Protein AF-0000000087072210 (afdb_homodimer)

Secondary structure (DSSP, 8-state):
----------EEEPPPEEE--SS----EEEE--TTTT-GGG-SEEEEEEEEE--S---S----HHHHHHHHHHHHHHHTGGGGSEEEE-TTS-EEEEE-TT---EEE--EEE-S-GGGGGGGTT--HHHHHHHTTBB-----SSSS----EEEEEEEEETTT--HHHHHHHHHHHHHHHTT-SS-SS--B--GGGG-EEEEEEEEPHHHHHHHHHHTT--TT--HHHHHHHHHHHHHHHHTT--TTSEEEEEEEEE-TTTSSSPPPTTB-S--EEEEEEEEEHHHHHHS-HHHHHHHHHHHHHHHHHHHHTT------SSBB---PPP----SSS-EEEE----GGGG--TT-EEEE---TT-GGGTT-EEEEEEEEHHHHHHHHHHHHHHHHT---TT-/----------EEEPPPEEE--SS----EEEE--TTTT-GGG-SEEEEEEEEE--S---S----HHHHHHHHHHHHHHHTGGGGSEEEE-TTS-EEEEE-TT---EEE--EEE-S-GGGGGGGTT--HHHHHHHTTBB-----SSS-----EEEEEEEEETTT--HHHHHHHHHHHHHHHTT-SS-SS--B--GGGG-EEEEEEEEPHHHHHHHHHHTT--TT--HHHHHHHHHHHHHHHHTT--TTSEEEEEEEEE-TTTSSSPPPTTB-S--EEEEEEEEEHHHHHHS-HHHHHHHHHHHHHHHHHHHHTT------SSB----PPP----SSS-EEEE----GGG---TT-EEEE---TT-GGGTT-EEEEEEEEHHHHHHHHHHHHHHHHT---TT-

Solvent-accessible surface area (backbone atoms only — not comparable to full-atom values): 41419 Å² total; per-residue (Å²): 121,84,73,73,64,80,66,82,67,60,69,53,69,53,72,73,39,60,49,40,45,72,49,80,39,74,67,46,76,43,71,60,19,32,64,23,44,35,53,78,33,67,42,74,45,47,37,31,32,38,26,60,42,69,78,77,60,82,58,85,73,73,57,61,68,60,44,46,49,52,17,46,15,54,46,26,44,68,47,38,70,76,24,32,48,74,45,72,43,94,61,52,42,45,33,29,44,26,41,49,78,42,74,24,35,86,43,48,52,18,31,44,76,68,57,53,70,73,45,52,62,54,58,82,28,47,48,71,57,36,61,62,46,20,29,22,41,24,78,77,77,70,86,74,84,69,78,66,63,46,41,38,34,49,33,46,74,44,47,35,36,55,24,28,69,66,20,46,47,51,50,43,42,32,39,15,39,28,49,66,66,42,92,63,50,90,68,60,66,37,77,76,28,73,80,53,39,47,42,74,45,76,46,80,39,34,31,66,22,52,50,44,42,50,60,66,49,68,54,67,94,84,66,54,71,64,46,49,51,49,37,49,50,52,36,30,48,43,59,25,31,46,44,56,40,90,36,77,43,66,46,14,30,62,38,71,30,45,78,15,27,65,73,50,55,59,90,24,50,25,46,51,49,55,24,30,18,62,28,75,47,42,26,45,49,55,70,60,34,48,61,59,58,49,28,51,44,46,55,50,22,53,55,42,40,34,45,26,15,38,46,49,25,77,59,21,52,36,38,34,10,36,36,52,53,75,66,70,73,86,61,44,68,71,40,70,50,49,74,44,65,40,49,47,67,43,71,51,50,41,47,36,36,27,36,42,34,65,37,51,72,86,40,71,83,25,44,80,23,35,30,37,35,39,22,34,43,69,87,22,45,64,50,29,50,52,45,52,48,27,44,53,68,54,50,64,73,74,72,94,121,85,72,74,63,83,67,82,64,59,68,54,71,52,75,74,40,60,48,38,45,71,48,82,40,74,67,46,75,43,72,58,20,33,65,24,45,35,52,77,34,66,42,75,45,48,37,34,34,39,28,59,42,67,78,77,61,80,57,86,72,73,57,60,68,59,43,47,50,52,18,44,15,54,46,26,44,68,47,37,70,75,26,29,49,74,46,72,44,93,61,52,43,44,33,30,45,25,41,49,77,42,75,23,36,84,43,50,52,17,30,39,75,70,58,52,70,74,46,53,63,55,56,80,28,46,49,70,57,36,63,62,44,23,27,22,39,24,76,76,78,71,87,70,85,69,78,66,65,49,40,40,33,48,33,45,73,43,48,35,34,55,23,29,69,68,22,46,45,53,52,43,42,32,40,14,38,29,46,63,67,42,91,62,50,93,67,60,67,38,76,74,30,73,79,54,39,47,43,72,46,77,45,80,38,34,31,66,22,50,51,44,42,51,59,66,48,69,53,68,93,86,65,54,72,64,46,50,51,48,36,48,50,51,36,30,46,42,58,25,31,46,45,56,41,89,35,77,43,63,45,11,31,62,37,72,29,46,77,16,27,65,73,51,55,60,90,26,52,27,46,49,48,58,24,27,19,63,27,74,45,40,24,46,49,55,70,62,35,48,60,59,58,50,28,51,43,46,55,50,22,53,55,41,40,34,44,25,14,37,45,49,24,76,53,26,44,41,28,41,9,38,34,50,54,74,66,73,75,86,58,43,70,75,39,73,44,47,77,41,64,36,50,48,66,43,72,52,49,42,46,36,38,26,37,44,36,66,36,50,74,84,39,71,83,26,44,79,23,36,30,36,36,40,24,35,44,69,86,23,45,64,50,30,50,50,45,52,47,26,44,54,68,53,49,62,74,73,72,95

Nearest PDB structures (foldseek):
  8dqo-assembly1_B  TM=4.258E-01  e=4.055E-29  Arabidopsis thaliana
  8dqr-assembly1_A  TM=4.259E-01  e=3.905E-27  Arabidopsis thaliana
  8dqo-assembly1_A  TM=4.391E-01  e=2.859E-26  Arabidopsis thaliana
  8hbt-assembly1_A  TM=3.763E-01  e=8.236E-20  Astragalus membranaceus
  8h8i-assembly1_A  TM=3.762E-01  e=1.316E-19  Astragalus membranaceus

Organism: Hibiscus syriacus (NCBI:txid106335)

Foldseek 3Di:
DPCQPPLDWDKAKDDKDFQAAPAFADFDKDFAALVLLDVVLQDKDKDKDKFWQDLPPPDPPPDLLVLLSVLVNNLCNLVVLQQFDWDQDPLSTIMTGGGRVGRGDIAMEMAIDDDCVSSVVVPPPDPVVSVVQQHYQHPPPDPDDDSPRRMHMHMDIDRSSQDDPVRVVQSVQQSVCVSVPDNGRPDRDDRPNVVRHWDKDKDKAAQLLLVLVCVVLCADPPFDSVLLVQLLLQQLLCVLVVDDQQAKDKEKEKAFQQVQAVVHHDPPDDDDGIAIQIFMDGSVCSHQNRSNVSSVSSVVSNVVSSNCNNVVHDHHHDQLYQYADEDDPQPAPVHRDWDDDPPSSSVVSRQNYKYKYQDRPVDPRRPNMIMIMHIGHPSSVVSSVVSVVCSNVSVPPPSD/DPCQPPLDWDKAKDDKDFQAAPAFADFDKDFAALVLLDVVLQDKDKDKDKFFQDLPCVDPPPDLLVLLSVLVNNLCNLVVLQLFDWDQDPLSTIMTGGGSVGRGDIAMEMAIDDDCVSSVVCPPPDPVVSVVQQHYQHPPPDDDDPSPRRMHMHMDIDRSSQDDPVRVVQSVQQSVCVSVPDNGRPDRDDRPNLVRHWDKDKDKAAQLLLVLQCVVLCADPPFDSVLLVQLLLQQLLCVLVVDDQQAKDKEKEKAFQQVQAVVHHDPPDDDDGIAIQIFMDGSVCSHQNRSSVSSVSSVVSNVVSSNCNNVVHDHHHDQLYQYADEDDPQPPPVHRDWDDDPDSSSVVSRQNYKYKYQDRPVDPRRPNMIMIMHIGHPSSVVSSVVSVVCSNVSVPPPSD

pLDDT: mean 70.96, std 18.62, range [24.98, 97.31]

Sequence (800 aa):
MATHSNIMFTVDRNDVVFVKPFKPTPTQILSLSTIDNDPNLELMCHTVFVYQTNGDFDVKPKDPASVIQEALSNLLVYYYPLAGKMKRETDGKLRIACNAAADGVPFLVATAYCKLSSLNHLDGIDVQTGKEFALDFTSESDDGDEVRMWGFTVALSLSHSVCDGFGAAQFFQALTELASGKNEPSVKPVWERQLLVAKPIEEILDRSSIRNYRRLLLICRRQTYFEVLSAYIWRARFRALKLNPHGNTTLAMAVGIRRTVKPPLPEGYYGNAFTSANTVMTGQDLDQGPLSKAVKLIKESKKLASIMVRSGGRWNHSDNRLEAVGTFGRCGFGWKGSVNIPLPWNMFGYVNLVLVLPPCKLDKSMEGGARVLVSLPRAALAKFREEMDALKHGNTVAGDMATHSNIMFTVDRNDVVFVKPFKPTPTQILSLSTIDNDPNLELMCHTVFVYQTNGDFDVKPKDPASVIQEALSNLLVYYYPLAGKMKRETDGKLRIACNAAADGVPFLVATAYCKLSSLNHLDGIDVQTGKEFALDFTSESDDGDEVRMWGFTVALSLSHSVCDGFGAAQFFQALTELASGKNEPSVKPVWERQLLVAKPIEEILDRSSIRNYRRLLLICRRQTYFEVLSAYIWRARFRALKLNPHGNTTLAMAVGIRRTVKPPLPEGYYGNAFTSANTVMTGQDLDQGPLSKAVKLIKESKKLASIMVRSGGRWNHSDNRLEAVGTFGRCGFGWKGSVNIPLPWNMFGYVNLVLVLPPCKLDKSMEGGARVLVSLPRAALAKFREEMDALKHGNTVAGD

InterPro domains:
  IPR023213 Chloramphenicol acetyltransferase-like domain superfamily [G3DSA:3.30.559.10] (6-205)
  IPR023213 Chloramphenicol acetyltransferase-like domain superfamily [G3DSA:3.30.559.10] (206-388)
  IPR050898 Plant acyltransferase [PTHR31147] (8-389)

Structure (mmCIF, N/CA/C/O backbone):
data_AF-0000000087072210-model_v1
#
loop_
_entity.id
_entity.type
_entity.pdbx_description
1 polymer 'RNA-directed DNA methylation 4, putative isoform 1'
#
loop_
_atom_site.group_PDB
_atom_site.id
_atom_site.type_symbol
_atom_site.label_atom_id
_atom_site.label_alt_id
_atom_site.label_comp_id
_atom_site.label_asym_id
_atom_site.label_entity_id
_atom_site.label_seq_id
_atom_site.pdbx_PDB_ins_code
_atom_site.Cartn_x
_atom_site.Cartn_y
_atom_site.Cartn_z
_atom_site.occupancy
_atom_site.B_iso_or_equiv
_atom_site.auth_seq_id
_atom_site.auth_comp_id
_atom_site.auth_asym_id
_atom_site.auth_atom_id
_atom_site.pdbx_PDB_model_num
ATOM 1 N N . MET A 1 1 ? 21.359 17.672 0.651 1 24.98 1 MET A N 1
ATOM 2 C CA . MET A 1 1 ? 21.297 16.875 1.868 1 24.98 1 MET A CA 1
ATOM 3 C C . MET A 1 1 ? 21.062 17.75 3.09 1 24.98 1 MET A C 1
ATOM 5 O O . MET A 1 1 ? 21.891 18.594 3.426 1 24.98 1 MET A O 1
ATOM 9 N N . ALA A 1 2 ? 19.891 18.172 3.314 1 35.31 2 ALA A N 1
ATOM 10 C CA . ALA A 1 2 ? 19.875 19.062 4.469 1 35.31 2 ALA A CA 1
ATOM 11 C C . ALA A 1 2 ? 20.719 18.484 5.609 1 35.31 2 ALA A C 1
ATOM 13 O O . ALA A 1 2 ? 20.609 17.297 5.93 1 35.31 2 ALA A O 1
ATOM 14 N N . THR A 1 3 ? 21.859 18.938 5.805 1 35.25 3 THR A N 1
ATOM 15 C CA . THR A 1 3 ? 22.734 18.734 6.961 1 35.25 3 THR A CA 1
ATOM 16 C C . THR A 1 3 ? 21.922 18.734 8.25 1 35.25 3 THR A C 1
ATOM 18 O O . THR A 1 3 ? 21.359 19.766 8.633 1 35.25 3 THR A O 1
ATOM 21 N N . HIS A 1 4 ? 21.156 17.703 8.422 1 41.31 4 HIS A N 1
ATOM 22 C CA . HIS A 1 4 ? 20.578 17.641 9.766 1 41.31 4 HIS A CA 1
ATOM 23 C C . HIS A 1 4 ? 21.641 17.953 10.828 1 41.31 4 HIS A C 1
ATOM 25 O O . HIS A 1 4 ? 22.594 17.188 11.008 1 41.31 4 HIS A O 1
ATOM 31 N N . SER A 1 5 ? 22.062 19.078 10.859 1 42.62 5 SER A N 1
ATOM 32 C CA . SER A 1 5 ? 22.922 19.5 11.969 1 42.62 5 SER A CA 1
ATOM 33 C C . SER A 1 5 ? 22.516 18.797 13.266 1 42.62 5 SER A C 1
ATOM 35 O O . SER A 1 5 ? 21.328 18.547 13.5 1 42.62 5 SER A O 1
ATOM 37 N N . ASN A 1 6 ? 23.484 17.969 13.734 1 47.47 6 ASN A N 1
ATOM 38 C CA . ASN A 1 6 ? 23.469 17.344 15.055 1 47.47 6 ASN A CA 1
ATOM 39 C C . ASN A 1 6 ? 22.859 18.266 16.109 1 47.47 6 ASN A C 1
ATOM 41 O O . ASN A 1 6 ? 23.469 19.266 16.516 1 47.47 6 ASN A O 1
ATOM 45 N N . ILE A 1 7 ? 21.688 18.594 15.953 1 53.78 7 ILE A N 1
ATOM 46 C CA . ILE A 1 7 ? 21.047 19.344 17.016 1 53.78 7 ILE A CA 1
ATOM 47 C C . ILE A 1 7 ? 21.312 18.672 18.359 1 53.78 7 ILE A C 1
ATOM 49 O O . ILE A 1 7 ? 20.922 17.516 18.578 1 53.78 7 ILE A O 1
ATOM 53 N N . MET A 1 8 ? 22.438 19.094 18.984 1 55.78 8 MET A N 1
ATOM 54 C CA . MET A 1 8 ? 22.766 18.562 20.297 1 55.78 8 MET A CA 1
ATOM 55 C C . MET A 1 8 ? 21.938 19.25 21.375 1 55.78 8 MET A C 1
ATOM 57 O O . MET A 1 8 ? 21.875 20.484 21.422 1 55.78 8 MET A O 1
ATOM 61 N N . PHE A 1 9 ? 20.922 18.734 21.812 1 63.06 9 PHE A N 1
ATOM 62 C CA . PHE A 1 9 ? 20.234 19.25 22.984 1 63.06 9 PHE A CA 1
ATOM 63 C C . PHE A 1 9 ? 20.078 18.156 24.047 1 63.06 9 PHE A C 1
ATOM 65 O O . PHE A 1 9 ? 20.234 16.969 23.75 1 63.06 9 PHE A O 1
ATOM 72 N N . THR A 1 10 ? 20.266 18.703 25.266 1 64.69 10 THR A N 1
ATOM 73 C CA . THR A 1 10 ? 20.078 17.781 26.391 1 64.69 10 THR A CA 1
ATOM 74 C C . THR A 1 10 ? 18.609 17.688 26.781 1 64.69 10 THR A C 1
ATOM 76 O O . THR A 1 10 ? 17.906 18.703 26.812 1 64.69 10 THR A O 1
ATOM 79 N N . VAL A 1 11 ? 18.188 16.469 26.828 1 69 11 VAL A N 1
ATOM 80 C CA . VAL A 1 11 ? 16.812 16.234 27.25 1 69 11 VAL A CA 1
ATOM 81 C C . VAL A 1 11 ? 16.797 15.391 28.516 1 69 11 VAL A C 1
ATOM 83 O O . VAL A 1 11 ? 17.484 14.375 28.609 1 69 11 VAL A O 1
ATOM 86 N N . ASP A 1 12 ? 16.219 16.078 29.656 1 73.69 12 ASP A N 1
ATOM 87 C CA . ASP A 1 12 ? 15.953 15.305 30.859 1 73.69 12 ASP A CA 1
ATOM 88 C C . ASP A 1 12 ? 14.609 14.594 30.766 1 73.69 12 ASP A C 1
ATOM 90 O O . ASP A 1 12 ? 13.555 15.242 30.75 1 73.69 12 ASP A O 1
ATOM 94 N N . ARG A 1 13 ? 14.688 13.266 30.734 1 78.38 13 ARG A N 1
ATOM 95 C CA . ARG A 1 13 ? 13.477 12.477 30.531 1 78.38 13 ARG A CA 1
ATOM 96 C C . ARG A 1 13 ? 13.008 11.844 31.844 1 78.38 13 ARG A C 1
ATOM 98 O O . ARG A 1 13 ? 13.805 11.25 32.562 1 78.38 13 ARG A O 1
ATOM 105 N N . ASN A 1 14 ? 11.742 12.117 32.125 1 79.62 14 ASN A N 1
ATOM 106 C CA . ASN A 1 14 ? 11.125 11.375 33.219 1 79.62 14 ASN A CA 1
ATOM 107 C C . ASN A 1 14 ? 10.781 9.945 32.781 1 79.62 14 ASN A C 1
ATOM 109 O O . ASN A 1 14 ? 10.969 9.57 31.641 1 79.62 14 ASN A O 1
ATOM 113 N N . ASP A 1 15 ? 10.367 9.148 33.812 1 82.44 15 ASP A N 1
ATOM 114 C CA . ASP A 1 15 ? 9.906 7.805 33.469 1 82.44 15 ASP A CA 1
ATOM 115 C C . ASP A 1 15 ? 8.602 7.852 32.688 1 82.44 15 ASP A C 1
ATOM 117 O O . ASP A 1 15 ? 7.75 8.711 32.938 1 82.44 15 ASP A O 1
ATOM 121 N N . VAL A 1 16 ? 8.57 6.961 31.781 1 83.81 16 VAL A N 1
ATOM 122 C CA . VAL A 1 16 ? 7.336 6.828 31.016 1 83.81 16 VAL A CA 1
ATOM 123 C C . VAL A 1 16 ? 6.227 6.289 31.922 1 83.81 16 VAL A C 1
ATOM 125 O O . VAL A 1 16 ? 6.441 5.332 32.688 1 83.81 16 VAL A O 1
ATOM 128 N N . VAL A 1 17 ? 5.152 7.012 31.938 1 87.06 17 VAL A N 1
ATOM 129 C CA . VAL A 1 17 ? 3.973 6.535 32.656 1 87.06 17 VAL A CA 1
ATOM 130 C C . VAL A 1 17 ? 2.902 6.098 31.672 1 87.06 17 VAL A C 1
ATOM 132 O O . VAL A 1 17 ? 2.832 6.621 30.547 1 87.06 17 VAL A O 1
ATOM 135 N N . PHE A 1 18 ? 2.059 5.121 32.031 1 89.06 18 PHE A N 1
ATOM 136 C CA . PHE A 1 18 ? 0.967 4.668 31.188 1 89.06 18 PHE A CA 1
ATOM 137 C C . PHE A 1 18 ? -0.365 5.234 31.656 1 89.06 18 PHE A C 1
ATOM 139 O O . PHE A 1 18 ? -0.807 4.934 32.781 1 89.06 18 PHE A O 1
ATOM 146 N N . VAL A 1 19 ? -0.886 6.082 30.875 1 91.38 19 VAL A N 1
ATOM 147 C CA . VAL A 1 19 ? -2.156 6.719 31.203 1 91.38 19 VAL A CA 1
ATOM 148 C C . VAL A 1 19 ? -3.312 5.805 30.797 1 91.38 19 VAL A C 1
ATOM 150 O O . VAL A 1 19 ? -3.453 5.449 29.625 1 91.38 19 VAL A O 1
ATOM 153 N N . LYS A 1 20 ? -4.176 5.492 31.734 1 92.69 20 LYS A N 1
ATOM 154 C CA . LYS A 1 20 ? -5.34 4.641 31.5 1 92.69 20 LYS A CA 1
ATOM 155 C C . LYS A 1 20 ? -6.629 5.457 31.5 1 92.69 20 LYS A C 1
ATOM 157 O O . LYS A 1 20 ? -6.664 6.574 32 1 92.69 20 LYS A O 1
ATOM 162 N N . PRO A 1 21 ? -7.645 4.887 30.828 1 93.31 21 PRO A N 1
ATOM 163 C CA . PRO A 1 21 ? -8.938 5.566 30.953 1 93.31 21 PRO A CA 1
ATOM 164 C C . PRO A 1 21 ? -9.367 5.762 32.406 1 93.31 21 PRO A C 1
ATOM 166 O O . PRO A 1 21 ? -9.164 4.875 33.25 1 93.31 21 PRO A O 1
ATOM 169 N N . PHE A 1 22 ? -9.961 6.863 32.656 1 93.62 22 PHE A N 1
ATOM 170 C CA . PHE A 1 22 ? -10.367 7.258 34 1 93.62 22 PHE A CA 1
ATOM 171 C C . PHE A 1 22 ? -11.391 6.277 34.562 1 93.62 22 PHE A C 1
ATOM 173 O O . PHE A 1 22 ? -11.406 6.027 35.781 1 93.62 22 PHE A O 1
ATOM 180 N N . LYS A 1 23 ? -12.234 5.77 33.656 1 92.12 23 LYS A N 1
ATOM 181 C CA . LYS A 1 23 ? -13.25 4.781 34 1 92.12 23 LYS A CA 1
ATOM 182 C C . LYS A 1 23 ? -13.055 3.492 33.219 1 92.12 23 LYS A C 1
ATOM 184 O O . LYS A 1 23 ? -12.438 3.5 32.156 1 92.12 23 LYS A O 1
ATOM 189 N N . PRO A 1 24 ? -13.602 2.365 33.812 1 91.06 24 PRO A N 1
ATOM 190 C CA . PRO A 1 24 ? -13.508 1.115 33.031 1 91.06 24 PRO A CA 1
ATOM 191 C C . PRO A 1 24 ? -14.164 1.208 31.672 1 91.06 24 PRO A C 1
ATOM 193 O O . PRO A 1 24 ? -15.219 1.842 31.516 1 91.06 24 PRO A O 1
ATOM 196 N N . THR A 1 25 ? -13.492 0.645 30.766 1 92.62 25 THR A N 1
ATOM 197 C CA . THR A 1 25 ? -14 0.634 29.406 1 92.62 25 THR A CA 1
ATOM 198 C C . THR A 1 25 ? -14.352 -0.785 28.969 1 92.62 25 THR A C 1
ATOM 200 O O . THR A 1 25 ? -13.969 -1.755 29.625 1 92.62 25 THR A O 1
ATOM 203 N N . PRO A 1 26 ? -15.172 -0.984 27.969 1 91.56 26 PRO A N 1
ATOM 204 C CA . PRO A 1 26 ? -15.594 -2.311 27.5 1 91.56 26 PRO A CA 1
ATOM 205 C C . PRO A 1 26 ? -14.414 -3.232 27.203 1 91.56 26 PRO A C 1
ATOM 207 O O . PRO A 1 26 ? -13.391 -2.779 26.703 1 91.56 26 PRO A O 1
ATOM 210 N N . THR A 1 27 ? -14.57 -4.504 27.531 1 92.44 27 THR A N 1
ATOM 211 C CA . THR A 1 27 ? -13.648 -5.551 27.109 1 92.44 27 THR A CA 1
ATOM 212 C C . THR A 1 27 ? -14.141 -6.23 25.844 1 92.44 27 THR A C 1
ATOM 214 O O . THR A 1 27 ? -15.164 -6.914 25.859 1 92.44 27 THR A O 1
ATOM 217 N N . GLN A 1 28 ? -13.453 -5.992 24.797 1 93.88 28 GLN A N 1
ATOM 218 C CA . GLN A 1 28 ? -13.883 -6.547 23.516 1 93.88 28 GLN A CA 1
ATOM 219 C C . GLN A 1 28 ? -12.75 -6.516 22.5 1 93.88 28 GLN A C 1
ATOM 221 O O . GLN A 1 28 ? -11.711 -5.891 22.734 1 93.88 28 GLN A O 1
ATOM 226 N N . ILE A 1 29 ? -12.922 -7.258 21.453 1 94.62 29 ILE A N 1
ATOM 227 C CA . ILE A 1 29 ? -12.039 -7.227 20.297 1 94.62 29 ILE A CA 1
ATOM 228 C C . ILE A 1 29 ? -12.703 -6.457 19.156 1 94.62 29 ILE A C 1
ATOM 230 O O . ILE A 1 29 ? -13.812 -6.785 18.75 1 94.62 29 ILE A O 1
ATOM 234 N N . LEU A 1 30 ? -12.039 -5.434 18.75 1 96 30 LEU A N 1
ATOM 235 C CA . LEU A 1 30 ? -12.594 -4.574 17.719 1 96 30 LEU A CA 1
ATOM 236 C C . LEU A 1 30 ? -11.93 -4.855 16.375 1 96 30 LEU A C 1
ATOM 238 O O . LEU A 1 30 ? -10.703 -5.016 16.297 1 96 30 LEU A O 1
ATOM 242 N N . SER A 1 31 ? -12.781 -4.969 15.328 1 94.31 31 SER A N 1
ATOM 243 C CA . SER A 1 31 ? -12.289 -5.082 13.961 1 94.31 31 SER A CA 1
ATOM 244 C C . SER A 1 31 ? -12.133 -3.711 13.312 1 94.31 31 SER A C 1
ATOM 246 O O . SER A 1 31 ? -12.727 -2.732 13.766 1 94.31 31 SER A O 1
ATOM 248 N N . LEU A 1 32 ? -11.289 -3.654 12.383 1 93.38 32 LEU A N 1
ATOM 249 C CA . LEU A 1 32 ? -11.047 -2.426 11.633 1 93.38 32 LEU A CA 1
ATOM 250 C C . LEU A 1 32 ? -11.609 -2.531 10.219 1 93.38 32 LEU A C 1
ATOM 252 O O . LEU A 1 32 ? -12.008 -3.615 9.789 1 93.38 32 LEU A O 1
ATOM 256 N N . SER A 1 33 ? -11.719 -1.429 9.617 1 88.06 33 SER A N 1
ATOM 257 C CA . SER A 1 33 ? -12.266 -1.41 8.266 1 88.06 33 SER A CA 1
ATOM 258 C C . SER A 1 33 ? -11.266 -1.962 7.258 1 88.06 33 SER A C 1
ATOM 260 O O . SER A 1 33 ? -10.109 -2.217 7.598 1 88.06 33 SER A O 1
ATOM 262 N N . THR A 1 34 ? -11.734 -2.098 6.008 1 81 34 THR A N 1
ATOM 263 C CA . THR A 1 34 ? -10.867 -2.562 4.93 1 81 34 THR A CA 1
ATOM 264 C C . THR A 1 34 ? -9.719 -1.581 4.691 1 81 34 THR A C 1
ATOM 266 O O . THR A 1 34 ? -8.578 -1.991 4.496 1 81 34 THR A O 1
ATOM 269 N N . ILE A 1 35 ? -10.023 -0.29 4.754 1 80.62 35 ILE A N 1
ATOM 270 C CA . ILE A 1 35 ? -9 0.726 4.539 1 80.62 35 ILE A CA 1
ATOM 271 C C . ILE A 1 35 ? -8.008 0.709 5.699 1 80.62 35 ILE A C 1
ATOM 273 O O . ILE A 1 35 ? -6.793 0.821 5.492 1 80.62 35 ILE A O 1
ATOM 277 N N . ASP A 1 36 ? -8.539 0.513 6.891 1 88.25 36 ASP A N 1
ATOM 278 C CA . ASP A 1 36 ? -7.695 0.479 8.086 1 88.25 36 ASP A CA 1
ATOM 279 C C . ASP A 1 36 ? -6.676 -0.652 8 1 88.25 36 ASP A C 1
ATOM 281 O O . ASP A 1 36 ? -5.57 -0.539 8.539 1 88.25 36 ASP A O 1
ATOM 285 N N . ASN A 1 37 ? -7.039 -1.663 7.348 1 84.56 37 ASN A N 1
ATOM 286 C CA . ASN A 1 37 ? -6.234 -2.879 7.32 1 84.56 37 ASN A CA 1
ATOM 287 C C . ASN A 1 37 ? -5.098 -2.773 6.305 1 84.56 37 ASN A C 1
ATOM 289 O O . ASN A 1 37 ? -4.266 -3.676 6.199 1 84.56 37 ASN A O 1
ATOM 293 N N . ASP A 1 38 ? -5.023 -1.688 5.578 1 79 38 ASP A N 1
ATOM 294 C CA . ASP A 1 38 ? -3.943 -1.505 4.613 1 79 38 ASP A CA 1
ATOM 295 C C . ASP A 1 38 ? -2.584 -1.457 5.309 1 79 38 ASP A C 1
ATOM 297 O O . ASP A 1 38 ? -2.342 -0.586 6.148 1 79 38 ASP A O 1
ATOM 301 N N . PRO A 1 39 ? -1.635 -2.318 4.953 1 78.69 39 PRO A N 1
ATOM 302 C CA . PRO A 1 39 ? -0.323 -2.326 5.605 1 78.69 39 PRO A CA 1
ATOM 303 C C . PRO A 1 39 ? 0.43 -1.01 5.434 1 78.69 39 PRO A C 1
ATOM 305 O O . PRO A 1 39 ? 1.244 -0.643 6.285 1 78.69 39 PRO A O 1
ATOM 308 N N . ASN A 1 40 ? 0.166 -0.334 4.387 1 74.56 40 ASN A N 1
ATOM 309 C CA . ASN A 1 40 ? 0.83 0.946 4.164 1 74.56 40 ASN A CA 1
ATOM 310 C C . ASN A 1 40 ? 0.41 1.983 5.199 1 74.56 40 ASN A C 1
ATOM 312 O O . ASN A 1 40 ? 1.063 3.018 5.348 1 74.56 40 ASN A O 1
ATOM 316 N N . LEU A 1 41 ? -0.708 1.686 5.828 1 78.94 41 LEU A N 1
ATOM 317 C CA . LEU A 1 41 ? -1.191 2.615 6.84 1 78.94 41 LEU A CA 1
ATOM 318 C C . LEU A 1 41 ? -0.744 2.182 8.234 1 78.94 41 LEU A C 1
ATOM 320 O O . LEU A 1 41 ? -1.017 2.869 9.219 1 78.94 41 LEU A O 1
ATOM 324 N N . GLU A 1 42 ? -0.121 1.052 8.258 1 81.06 42 GLU A N 1
ATOM 325 C CA . GLU A 1 42 ? 0.339 0.577 9.555 1 81.06 42 GLU A CA 1
ATOM 326 C C . GLU A 1 42 ? 1.593 1.322 10.008 1 81.06 42 GLU A C 1
ATOM 328 O O . GLU A 1 42 ? 2.676 0.738 10.078 1 81.06 42 GLU A O 1
ATOM 333 N N . LEU A 1 43 ? 1.42 2.564 10.352 1 77.19 43 LEU A N 1
ATOM 334 C CA . LEU A 1 43 ? 2.494 3.445 10.797 1 77.19 43 LEU A CA 1
ATOM 335 C C . LEU A 1 43 ? 2.002 4.395 11.891 1 77.19 43 LEU A C 1
ATOM 337 O O . LEU A 1 43 ? 0.797 4.605 12.031 1 77.19 43 LEU A O 1
ATOM 341 N N . MET A 1 44 ? 2.973 4.895 12.625 1 77.5 44 MET A N 1
ATOM 342 C CA . MET A 1 44 ? 2.686 5.883 13.664 1 77.5 44 MET A CA 1
ATOM 343 C C . MET A 1 44 ? 2.883 7.301 13.133 1 77.5 44 MET A C 1
ATOM 345 O O . MET A 1 44 ? 3.932 7.613 12.57 1 77.5 44 MET A O 1
ATOM 349 N N . CYS A 1 45 ? 1.848 8.078 13.18 1 76.88 45 CYS A N 1
ATOM 350 C CA . CYS A 1 45 ? 1.938 9.484 12.805 1 76.88 45 CYS A CA 1
ATOM 351 C C . CYS A 1 45 ? 2.246 10.359 14.016 1 76.88 45 CYS A C 1
ATOM 353 O O . CYS A 1 45 ? 1.5 10.352 14.992 1 76.88 45 CYS A O 1
ATOM 355 N N . HIS A 1 46 ? 3.322 11.109 13.859 1 75.38 46 HIS A N 1
ATOM 356 C CA . HIS A 1 46 ? 3.758 11.977 14.953 1 75.38 46 HIS A CA 1
ATOM 357 C C . HIS A 1 46 ? 3.41 13.43 14.672 1 75.38 46 HIS A C 1
ATOM 359 O O . HIS A 1 46 ? 3.615 13.922 13.555 1 75.38 46 HIS A O 1
ATOM 365 N N . THR A 1 47 ? 2.775 14 15.586 1 74.06 47 THR A N 1
ATOM 366 C CA . THR A 1 47 ? 2.455 15.422 15.516 1 74.06 47 THR A CA 1
ATOM 367 C C . THR A 1 47 ? 3 16.156 16.734 1 74.06 47 THR A C 1
ATOM 369 O O . THR A 1 47 ? 2.82 15.711 17.875 1 74.06 47 THR A O 1
ATOM 372 N N . VAL A 1 48 ? 3.695 17.234 16.438 1 74.06 48 VAL A N 1
ATOM 373 C CA . VAL A 1 48 ? 4.242 18.031 17.531 1 74.06 48 VAL A CA 1
ATOM 374 C C . VAL A 1 48 ? 3.564 19.406 17.562 1 74.06 48 VAL A C 1
ATOM 376 O O . VAL A 1 48 ? 3.549 20.125 16.562 1 74.06 48 VAL A O 1
ATOM 379 N N . PHE A 1 49 ? 2.98 19.656 18.719 1 73.25 49 PHE A N 1
ATOM 380 C CA . PHE A 1 49 ? 2.436 20.969 18.984 1 73.25 49 PHE A CA 1
ATOM 381 C C . PHE A 1 49 ? 3.398 21.797 19.828 1 73.25 49 PHE A C 1
ATOM 383 O O . PHE A 1 49 ? 3.938 21.297 20.828 1 73.25 49 PHE A O 1
ATOM 390 N N . VAL A 1 50 ? 3.604 22.953 19.344 1 71.94 50 VAL A N 1
ATOM 391 C CA . VAL A 1 50 ? 4.473 23.859 20.078 1 71.94 50 VAL A CA 1
ATOM 392 C C . VAL A 1 50 ? 3.646 25 20.672 1 71.94 50 VAL A C 1
ATOM 394 O O . VAL A 1 50 ? 2.873 25.641 19.953 1 71.94 50 VAL A O 1
ATOM 397 N N . TYR A 1 51 ? 3.725 25.094 21.938 1 69 51 TYR A N 1
ATOM 398 C CA . TYR A 1 51 ? 3.012 26.156 22.625 1 69 51 TYR A CA 1
ATOM 399 C C . TYR A 1 51 ? 3.984 27.172 23.219 1 69 51 TYR A C 1
ATOM 401 O O . TYR A 1 51 ? 4.965 26.797 23.859 1 69 51 TYR A O 1
ATOM 409 N N . GLN A 1 52 ? 3.688 28.422 22.734 1 61.44 52 GLN A N 1
ATOM 410 C CA . GLN A 1 52 ? 4.492 29.5 23.297 1 61.44 52 GLN A CA 1
ATOM 411 C C . GLN A 1 52 ? 3.791 30.156 24.484 1 61.44 52 GLN A C 1
ATOM 413 O O . GLN A 1 52 ? 2.568 30.312 24.469 1 61.44 52 GLN A O 1
ATOM 418 N N . THR A 1 53 ? 4.285 29.984 25.641 1 53.5 53 THR A N 1
ATOM 419 C CA . THR A 1 53 ? 3.689 30.641 26.797 1 53.5 53 THR A CA 1
ATOM 420 C C . THR A 1 53 ? 3.795 32.156 26.672 1 53.5 53 THR A C 1
ATOM 422 O O . THR A 1 53 ? 4.855 32.688 26.328 1 53.5 53 THR A O 1
ATOM 425 N N . ASN A 1 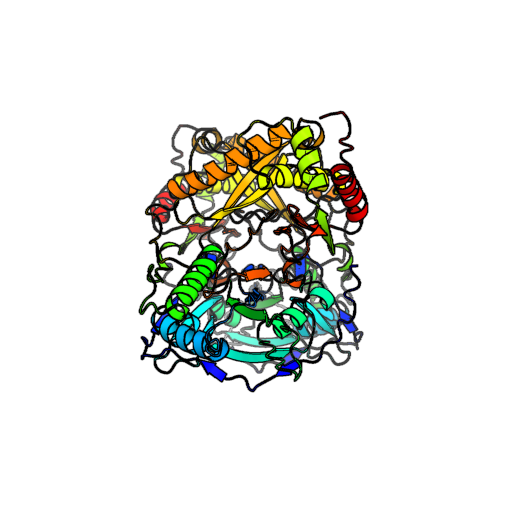54 ? 2.744 32.844 26.25 1 47.44 54 ASN A N 1
ATOM 426 C CA . ASN A 1 54 ? 2.812 34.281 26.406 1 47.44 54 ASN A CA 1
ATOM 427 C C . ASN A 1 54 ? 3.143 34.688 27.844 1 47.44 54 ASN A C 1
ATOM 429 O O . ASN A 1 54 ? 2.871 33.938 28.781 1 47.44 54 ASN A O 1
ATOM 433 N N . GLY A 1 55 ? 4.047 35.562 28.109 1 42.66 55 GLY A N 1
ATOM 434 C CA . GLY A 1 55 ? 4.465 36.219 29.344 1 42.66 55 GLY A CA 1
ATOM 435 C C . GLY A 1 55 ? 3.33 36.406 30.328 1 42.66 55 GLY A C 1
ATOM 436 O O . GLY A 1 55 ? 3.562 36.781 31.484 1 42.66 55 GLY A O 1
ATOM 437 N N . ASP A 1 56 ? 2.184 36.719 29.938 1 39.72 56 ASP A N 1
ATOM 438 C CA . ASP A 1 56 ? 1.295 37.312 30.922 1 39.72 56 ASP A CA 1
ATOM 439 C C . ASP A 1 56 ? 0.723 36.281 31.875 1 39.72 56 ASP A C 1
ATOM 441 O O . ASP A 1 56 ? -0.482 36.031 31.875 1 39.72 56 ASP A O 1
ATOM 445 N N . PHE A 1 57 ? 1.446 35.281 32.156 1 39.84 57 PHE A N 1
ATOM 446 C CA . PHE A 1 57 ? 0.745 34.406 33.062 1 39.84 57 PHE A CA 1
ATOM 447 C C . PHE A 1 57 ? 0.539 35.062 34.406 1 39.84 57 PHE A C 1
ATOM 449 O O . PHE A 1 57 ? 1.492 35.25 35.188 1 39.84 57 PHE A O 1
ATOM 456 N N . ASP A 1 58 ? -0.305 35.906 34.562 1 43.47 58 ASP A N 1
ATOM 457 C CA . ASP A 1 58 ? -0.616 36.375 35.906 1 43.47 58 ASP A CA 1
ATOM 458 C C . ASP A 1 58 ? -0.812 35.219 36.875 1 43.47 58 ASP A C 1
ATOM 460 O O . ASP A 1 58 ? -0.641 35.406 38.094 1 43.47 58 ASP A O 1
ATOM 464 N N . VAL A 1 59 ? -1.487 34.219 36.625 1 43.31 59 VAL A N 1
ATOM 465 C CA . VAL A 1 59 ? -1.776 33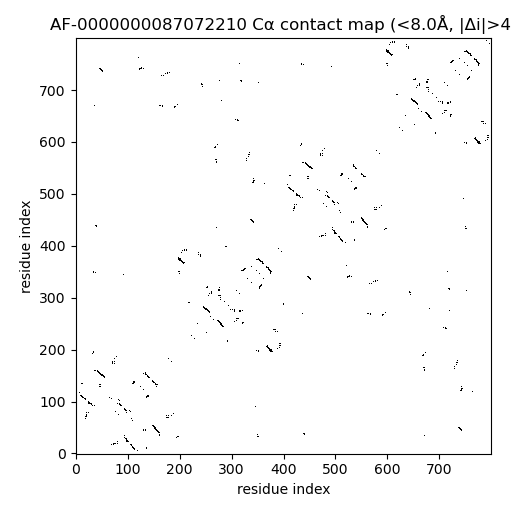.094 37.531 1 43.31 59 VAL A CA 1
ATOM 466 C C . VAL A 1 59 ? -0.855 31.938 37.219 1 43.31 59 VAL A C 1
ATOM 468 O O . VAL A 1 59 ? -0.528 31.688 36.062 1 43.31 59 VAL A O 1
ATOM 471 N N . LYS A 1 60 ? -0.037 31.5 38.219 1 49.12 60 LYS A N 1
ATOM 472 C CA . LYS A 1 60 ? 0.834 30.344 38.094 1 49.12 60 LYS A CA 1
ATOM 473 C C . LYS A 1 60 ? 0.229 29.297 37.156 1 49.12 60 LYS A C 1
ATOM 475 O O . LYS A 1 60 ? -0.83 28.734 37.469 1 49.12 60 LYS A O 1
ATOM 480 N N . PRO A 1 61 ? 0.56 29.094 35.906 1 55.09 61 PRO A N 1
ATOM 481 C CA . PRO A 1 61 ? -0.074 28.172 34.969 1 55.09 61 PRO A CA 1
ATOM 482 C C . PRO A 1 61 ? -0.016 26.719 35.438 1 55.09 61 PRO A C 1
ATOM 484 O O . PRO A 1 61 ? 0.927 26.328 36.125 1 55.09 61 PRO A O 1
ATOM 487 N N . LYS A 1 62 ? -1.297 26.109 35.812 1 64.19 62 LYS A N 1
ATOM 488 C CA . LYS A 1 62 ? -1.318 24.672 36.062 1 64.19 62 LYS A CA 1
ATOM 489 C C . LYS A 1 62 ? -0.302 23.938 35.188 1 64.19 62 LYS A C 1
ATOM 491 O O . LYS A 1 62 ? -0.028 24.359 34.062 1 64.19 62 LYS A O 1
ATOM 496 N N . ASP A 1 63 ? 0.456 23.031 35.844 1 75.19 63 ASP A N 1
ATOM 497 C CA . ASP A 1 63 ? 1.401 22.188 35.125 1 75.19 63 ASP A CA 1
ATOM 498 C C . ASP A 1 63 ? 0.75 21.562 33.875 1 75.19 63 ASP A C 1
ATOM 500 O O . ASP A 1 63 ? -0.183 20.766 34 1 75.19 63 ASP A O 1
ATOM 504 N N . PRO A 1 64 ? 1.155 22.016 32.781 1 77.62 64 PRO A N 1
ATOM 505 C CA . PRO A 1 64 ? 0.544 21.5 31.547 1 77.62 64 PRO A CA 1
ATOM 506 C C . PRO A 1 64 ? 0.582 19.969 31.484 1 77.62 64 PRO A C 1
ATOM 508 O O . PRO A 1 64 ? -0.341 19.344 30.953 1 77.62 64 PRO A O 1
ATOM 511 N N . ALA A 1 65 ? 1.634 19.375 31.953 1 81.19 65 ALA A N 1
ATOM 512 C CA . ALA A 1 65 ? 1.756 17.922 31.922 1 81.19 65 ALA A CA 1
ATOM 513 C C . ALA A 1 65 ? 0.62 17.266 32.719 1 81.19 65 ALA A C 1
ATOM 515 O O . ALA A 1 65 ? 0.017 16.297 32.219 1 81.19 65 ALA A O 1
ATOM 516 N N . SER A 1 66 ? 0.388 17.812 33.875 1 84.5 66 SER A N 1
ATOM 517 C CA . SER A 1 66 ? -0.673 17.25 34.688 1 84.5 66 SER A CA 1
ATOM 518 C C . SER A 1 66 ? -2.043 17.453 34.062 1 84.5 66 SER A C 1
ATOM 520 O O . SER A 1 66 ? -2.891 16.562 34.094 1 84.5 66 SER A O 1
ATOM 522 N N . VAL A 1 67 ? -2.238 18.641 33.531 1 85 67 VAL A N 1
ATOM 523 C CA . VAL A 1 67 ? -3.514 18.969 32.906 1 85 67 VAL A CA 1
ATOM 524 C C . VAL A 1 67 ? -3.76 18.031 31.734 1 85 67 VAL A C 1
ATOM 526 O O . VAL A 1 67 ? -4.852 17.469 31.594 1 85 67 VAL A O 1
ATOM 529 N N . ILE A 1 68 ? -2.787 17.844 30.906 1 86.5 68 ILE A N 1
ATOM 530 C CA . ILE A 1 68 ? -2.924 17.047 29.703 1 86.5 68 ILE A CA 1
ATOM 531 C C . ILE A 1 68 ? -3.082 15.57 30.078 1 86.5 68 ILE A C 1
ATOM 533 O O . ILE A 1 68 ? -3.859 14.844 29.438 1 86.5 68 ILE A O 1
ATOM 537 N N . GLN A 1 69 ? -2.361 15.188 31.031 1 89.75 69 GLN A N 1
ATOM 538 C CA . GLN A 1 69 ? -2.461 13.797 31.469 1 89.75 69 GLN A CA 1
ATOM 539 C C . GLN A 1 69 ? -3.873 13.477 31.953 1 89.75 69 GLN A C 1
ATOM 541 O O . GLN A 1 69 ? -4.422 12.422 31.609 1 89.75 69 GLN A O 1
ATOM 546 N N . GLU A 1 70 ? -4.363 14.367 32.781 1 92.31 70 GLU A N 1
ATOM 547 C CA . GLU A 1 70 ? -5.719 14.18 33.281 1 92.31 70 GLU A CA 1
ATOM 548 C C . GLU A 1 70 ? -6.738 14.203 32.156 1 92.31 70 GLU A C 1
ATOM 550 O O . GLU A 1 70 ? -7.641 13.367 32.094 1 92.31 70 GLU A O 1
ATOM 555 N N . ALA A 1 71 ? -6.625 15.18 31.312 1 92.44 71 ALA A N 1
ATOM 556 C CA . ALA A 1 71 ? -7.52 15.281 30.156 1 92.44 71 ALA A CA 1
ATOM 557 C C . ALA A 1 71 ? -7.453 14.023 29.297 1 92.44 71 ALA A C 1
ATOM 559 O O . ALA A 1 71 ? -8.477 13.539 28.812 1 92.44 71 ALA A O 1
ATOM 560 N N . LEU A 1 72 ? -6.234 13.5 29.109 1 93.31 72 LEU A N 1
ATOM 561 C CA . LEU A 1 72 ? -6.035 12.297 28.312 1 93.31 72 LEU A CA 1
ATOM 562 C C . LEU A 1 72 ? -6.73 11.102 28.953 1 93.31 72 LEU A C 1
ATOM 564 O O . LEU A 1 72 ? -7.398 10.328 28.25 1 93.31 72 LEU A O 1
ATOM 568 N N . SER A 1 73 ? -6.594 10.977 30.188 1 94.62 73 SER A N 1
ATOM 569 C CA . SER A 1 73 ? -7.23 9.875 30.906 1 94.62 73 SER A CA 1
ATOM 570 C C . SER A 1 73 ? -8.75 9.906 30.734 1 94.62 73 SER A C 1
ATOM 572 O O . SER A 1 73 ? -9.375 8.875 30.516 1 94.62 73 SER A O 1
ATOM 574 N N . ASN A 1 74 ? -9.289 11.062 30.891 1 96.12 74 ASN A N 1
ATOM 575 C CA . ASN A 1 74 ? -10.727 11.234 30.719 1 96.12 74 ASN A CA 1
ATOM 576 C C . ASN A 1 74 ? -11.148 10.969 29.266 1 96.12 74 ASN A C 1
ATOM 578 O O . ASN A 1 74 ? -12.188 10.352 29.031 1 96.12 74 ASN A O 1
ATOM 582 N N . LEU A 1 75 ? -10.352 11.438 28.359 1 95.94 75 LEU A N 1
ATOM 583 C CA . LEU A 1 75 ? -10.68 11.312 26.938 1 95.94 75 LEU A CA 1
ATOM 584 C C . LEU A 1 75 ? -10.625 9.852 26.5 1 95.94 75 LEU A C 1
ATOM 586 O O . LEU A 1 75 ? -11.406 9.43 25.656 1 95.94 75 LEU A O 1
ATOM 590 N N . LEU A 1 76 ? -9.727 9.055 27.078 1 94.81 76 LEU A N 1
ATOM 591 C CA . LEU A 1 76 ? -9.523 7.664 26.703 1 94.81 76 LEU A CA 1
ATOM 592 C C . LEU A 1 76 ? -10.742 6.82 27.062 1 94.81 76 LEU A C 1
ATOM 594 O O . LEU A 1 76 ? -10.906 5.711 26.547 1 94.81 76 LEU A O 1
ATOM 598 N N . VAL A 1 77 ? -11.586 7.336 27.891 1 94.88 77 VAL A N 1
ATOM 599 C CA . VAL A 1 77 ? -12.836 6.637 28.172 1 94.88 77 VAL A CA 1
ATOM 600 C C . VAL A 1 77 ? -13.672 6.562 26.891 1 94.88 77 VAL A C 1
ATOM 602 O O . VAL A 1 77 ? -14.273 5.527 26.594 1 94.88 77 VAL A O 1
ATOM 605 N N . TYR A 1 78 ? -13.719 7.629 26.188 1 95.69 78 TYR A N 1
ATOM 606 C CA . TYR A 1 78 ? -14.469 7.691 24.938 1 95.69 78 TYR A CA 1
ATOM 607 C C . TYR A 1 78 ? -13.68 7.051 23.797 1 95.69 78 TYR A C 1
ATOM 609 O O . TYR A 1 78 ? -14.266 6.391 22.922 1 95.69 78 TYR A O 1
ATOM 617 N N . TYR A 1 79 ? -12.367 7.254 23.766 1 95.75 79 TYR A N 1
ATOM 618 C CA . TYR A 1 79 ? -11.469 6.734 22.75 1 95.75 79 TYR A CA 1
ATOM 619 C C . TYR A 1 79 ? -10.711 5.512 23.25 1 95.75 79 TYR A C 1
ATOM 621 O O . TYR A 1 79 ? -9.516 5.359 23 1 95.75 79 TYR A O 1
ATOM 629 N N . TYR A 1 80 ? -11.391 4.625 23.938 1 93.88 80 TYR A N 1
ATOM 630 C CA . TYR A 1 80 ? -10.742 3.525 24.656 1 93.88 80 TYR A CA 1
ATOM 631 C C . TYR A 1 80 ? -10.023 2.6 23.672 1 93.88 80 TYR A C 1
ATOM 633 O O . TYR A 1 80 ? -9.031 1.962 24.047 1 93.88 80 TYR A O 1
ATOM 641 N N . PRO A 1 81 ? -10.438 2.451 22.391 1 93.81 81 PRO A N 1
ATOM 642 C CA . PRO A 1 81 ? -9.664 1.598 21.484 1 93.81 81 PRO A CA 1
ATOM 643 C C . PRO A 1 81 ? -8.211 2.061 21.328 1 93.81 81 PRO A C 1
ATOM 645 O O . PRO A 1 81 ? -7.328 1.252 21.047 1 93.81 81 PRO A O 1
ATOM 648 N N . LEU A 1 82 ? -7.934 3.352 21.547 1 93 82 LEU A N 1
ATOM 649 C CA . LEU A 1 82 ? -6.582 3.883 21.406 1 93 82 LEU A CA 1
ATOM 650 C C . LEU A 1 82 ? -5.699 3.41 22.562 1 93 82 LEU A C 1
ATOM 652 O O . LEU A 1 82 ? -4.473 3.52 22.5 1 93 82 LEU A O 1
ATOM 656 N N . ALA A 1 83 ? -6.316 2.951 23.625 1 91.38 83 ALA A N 1
ATOM 657 C CA . ALA A 1 83 ? -5.578 2.404 24.75 1 91.38 83 ALA A CA 1
ATOM 658 C C . ALA A 1 83 ? -5.484 0.883 24.656 1 91.38 83 ALA A C 1
ATOM 660 O O . ALA A 1 83 ? -4.969 0.232 25.578 1 91.38 83 ALA A O 1
ATOM 661 N N . GLY A 1 84 ? -6.02 0.341 23.625 1 90.88 84 GLY A N 1
ATOM 662 C CA . GLY A 1 84 ? -5.977 -1.101 23.453 1 90.88 84 GLY A CA 1
ATOM 663 C C . GLY A 1 84 ? -4.695 -1.581 22.797 1 90.88 84 GLY A C 1
ATOM 664 O O . GLY A 1 84 ? -3.754 -0.805 22.609 1 90.88 84 GLY A O 1
ATOM 665 N N . LYS A 1 85 ? -4.68 -2.883 22.562 1 90.56 85 LYS A N 1
ATOM 666 C CA . LYS A 1 85 ? -3.543 -3.508 21.891 1 90.56 85 LYS A CA 1
ATOM 667 C C . LYS A 1 85 ? -3.914 -3.965 20.484 1 90.56 85 LYS A C 1
ATOM 669 O O . LYS A 1 85 ? -4.836 -4.766 20.312 1 90.56 85 LYS A O 1
ATOM 674 N N . MET A 1 86 ? -3.205 -3.393 19.562 1 91 86 MET A N 1
ATOM 675 C CA . MET A 1 86 ? -3.467 -3.729 18.172 1 91 86 MET A CA 1
ATOM 676 C C . MET A 1 86 ? -2.484 -4.785 17.672 1 91 86 MET A C 1
ATOM 678 O O . MET A 1 86 ? -1.288 -4.707 17.953 1 91 86 MET A O 1
ATOM 682 N N . LYS A 1 87 ? -3.033 -5.734 16.969 1 88.25 87 LYS A N 1
ATOM 683 C CA . LYS A 1 87 ? -2.209 -6.797 16.406 1 88.25 87 LYS A CA 1
ATOM 684 C C . LYS A 1 87 ? -2.787 -7.289 15.086 1 88.25 87 LYS A C 1
ATOM 686 O O . LYS A 1 87 ? -4.008 -7.359 14.922 1 88.25 87 LYS A O 1
ATOM 691 N N . ARG A 1 88 ? -1.912 -7.484 14.172 1 85.69 88 ARG A N 1
ATOM 692 C CA . ARG A 1 88 ? -2.336 -8.156 12.945 1 85.69 88 ARG A CA 1
ATOM 693 C C . ARG A 1 88 ? -2.428 -9.664 13.156 1 85.69 88 ARG A C 1
ATOM 695 O O . ARG A 1 88 ? -1.447 -10.305 13.547 1 85.69 88 ARG A O 1
ATOM 702 N N . GLU A 1 89 ? -3.523 -10.164 12.859 1 80.81 89 GLU A N 1
ATOM 703 C CA . GLU A 1 89 ? -3.791 -11.586 13.094 1 80.81 89 GLU A CA 1
ATOM 704 C C . GLU A 1 89 ? -3.375 -12.43 11.898 1 80.81 89 GLU A C 1
ATOM 706 O O . GLU A 1 89 ? -2.93 -11.898 10.875 1 80.81 89 GLU A O 1
ATOM 711 N N . THR A 1 90 ? -3.543 -13.703 12 1 69.31 90 THR A N 1
ATOM 712 C CA . THR A 1 90 ? -3.076 -14.656 11 1 69.31 90 THR A CA 1
ATOM 713 C C . THR A 1 90 ? -3.867 -14.508 9.703 1 69.31 90 THR A C 1
ATOM 715 O O . THR A 1 90 ? -3.365 -14.82 8.625 1 69.31 90 THR A O 1
ATOM 718 N N . ASP A 1 91 ? -5.035 -13.969 9.883 1 70.31 91 ASP A N 1
ATOM 719 C CA . ASP A 1 91 ? -5.852 -13.773 8.688 1 70.31 91 ASP A CA 1
ATOM 720 C C . ASP A 1 91 ? -5.461 -12.492 7.957 1 70.31 91 ASP A C 1
ATOM 722 O O . ASP A 1 91 ? -6.082 -12.133 6.957 1 70.31 91 ASP A O 1
ATOM 726 N N . GLY A 1 92 ? -4.457 -11.836 8.57 1 74.94 92 GLY A N 1
ATOM 727 C CA . GLY A 1 92 ? -3.941 -10.641 7.926 1 74.94 92 GLY A CA 1
ATOM 728 C C . GLY A 1 92 ? -4.672 -9.375 8.344 1 74.94 92 GLY A C 1
ATOM 729 O O . GLY A 1 92 ? -4.309 -8.273 7.922 1 74.94 92 GLY A O 1
ATOM 730 N N . LYS A 1 93 ? -5.664 -9.586 9.18 1 83 93 LYS A N 1
ATOM 731 C CA . LYS A 1 93 ? -6.457 -8.43 9.594 1 83 93 LYS A CA 1
ATOM 732 C C . LYS A 1 93 ? -5.988 -7.895 10.945 1 83 93 LYS A C 1
ATOM 734 O O . LYS A 1 93 ? -5.539 -8.664 11.797 1 83 93 LYS A O 1
ATOM 739 N N . LEU A 1 94 ? -6.125 -6.609 11.047 1 89.75 94 LEU A N 1
ATOM 740 C CA . LEU A 1 94 ? -5.82 -5.961 12.32 1 89.75 94 LEU A CA 1
ATOM 741 C C . LEU A 1 94 ? -7.012 -6.043 13.266 1 89.75 94 LEU A C 1
ATOM 743 O O . LEU A 1 94 ? -8.164 -5.914 12.844 1 89.75 94 LEU A O 1
ATOM 747 N N . ARG A 1 95 ? -6.703 -6.324 14.492 1 93.62 95 ARG A N 1
ATOM 748 C CA . ARG A 1 95 ? -7.676 -6.27 15.578 1 93.62 95 ARG A CA 1
ATOM 749 C C . ARG A 1 95 ? -7.113 -5.523 16.781 1 93.62 95 ARG A C 1
ATOM 751 O O . ARG A 1 95 ? -5.898 -5.492 16.984 1 93.62 95 ARG A O 1
ATOM 758 N N . ILE A 1 96 ? -7.988 -4.883 17.438 1 94.12 96 ILE A N 1
ATOM 759 C CA . ILE A 1 96 ? -7.605 -4.203 18.672 1 94.12 96 ILE A CA 1
ATOM 760 C C . ILE A 1 96 ? -8.258 -4.898 19.859 1 94.12 96 ILE A C 1
ATOM 762 O O . ILE A 1 96 ? -9.484 -4.941 19.969 1 94.12 96 ILE A O 1
ATOM 766 N N . ALA A 1 97 ? -7.445 -5.422 20.703 1 93.38 97 ALA A N 1
ATOM 767 C CA . ALA A 1 97 ? -7.938 -5.98 21.969 1 93.38 97 ALA A CA 1
ATOM 768 C C . ALA A 1 97 ? -8.086 -4.895 23.016 1 93.38 97 ALA A C 1
ATOM 770 O O . ALA A 1 97 ? -7.098 -4.285 23.438 1 93.38 97 ALA A O 1
ATOM 771 N N . CYS A 1 98 ? -9.312 -4.656 23.328 1 92 98 CYS A N 1
ATOM 772 C CA . CYS A 1 98 ? -9.602 -3.686 24.375 1 92 98 CYS A CA 1
ATOM 773 C C . CYS A 1 98 ? -9.914 -4.383 25.688 1 92 98 CYS A C 1
ATOM 775 O O . CYS A 1 98 ? -10.609 -5.398 25.719 1 92 98 CYS A O 1
ATOM 777 N N . ASN A 1 99 ? -9.219 -4.086 26.656 1 81.75 99 ASN A N 1
ATOM 778 C CA . ASN A 1 99 ? -9.461 -4.68 27.969 1 81.75 99 ASN A CA 1
ATOM 779 C C . ASN A 1 99 ? -9.844 -3.621 29 1 81.75 99 ASN A C 1
ATOM 781 O O . ASN A 1 99 ? -9.414 -2.471 28.906 1 81.75 99 ASN A O 1
ATOM 785 N N . ALA A 1 100 ? -10.742 -4.121 29.938 1 66.81 100 ALA A N 1
ATOM 786 C CA . ALA A 1 100 ? -11.188 -3.234 31 1 66.81 100 ALA A CA 1
ATOM 787 C C . ALA A 1 100 ? -10 -2.691 31.797 1 66.81 100 ALA A C 1
ATOM 789 O O . ALA A 1 100 ? -10.047 -1.566 32.281 1 66.81 100 ALA A O 1
ATOM 790 N N . ALA A 1 101 ? -9.078 -3.562 31.844 1 65.88 101 ALA A N 1
ATOM 791 C CA . ALA A 1 101 ? -7.859 -3.088 32.5 1 65.88 101 ALA A CA 1
ATOM 792 C C . ALA A 1 101 ? -6.84 -2.607 31.469 1 65.88 101 ALA A C 1
ATOM 794 O O . ALA A 1 101 ? -5.746 -3.164 31.359 1 65.88 101 ALA A O 1
ATOM 795 N N . ALA A 1 102 ? -7.129 -1.733 30.688 1 64.56 102 ALA A N 1
ATOM 796 C CA . ALA A 1 102 ? -6.371 -1.249 29.531 1 64.56 102 ALA A CA 1
ATOM 797 C C . ALA A 1 102 ? -4.906 -1.022 29.891 1 64.56 102 ALA A C 1
ATOM 799 O O . ALA A 1 102 ? -4.59 -0.692 31.031 1 64.56 102 ALA A O 1
ATOM 800 N N . ASP A 1 103 ? -3.998 -1.328 29.031 1 75.62 103 ASP A N 1
ATOM 801 C CA . ASP A 1 103 ? -2.564 -1.139 29.219 1 75.62 103 ASP A CA 1
ATOM 802 C C . ASP A 1 103 ? -2.213 0.344 29.328 1 75.62 103 ASP A C 1
ATOM 804 O O . ASP A 1 103 ? -1.234 0.714 29.969 1 75.62 103 ASP A O 1
ATOM 808 N N . GLY A 1 104 ? -3.148 1.164 28.875 1 86.06 104 GLY A N 1
ATOM 809 C CA . GLY A 1 104 ? -2.912 2.6 28.859 1 86.06 104 GLY A CA 1
ATOM 810 C C . GLY A 1 104 ? -2.031 3.049 27.719 1 86.06 104 GLY A C 1
ATOM 811 O O . GLY A 1 104 ? -1.652 2.24 26.859 1 86.06 104 GLY A O 1
ATOM 812 N N . VAL A 1 105 ? -1.864 4.281 27.562 1 89.75 105 VAL A N 1
ATOM 813 C CA . VAL A 1 105 ? -1.032 4.887 26.531 1 89.75 105 VAL A CA 1
ATOM 814 C C . VAL A 1 105 ? 0.216 5.496 27.156 1 89.75 105 VAL A C 1
ATOM 816 O O . VAL A 1 105 ? 0.14 6.109 28.234 1 89.75 105 VAL A O 1
ATOM 819 N N . PRO A 1 106 ? 1.372 5.23 26.578 1 87.12 106 PRO A N 1
ATOM 820 C CA . PRO A 1 106 ? 2.594 5.816 27.141 1 87.12 106 PRO A CA 1
ATOM 821 C C . PRO A 1 106 ? 2.564 7.344 27.141 1 87.12 106 PRO A C 1
ATOM 823 O O . PRO A 1 106 ? 2.113 7.961 26.188 1 87.12 106 PRO A O 1
ATOM 826 N N . PHE A 1 107 ? 2.957 7.875 28.25 1 86.38 107 PHE A N 1
ATOM 827 C CA . PHE A 1 107 ? 3.018 9.312 28.5 1 86.38 107 PHE A CA 1
ATOM 828 C C . PHE A 1 107 ? 4.355 9.703 29.109 1 86.38 107 PHE A C 1
ATOM 830 O O . PHE A 1 107 ? 4.707 9.227 30.188 1 86.38 107 PHE A O 1
ATOM 837 N N . LEU A 1 108 ? 5.074 10.523 28.328 1 83.38 108 LEU A N 1
ATOM 838 C CA . LEU A 1 108 ? 6.41 10.922 28.75 1 83.38 108 LEU A CA 1
ATOM 839 C C . LEU A 1 108 ? 6.5 12.438 28.922 1 83.38 108 LEU A C 1
ATOM 841 O O . LEU A 1 108 ? 6.023 13.188 28.062 1 83.38 108 LEU A O 1
ATOM 845 N N . VAL A 1 109 ? 6.977 12.805 30.078 1 80.06 109 VAL A N 1
ATOM 846 C CA . VAL A 1 109 ? 7.289 14.211 30.312 1 80.06 109 VAL A CA 1
ATOM 847 C C . VAL A 1 109 ? 8.805 14.414 30.297 1 80.06 109 VAL A C 1
ATOM 849 O O . VAL A 1 109 ? 9.555 13.641 30.891 1 80.06 109 VAL A O 1
ATOM 852 N N . ALA A 1 110 ? 9.18 15.266 29.453 1 77 110 ALA A N 1
ATOM 853 C CA . ALA A 1 110 ? 10.602 15.578 29.344 1 77 110 ALA A CA 1
ATOM 854 C C . ALA A 1 110 ? 10.836 17.094 29.344 1 77 110 ALA A C 1
ATOM 856 O O . ALA A 1 110 ? 9.922 17.859 29.062 1 77 110 ALA A O 1
ATOM 857 N N . THR A 1 111 ? 12.047 17.453 29.844 1 71.88 111 THR A N 1
ATOM 858 C CA . THR A 1 111 ? 12.461 18.859 29.844 1 71.88 111 THR A CA 1
ATOM 859 C C . THR A 1 111 ? 13.695 19.062 28.969 1 71.88 111 THR A C 1
ATOM 861 O O . THR A 1 111 ? 14.68 18.328 29.094 1 71.88 111 THR A O 1
ATOM 864 N N . ALA A 1 112 ? 13.438 19.812 27.891 1 69.19 112 ALA A N 1
ATOM 865 C CA . ALA A 1 112 ? 14.57 20.188 27.047 1 69.19 112 ALA A CA 1
ATOM 866 C C . ALA A 1 112 ? 15.031 21.609 27.344 1 69.19 112 ALA A C 1
ATOM 868 O O . ALA A 1 112 ? 14.211 22.5 27.578 1 69.19 112 ALA A O 1
ATOM 869 N N . TYR A 1 113 ? 16.375 21.688 27.422 1 65.88 113 TYR A N 1
ATOM 870 C CA . TYR A 1 113 ? 16.969 23 27.656 1 65.88 113 TYR A CA 1
ATOM 871 C C . TYR A 1 113 ? 17.531 23.562 26.359 1 65.88 113 TYR A C 1
ATOM 873 O O . TYR A 1 113 ? 18.734 23.453 26.109 1 65.88 113 TYR A O 1
ATOM 881 N N . CYS A 1 114 ? 16.578 23.953 25.516 1 67.12 114 CYS A N 1
ATOM 882 C CA . CYS A 1 114 ? 17.031 24.531 24.25 1 67.12 114 CYS A CA 1
ATOM 883 C C . CYS A 1 114 ? 16 25.5 23.688 1 67.12 114 CYS A C 1
ATOM 885 O O . CYS A 1 114 ? 14.852 25.516 24.141 1 67.12 114 CYS A O 1
ATOM 887 N N . LYS A 1 115 ? 16.547 26.344 22.844 1 66.12 115 LYS A N 1
ATOM 888 C CA . LYS A 1 115 ? 15.641 27.188 22.062 1 66.12 115 LYS A CA 1
ATOM 889 C C . LYS A 1 115 ? 15.141 26.453 20.828 1 66.12 115 LYS A C 1
ATOM 891 O O . LYS A 1 115 ? 15.898 25.719 20.188 1 66.12 115 LYS A O 1
ATOM 896 N N . LEU A 1 116 ? 13.859 26.547 20.562 1 66.94 116 LEU A N 1
ATOM 897 C CA . LEU A 1 116 ? 13.273 25.875 19.406 1 66.94 116 LEU A CA 1
ATOM 898 C C . LEU A 1 116 ? 13.969 26.312 18.125 1 66.94 116 LEU A C 1
ATOM 900 O O . LEU A 1 116 ? 14.086 25.531 17.172 1 66.94 116 LEU A O 1
ATOM 904 N N . SER A 1 117 ? 14.32 27.578 18.188 1 65.56 117 SER A N 1
ATOM 905 C CA . SER A 1 117 ? 15.008 28.094 17 1 65.56 117 SER A CA 1
ATOM 906 C C . SER A 1 117 ? 16.312 27.344 16.75 1 65.56 117 SER A C 1
ATOM 908 O O . SER A 1 117 ? 16.719 27.188 15.602 1 65.56 117 SER A O 1
ATOM 910 N N . SER A 1 118 ? 16.938 26.953 17.828 1 66.31 118 SER A N 1
ATOM 911 C CA . SER A 1 118 ? 18.188 26.219 17.703 1 66.31 118 SER A CA 1
ATOM 912 C C . SER A 1 118 ? 17.953 24.828 17.109 1 66.31 118 SER A C 1
ATOM 914 O O . SER A 1 118 ? 18.891 24.203 16.609 1 66.31 118 SER A O 1
ATOM 916 N N . LEU A 1 119 ? 16.781 24.453 17.172 1 66.19 119 LEU A N 1
ATOM 917 C CA . LEU A 1 119 ? 16.406 23.156 16.625 1 66.19 119 LEU A CA 1
ATOM 918 C C . LEU A 1 119 ? 15.68 23.328 15.289 1 66.19 119 LEU A C 1
ATOM 920 O O . LEU A 1 119 ? 14.93 22.438 14.875 1 66.19 119 LEU A O 1
ATOM 924 N N . ASN A 1 120 ? 15.828 24.406 14.75 1 66.75 120 ASN A N 1
ATOM 925 C CA . ASN A 1 120 ? 15.164 24.734 13.492 1 66.75 120 ASN A CA 1
ATOM 926 C C . ASN A 1 120 ? 13.648 24.594 13.602 1 66.75 120 ASN A C 1
ATOM 928 O O . ASN A 1 120 ? 13 24.062 12.695 1 66.75 120 ASN A O 1
ATOM 932 N N . HIS A 1 121 ? 13.25 24.969 14.789 1 63.28 121 HIS A N 1
ATOM 933 C CA . HIS A 1 121 ? 11.812 24.969 15.07 1 63.28 121 HIS A CA 1
ATOM 934 C C . HIS A 1 121 ? 11.219 23.578 14.797 1 63.28 121 HIS A C 1
ATOM 936 O O . HIS A 1 121 ? 10.07 23.484 14.359 1 63.28 121 HIS A O 1
ATOM 942 N N . LEU A 1 122 ? 12.117 22.594 14.859 1 64.5 122 LEU A N 1
ATOM 943 C CA . LEU A 1 122 ? 11.789 21.188 14.695 1 64.5 122 LEU A CA 1
ATOM 944 C C . LEU A 1 122 ? 11.391 20.891 13.25 1 64.5 122 LEU A C 1
ATOM 946 O O . LEU A 1 122 ? 10.703 19.906 12.984 1 64.5 122 LEU A O 1
ATOM 950 N N . ASP A 1 123 ? 11.672 21.812 12.422 1 62.25 123 ASP A N 1
ATOM 951 C CA . ASP A 1 123 ? 11.422 21.594 11 1 62.25 123 ASP A CA 1
ATOM 952 C C . ASP A 1 123 ? 12.375 20.547 10.438 1 62.25 123 ASP A C 1
ATOM 954 O O . ASP A 1 123 ? 13.578 20.578 10.695 1 62.25 123 ASP A O 1
ATOM 958 N N . GLY A 1 124 ? 11.797 19.625 9.797 1 59.44 124 GLY A N 1
ATOM 959 C CA . GLY A 1 124 ? 12.602 18.625 9.109 1 59.44 124 GLY A CA 1
ATOM 960 C C . GLY A 1 124 ? 13.219 17.609 10.055 1 59.44 124 GLY A C 1
ATOM 961 O O . GLY A 1 124 ? 14.203 16.953 9.703 1 59.44 124 GLY A O 1
ATOM 962 N N . ILE A 1 125 ? 12.789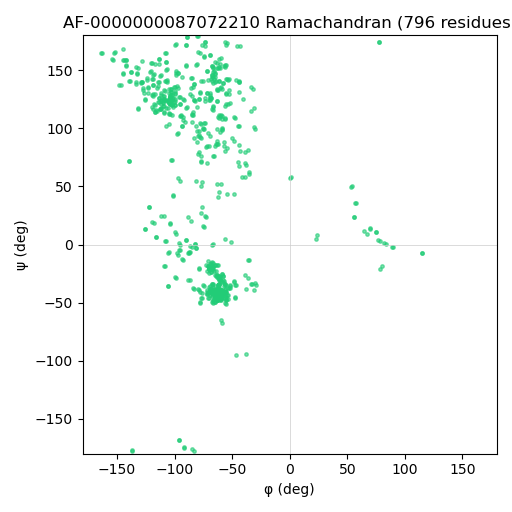 17.641 11.219 1 62.59 125 ILE A N 1
ATOM 963 C CA . ILE A 1 125 ? 13.398 16.688 12.133 1 62.59 125 ILE A CA 1
ATOM 964 C C . ILE A 1 125 ? 13 15.266 11.742 1 62.59 125 ILE A C 1
ATOM 966 O O . ILE A 1 125 ? 11.93 15.047 11.164 1 62.59 125 ILE A O 1
ATOM 970 N N . ASP A 1 126 ? 14.039 14.398 11.875 1 62.16 126 ASP A N 1
ATOM 971 C CA . ASP A 1 126 ? 13.766 12.992 11.586 1 62.16 126 ASP A CA 1
ATOM 972 C C . ASP A 1 126 ? 12.859 12.383 12.656 1 62.16 126 ASP A C 1
ATOM 974 O O . ASP A 1 126 ? 12.664 12.969 13.719 1 62.16 126 ASP A O 1
ATOM 978 N N . VAL A 1 127 ? 12.281 11.281 12.336 1 60.81 127 VAL A N 1
ATOM 979 C CA . VAL A 1 127 ? 11.305 10.602 13.18 1 60.81 127 VAL A CA 1
ATOM 980 C C . VAL A 1 127 ? 11.898 10.344 14.562 1 60.81 127 VAL A C 1
ATOM 982 O O . VAL A 1 127 ? 11.219 10.516 15.578 1 60.81 127 VAL A O 1
ATOM 985 N N . GLN A 1 128 ? 13.133 9.961 14.531 1 61.91 128 GLN A N 1
ATOM 986 C CA . GLN A 1 128 ? 13.758 9.648 15.805 1 61.91 128 GLN A CA 1
ATOM 987 C C . GLN A 1 128 ? 13.852 10.891 16.688 1 61.91 128 GLN A C 1
ATOM 989 O O . GLN A 1 128 ? 13.539 10.836 17.875 1 61.91 128 GLN A O 1
ATOM 994 N N . THR A 1 129 ? 14.281 11.969 16.094 1 62 129 THR A N 1
ATOM 995 C CA . THR A 1 129 ? 14.367 13.227 16.828 1 62 129 THR A CA 1
ATOM 996 C C . THR A 1 129 ? 12.977 13.695 17.25 1 62 129 THR A C 1
ATOM 998 O O . THR A 1 129 ? 12.797 14.195 18.375 1 62 129 THR A O 1
ATOM 1001 N N . GLY A 1 130 ? 12.047 13.539 16.328 1 61.28 130 GLY A N 1
ATOM 1002 C CA . GLY A 1 130 ? 10.68 13.891 16.656 1 61.28 130 GLY A CA 1
ATOM 1003 C C . GLY A 1 130 ? 10.133 13.141 17.859 1 61.28 130 GLY A C 1
ATOM 1004 O O . GLY A 1 130 ? 9.453 13.719 18.703 1 61.28 130 GLY A O 1
ATOM 1005 N N . LYS A 1 131 ? 10.484 11.914 17.844 1 60.09 131 LYS A N 1
ATOM 1006 C CA . LYS A 1 131 ? 10.07 11.078 18.969 1 60.09 131 LYS A CA 1
ATOM 1007 C C . LYS A 1 131 ? 10.633 11.609 20.281 1 60.09 131 LYS A C 1
ATOM 1009 O O . LYS A 1 131 ? 9.992 11.477 21.344 1 60.09 131 LYS A O 1
ATOM 1014 N N . GLU A 1 132 ? 11.75 12.219 20.141 1 60.22 132 GLU A N 1
ATOM 1015 C CA . GLU A 1 132 ? 12.398 12.742 21.344 1 60.22 132 GLU A CA 1
ATOM 1016 C C . GLU A 1 132 ? 11.688 13.992 21.844 1 60.22 132 GLU A C 1
ATOM 1018 O O . GLU A 1 132 ? 11.719 14.281 23.047 1 60.22 132 GLU A O 1
ATOM 1023 N N . PHE A 1 133 ? 11.188 14.805 20.984 1 55.72 133 PHE A N 1
ATOM 1024 C CA . PHE A 1 133 ? 10.5 16.047 21.359 1 55.72 133 PHE A CA 1
ATOM 1025 C C . PHE A 1 133 ? 9.039 15.773 21.688 1 55.72 133 PHE A C 1
ATOM 1027 O O . PHE A 1 133 ? 8.391 16.594 22.344 1 55.72 133 PHE A O 1
ATOM 1034 N N . ALA A 1 134 ? 8.414 14.898 20.984 1 48.62 134 ALA A N 1
ATOM 1035 C CA . ALA A 1 134 ? 7.008 14.664 21.281 1 48.62 134 ALA A CA 1
ATOM 1036 C C . ALA A 1 134 ? 6.738 14.844 22.781 1 48.62 134 ALA A C 1
ATOM 1038 O O . ALA A 1 134 ? 5.652 15.273 23.172 1 48.62 134 ALA A O 1
ATOM 1039 N N . LEU A 1 135 ? 7.609 14.523 23.719 1 42.44 135 LEU A N 1
ATOM 1040 C CA . LEU A 1 135 ? 7.223 14.477 25.125 1 42.44 135 LEU A CA 1
ATOM 1041 C C . LEU A 1 135 ? 7.758 15.688 25.875 1 42.44 135 LEU A C 1
ATOM 1043 O O . LEU A 1 135 ? 7.543 15.828 27.078 1 42.44 135 LEU A O 1
ATOM 1047 N N . ASP A 1 136 ? 8.594 16.641 25.391 1 38.53 136 ASP A N 1
ATOM 1048 C CA . ASP A 1 136 ? 9.453 17.312 26.375 1 38.53 136 ASP A CA 1
ATOM 1049 C C . ASP A 1 136 ? 8.859 18.656 26.797 1 38.53 136 ASP A C 1
ATOM 1051 O O . ASP A 1 136 ? 8.57 19.5 25.938 1 38.53 136 ASP A O 1
ATOM 1055 N N . PHE A 1 137 ? 8.117 18.75 27.875 1 36.44 137 PHE A N 1
ATOM 1056 C CA . PHE A 1 137 ? 7.742 20 28.531 1 36.44 137 PHE A CA 1
ATOM 1057 C C . PHE A 1 137 ? 8.945 20.625 29.219 1 36.44 137 PHE A C 1
ATOM 1059 O O . PHE A 1 137 ? 9.672 19.953 29.953 1 36.44 137 PHE A O 1
ATOM 1066 N N . THR A 1 138 ? 9.633 21.547 28.594 1 34.06 138 THR A N 1
ATOM 1067 C CA . THR A 1 138 ? 10.734 22.172 29.312 1 34.06 138 THR A CA 1
ATOM 1068 C C . THR A 1 138 ? 10.219 23.219 30.297 1 34.06 138 THR A C 1
ATOM 1070 O O . THR A 1 138 ? 9.43 24.094 29.922 1 34.06 138 THR A O 1
ATOM 1073 N N . SER A 1 139 ? 9.961 22.922 31.562 1 32.03 139 SER A N 1
ATOM 1074 C CA . SER A 1 139 ? 9.781 23.953 32.594 1 32.03 139 SER A CA 1
ATOM 1075 C C . SER A 1 139 ? 11.109 24.609 32.938 1 32.03 139 SER A C 1
ATOM 1077 O O . SER A 1 139 ? 12.016 23.953 33.469 1 32.03 139 SER A O 1
ATOM 1079 N N . GLU A 1 140 ? 11.742 25.406 32.094 1 33.22 140 GLU A N 1
ATOM 1080 C CA . GLU A 1 140 ? 12.93 26.047 32.656 1 33.22 140 GLU A CA 1
ATOM 1081 C C . GLU A 1 140 ? 12.57 27 33.781 1 33.22 140 GLU A C 1
ATOM 1083 O O . GLU A 1 140 ? 11.773 27.922 33.594 1 33.22 140 GLU A O 1
ATOM 1088 N N . SER A 1 141 ? 12.406 26.578 35 1 31.61 141 SER A N 1
ATOM 1089 C CA . SER A 1 141 ? 12.398 27.5 36.156 1 31.61 141 SER A CA 1
ATOM 1090 C C . SER A 1 141 ? 13.742 28.203 36.312 1 31.61 141 SER A C 1
ATOM 1092 O O . SER A 1 141 ? 14.695 27.625 36.844 1 31.61 141 SER A O 1
ATOM 1094 N N . ASP A 1 142 ? 14.438 28.875 35.406 1 32.53 142 ASP A N 1
ATOM 1095 C CA . ASP A 1 142 ? 15.562 29.578 36 1 32.53 142 ASP A CA 1
ATOM 1096 C C . ASP A 1 142 ? 15.086 30.578 37.031 1 32.53 142 ASP A C 1
ATOM 1098 O O . ASP A 1 142 ? 13.93 31.016 37 1 32.53 142 ASP A O 1
ATOM 1102 N N . ASP A 1 143 ? 15.984 30.984 38.094 1 32.41 143 ASP A N 1
ATOM 1103 C CA . ASP A 1 143 ? 15.977 32.031 39.094 1 32.41 143 ASP A CA 1
ATOM 1104 C C . ASP A 1 143 ? 15.406 33.344 38.531 1 32.41 143 ASP A C 1
ATOM 1106 O O . ASP A 1 143 ? 14.586 34 39.156 1 32.41 143 ASP A O 1
ATOM 1110 N N . GLY A 1 144 ? 16.469 34.25 38.031 1 31.97 144 GLY A N 1
ATOM 1111 C CA . GLY A 1 144 ? 16.172 35.688 37.875 1 31.97 144 GLY A CA 1
ATOM 1112 C C . GLY A 1 144 ? 14.945 35.938 37 1 31.97 144 GLY A C 1
ATOM 1113 O O . GLY A 1 144 ? 14.414 35.031 36.375 1 31.97 144 GLY A O 1
ATOM 1114 N N . ASP A 1 145 ? 14.516 37.344 36.938 1 30.55 145 ASP A N 1
ATOM 1115 C CA . ASP A 1 145 ? 13.383 38.094 36.375 1 30.55 145 ASP A CA 1
ATOM 1116 C C . ASP A 1 145 ? 13.117 37.688 34.938 1 30.55 145 ASP A C 1
ATOM 1118 O O . ASP A 1 145 ? 12.305 38.312 34.25 1 30.55 145 ASP A O 1
ATOM 1122 N N . GLU A 1 146 ? 14.172 37.375 34.188 1 31.34 146 GLU A N 1
ATOM 1123 C CA . GLU A 1 146 ? 13.891 37.406 32.75 1 31.34 146 GLU A CA 1
ATOM 1124 C C . GLU A 1 146 ? 12.789 36.406 32.406 1 31.34 146 GLU A C 1
ATOM 1126 O O . GLU A 1 146 ? 12.844 35.25 32.781 1 31.34 146 GLU A O 1
ATOM 1131 N N . VAL A 1 147 ? 11.68 37 32.062 1 32.34 147 VAL A N 1
ATOM 1132 C CA . VAL A 1 147 ? 10.438 36.438 31.562 1 32.34 147 VAL A CA 1
ATOM 1133 C C . VAL A 1 147 ? 10.75 35.312 30.547 1 32.34 147 VAL A C 1
ATOM 1135 O O . VAL A 1 147 ? 11.281 35.594 29.469 1 32.34 147 VAL A O 1
ATOM 1138 N N . ARG A 1 148 ? 11.477 34.312 30.984 1 36.19 148 ARG A N 1
ATOM 1139 C CA . ARG A 1 148 ? 11.695 33.125 30.156 1 36.19 148 ARG A CA 1
ATOM 1140 C C . ARG A 1 148 ? 10.398 32.688 29.5 1 36.19 148 ARG A C 1
ATOM 1142 O O . ARG A 1 148 ? 9.391 32.469 30.172 1 36.19 148 ARG A O 1
ATOM 1149 N N . MET A 1 149 ? 10.078 33.25 28.391 1 40.41 149 MET A N 1
ATOM 1150 C CA . MET A 1 149 ? 8.969 32.781 27.562 1 40.41 149 MET A CA 1
ATOM 1151 C C . MET A 1 149 ? 8.906 31.25 27.547 1 40.41 149 MET A C 1
ATOM 1153 O O . MET A 1 149 ? 9.875 30.594 27.156 1 40.41 149 MET A O 1
ATOM 1157 N N . TRP A 1 150 ? 8.359 30.641 28.594 1 47.28 150 TRP A N 1
ATOM 1158 C CA . TRP A 1 150 ? 8.102 29.219 28.797 1 47.28 150 TRP A CA 1
ATOM 1159 C C . TRP A 1 150 ? 7.184 28.672 27.719 1 47.28 150 TRP A C 1
ATOM 1161 O O . TRP A 1 150 ? 6.273 29.375 27.25 1 47.28 150 TRP A O 1
ATOM 1171 N N . GLY A 1 151 ? 7.816 27.938 26.562 1 62.41 151 GLY A N 1
ATOM 1172 C CA . GLY A 1 151 ? 6.961 27.188 25.672 1 62.41 151 GLY A CA 1
ATOM 1173 C C . GLY A 1 151 ? 7.074 25.688 25.859 1 62.41 151 GLY A C 1
ATOM 1174 O O . GLY A 1 151 ? 7.906 25.203 26.641 1 62.41 151 GLY A O 1
ATOM 1175 N N . PHE A 1 152 ? 6 24.922 25.781 1 70.19 152 PHE A N 1
ATOM 1176 C CA . PHE A 1 152 ? 6.066 23.469 25.828 1 70.19 152 PHE A CA 1
ATOM 1177 C C . PHE A 1 152 ? 5.566 22.875 24.516 1 70.19 152 PHE A C 1
ATOM 1179 O O . PHE A 1 152 ? 4.945 23.562 23.703 1 70.19 152 PHE A O 1
ATOM 1186 N N . THR A 1 153 ? 6.07 21.688 24.312 1 72.12 153 THR A N 1
ATOM 1187 C CA . THR A 1 153 ? 5.66 20.938 23.125 1 72.12 153 THR A CA 1
ATOM 1188 C C . THR A 1 153 ? 4.867 19.688 23.531 1 72.12 153 THR A C 1
ATOM 1190 O O . THR A 1 153 ? 5.109 19.109 24.578 1 72.12 153 THR A O 1
ATOM 1193 N N . VAL A 1 154 ? 3.854 19.422 22.781 1 70.44 154 VAL A N 1
ATOM 1194 C CA . VAL A 1 154 ? 3.098 18.172 22.922 1 70.44 154 VAL A CA 1
ATOM 1195 C C . VAL A 1 154 ? 3.23 17.359 21.641 1 70.44 154 VAL A C 1
ATOM 1197 O O . VAL A 1 154 ? 2.891 17.828 20.547 1 70.44 154 VAL A O 1
ATOM 1200 N N . ALA A 1 155 ? 3.85 16.25 21.844 1 73.5 155 ALA A N 1
ATOM 1201 C CA . ALA A 1 155 ? 3.957 15.312 20.719 1 73.5 155 ALA A CA 1
ATOM 1202 C C . ALA A 1 155 ? 2.967 14.164 20.875 1 73.5 155 ALA A C 1
ATOM 1204 O O . ALA A 1 155 ? 2.867 13.555 21.938 1 73.5 155 ALA A O 1
ATOM 1205 N N . LEU A 1 156 ? 2.203 14.031 19.891 1 73.81 156 LEU A N 1
ATOM 1206 C CA . LEU A 1 156 ? 1.221 12.953 19.891 1 73.81 156 LEU A CA 1
ATOM 1207 C C . LEU A 1 156 ? 1.478 12 18.734 1 73.81 156 LEU A C 1
ATOM 1209 O O . LEU A 1 156 ? 1.766 12.43 17.609 1 73.81 156 LEU A O 1
ATOM 1213 N N . SER A 1 157 ? 1.519 10.742 19.109 1 78.19 157 SER A N 1
ATOM 1214 C CA . SER A 1 157 ? 1.671 9.695 18.109 1 78.19 157 SER A CA 1
ATOM 1215 C C . SER A 1 157 ? 0.413 8.836 18.016 1 78.19 157 SER A C 1
ATOM 1217 O O . SER A 1 157 ? -0.037 8.266 19 1 78.19 157 SER A O 1
ATOM 1219 N N . LEU A 1 158 ? -0.191 8.883 16.906 1 83.62 158 LEU A N 1
ATOM 1220 C CA . LEU A 1 158 ? -1.386 8.086 16.641 1 83.62 158 LEU A CA 1
ATOM 1221 C C . LEU A 1 158 ? -1.155 7.121 15.477 1 83.62 158 LEU A C 1
ATOM 1223 O O . LEU A 1 158 ? -0.477 7.465 14.508 1 83.62 158 LEU A O 1
ATOM 1227 N N . SER A 1 159 ? -1.733 5.93 15.633 1 86.75 159 SER A N 1
ATOM 1228 C CA . SER A 1 159 ? -1.636 4.965 14.539 1 86.75 159 SER A CA 1
ATOM 1229 C C . SER A 1 159 ? -2.514 5.371 13.359 1 86.75 159 SER A C 1
ATOM 1231 O O . SER A 1 159 ? -3.717 5.578 13.523 1 86.75 159 SER A O 1
ATOM 1233 N N . HIS A 1 160 ? -1.904 5.355 12.203 1 86.88 160 HIS A N 1
ATOM 1234 C CA . HIS A 1 160 ? -2.658 5.684 11 1 86.88 160 HIS A CA 1
ATOM 1235 C C . HIS A 1 160 ? -3.654 4.582 10.656 1 86.88 160 HIS A C 1
ATOM 1237 O O . HIS A 1 160 ? -4.652 4.828 9.977 1 86.88 160 HIS A O 1
ATOM 1243 N N . SER A 1 161 ? -3.471 3.373 11.141 1 89.25 161 SER A N 1
ATOM 1244 C CA . SER A 1 161 ? -4.426 2.287 10.938 1 89.25 161 SER A CA 1
ATOM 1245 C C . SER A 1 161 ? -5.73 2.551 11.68 1 89.25 161 SER A C 1
ATOM 1247 O O . SER A 1 161 ? -6.773 1.997 11.328 1 89.25 161 SER A O 1
ATOM 1249 N N . VAL A 1 162 ? -5.609 3.445 12.633 1 93.75 162 VAL A N 1
ATOM 1250 C CA . VAL A 1 162 ? -6.785 3.654 13.469 1 93.75 162 VAL A CA 1
ATOM 1251 C C . VAL A 1 162 ? -7.449 4.98 13.102 1 93.75 162 VAL A C 1
ATOM 1253 O O . VAL A 1 162 ? -8.68 5.102 13.156 1 93.75 162 VAL A O 1
ATOM 1256 N N . CYS A 1 163 ? -6.59 5.938 12.766 1 91.38 163 CYS A N 1
ATOM 1257 C CA . CYS A 1 163 ? -7.152 7.254 12.484 1 91.38 163 CYS A CA 1
ATOM 1258 C C . CYS A 1 163 ? -6.473 7.895 11.281 1 91.38 163 CYS A C 1
ATOM 1260 O O . CYS A 1 163 ? -5.262 7.758 11.102 1 91.38 163 CYS A O 1
ATOM 1262 N N . ASP A 1 164 ? -7.289 8.531 10.508 1 87 164 ASP A N 1
ATOM 1263 C CA . ASP A 1 164 ? -6.719 9.391 9.477 1 87 164 ASP A CA 1
ATOM 1264 C C . ASP A 1 164 ? -6.551 10.828 9.984 1 87 164 ASP A C 1
ATOM 1266 O O . ASP A 1 164 ? -6.664 11.078 11.18 1 87 164 ASP A O 1
ATOM 1270 N N . GLY A 1 165 ? -6.148 11.758 9.141 1 82.5 165 GLY A N 1
ATOM 1271 C CA . GLY A 1 165 ? -5.926 13.133 9.562 1 82.5 165 GLY A CA 1
ATOM 1272 C C . GLY A 1 165 ? -7.129 13.75 10.25 1 82.5 165 GLY A C 1
ATOM 1273 O O . GLY A 1 165 ? -6.988 14.438 11.258 1 82.5 165 GLY A O 1
ATOM 1274 N N . PHE A 1 166 ? -8.297 13.5 9.656 1 83.25 166 PHE A N 1
ATOM 1275 C CA . PHE A 1 166 ? -9.523 14.023 10.242 1 83.25 166 PHE A CA 1
ATOM 1276 C C . PHE A 1 166 ? -9.766 13.422 11.617 1 83.25 166 PHE A C 1
ATOM 1278 O O . PHE A 1 166 ? -10.125 14.133 12.562 1 83.25 166 PHE A O 1
ATOM 1285 N N . GLY A 1 167 ? -9.609 12.125 11.672 1 89.25 167 GLY A N 1
ATOM 1286 C CA . GLY A 1 167 ? -9.789 11.461 12.953 1 89.25 167 GLY A CA 1
ATOM 1287 C C . GLY A 1 167 ? -8.82 11.953 14.016 1 89.25 167 GLY A C 1
ATOM 1288 O O . GLY A 1 167 ? -9.203 12.117 15.18 1 89.25 167 GLY A O 1
ATOM 1289 N N . ALA A 1 168 ? -7.609 12.172 13.625 1 86.38 168 ALA A N 1
ATOM 1290 C CA . ALA A 1 168 ? -6.617 12.711 14.555 1 86.38 168 ALA A CA 1
ATOM 1291 C C . ALA A 1 168 ? -7.004 14.109 15.023 1 86.38 168 ALA A C 1
ATOM 1293 O O . ALA A 1 168 ? -6.91 14.414 16.219 1 86.38 168 ALA A O 1
ATOM 1294 N N . ALA A 1 169 ? -7.406 14.914 14.078 1 83.81 169 ALA A N 1
ATOM 1295 C CA . ALA A 1 169 ? -7.84 16.266 14.43 1 83.81 169 ALA A CA 1
ATOM 1296 C C . ALA A 1 169 ? -9.008 16.219 15.406 1 83.81 169 ALA A C 1
ATOM 1298 O O . ALA A 1 169 ? -9.086 17.047 16.328 1 83.81 169 ALA A O 1
ATOM 1299 N N . GLN A 1 170 ? -9.891 15.32 15.172 1 89.81 170 GLN A N 1
ATOM 1300 C CA . GLN A 1 170 ? -11.031 15.141 16.062 1 89.81 170 GLN A CA 1
ATOM 1301 C C . GLN A 1 170 ? -10.57 14.781 17.484 1 89.81 170 GLN A C 1
ATOM 1303 O O . GLN A 1 170 ? -11.086 15.32 18.453 1 89.81 170 GLN A O 1
ATOM 1308 N N . PHE A 1 171 ? -9.641 13.914 17.578 1 92.44 171 PHE A N 1
ATOM 1309 C CA . PHE A 1 171 ? -9.078 13.508 18.859 1 92.44 171 PHE A CA 1
ATOM 1310 C C . PHE A 1 171 ? -8.398 14.688 19.547 1 92.44 171 PHE A C 1
ATOM 1312 O O . PHE A 1 171 ? -8.594 14.906 20.75 1 92.44 171 PHE A O 1
ATOM 1319 N N . PHE A 1 172 ? -7.586 15.406 18.828 1 84.44 172 PHE A N 1
ATOM 1320 C CA . PHE A 1 172 ? -6.871 16.547 19.391 1 84.44 172 PHE A CA 1
ATOM 1321 C C . PHE A 1 172 ? -7.848 17.594 19.906 1 84.44 172 PHE A C 1
ATOM 1323 O O . PHE A 1 172 ? -7.633 18.203 20.953 1 84.44 172 PHE A O 1
ATOM 1330 N N . GLN A 1 173 ? -8.812 17.828 19.125 1 86.75 173 GLN A N 1
ATOM 1331 C CA . GLN A 1 173 ? -9.82 18.797 19.547 1 86.75 173 GLN A CA 1
ATOM 1332 C C . GLN A 1 173 ? -10.508 18.344 20.828 1 86.75 173 GLN A C 1
ATOM 1334 O O . GLN A 1 173 ? -10.734 19.141 21.734 1 86.75 173 GLN A O 1
ATOM 1339 N N . ALA A 1 174 ? -10.836 17.156 20.859 1 92.56 174 ALA A N 1
ATOM 1340 C CA . ALA A 1 174 ? -11.461 16.609 22.062 1 92.56 174 ALA A CA 1
ATOM 1341 C C . ALA A 1 174 ? -10.531 16.734 23.266 1 92.56 174 ALA A C 1
ATOM 1343 O O . ALA A 1 174 ? -10.977 17.094 24.375 1 92.56 174 ALA A O 1
ATOM 1344 N N . LEU A 1 175 ? -9.281 16.406 23.094 1 90.44 175 LEU A N 1
ATOM 1345 C CA . LEU A 1 175 ? -8.297 16.531 24.172 1 90.44 175 LEU A CA 1
ATOM 1346 C C . LEU A 1 175 ? -8.211 17.984 24.656 1 90.44 175 LEU A C 1
ATOM 1348 O O . LEU A 1 175 ? -8.133 18.234 25.859 1 90.44 175 LEU A O 1
ATOM 1352 N N . THR A 1 176 ? -8.188 18.828 23.688 1 84.44 176 THR A N 1
ATOM 1353 C CA . THR A 1 176 ? -8.141 20.25 24.016 1 84.44 176 THR A CA 1
ATOM 1354 C C . THR A 1 176 ? -9.367 20.656 24.828 1 84.44 176 THR A C 1
ATOM 1356 O O . THR A 1 176 ? -9.258 21.422 25.797 1 84.44 176 THR A O 1
ATOM 1359 N N . GLU A 1 177 ? -10.477 20.219 24.453 1 89.62 177 GLU A N 1
ATOM 1360 C CA . GLU A 1 177 ? -11.719 20.531 25.156 1 89.62 177 GLU A CA 1
ATOM 1361 C C . GLU A 1 177 ? -11.664 20.047 26.609 1 89.62 177 GLU A C 1
ATOM 1363 O O . GLU A 1 177 ? -12.008 20.781 27.531 1 89.62 177 GLU A O 1
ATOM 1368 N N . LEU A 1 178 ? -11.234 18.891 26.812 1 92.12 178 LEU A N 1
ATOM 1369 C CA . LEU A 1 178 ? -11.172 18.359 28.156 1 92.12 178 LEU A CA 1
ATOM 1370 C C . LEU A 1 178 ? -10.094 19.047 28.984 1 92.12 178 LEU A C 1
ATOM 1372 O O . LEU A 1 178 ? -10.273 19.297 30.172 1 92.12 178 LEU A O 1
ATOM 1376 N N . ALA A 1 179 ? -8.961 19.297 28.375 1 87.19 179 ALA A N 1
ATOM 1377 C CA . ALA A 1 179 ? -7.887 20.016 29.062 1 87.19 179 ALA A CA 1
ATOM 1378 C C . ALA A 1 179 ? -8.312 21.422 29.438 1 87.19 179 ALA A C 1
ATOM 1380 O O . ALA A 1 179 ? -7.773 22.016 30.375 1 87.19 179 ALA A O 1
ATOM 1381 N N . SER A 1 180 ? -9.242 21.953 28.656 1 84.44 180 SER A N 1
ATOM 1382 C CA . SER A 1 180 ? -9.727 23.297 28.906 1 84.44 180 SER A CA 1
ATOM 1383 C C . SER A 1 180 ? -10.844 23.312 29.953 1 84.44 180 SER A C 1
ATOM 1385 O O . SER A 1 180 ? -11.398 24.375 30.266 1 84.44 180 SER A O 1
ATOM 1387 N N . GLY A 1 181 ? -11.211 22.141 30.422 1 87.12 181 GLY A N 1
ATOM 1388 C CA . GLY A 1 181 ? -12.133 22.109 31.547 1 87.12 181 GLY A CA 1
ATOM 1389 C C . GLY A 1 181 ? -13.477 21.5 31.203 1 87.12 181 GLY A C 1
ATOM 1390 O O . GLY A 1 181 ? -14.328 21.312 32.062 1 87.12 181 GLY A O 1
ATOM 1391 N N . LYS A 1 182 ? -13.719 21.203 29.891 1 91.88 182 LYS A N 1
ATOM 1392 C CA . LYS A 1 182 ? -14.953 20.516 29.547 1 91.88 182 LYS A CA 1
ATOM 1393 C C . LYS A 1 182 ? -14.969 19.094 30.109 1 91.88 182 LYS A C 1
ATOM 1395 O O . LYS A 1 182 ? -13.922 18.453 30.203 1 91.88 182 LYS A O 1
ATOM 1400 N N . ASN A 1 183 ? -16.156 18.609 30.375 1 92.38 183 ASN A N 1
ATOM 1401 C CA . ASN A 1 183 ? -16.281 17.281 31 1 92.38 183 ASN A CA 1
ATOM 1402 C C . ASN A 1 183 ? -16.297 16.172 29.953 1 92.38 183 ASN A C 1
ATOM 1404 O O . ASN A 1 183 ? -15.953 15.023 30.25 1 92.38 183 ASN A O 1
ATOM 1408 N N . GLU A 1 184 ? -16.828 16.547 28.797 1 95.12 184 GLU A N 1
ATOM 1409 C CA . GLU A 1 184 ? -16.906 15.562 27.719 1 95.12 184 GLU A CA 1
ATOM 1410 C C . GLU A 1 184 ? -16.625 16.219 26.359 1 95.12 184 GLU A C 1
ATOM 1412 O O . GLU A 1 184 ? -16.781 17.438 26.219 1 95.12 184 GLU A O 1
ATOM 1417 N N . PRO A 1 185 ? -16.125 15.375 25.406 1 95.56 185 PRO A N 1
ATOM 1418 C CA . PRO A 1 185 ? -15.922 15.953 24.078 1 95.56 185 PRO A CA 1
ATOM 1419 C C . PRO A 1 185 ? -17.234 16.375 23.406 1 95.56 185 PRO A C 1
ATOM 1421 O O . PRO A 1 185 ? -18.25 15.688 23.562 1 95.56 185 PRO A O 1
ATOM 1424 N N . SER A 1 186 ? -17.219 17.422 22.688 1 94.5 186 SER A N 1
ATOM 1425 C CA . SER A 1 186 ? -18.391 17.906 21.953 1 94.5 186 SER A CA 1
ATOM 1426 C C . SER A 1 186 ? -18.844 16.891 20.906 1 94.5 186 SER A C 1
ATOM 1428 O O . SER A 1 186 ? -20.031 16.734 20.672 1 94.5 186 SER A O 1
ATOM 1430 N N . VAL A 1 187 ? -17.938 16.25 20.25 1 95.44 187 VAL A N 1
ATOM 1431 C CA . VAL A 1 187 ? -18.203 15.172 19.297 1 95.44 187 VAL A CA 1
ATOM 1432 C C . VAL A 1 187 ? -17.75 13.844 19.891 1 95.44 187 VAL A C 1
ATOM 1434 O O . VAL A 1 187 ? -16.562 13.648 20.156 1 95.44 187 VAL A O 1
ATOM 1437 N N . LYS A 1 188 ? -18.703 13 20.141 1 97.12 188 LYS A N 1
ATOM 1438 C CA . LYS A 1 188 ? -18.359 11.688 20.672 1 97.12 188 LYS A CA 1
ATOM 1439 C C . LYS A 1 188 ? -17.844 10.773 19.562 1 97.12 188 LYS A C 1
ATOM 1441 O O . LYS A 1 188 ? -18.438 10.703 18.469 1 97.12 188 LYS A O 1
ATOM 1446 N N . PRO A 1 189 ? -16.703 10.133 19.812 1 97.31 189 PRO A N 1
ATOM 1447 C CA . PRO A 1 189 ? -16.141 9.258 18.781 1 97.31 189 PRO A CA 1
ATOM 1448 C C . PRO A 1 189 ? -17.031 8.055 18.484 1 97.31 189 PRO A C 1
ATOM 1450 O O . PRO A 1 189 ? -17.703 7.543 19.391 1 97.31 189 PRO A O 1
ATOM 1453 N N . VAL A 1 190 ? -17.016 7.629 17.25 1 96.69 190 VAL A N 1
ATOM 1454 C CA . VAL A 1 190 ? -17.766 6.477 16.766 1 96.69 190 VAL A CA 1
ATOM 1455 C C . VAL A 1 190 ? -16.828 5.492 16.078 1 96.69 190 VAL A C 1
ATOM 1457 O O . VAL A 1 190 ? -16.047 5.875 15.203 1 96.69 190 VAL A O 1
ATOM 1460 N N . TRP A 1 191 ? -16.797 4.246 16.5 1 96.12 191 TRP A N 1
ATOM 1461 C CA . TRP A 1 191 ? -15.945 3.223 15.914 1 96.12 191 TRP A CA 1
ATOM 1462 C C . TRP A 1 191 ? -16.531 2.717 14.594 1 96.12 191 TRP A C 1
ATOM 1464 O O . TRP A 1 191 ? -15.922 2.889 13.539 1 96.12 191 TRP A O 1
ATOM 1474 N N . GLU A 1 192 ? -17.656 2.332 14.312 1 94.06 192 GLU A N 1
ATOM 1475 C CA . GLU A 1 192 ? -18.484 1.752 13.258 1 94.06 192 GLU A CA 1
ATOM 1476 C C . GLU A 1 192 ? -17.672 1.514 11.992 1 94.06 192 GLU A C 1
ATOM 1478 O O . GLU A 1 192 ? -18.047 1.968 10.906 1 94.06 192 GLU A O 1
ATOM 1483 N N . ARG A 1 193 ? -16.547 0.673 12.188 1 93.25 193 ARG A N 1
ATOM 1484 C CA . ARG A 1 193 ? -15.648 0.385 11.086 1 93.25 193 ARG A CA 1
ATOM 1485 C C . ARG A 1 193 ? -16.312 -0.52 10.055 1 93.25 193 ARG A C 1
ATOM 1487 O O . ARG A 1 193 ? -15.852 -0.606 8.914 1 93.25 193 ARG A O 1
ATOM 1494 N N . GLN A 1 194 ? -17.406 -1.218 10.484 1 87.12 194 GLN A N 1
ATOM 1495 C CA . GLN A 1 194 ? -18.109 -2.129 9.586 1 87.12 194 GLN A CA 1
ATOM 1496 C C . GLN A 1 194 ? -18.703 -1.382 8.391 1 87.12 194 GLN A C 1
ATOM 1498 O O . GLN A 1 194 ? -19 -1.984 7.355 1 87.12 194 GLN A O 1
ATOM 1503 N N . LEU A 1 195 ? -18.828 -0.056 8.508 1 85.44 195 LEU A N 1
ATOM 1504 C CA . LEU A 1 195 ? -19.422 0.759 7.449 1 85.44 195 LEU A CA 1
ATOM 1505 C C . LEU A 1 195 ? -18.5 0.818 6.234 1 85.44 195 LEU A C 1
ATOM 1507 O O . LEU A 1 195 ? -18.938 1.142 5.129 1 85.44 195 LEU A O 1
ATOM 1511 N N . LEU A 1 196 ? -17.219 0.545 6.418 1 83.19 196 LEU A N 1
ATOM 1512 C CA . LEU A 1 196 ? -16.266 0.631 5.316 1 83.19 196 LEU A CA 1
ATOM 1513 C C . LEU A 1 196 ? -15.562 -0.705 5.102 1 83.19 196 LEU A C 1
ATOM 1515 O O . LEU A 1 196 ? -14.383 -0.739 4.746 1 83.19 196 LEU A O 1
ATOM 1519 N N . VAL A 1 197 ? -16.266 -1.771 5.375 1 81.06 197 VAL A N 1
ATOM 1520 C CA . VAL A 1 197 ? -15.719 -3.102 5.145 1 81.06 197 VAL A CA 1
ATOM 1521 C C . VAL A 1 197 ? -16.172 -3.623 3.783 1 81.06 197 VAL A C 1
ATOM 1523 O O . VAL A 1 197 ? -17.359 -3.553 3.447 1 81.06 197 VAL A O 1
ATOM 1526 N N . ALA A 1 198 ? -15.188 -4.027 2.99 1 76.31 198 ALA A N 1
ATOM 1527 C CA . ALA A 1 198 ? -15.453 -4.707 1.725 1 76.31 198 ALA A CA 1
ATOM 1528 C C . ALA A 1 198 ? -15.305 -6.219 1.869 1 76.31 198 ALA A C 1
ATOM 1530 O O . ALA A 1 198 ? -14.516 -6.695 2.686 1 76.31 198 ALA A O 1
ATOM 1531 N N . LYS A 1 199 ? -16.031 -6.938 1.126 1 74.62 199 LYS A N 1
ATOM 1532 C CA . LYS A 1 199 ? -15.984 -8.398 1.161 1 74.62 199 LYS A CA 1
ATOM 1533 C C . LYS A 1 199 ? -15.477 -8.961 -0.163 1 74.62 199 LYS A C 1
ATOM 1535 O O . LYS A 1 199 ? -15.844 -8.477 -1.233 1 74.62 199 LYS A O 1
ATOM 1540 N N . PRO A 1 200 ? -14.594 -9.898 -0.011 1 71.94 200 PRO A N 1
ATOM 1541 C CA . PRO A 1 200 ? -14.133 -10.562 -1.235 1 71.94 200 PRO A CA 1
ATOM 1542 C C . PRO A 1 200 ? -15.156 -11.547 -1.794 1 71.94 200 PRO A C 1
ATOM 1544 O O . PRO A 1 200 ? -15.859 -12.211 -1.028 1 71.94 200 PRO A O 1
ATOM 1547 N N . ILE A 1 201 ? -15.258 -11.562 -3.08 1 75.12 201 ILE A N 1
ATOM 1548 C CA . ILE A 1 201 ? -16.078 -12.555 -3.766 1 75.12 201 ILE A CA 1
ATOM 1549 C C . ILE A 1 201 ? -15.266 -13.219 -4.871 1 75.12 201 ILE A C 1
ATOM 1551 O O . ILE A 1 201 ? -14.414 -12.578 -5.5 1 75.12 201 ILE A O 1
ATOM 1555 N N . GLU A 1 202 ? -15.406 -14.5 -5.008 1 75.81 202 GLU A N 1
ATOM 1556 C CA . GLU A 1 202 ? -14.758 -15.258 -6.078 1 75.81 202 GLU A CA 1
ATOM 1557 C C . GLU A 1 202 ? -15.781 -15.727 -7.113 1 75.81 202 GLU A C 1
ATOM 1559 O O . GLU A 1 202 ? -16.859 -16.219 -6.754 1 75.81 202 GLU A O 1
ATOM 1564 N N . GLU A 1 203 ? -15.508 -15.438 -8.32 1 75.44 203 GLU A N 1
ATOM 1565 C CA . GLU A 1 203 ? -16.281 -15.93 -9.453 1 75.44 203 GLU A CA 1
ATOM 1566 C C . GLU A 1 203 ? -15.461 -16.875 -10.32 1 75.44 203 GLU A C 1
ATOM 1568 O O . GLU A 1 203 ? -14.312 -16.578 -10.664 1 75.44 203 GLU A O 1
ATOM 1573 N N . ILE A 1 204 ? -16.031 -18.031 -10.523 1 74.75 204 ILE A N 1
ATOM 1574 C CA . ILE A 1 204 ? -15.359 -19.031 -11.359 1 74.75 204 ILE A CA 1
ATOM 1575 C C . ILE A 1 204 ? -16 -19.047 -12.742 1 74.75 204 ILE A C 1
ATOM 1577 O O . ILE A 1 204 ? -17.219 -19.203 -12.867 1 74.75 204 ILE A O 1
ATOM 1581 N N . LEU A 1 205 ? -15.211 -18.781 -13.672 1 75.12 205 LEU A N 1
ATOM 1582 C CA . LEU A 1 205 ? -15.656 -18.844 -15.062 1 75.12 205 LEU A CA 1
ATOM 1583 C C . LEU A 1 205 ? -15.148 -20.109 -15.75 1 75.12 205 LEU A C 1
ATOM 1585 O O . LEU A 1 205 ? -13.984 -20.484 -15.586 1 75.12 205 LEU A O 1
ATOM 1589 N N . ASP A 1 206 ? -16.078 -20.766 -16.391 1 75.06 206 ASP A N 1
ATOM 1590 C CA . ASP A 1 206 ? -15.68 -21.938 -17.156 1 75.06 206 ASP A CA 1
ATOM 1591 C C . ASP A 1 206 ? -15.32 -21.562 -18.594 1 75.06 206 ASP A C 1
ATOM 1593 O O . ASP A 1 206 ? -15.5 -20.422 -19 1 75.06 206 ASP A O 1
ATOM 1597 N N . ARG A 1 207 ? -14.781 -22.578 -19.281 1 71.12 207 ARG A N 1
ATOM 1598 C CA . ARG A 1 207 ? -14.352 -22.391 -20.656 1 71.12 207 ARG A CA 1
ATOM 1599 C C . ARG A 1 207 ? -15.5 -21.906 -21.531 1 71.12 207 ARG A C 1
ATOM 1601 O O . ARG A 1 207 ? -15.32 -21.031 -22.375 1 71.12 207 ARG A O 1
ATOM 1608 N N . SER A 1 208 ? -16.594 -22.453 -21.344 1 72.94 208 SER A N 1
ATOM 1609 C CA . SER A 1 208 ? -17.766 -22.109 -22.156 1 72.94 208 SER A CA 1
ATOM 1610 C C . SER A 1 208 ? -18.156 -20.656 -21.953 1 72.94 208 SER A C 1
ATOM 1612 O O . SER A 1 208 ? -18.547 -19.984 -22.922 1 72.94 208 SER A O 1
ATOM 1614 N N . SER A 1 209 ? -18.047 -20.219 -20.734 1 71.94 209 SER A N 1
ATOM 1615 C CA . SER A 1 209 ? -18.391 -18.844 -20.422 1 71.94 209 SER A CA 1
ATOM 1616 C C . SER A 1 209 ? -17.484 -17.859 -21.172 1 71.94 209 SER A C 1
ATOM 1618 O O . SER A 1 209 ? -17.969 -16.875 -21.734 1 71.94 209 SER A O 1
ATOM 1620 N N . ILE A 1 210 ? -16.281 -18.156 -21.188 1 67.81 210 ILE A N 1
ATOM 1621 C CA . ILE A 1 210 ? -15.305 -17.281 -21.828 1 67.81 210 ILE A CA 1
ATOM 1622 C C . ILE A 1 210 ? -15.453 -17.344 -23.344 1 67.81 210 ILE A C 1
ATOM 1624 O O . ILE A 1 210 ? -15.359 -16.328 -24.031 1 67.81 210 ILE A O 1
ATOM 1628 N N . ARG A 1 211 ? -15.641 -18.562 -23.844 1 68.81 211 ARG A N 1
ATOM 1629 C CA . ARG A 1 211 ? -15.836 -18.734 -25.281 1 68.81 211 ARG A CA 1
ATOM 1630 C C . ARG A 1 211 ? -17.062 -17.984 -25.766 1 68.81 211 ARG A C 1
ATOM 1632 O O . ARG A 1 211 ? -17.031 -17.359 -26.828 1 68.81 211 ARG A O 1
ATOM 1639 N N . ASN A 1 212 ? -18.094 -18.125 -25.031 1 67 212 ASN A N 1
ATOM 1640 C CA . ASN A 1 212 ? -19.312 -17.422 -25.391 1 67 212 ASN A CA 1
ATOM 1641 C C . ASN A 1 212 ? -19.109 -15.906 -25.438 1 67 212 ASN A C 1
ATOM 1643 O O . ASN A 1 212 ? -19.609 -15.234 -26.344 1 67 212 ASN A O 1
ATOM 1647 N N . TYR A 1 213 ? -18.391 -15.516 -24.516 1 65.19 213 TYR A N 1
ATOM 1648 C CA . TYR A 1 213 ? -18.156 -14.078 -24.453 1 65.19 213 TYR A CA 1
ATOM 1649 C C . TYR A 1 213 ? -17.234 -13.617 -25.578 1 65.19 213 TYR A C 1
ATOM 1651 O O . TYR A 1 213 ? -17.438 -12.539 -26.141 1 65.19 213 TYR A O 1
ATOM 1659 N N . ARG A 1 214 ? -16.25 -14.406 -25.812 1 62.38 214 ARG A N 1
ATOM 1660 C CA . ARG A 1 214 ? -15.383 -14.078 -26.938 1 62.38 214 ARG A CA 1
ATOM 1661 C C . ARG A 1 214 ? -16.188 -13.977 -28.234 1 62.38 214 ARG A C 1
ATOM 1663 O O . ARG A 1 214 ? -15.883 -13.133 -29.078 1 62.38 214 ARG A O 1
ATOM 1670 N N . ARG A 1 215 ? -17.031 -14.852 -28.359 1 61.5 215 ARG A N 1
ATOM 1671 C CA . ARG A 1 215 ? -17.891 -14.82 -29.547 1 61.5 215 ARG A CA 1
ATOM 1672 C C . ARG A 1 215 ? -18.672 -13.516 -29.609 1 61.5 215 ARG A C 1
ATOM 1674 O O . ARG A 1 215 ? -18.891 -12.977 -30.703 1 61.5 215 ARG A O 1
ATOM 1681 N N . LEU A 1 216 ? -19.047 -13.188 -28.484 1 56.5 216 LEU A N 1
ATOM 1682 C CA . LEU A 1 216 ? -19.859 -11.969 -28.422 1 56.5 216 LEU A CA 1
ATOM 1683 C C . LEU A 1 216 ? -19.031 -10.75 -28.797 1 56.5 216 LEU A C 1
ATOM 1685 O O . LEU A 1 216 ? -19.547 -9.773 -29.344 1 56.5 216 LEU A O 1
ATOM 1689 N N . LEU A 1 217 ? -17.859 -10.805 -28.297 1 56.78 217 LEU A N 1
ATOM 1690 C CA . LEU A 1 217 ? -17.078 -9.594 -28.547 1 56.78 217 LEU A CA 1
ATOM 1691 C C . LEU A 1 217 ? -16.594 -9.547 -30 1 56.78 217 LEU A C 1
ATOM 1693 O O . LEU A 1 217 ? -16.062 -8.531 -30.438 1 56.78 217 LEU A O 1
ATOM 1697 N N . LEU A 1 218 ? -17.25 -10.422 -30.812 1 54.19 218 LEU A N 1
ATOM 1698 C CA . LEU A 1 218 ? -16.781 -10.367 -32.188 1 54.19 218 LEU A CA 1
ATOM 1699 C C . LEU A 1 218 ? -15.359 -9.812 -32.281 1 54.19 218 LEU A C 1
ATOM 1701 O O . LEU A 1 218 ? -15.023 -9.086 -33.188 1 54.19 218 LEU A O 1
ATOM 1705 N N . ILE A 1 219 ? -14.789 -9.664 -31.188 1 50.5 219 ILE A N 1
ATOM 1706 C CA . ILE A 1 219 ? -13.617 -8.812 -31.031 1 50.5 219 ILE A CA 1
ATOM 1707 C C . ILE A 1 219 ? -12.461 -9.367 -31.859 1 50.5 219 ILE A C 1
ATOM 1709 O O . ILE A 1 219 ? -12.312 -10.586 -31.984 1 50.5 219 ILE A O 1
ATOM 1713 N N . CYS A 1 220 ? -11.789 -8.555 -32.594 1 48.69 220 CYS A N 1
ATOM 1714 C CA . CYS A 1 220 ? -10.68 -8.742 -33.5 1 48.69 220 CYS A CA 1
ATOM 1715 C C . CYS A 1 220 ? -9.625 -9.664 -32.906 1 48.69 220 CYS A C 1
ATOM 1717 O O . CYS A 1 220 ? -9.516 -9.789 -31.703 1 48.69 220 CYS A O 1
ATOM 1719 N N . ARG A 1 221 ? -9.039 -10.57 -33.75 1 53.94 221 ARG A N 1
ATOM 1720 C CA . ARG A 1 221 ? -8.086 -11.672 -33.75 1 53.94 221 ARG A CA 1
ATOM 1721 C C . ARG A 1 221 ? -6.949 -11.438 -32.781 1 53.94 221 ARG A C 1
ATOM 1723 O O . ARG A 1 221 ? -6.328 -12.391 -32.281 1 53.94 221 ARG A O 1
ATOM 1730 N N . ARG A 1 222 ? -6.734 -10.117 -32.188 1 62.22 222 ARG A N 1
ATOM 1731 C CA . ARG A 1 222 ? -5.422 -9.93 -31.578 1 62.22 222 ARG A CA 1
ATOM 1732 C C . ARG A 1 222 ? -5.547 -9.609 -30.094 1 62.22 222 ARG A C 1
ATOM 1734 O O . ARG A 1 222 ? -4.574 -9.203 -29.453 1 62.22 222 ARG A O 1
ATOM 1741 N N . GLN A 1 223 ? -6.777 -9.969 -29.516 1 70.31 223 GLN A N 1
ATOM 1742 C CA . GLN A 1 223 ? -6.906 -9.625 -28.094 1 70.31 223 GLN A CA 1
ATOM 1743 C C . GLN A 1 223 ? -6.832 -10.875 -27.219 1 70.31 223 GLN A C 1
ATOM 1745 O O . GLN A 1 223 ? -7.305 -11.945 -27.609 1 70.31 223 GLN A O 1
ATOM 1750 N N . THR A 1 224 ? -6.141 -10.688 -26.078 1 73.25 224 THR A N 1
ATOM 1751 C CA . THR A 1 224 ? -5.996 -11.82 -25.172 1 73.25 224 THR A CA 1
ATOM 1752 C C . THR A 1 224 ? -7.25 -11.984 -24.312 1 73.25 224 THR A C 1
ATOM 1754 O O . THR A 1 224 ? -8.023 -11.039 -24.141 1 73.25 224 THR A O 1
ATOM 1757 N N . TYR A 1 225 ? -7.488 -13.211 -23.844 1 69.88 225 TYR A N 1
ATOM 1758 C CA . TYR A 1 225 ? -8.586 -13.516 -22.922 1 69.88 225 TYR A CA 1
ATOM 1759 C C . TYR A 1 225 ? -8.539 -12.609 -21.703 1 69.88 225 TYR A C 1
ATOM 1761 O O . TYR A 1 225 ? -9.578 -12.156 -21.219 1 69.88 225 TYR A O 1
ATOM 1769 N N . PHE A 1 226 ? -7.418 -12.336 -21.281 1 74.81 226 PHE A N 1
ATOM 1770 C CA . PHE A 1 226 ? -7.23 -11.516 -20.094 1 74.81 226 PHE A CA 1
ATOM 1771 C C . PHE A 1 226 ? -7.75 -10.102 -20.312 1 74.81 226 PHE A C 1
ATOM 1773 O O . PHE A 1 226 ? -8.383 -9.516 -19.438 1 74.81 226 PHE A O 1
ATOM 1780 N N . GLU A 1 227 ? -7.465 -9.578 -21.453 1 76.62 227 GLU A N 1
ATOM 1781 C CA . GLU A 1 227 ? -7.902 -8.227 -21.766 1 76.62 227 GLU A CA 1
ATOM 1782 C C . GLU A 1 227 ? -9.43 -8.141 -21.828 1 76.62 227 GLU A C 1
ATOM 1784 O O . GLU A 1 227 ? -10.023 -7.191 -21.328 1 76.62 227 GLU A O 1
ATOM 1789 N N . VAL A 1 228 ? -9.977 -9.078 -22.406 1 77.94 228 VAL A N 1
ATOM 1790 C CA . VAL A 1 228 ? -11.422 -9.109 -22.547 1 77.94 228 VAL A CA 1
ATOM 1791 C C . VAL A 1 228 ? -12.078 -9.273 -21.172 1 77.94 228 VAL A C 1
ATOM 1793 O O . VAL A 1 228 ? -13.031 -8.562 -20.844 1 77.94 228 VAL A O 1
ATOM 1796 N N . LEU A 1 229 ? -11.648 -10.211 -20.422 1 78.88 229 LEU A N 1
ATOM 1797 C CA . LEU A 1 229 ? -12.195 -10.461 -19.094 1 78.88 229 LEU A CA 1
ATOM 1798 C C . LEU A 1 229 ? -12.031 -9.234 -18.203 1 78.88 229 LEU A C 1
ATOM 1800 O O . LEU A 1 229 ? -12.93 -8.898 -17.438 1 78.88 229 LEU A O 1
ATOM 1804 N N . SER A 1 230 ? -10.859 -8.633 -18.312 1 80.62 230 SER A N 1
ATOM 1805 C CA . SER A 1 230 ? -10.609 -7.434 -17.531 1 80.62 230 SER A CA 1
ATOM 1806 C C . SER A 1 230 ? -11.609 -6.332 -17.875 1 80.62 230 SER A C 1
ATOM 1808 O O . SER A 1 230 ? -12.094 -5.633 -16.984 1 80.62 230 SER A O 1
ATOM 1810 N N . ALA A 1 231 ? -11.844 -6.207 -19.125 1 83.12 231 ALA A N 1
ATOM 1811 C CA . ALA A 1 231 ? -12.812 -5.199 -19.562 1 83.12 231 ALA A CA 1
ATOM 1812 C C . ALA A 1 231 ? -14.203 -5.5 -19 1 83.12 231 ALA A C 1
ATOM 1814 O O . ALA A 1 231 ? -14.914 -4.594 -18.562 1 83.12 231 ALA A O 1
ATOM 1815 N N . TYR A 1 232 ? -14.562 -6.664 -19.062 1 83.44 232 TYR A N 1
ATOM 1816 C CA . TYR A 1 232 ? -15.883 -7.047 -18.578 1 83.44 232 TYR A CA 1
ATOM 1817 C C . TYR A 1 232 ? -15.992 -6.828 -17.078 1 83.44 232 TYR A C 1
ATOM 1819 O O . TYR A 1 232 ? -17.016 -6.332 -16.594 1 83.44 232 TYR A O 1
ATOM 1827 N N . ILE A 1 233 ? -15.031 -7.312 -16.375 1 83.44 233 ILE A N 1
ATOM 1828 C CA . ILE A 1 233 ? -15.031 -7.16 -14.93 1 83.44 233 ILE A CA 1
ATOM 1829 C C . ILE A 1 233 ? -15.07 -5.676 -14.562 1 83.44 233 ILE A C 1
ATOM 1831 O O . ILE A 1 233 ? -15.742 -5.281 -13.609 1 83.44 233 ILE A O 1
ATOM 1835 N N . TRP A 1 234 ? -14.281 -4.926 -15.328 1 84.88 234 TRP A N 1
ATOM 1836 C CA . TRP A 1 234 ? -14.273 -3.48 -15.141 1 84.88 234 TRP A CA 1
ATOM 1837 C C . TRP A 1 234 ? -15.688 -2.912 -15.266 1 84.88 234 TRP A C 1
ATOM 1839 O O . TRP A 1 234 ? -16.141 -2.166 -14.398 1 84.88 234 TRP A O 1
ATOM 1849 N N . ARG A 1 235 ? -16.391 -3.275 -16.234 1 86.56 235 ARG A N 1
ATOM 1850 C CA . ARG A 1 235 ? -17.766 -2.812 -16.453 1 86.56 235 ARG A CA 1
ATOM 1851 C C . ARG A 1 235 ? -18.688 -3.334 -15.359 1 86.56 235 ARG A C 1
ATOM 1853 O O . ARG A 1 235 ? -19.516 -2.586 -14.828 1 86.56 235 ARG A O 1
ATOM 1860 N N . ALA A 1 236 ? -18.625 -4.609 -15.078 1 86 236 ALA A N 1
ATOM 1861 C CA . ALA A 1 236 ? -19.469 -5.215 -14.055 1 86 236 ALA A CA 1
ATOM 1862 C C . ALA A 1 236 ? -19.297 -4.516 -12.711 1 86 236 ALA A C 1
ATOM 1864 O O . ALA A 1 236 ? -20.281 -4.266 -12.008 1 86 236 ALA A O 1
ATOM 1865 N N . ARG A 1 237 ? -18.078 -4.297 -12.383 1 84.25 237 ARG A N 1
ATOM 1866 C CA . ARG A 1 237 ? -17.797 -3.607 -11.125 1 84.25 237 ARG A CA 1
ATOM 1867 C C . ARG A 1 237 ? -18.344 -2.189 -11.141 1 84.25 237 ARG A C 1
ATOM 1869 O O . ARG A 1 237 ? -18.891 -1.717 -10.141 1 84.25 237 ARG A O 1
ATOM 1876 N N . PHE A 1 238 ? -18.125 -1.526 -12.258 1 82.62 238 PHE A N 1
ATOM 1877 C CA . PHE A 1 238 ? -18.641 -0.173 -12.422 1 82.62 238 PHE A CA 1
ATOM 1878 C C . PHE A 1 238 ? -20.141 -0.133 -12.188 1 82.62 238 PHE A C 1
ATOM 1880 O O . PHE A 1 238 ? -20.641 0.729 -11.453 1 82.62 238 PHE A O 1
ATOM 1887 N N . ARG A 1 239 ? -20.812 -1.015 -12.719 1 85.44 239 ARG A N 1
ATOM 1888 C CA . ARG A 1 239 ? -22.25 -1.097 -12.586 1 85.44 239 ARG A CA 1
ATOM 1889 C C . ARG A 1 239 ? -22.656 -1.479 -11.164 1 85.44 239 ARG A C 1
ATOM 1891 O O . ARG A 1 239 ? -23.594 -0.922 -10.602 1 85.44 239 ARG A O 1
ATOM 1898 N N . ALA A 1 240 ? -21.953 -2.42 -10.664 1 83.38 240 ALA A N 1
ATOM 1899 C CA . ALA A 1 240 ? -22.266 -2.895 -9.312 1 83.38 240 ALA A CA 1
ATOM 1900 C C . ALA A 1 240 ? -22.094 -1.778 -8.289 1 83.38 240 ALA A C 1
ATOM 1902 O O . ALA A 1 240 ? -22.859 -1.692 -7.328 1 83.38 240 ALA A O 1
ATOM 1903 N N . LEU A 1 241 ? -21.141 -0.975 -8.555 1 77.12 241 LEU A N 1
ATOM 1904 C CA . LEU A 1 241 ? -20.844 0.091 -7.605 1 77.12 241 LEU A CA 1
ATOM 1905 C C . LEU A 1 241 ? -21.688 1.33 -7.891 1 77.12 241 LEU A C 1
ATOM 1907 O O . LEU A 1 241 ? -21.656 2.299 -7.129 1 77.12 241 LEU A O 1
ATOM 1911 N N . LYS A 1 242 ? -22.406 1.284 -9.008 1 79.31 242 LYS A N 1
ATOM 1912 C CA . LYS A 1 242 ? -23.266 2.398 -9.414 1 79.31 242 LYS A CA 1
ATOM 1913 C C . LYS A 1 242 ? -22.469 3.703 -9.461 1 79.31 242 LYS A C 1
ATOM 1915 O O . LYS A 1 242 ? -22.875 4.703 -8.867 1 79.31 242 LYS A O 1
ATOM 1920 N N . LEU A 1 243 ? -21.375 3.627 -10.125 1 74.69 243 LEU A N 1
ATOM 1921 C CA . LEU A 1 243 ? -20.5 4.793 -10.211 1 74.69 243 LEU A CA 1
ATOM 1922 C C . LEU A 1 243 ? -21.078 5.832 -11.164 1 74.69 243 LEU A C 1
ATOM 1924 O O . LEU A 1 243 ? -21.953 5.523 -11.977 1 74.69 243 LEU A O 1
ATOM 1928 N N . ASN A 1 244 ? -20.594 7.105 -11.062 1 70.25 244 ASN A N 1
ATOM 1929 C CA . ASN A 1 244 ? -21.062 8.219 -11.883 1 70.25 244 ASN A CA 1
ATOM 1930 C C . ASN A 1 244 ? -20.688 8.023 -13.352 1 70.25 244 ASN A C 1
ATOM 1932 O O . ASN A 1 244 ? -19.516 8 -13.703 1 70.25 244 ASN A O 1
ATOM 1936 N N . PRO A 1 245 ? -21.625 7.898 -14.148 1 76.19 245 PRO A N 1
ATOM 1937 C CA . PRO A 1 245 ? -21.328 7.676 -15.57 1 76.19 245 PRO A CA 1
ATOM 1938 C C . PRO A 1 245 ? -20.688 8.883 -16.234 1 76.19 245 PRO A C 1
ATOM 1940 O O . PRO A 1 245 ? -20.047 8.742 -17.281 1 76.19 245 PRO A O 1
ATOM 1943 N N . HIS A 1 246 ? -20.828 10.047 -15.711 1 73.19 246 HIS A N 1
ATOM 1944 C CA . HIS A 1 246 ? -20.312 11.266 -16.344 1 73.19 246 HIS A CA 1
ATOM 1945 C C . HIS A 1 246 ? -18.859 11.516 -15.945 1 73.19 246 HIS A C 1
ATOM 1947 O O . HIS A 1 246 ? -18.203 12.375 -16.531 1 73.19 246 HIS A O 1
ATOM 1953 N N . GLY A 1 247 ? -18.406 10.711 -15.047 1 69.31 247 GLY A N 1
ATOM 1954 C CA . GLY A 1 247 ? -17.016 10.82 -14.656 1 69.31 247 GLY A CA 1
ATOM 1955 C C . GLY A 1 247 ? -16.125 9.797 -15.32 1 69.31 247 GLY A C 1
ATOM 1956 O O . GLY A 1 247 ? -16.594 8.945 -16.078 1 69.31 247 GLY A O 1
ATOM 1957 N N . ASN A 1 248 ? -14.852 9.984 -15.117 1 70.69 248 ASN A N 1
ATOM 1958 C CA . ASN A 1 248 ? -13.891 9.008 -15.617 1 70.69 248 ASN A CA 1
ATOM 1959 C C . ASN A 1 248 ? -13.703 7.852 -14.641 1 70.69 248 ASN A C 1
ATOM 1961 O O . ASN A 1 248 ? -13.906 8.008 -13.438 1 70.69 248 ASN A O 1
ATOM 1965 N N . THR A 1 249 ? -13.531 6.727 -15.219 1 74.38 249 THR A N 1
ATOM 1966 C CA . THR A 1 249 ? -13.172 5.535 -14.469 1 74.38 249 THR A CA 1
ATOM 1967 C C . THR A 1 249 ? -11.852 4.953 -14.969 1 74.38 249 THR A C 1
ATOM 1969 O O . THR A 1 249 ? -11.492 5.129 -16.125 1 74.38 249 THR A O 1
ATOM 1972 N N . THR A 1 250 ? -11.117 4.328 -14.016 1 72.69 250 THR A N 1
ATOM 1973 C CA . THR A 1 250 ? -9.781 3.857 -14.352 1 72.69 250 THR A CA 1
ATOM 1974 C C . THR A 1 250 ? -9.617 2.381 -14 1 72.69 250 THR A C 1
ATOM 1976 O O . THR A 1 250 ? -10.102 1.933 -12.953 1 72.69 250 THR A O 1
ATOM 1979 N N . LEU A 1 251 ? -9.078 1.632 -14.898 1 77.56 251 LEU A N 1
ATOM 1980 C CA . LEU A 1 251 ? -8.586 0.28 -14.656 1 77.56 251 LEU A CA 1
ATOM 1981 C C . LEU A 1 251 ? -7.062 0.25 -14.609 1 77.56 251 LEU A C 1
ATOM 1983 O O . LEU A 1 251 ? -6.402 0.652 -15.562 1 77.56 251 LEU A O 1
ATOM 1987 N N . ALA A 1 252 ? -6.547 -0.126 -13.445 1 71.88 252 ALA A N 1
ATOM 1988 C CA . ALA A 1 252 ? -5.098 -0.233 -13.281 1 71.88 252 ALA A CA 1
ATOM 1989 C C . ALA A 1 252 ? -4.648 -1.69 -13.32 1 71.88 252 ALA A C 1
ATOM 1991 O O . ALA A 1 252 ? -5.223 -2.545 -12.641 1 71.88 252 ALA A O 1
ATOM 1992 N N . MET A 1 253 ? -3.643 -1.966 -14.172 1 74.25 253 MET A N 1
ATOM 1993 C CA . MET A 1 253 ? -3.1 -3.316 -14.289 1 74.25 253 MET A CA 1
ATOM 1994 C C . MET A 1 253 ? -1.6 -3.326 -14.008 1 74.25 253 MET A C 1
ATOM 1996 O O . MET A 1 253 ? -0.875 -2.436 -14.453 1 74.25 253 MET A O 1
ATOM 2000 N N . ALA A 1 254 ? -1.157 -4.301 -13.203 1 72.75 254 ALA A N 1
ATOM 2001 C CA . ALA A 1 254 ? 0.275 -4.449 -12.953 1 72.75 254 ALA A CA 1
ATOM 2002 C C . ALA A 1 254 ? 0.997 -4.938 -14.211 1 72.75 254 ALA A C 1
ATOM 2004 O O . ALA A 1 254 ? 0.582 -5.918 -14.828 1 72.75 254 ALA A O 1
ATOM 2005 N N . VAL A 1 255 ? 2.014 -4.215 -14.594 1 72.5 255 VAL A N 1
ATOM 2006 C CA . VAL A 1 255 ? 2.812 -4.598 -15.75 1 72.5 255 VAL A CA 1
ATOM 2007 C C . VAL A 1 255 ? 4.293 -4.609 -15.375 1 72.5 255 VAL A C 1
ATOM 2009 O O . VAL A 1 255 ? 4.75 -3.773 -14.594 1 72.5 255 VAL A O 1
ATOM 2012 N N . GLY A 1 256 ? 4.98 -5.652 -15.922 1 76.62 256 GLY A N 1
ATOM 2013 C CA . GLY A 1 256 ? 6.41 -5.727 -15.68 1 76.62 256 GLY A CA 1
ATOM 2014 C C . GLY A 1 256 ? 7.188 -4.609 -16.344 1 76.62 256 GLY A C 1
ATOM 2015 O O . GLY A 1 256 ? 6.863 -4.203 -17.469 1 76.62 256 GLY A O 1
ATOM 2016 N N . ILE A 1 257 ? 8.289 -4.113 -15.719 1 77 257 ILE A N 1
ATOM 2017 C CA . ILE A 1 257 ? 9.055 -3.002 -16.281 1 77 257 ILE A CA 1
ATOM 2018 C C . ILE A 1 257 ? 10.469 -3.471 -16.625 1 77 257 ILE A C 1
ATOM 2020 O O . ILE A 1 257 ? 11.328 -2.658 -16.969 1 77 257 ILE A O 1
ATOM 2024 N N . ARG A 1 258 ? 10.734 -4.734 -16.5 1 83.81 258 ARG A N 1
ATOM 2025 C CA . ARG A 1 258 ? 12.086 -5.262 -16.656 1 83.81 258 ARG A CA 1
ATOM 2026 C C . ARG A 1 258 ? 12.664 -4.871 -18.016 1 83.81 258 ARG A C 1
ATOM 2028 O O . ARG A 1 258 ? 13.844 -4.508 -18.109 1 83.81 258 ARG A O 1
ATOM 2035 N N . ARG A 1 259 ? 11.883 -4.934 -19 1 78 259 ARG A N 1
ATOM 2036 C CA . ARG A 1 259 ? 12.359 -4.672 -20.344 1 78 259 ARG A CA 1
ATOM 2037 C C . ARG A 1 259 ? 12.164 -3.209 -20.719 1 78 259 ARG A C 1
ATOM 2039 O O . ARG A 1 259 ? 12.789 -2.713 -21.672 1 78 259 ARG A O 1
ATOM 2046 N N . THR A 1 260 ? 11.391 -2.506 -19.938 1 71.69 260 THR A N 1
ATOM 2047 C CA . THR A 1 260 ? 10.977 -1.171 -20.359 1 71.69 260 THR A CA 1
ATOM 2048 C C . THR A 1 260 ? 11.836 -0.103 -19.688 1 71.69 260 THR A C 1
ATOM 2050 O O . THR A 1 260 ? 12 0.998 -20.219 1 71.69 260 THR A O 1
ATOM 2053 N N . VAL A 1 261 ? 12.352 -0.429 -18.5 1 73.5 261 VAL A N 1
ATOM 2054 C CA . VAL A 1 261 ? 13.25 0.522 -17.859 1 73.5 261 VAL A CA 1
ATOM 2055 C C . VAL A 1 261 ? 14.516 0.691 -18.703 1 73.5 261 VAL A C 1
ATOM 2057 O O . VAL A 1 261 ? 14.961 -0.25 -19.359 1 73.5 261 VAL A O 1
ATOM 2060 N N . LYS A 1 262 ? 14.953 1.976 -18.75 1 69.38 262 LYS A N 1
ATOM 2061 C CA . LYS A 1 262 ? 16.172 2.232 -19.5 1 69.38 262 LYS A CA 1
ATOM 2062 C C . LYS A 1 262 ? 17.328 2.582 -18.547 1 69.38 262 LYS A C 1
ATOM 2064 O O . LYS A 1 262 ? 17.266 3.572 -17.828 1 69.38 262 LYS A O 1
ATOM 2069 N N . PRO A 1 263 ? 18.375 1.794 -18.734 1 79.38 263 PRO A N 1
ATOM 2070 C CA . PRO A 1 263 ? 18.516 0.536 -19.469 1 79.38 263 PRO A CA 1
ATOM 2071 C C . PRO A 1 263 ? 17.672 -0.593 -18.891 1 79.38 263 PRO A C 1
ATOM 2073 O O . PRO A 1 263 ? 17.25 -0.515 -17.734 1 79.38 263 PRO A O 1
ATOM 2076 N N . PRO A 1 264 ? 17.375 -1.556 -19.75 1 84.06 264 PRO A N 1
ATOM 2077 C CA . PRO A 1 264 ? 16.625 -2.688 -19.203 1 84.06 264 PRO A CA 1
ATOM 2078 C C . PRO A 1 264 ? 17.328 -3.344 -18.016 1 84.06 264 PRO A C 1
ATOM 2080 O O . PRO A 1 264 ? 18.547 -3.26 -17.891 1 84.06 264 PRO A O 1
ATOM 2083 N N . LEU A 1 265 ? 16.547 -3.91 -17.203 1 89.19 265 LEU A N 1
ATOM 2084 C CA . LEU A 1 265 ? 17.125 -4.633 -16.094 1 89.19 265 LEU A CA 1
ATOM 2085 C C . LEU A 1 265 ? 17.906 -5.855 -16.578 1 89.19 265 LEU A C 1
ATOM 2087 O O . LEU A 1 265 ? 17.578 -6.43 -17.609 1 89.19 265 LEU A O 1
ATOM 2091 N N . PRO A 1 266 ? 18.891 -6.195 -15.883 1 93.69 266 PRO A N 1
ATOM 2092 C CA . PRO A 1 266 ? 19.641 -7.391 -16.281 1 93.69 266 PRO A CA 1
ATOM 2093 C C . PRO A 1 266 ? 18.781 -8.656 -16.25 1 93.69 266 PRO A C 1
ATOM 2095 O O . PRO A 1 266 ? 17.828 -8.742 -15.492 1 93.69 266 PRO A O 1
ATOM 2098 N N . GLU A 1 267 ? 19.109 -9.617 -17.047 1 91.75 267 GLU A N 1
ATOM 2099 C CA . GLU A 1 267 ? 18.344 -10.844 -17.219 1 91.75 267 GLU A CA 1
ATOM 2100 C C . GLU A 1 267 ? 18.188 -11.586 -15.898 1 91.75 267 GLU A C 1
ATOM 2102 O O . GLU A 1 267 ? 17.141 -12.203 -15.648 1 91.75 267 GLU A O 1
ATOM 2107 N N . GLY A 1 268 ? 19.109 -11.477 -15.023 1 95.56 268 GLY A N 1
ATOM 2108 C CA . GLY A 1 268 ? 19.094 -12.211 -13.766 1 95.56 268 GLY A CA 1
ATOM 2109 C C . GLY A 1 268 ? 18.391 -11.461 -12.648 1 95.56 268 GLY A C 1
ATOM 2110 O O . GLY A 1 268 ? 18.266 -11.977 -11.531 1 95.56 268 GLY A O 1
ATOM 2111 N N . TYR A 1 269 ? 17.812 -10.25 -13.023 1 95.81 269 TYR A N 1
ATOM 2112 C CA . TYR A 1 269 ? 17.125 -9.477 -11.992 1 95.81 269 TYR A CA 1
ATOM 2113 C C . TYR A 1 269 ? 15.836 -10.172 -11.562 1 95.81 269 TYR A C 1
ATOM 2115 O O . TYR A 1 269 ? 14.969 -10.453 -12.398 1 95.81 269 TYR A O 1
ATOM 2123 N N . TYR A 1 270 ? 15.688 -10.438 -10.25 1 95.31 270 TYR A N 1
ATOM 2124 C CA . TYR A 1 270 ? 14.539 -11.219 -9.812 1 95.31 270 TYR A CA 1
ATOM 2125 C C . TYR A 1 270 ? 13.75 -10.484 -8.734 1 95.31 270 TYR A C 1
ATOM 2127 O O . TYR A 1 270 ? 12.93 -11.078 -8.031 1 95.31 270 TYR A O 1
ATOM 2135 N N . GLY A 1 271 ? 14.023 -9.188 -8.539 1 94 271 GLY A N 1
ATOM 2136 C CA . GLY A 1 271 ? 13.258 -8.367 -7.613 1 94 271 GLY A CA 1
ATOM 2137 C C . GLY A 1 271 ? 11.945 -7.887 -8.188 1 94 271 GLY A C 1
ATOM 2138 O O . GLY A 1 271 ? 11.547 -8.305 -9.281 1 94 271 GLY A O 1
ATOM 2139 N N . ASN A 1 272 ? 11.273 -7.184 -7.387 1 88 272 ASN A N 1
ATOM 2140 C CA . ASN A 1 272 ? 10.031 -6.574 -7.852 1 88 272 ASN A CA 1
ATOM 2141 C C . ASN A 1 272 ? 10.297 -5.512 -8.914 1 88 272 ASN A C 1
ATOM 2143 O O . ASN A 1 272 ? 11.039 -4.559 -8.68 1 88 272 ASN A O 1
ATOM 2147 N N . ALA A 1 273 ? 9.75 -5.75 -10.062 1 86.62 273 ALA A N 1
ATOM 2148 C CA . ALA A 1 273 ? 9.938 -4.828 -11.18 1 86.62 273 ALA A CA 1
ATOM 2149 C C . ALA A 1 273 ? 8.641 -4.656 -11.969 1 86.62 273 ALA A C 1
ATOM 2151 O O . ALA A 1 273 ? 8.516 -5.176 -13.086 1 86.62 273 ALA A O 1
ATOM 2152 N N . PHE A 1 274 ? 7.754 -3.98 -11.367 1 78.5 274 PHE A N 1
ATOM 2153 C CA . PHE A 1 274 ? 6.477 -3.762 -12.039 1 78.5 274 PHE A CA 1
ATOM 2154 C C . PHE A 1 274 ? 5.949 -2.359 -11.758 1 78.5 274 PHE A C 1
ATOM 2156 O O . PHE A 1 274 ? 6.43 -1.684 -10.844 1 78.5 274 PHE A O 1
ATOM 2163 N N . THR A 1 275 ? 5.109 -1.941 -12.609 1 71.56 275 THR A N 1
ATOM 2164 C CA . THR A 1 275 ? 4.371 -0.692 -12.461 1 71.56 275 THR A CA 1
ATOM 2165 C C . THR A 1 275 ? 2.908 -0.877 -12.852 1 71.56 275 THR A C 1
ATOM 2167 O O . THR A 1 275 ? 2.447 -2.006 -13.039 1 71.56 275 THR A O 1
ATOM 2170 N N . SER A 1 276 ? 2.125 0.183 -12.812 1 67.94 276 SER A N 1
ATOM 2171 C CA . SER A 1 276 ? 0.711 0.117 -13.164 1 67.94 276 SER A CA 1
ATOM 2172 C C . SER A 1 276 ? 0.458 0.714 -14.547 1 67.94 276 SER A C 1
ATOM 2174 O O . SER A 1 276 ? 0.958 1.796 -14.859 1 67.94 276 SER A O 1
ATOM 2176 N N . ALA A 1 277 ? -0.199 -0.116 -15.406 1 70.94 277 ALA A N 1
ATOM 2177 C CA . ALA A 1 277 ? -0.802 0.414 -16.625 1 70.94 277 ALA A CA 1
ATOM 2178 C C . ALA A 1 277 ? -2.246 0.845 -16.391 1 70.94 277 ALA A C 1
ATOM 2180 O O . ALA A 1 277 ? -3.088 0.03 -16 1 70.94 277 ALA A O 1
ATOM 2181 N N . ASN A 1 278 ? -2.508 2.146 -16.578 1 69.31 278 ASN A N 1
ATOM 2182 C CA . ASN A 1 278 ? -3.84 2.664 -16.281 1 69.31 278 ASN A CA 1
ATOM 2183 C C . ASN A 1 278 ? -4.645 2.902 -17.547 1 69.31 278 ASN A C 1
ATOM 2185 O O . ASN A 1 278 ? -4.156 3.531 -18.5 1 69.31 278 ASN A O 1
ATOM 2189 N N . THR A 1 279 ? -5.742 2.334 -17.625 1 77.75 279 THR A N 1
ATOM 2190 C CA . THR A 1 279 ? -6.715 2.586 -18.688 1 77.75 279 THR A CA 1
ATOM 2191 C C . THR A 1 279 ? -7.852 3.471 -18.172 1 77.75 279 THR A C 1
ATOM 2193 O O . THR A 1 279 ? -8.445 3.188 -17.141 1 77.75 279 THR A O 1
ATOM 2196 N N . VAL A 1 280 ? -8.055 4.594 -18.875 1 73.88 280 VAL A N 1
ATOM 2197 C CA . VAL A 1 280 ? -9.078 5.531 -18.422 1 73.88 280 VAL A CA 1
ATOM 2198 C C . VAL A 1 280 ? -10.148 5.691 -19.484 1 73.88 280 VAL A C 1
ATOM 2200 O O . VAL A 1 280 ? -9.844 5.742 -20.688 1 73.88 280 VAL A O 1
ATOM 2203 N N . MET A 1 281 ? -11.352 5.703 -19.094 1 80.81 281 MET A N 1
ATOM 2204 C CA . MET A 1 281 ? -12.461 6.039 -19.984 1 80.81 281 MET A CA 1
ATOM 2205 C C . MET A 1 281 ? -13.625 6.637 -19.188 1 80.81 281 MET A C 1
ATOM 2207 O O . MET A 1 281 ? -13.625 6.609 -17.969 1 80.81 281 MET A O 1
ATOM 2211 N N . THR A 1 282 ? -14.562 7.254 -19.875 1 79.62 282 THR A N 1
ATOM 2212 C CA . THR A 1 282 ? -15.742 7.781 -19.188 1 79.62 282 THR A CA 1
ATOM 2213 C C . THR A 1 282 ? -16.656 6.648 -18.734 1 79.62 282 THR A C 1
ATOM 2215 O O . THR A 1 282 ? -16.719 5.602 -19.375 1 79.62 282 THR A O 1
ATOM 2218 N N . GLY A 1 283 ? -17.328 6.938 -17.641 1 83.19 283 GLY A N 1
ATOM 2219 C CA . GLY A 1 283 ? -18.297 5.957 -17.188 1 83.19 283 GLY A CA 1
ATOM 2220 C C . GLY A 1 283 ? -19.328 5.605 -18.234 1 83.19 283 GLY A C 1
ATOM 2221 O O . GLY A 1 283 ? -19.703 4.441 -18.391 1 83.19 283 GLY A O 1
ATOM 2222 N N . GLN A 1 284 ? -19.766 6.598 -18.922 1 89.75 284 GLN A N 1
ATOM 2223 C CA . GLN A 1 284 ? -20.766 6.395 -19.969 1 89.75 284 GLN A CA 1
ATOM 2224 C C . GLN A 1 284 ? -20.25 5.453 -21.047 1 89.75 284 GLN A C 1
ATOM 2226 O O . GLN A 1 284 ? -20.969 4.555 -21.484 1 89.75 284 GLN A O 1
ATOM 2231 N N . ASP A 1 285 ? -19.016 5.691 -21.422 1 89.94 285 ASP A N 1
ATOM 2232 C CA . ASP A 1 285 ? -18.422 4.848 -22.453 1 89.94 285 ASP A CA 1
ATOM 2233 C C . ASP A 1 285 ? -18.281 3.406 -21.953 1 89.94 285 ASP A C 1
ATOM 2235 O O . ASP A 1 285 ? -18.5 2.463 -22.719 1 89.94 285 ASP A O 1
ATOM 2239 N N . LEU A 1 286 ? -17.875 3.242 -20.75 1 88.75 286 LEU A N 1
ATOM 2240 C CA . LEU A 1 286 ? -17.688 1.905 -20.203 1 88.75 286 LEU A CA 1
ATOM 2241 C C . LEU A 1 286 ? -19.016 1.188 -20.047 1 88.75 286 LEU A C 1
ATOM 2243 O O . LEU A 1 286 ? -19.125 -0.003 -20.344 1 88.75 286 LEU A O 1
ATOM 2247 N N . ASP A 1 287 ? -19.953 1.905 -19.594 1 89.69 287 ASP A N 1
ATOM 2248 C CA . ASP A 1 287 ? -21.25 1.32 -19.25 1 89.69 287 ASP A CA 1
ATOM 2249 C C . ASP A 1 287 ? -22.078 1.023 -20.5 1 89.69 287 ASP A C 1
ATOM 2251 O O . ASP A 1 287 ? -22.656 -0.056 -20.625 1 89.69 287 ASP A O 1
ATOM 2255 N N . GLN A 1 288 ? -22.109 2.012 -21.422 1 90.56 288 GLN A N 1
ATOM 2256 C CA . GLN A 1 288 ? -23.047 1.933 -22.531 1 90.56 288 GLN A CA 1
ATOM 2257 C C . GLN A 1 288 ? -22.328 1.651 -23.844 1 90.56 288 GLN A C 1
ATOM 2259 O O . GLN A 1 288 ? -22.953 1.229 -24.812 1 90.56 288 GLN A O 1
ATOM 2264 N N . GLY A 1 289 ? -21.094 1.885 -23.859 1 87.62 289 GLY A N 1
ATOM 2265 C CA . GLY A 1 289 ? -20.344 1.647 -25.094 1 87.62 289 GLY A CA 1
ATOM 2266 C C . GLY A 1 289 ? -20.031 0.182 -25.328 1 87.62 289 GLY A C 1
ATOM 2267 O O . GLY A 1 289 ? -20.234 -0.651 -24.438 1 87.62 289 GLY A O 1
ATOM 2268 N N . PRO A 1 290 ? -19.641 -0.062 -26.609 1 86.06 290 PRO A N 1
ATOM 2269 C CA . PRO A 1 290 ? -19.188 -1.434 -26.859 1 86.06 290 PRO A CA 1
ATOM 2270 C C . PRO A 1 290 ? -17.969 -1.824 -26.031 1 86.06 290 PRO A C 1
ATOM 2272 O O . PRO A 1 290 ? -17.047 -1.023 -25.859 1 86.06 290 PRO A O 1
ATOM 2275 N N . LEU A 1 291 ? -17.953 -3.035 -25.547 1 85.75 291 LEU A N 1
ATOM 2276 C CA . LEU A 1 291 ? -16.875 -3.514 -24.688 1 85.75 291 LEU A CA 1
ATOM 2277 C C . LEU A 1 291 ? -15.547 -3.518 -25.453 1 85.75 291 LEU A C 1
ATOM 2279 O O . LEU A 1 291 ? -14.477 -3.441 -24.828 1 85.75 291 LEU A O 1
ATOM 2283 N N . SER A 1 292 ? -15.625 -3.639 -26.797 1 84.19 292 SER A N 1
ATOM 2284 C CA . SER A 1 292 ? -14.43 -3.662 -27.641 1 84.19 292 SER A CA 1
ATOM 2285 C C . SER A 1 292 ? -13.609 -2.391 -27.469 1 84.19 292 SER A C 1
ATOM 2287 O O . SER A 1 292 ? -12.383 -2.422 -27.578 1 84.19 292 SER A O 1
ATOM 2289 N N . LYS A 1 293 ? -14.289 -1.358 -27.219 1 87.44 293 LYS A N 1
ATOM 2290 C CA . LYS A 1 293 ? -13.578 -0.106 -26.984 1 87.44 293 LYS A CA 1
ATOM 2291 C C . LYS A 1 293 ? -12.719 -0.193 -25.734 1 87.44 293 LYS A C 1
ATOM 2293 O O . LYS A 1 293 ? -11.57 0.257 -25.719 1 87.44 293 LYS A O 1
ATOM 2298 N N . ALA A 1 294 ? -13.297 -0.718 -24.672 1 87.44 294 ALA A N 1
ATOM 2299 C CA . ALA A 1 294 ? -12.555 -0.896 -23.438 1 87.44 294 ALA A CA 1
ATOM 2300 C C . ALA A 1 294 ? -11.367 -1.84 -23.641 1 87.44 294 ALA A C 1
ATOM 2302 O O . ALA A 1 294 ? -10.273 -1.583 -23.141 1 87.44 294 ALA A O 1
ATOM 2303 N N . VAL A 1 295 ? -11.578 -2.885 -24.344 1 84.88 295 VAL A N 1
ATOM 2304 C CA . VAL A 1 295 ? -10.531 -3.869 -24.594 1 84.88 295 VAL A CA 1
ATOM 2305 C C . VAL A 1 295 ? -9.375 -3.213 -25.359 1 84.88 295 VAL A C 1
ATOM 2307 O O . VAL A 1 295 ? -8.211 -3.438 -25.031 1 84.88 295 VAL A O 1
ATOM 2310 N N . LYS A 1 296 ? -9.711 -2.451 -26.344 1 84.88 296 LYS A N 1
ATOM 2311 C CA . LYS A 1 296 ? -8.703 -1.759 -27.125 1 84.88 296 LYS A CA 1
ATOM 2312 C C . LYS A 1 296 ? -7.875 -0.814 -26.25 1 84.88 296 LYS A C 1
ATOM 2314 O O . LYS A 1 296 ? -6.652 -0.752 -26.391 1 84.88 296 LYS A O 1
ATOM 2319 N N . LEU A 1 297 ? -8.531 -0.101 -25.438 1 84.62 297 LEU A N 1
ATOM 2320 C CA . LEU A 1 297 ? -7.844 0.847 -24.578 1 84.62 297 LEU A CA 1
ATOM 2321 C C . LEU A 1 297 ? -6.945 0.12 -23.578 1 84.62 297 LEU A C 1
ATOM 2323 O O . LEU A 1 297 ? -5.855 0.601 -23.25 1 84.62 297 LEU A O 1
ATOM 2327 N N . ILE A 1 298 ? -7.426 -1.005 -23.062 1 82.31 298 ILE A N 1
ATOM 2328 C CA . ILE A 1 298 ? -6.625 -1.812 -22.156 1 82.31 298 ILE A CA 1
ATOM 2329 C C . ILE A 1 298 ? -5.355 -2.285 -22.859 1 82.31 298 ILE A C 1
ATOM 2331 O O . ILE A 1 298 ? -4.258 -2.193 -22.297 1 82.31 298 ILE A O 1
ATOM 2335 N N . LYS A 1 299 ? -5.504 -2.736 -24.047 1 79.06 299 LYS A N 1
ATOM 2336 C CA . LYS A 1 299 ? -4.363 -3.199 -24.828 1 79.06 299 LYS A CA 1
ATOM 2337 C C . LYS A 1 299 ? -3.355 -2.076 -25.047 1 79.06 299 LYS A C 1
ATOM 2339 O O . LYS A 1 299 ? -2.148 -2.283 -24.922 1 79.06 299 LYS A O 1
ATOM 2344 N N . GLU A 1 300 ? -3.828 -0.968 -25.359 1 77.69 300 GLU A N 1
ATOM 2345 C CA . GLU A 1 300 ? -2.977 0.189 -25.609 1 77.69 300 GLU A CA 1
ATOM 2346 C C . GLU A 1 300 ? -2.246 0.636 -24.359 1 77.69 300 GLU A C 1
ATOM 2348 O O . GLU A 1 300 ? -1.08 1.031 -24.406 1 77.69 300 GLU A O 1
ATOM 2353 N N . SER A 1 301 ? -2.934 0.612 -23.25 1 75.38 301 SER A N 1
ATOM 2354 C CA . SER A 1 301 ? -2.334 1.047 -22 1 75.38 301 SER A CA 1
ATOM 2355 C C . SER A 1 301 ? -1.183 0.135 -21.594 1 75.38 301 SER A C 1
ATOM 2357 O O . SER A 1 301 ? -0.196 0.593 -21.016 1 75.38 301 SER A O 1
ATOM 2359 N N . LYS A 1 302 ? -1.324 -1.094 -21.781 1 70.44 302 LYS A N 1
ATOM 2360 C CA . LYS A 1 302 ? -0.264 -2.043 -21.453 1 70.44 302 LYS A CA 1
ATOM 2361 C C . LYS A 1 302 ? 0.996 -1.759 -22.266 1 70.44 302 LYS A C 1
ATOM 2363 O O . LYS A 1 302 ? 2.111 -1.882 -21.75 1 70.44 302 LYS A O 1
ATOM 2368 N N . LYS A 1 303 ? 0.749 -1.398 -23.5 1 65.12 303 LYS A N 1
ATOM 2369 C CA . LYS A 1 303 ? 1.871 -1.069 -24.375 1 65.12 303 LYS A CA 1
ATOM 2370 C C . LYS A 1 303 ? 2.561 0.214 -23.922 1 65.12 303 LYS A C 1
ATOM 2372 O O . LYS A 1 303 ? 3.791 0.309 -23.953 1 65.12 303 LYS A O 1
ATOM 2377 N N . LEU A 1 304 ? 1.696 1.149 -23.484 1 55.25 304 LEU A N 1
ATOM 2378 C CA . LEU A 1 304 ? 2.211 2.451 -23.078 1 55.25 304 LEU A CA 1
ATOM 2379 C C . LEU A 1 304 ? 3.002 2.34 -21.766 1 55.25 304 LEU A C 1
ATOM 2381 O O . LEU A 1 304 ? 4.027 3.004 -21.609 1 55.25 304 LEU A O 1
ATOM 2385 N N . ALA A 1 305 ? 2.439 1.665 -20.875 1 53.19 305 ALA A N 1
ATOM 2386 C CA . ALA A 1 305 ? 3.184 1.472 -19.641 1 53.19 305 ALA A CA 1
ATOM 2387 C C . ALA A 1 305 ? 4.586 0.944 -19.922 1 53.19 305 ALA A C 1
ATOM 2389 O O . ALA A 1 305 ? 5.551 1.344 -19.25 1 53.19 305 ALA A O 1
ATOM 2390 N N . SER A 1 306 ? 4.629 0.142 -20.922 1 44.66 306 SER A N 1
ATOM 2391 C CA . SER A 1 306 ? 5.926 -0.383 -21.328 1 44.66 306 SER A CA 1
ATOM 2392 C C . SER A 1 306 ? 6.82 0.724 -21.875 1 44.66 306 SER A C 1
ATOM 2394 O O . SER A 1 306 ? 8.031 0.734 -21.625 1 44.66 306 SER A O 1
ATOM 2396 N N . ILE A 1 307 ? 6.141 1.63 -22.531 1 39.44 307 ILE A N 1
ATOM 2397 C CA . ILE A 1 307 ? 6.887 2.727 -23.141 1 39.44 307 ILE A CA 1
ATOM 2398 C C . ILE A 1 307 ? 7.297 3.73 -22.062 1 39.44 307 ILE A C 1
ATOM 2400 O O . ILE A 1 307 ? 8.406 4.262 -22.094 1 39.44 307 ILE A O 1
ATOM 2404 N N . MET A 1 308 ? 6.359 3.936 -21.219 1 39.97 308 MET A N 1
ATOM 2405 C CA . MET A 1 308 ? 6.609 4.93 -20.188 1 39.97 308 MET A CA 1
ATOM 2406 C C . MET A 1 308 ? 7.809 4.535 -19.328 1 39.97 308 MET A C 1
ATOM 2408 O O . MET A 1 308 ? 8.594 5.395 -18.922 1 39.97 308 MET A O 1
ATOM 2412 N N . VAL A 1 309 ? 7.824 3.199 -19.109 1 39.41 309 VAL A N 1
ATOM 2413 C CA . VAL A 1 309 ? 9 2.727 -18.375 1 39.41 309 VAL A CA 1
ATOM 2414 C C . VAL A 1 309 ? 10.25 2.955 -19.219 1 39.41 309 VAL A C 1
ATOM 2416 O O . VAL A 1 309 ? 11.312 3.291 -18.688 1 39.41 309 VAL A O 1
ATOM 2419 N N . ARG A 1 310 ? 10.062 2.682 -20.578 1 36.5 310 ARG A N 1
ATOM 2420 C CA . ARG A 1 310 ? 11.203 2.857 -21.469 1 36.5 310 ARG A CA 1
ATOM 2421 C C . ARG A 1 310 ? 11.75 4.277 -21.375 1 36.5 310 ARG A C 1
ATOM 2423 O O . ARG A 1 310 ? 12.953 4.496 -21.578 1 36.5 310 ARG A O 1
ATOM 2430 N N . SER A 1 311 ? 10.773 5.066 -21.516 1 30.94 311 SER A N 1
ATOM 2431 C CA . SER A 1 311 ? 11.258 6.441 -21.531 1 30.94 311 SER A CA 1
ATOM 2432 C C . SER A 1 311 ? 11.695 6.898 -20.141 1 30.94 311 SER A C 1
ATOM 2434 O O . SER A 1 311 ? 11.945 8.086 -19.922 1 30.94 311 SER A O 1
ATOM 2436 N N . GLY A 1 312 ? 12.039 5.973 -19.312 1 31.56 312 GLY A N 1
ATOM 2437 C CA . GLY A 1 312 ? 12.562 6.297 -17.984 1 31.56 312 GLY A CA 1
ATOM 2438 C C . GLY A 1 312 ? 11.477 6.551 -16.969 1 31.56 312 GLY A C 1
ATOM 2439 O O . GLY A 1 312 ? 11.75 7.102 -15.891 1 31.56 312 GLY A O 1
ATOM 2440 N N . GLY A 1 313 ? 10.203 6.441 -17.375 1 31.5 313 GLY A N 1
ATOM 2441 C CA . GLY A 1 313 ? 9.133 6.828 -16.469 1 31.5 313 GLY A CA 1
ATOM 2442 C C . GLY A 1 313 ? 8.766 5.738 -15.477 1 31.5 313 GLY A C 1
ATOM 2443 O O . GLY A 1 313 ? 8.906 4.551 -15.773 1 31.5 313 GLY A O 1
ATOM 2444 N N . ARG A 1 314 ? 8.82 6.023 -14.211 1 33.66 314 ARG A N 1
ATOM 2445 C CA . ARG A 1 314 ? 8.742 5.41 -12.891 1 33.66 314 ARG A CA 1
ATOM 2446 C C . ARG A 1 314 ? 7.387 4.754 -12.664 1 33.66 314 ARG A C 1
ATOM 2448 O O . ARG A 1 314 ? 6.406 5.109 -13.328 1 33.66 314 ARG A O 1
ATOM 2455 N N . TRP A 1 315 ? 7.324 3.881 -11.781 1 31.69 315 TRP A N 1
ATOM 2456 C CA . TRP A 1 315 ? 6.555 2.795 -11.18 1 31.69 315 TRP A CA 1
ATOM 2457 C C . TRP A 1 315 ? 5.18 3.283 -10.742 1 31.69 315 TRP A C 1
ATOM 2459 O O . TRP A 1 315 ? 5.066 4.266 -10.008 1 31.69 315 TRP A O 1
ATOM 2469 N N . ASN A 1 316 ? 4.219 3.242 -11.594 1 30.7 316 ASN A N 1
ATOM 2470 C CA . ASN A 1 316 ? 2.869 3.695 -11.273 1 30.7 316 ASN A CA 1
ATOM 2471 C C . ASN A 1 316 ? 2.1 2.645 -10.477 1 30.7 316 ASN A C 1
ATOM 2473 O O . ASN A 1 316 ? 1.961 1.502 -10.914 1 30.7 316 ASN A O 1
ATOM 2477 N N . HIS A 1 317 ? 2.215 2.398 -9.289 1 29.67 317 HIS A N 1
ATOM 2478 C CA . HIS A 1 317 ? 1.367 1.427 -8.609 1 29.67 317 HIS A CA 1
ATOM 2479 C C . HIS A 1 317 ? -0.047 1.966 -8.422 1 29.67 317 HIS A C 1
ATOM 2481 O O . HIS A 1 317 ? -0.239 3.016 -7.801 1 29.67 317 HIS A O 1
ATOM 2487 N N . SER A 1 318 ? -0.991 1.931 -9.281 1 30 318 SER A N 1
ATOM 2488 C CA . SER A 1 318 ? -2.357 2.441 -9.234 1 30 318 SER A CA 1
ATOM 2489 C C . SER A 1 318 ? -3.24 1.586 -8.336 1 30 318 SER A C 1
ATOM 2491 O O . SER A 1 318 ? -3.102 0.361 -8.305 1 30 318 SER A O 1
ATOM 2493 N N . ASP A 1 319 ? -3.84 2.154 -7.375 1 30.34 319 ASP A N 1
ATOM 2494 C CA . ASP A 1 319 ? -4.648 1.488 -6.359 1 30.34 319 ASP A CA 1
ATOM 2495 C C . ASP A 1 319 ? -5.824 0.747 -6.988 1 30.34 319 ASP A C 1
ATOM 2497 O O . ASP A 1 319 ? -6.18 -0.35 -6.551 1 30.34 319 ASP A O 1
ATOM 2501 N N . ASN A 1 320 ? -6.832 1.548 -7.645 1 28.86 320 ASN A N 1
ATOM 2502 C CA . ASN A 1 320 ? -7.973 0.73 -8.047 1 28.86 320 ASN A CA 1
ATOM 2503 C C . ASN A 1 320 ? -7.559 -0.353 -9.039 1 28.86 320 ASN A C 1
ATOM 2505 O O . ASN A 1 320 ? -7.684 -0.171 -10.25 1 28.86 320 ASN A O 1
ATOM 2509 N N . ARG A 1 321 ? -6.57 -0.804 -8.578 1 33.91 321 ARG A N 1
ATOM 2510 C CA . ARG A 1 321 ? -5.793 -1.702 -9.43 1 33.91 321 ARG A CA 1
ATOM 2511 C C . ARG A 1 321 ? -6.434 -3.084 -9.492 1 33.91 321 ARG A C 1
ATOM 2513 O O . ARG A 1 321 ? -6.785 -3.662 -8.461 1 33.91 321 ARG A O 1
ATOM 2520 N N . LEU A 1 322 ? -7.27 -3.137 -10.516 1 33.06 322 LEU A N 1
ATOM 2521 C CA . LEU A 1 322 ? -7.422 -4.547 -10.844 1 33.06 322 LEU A CA 1
ATOM 2522 C C . LEU A 1 322 ? -6.07 -5.188 -11.141 1 33.06 322 LEU A C 1
ATOM 2524 O O . LEU A 1 322 ? -5.344 -4.734 -12.023 1 33.06 322 LEU A O 1
ATOM 2528 N N . GLU A 1 323 ? -5.379 -5.52 -10.148 1 38.12 323 GLU A N 1
ATOM 2529 C CA . GLU A 1 323 ? -4.141 -6.242 -10.422 1 38.12 323 GLU A CA 1
ATOM 2530 C C . GLU A 1 323 ? -4.422 -7.691 -10.812 1 38.12 323 GLU A C 1
ATOM 2532 O O . GLU A 1 323 ? -5.156 -8.398 -10.117 1 38.12 323 GLU A O 1
ATOM 2537 N N . ALA A 1 324 ? -4.387 -7.957 -12.117 1 35 324 ALA A N 1
ATOM 2538 C CA . ALA A 1 324 ? -4.43 -9.352 -12.555 1 35 324 ALA A CA 1
ATOM 2539 C C . ALA A 1 324 ? -3.068 -10.023 -12.375 1 35 324 ALA A C 1
ATOM 2541 O O . ALA A 1 324 ? -2.037 -9.445 -12.734 1 35 324 ALA A O 1
ATOM 2542 N N . VAL A 1 325 ? -2.893 -10.82 -11.398 1 40.44 325 VAL A N 1
ATOM 2543 C CA . VAL A 1 325 ? -1.688 -11.625 -11.211 1 40.44 325 VAL A CA 1
ATOM 2544 C C . VAL A 1 325 ? -1.761 -12.883 -12.078 1 40.44 325 VAL A C 1
ATOM 2546 O O . VAL A 1 325 ? -2.746 -13.617 -12.031 1 40.44 325 VAL A O 1
ATOM 2549 N N . GLY A 1 326 ? -1.057 -12.867 -13.18 1 39.34 326 GLY A N 1
ATOM 2550 C CA . GLY A 1 326 ? -0.931 -14.047 -14.023 1 39.34 326 GLY A CA 1
ATOM 2551 C C . GLY A 1 326 ? -0.135 -15.164 -13.375 1 39.34 326 GLY A C 1
ATOM 2552 O O . GLY A 1 326 ? 0.604 -14.93 -12.422 1 39.34 326 GLY A O 1
ATOM 2553 N N . THR A 1 327 ? -0.633 -16.344 -13.703 1 41.47 327 THR A N 1
ATOM 2554 C CA . THR A 1 327 ? -0.11 -17.625 -13.242 1 41.47 327 THR A CA 1
ATOM 2555 C C . THR A 1 327 ? 1.327 -17.828 -13.719 1 41.47 327 THR A C 1
ATOM 2557 O O . THR A 1 327 ? 1.743 -17.234 -14.719 1 41.47 327 THR A O 1
ATOM 2560 N N . PHE A 1 328 ? 2.152 -18.25 -12.766 1 40.22 328 PHE A N 1
ATOM 2561 C CA . PHE A 1 328 ? 3.5 -18.734 -13.039 1 40.22 328 PHE A CA 1
ATOM 2562 C C . PHE A 1 328 ? 3.48 -19.812 -14.117 1 40.22 328 PHE A C 1
ATOM 2564 O O . PHE A 1 328 ? 2.504 -20.547 -14.242 1 40.22 328 PHE A O 1
ATOM 2571 N N . GLY A 1 329 ? 4.219 -19.562 -15.227 1 41.56 329 GLY A N 1
ATOM 2572 C CA . GLY A 1 329 ? 4.422 -20.641 -16.172 1 41.56 329 GLY A CA 1
ATOM 2573 C C . GLY A 1 329 ? 4.746 -21.969 -15.5 1 41.56 329 GLY A C 1
ATOM 2574 O O . GLY A 1 329 ? 4.891 -22.031 -14.273 1 41.56 329 GLY A O 1
ATOM 2575 N N . ARG A 1 330 ? 4.777 -23.141 -16.266 1 42.62 330 ARG A N 1
ATOM 2576 C CA . ARG A 1 330 ? 5.035 -24.531 -15.898 1 42.62 330 ARG A CA 1
ATOM 2577 C C . ARG A 1 330 ? 6.453 -24.703 -15.359 1 42.62 330 ARG A C 1
ATOM 2579 O O . ARG A 1 330 ? 7.422 -24.328 -16.031 1 42.62 330 ARG A O 1
ATOM 2586 N N . CYS A 1 331 ? 6.699 -24.547 -14.07 1 42.34 331 CYS A N 1
ATOM 2587 C CA . CYS A 1 331 ? 7.984 -24.922 -13.492 1 42.34 331 CYS A CA 1
ATOM 2588 C C . CYS A 1 331 ? 8.055 -26.422 -13.227 1 42.34 331 CYS A C 1
ATOM 2590 O O . CYS A 1 331 ? 7.188 -26.969 -12.539 1 42.34 331 CYS A O 1
ATOM 2592 N N . GLY A 1 332 ? 8.492 -27.281 -14.211 1 42.31 332 GLY A N 1
ATOM 2593 C CA . GLY A 1 332 ? 8.602 -28.734 -14.031 1 42.31 332 GLY A CA 1
ATOM 2594 C C . GLY A 1 332 ? 9.891 -29.156 -13.352 1 42.31 332 GLY A C 1
ATOM 2595 O O . GLY A 1 332 ? 10.984 -28.781 -13.789 1 42.31 332 GLY A O 1
ATOM 2596 N N . PHE A 1 333 ? 9.898 -29.281 -11.953 1 44.44 333 PHE A N 1
ATOM 2597 C CA . PHE A 1 333 ? 11.039 -29.875 -11.266 1 44.44 333 PHE A CA 1
ATOM 2598 C C . PHE A 1 333 ? 11.445 -31.188 -11.914 1 44.44 333 PHE A C 1
ATOM 2600 O O . PHE A 1 333 ? 11.672 -32.188 -11.227 1 44.44 333 PHE A O 1
ATOM 2607 N N . GLY A 1 334 ? 11.492 -31.234 -13.297 1 44.25 334 GLY A N 1
ATOM 2608 C CA . GLY A 1 334 ? 11.734 -32.469 -14 1 44.25 334 GLY A CA 1
ATOM 2609 C C . GLY A 1 334 ? 10.492 -33.344 -14.133 1 44.25 334 GLY A C 1
ATOM 2610 O O . GLY A 1 334 ? 10.5 -34.344 -14.828 1 44.25 334 GLY A O 1
ATOM 2611 N N . TRP A 1 335 ? 9.523 -33.094 -13.328 1 48.06 335 TRP A N 1
ATOM 2612 C CA . TRP A 1 335 ? 8.266 -33.844 -13.398 1 48.06 335 TRP A CA 1
ATOM 2613 C C . TRP A 1 335 ? 7.176 -32.969 -14.039 1 48.06 335 TRP A C 1
ATOM 2615 O O . TRP A 1 335 ? 7.234 -31.75 -13.992 1 48.06 335 TRP A O 1
ATOM 2625 N N . LYS A 1 336 ? 6.461 -33.562 -14.969 1 51.28 336 LYS A N 1
ATOM 2626 C CA . LYS A 1 336 ? 5.301 -32.875 -15.539 1 51.28 336 LYS A CA 1
ATOM 2627 C C . LYS A 1 336 ? 4.25 -32.594 -14.469 1 51.28 336 LYS A C 1
ATOM 2629 O O . LYS A 1 336 ? 3.98 -33.438 -13.609 1 51.28 336 LYS A O 1
ATOM 2634 N N . GLY A 1 337 ? 3.977 -31.359 -14.055 1 58.06 337 GLY A N 1
ATOM 2635 C CA . GLY A 1 337 ? 3 -31.094 -13.008 1 58.06 337 GLY A CA 1
ATOM 2636 C C . GLY A 1 337 ? 2.227 -29.812 -13.227 1 58.06 337 GLY A C 1
ATOM 2637 O O . GLY A 1 337 ? 2.305 -29.203 -14.297 1 58.06 337 GLY A O 1
ATOM 2638 N N . SER A 1 338 ? 1.146 -29.719 -12.391 1 59.31 338 SER A N 1
ATOM 2639 C CA . SER A 1 338 ? 0.3 -28.516 -12.391 1 59.31 338 SER A CA 1
ATOM 2640 C C . SER A 1 338 ? 0.675 -27.578 -11.258 1 59.31 338 SER A C 1
ATOM 2642 O O . SER A 1 338 ? 1.276 -28 -10.266 1 59.31 338 SER A O 1
ATOM 2644 N N . VAL A 1 339 ? 0.552 -26.281 -11.516 1 61.5 339 VAL A N 1
ATOM 2645 C CA . VAL A 1 339 ? 0.847 -25.25 -10.531 1 61.5 339 VAL A CA 1
ATOM 2646 C C . VAL A 1 339 ? -0.455 -24.703 -9.938 1 61.5 339 VAL A C 1
ATOM 2648 O O . VAL A 1 339 ? -1.414 -24.453 -10.672 1 61.5 339 VAL A O 1
ATOM 2651 N N . ASN A 1 340 ? -0.57 -24.875 -8.547 1 60.53 340 ASN A N 1
ATOM 2652 C CA . ASN A 1 340 ? -1.672 -24.25 -7.832 1 60.53 340 ASN A CA 1
ATOM 2653 C C . ASN A 1 340 ? -1.177 -23.141 -6.902 1 60.53 340 ASN A C 1
ATOM 2655 O O . ASN A 1 340 ? -0.133 -23.281 -6.266 1 60.53 340 ASN A O 1
ATOM 2659 N N . ILE A 1 341 ? -1.793 -22.031 -7.008 1 59.62 341 ILE A N 1
ATOM 2660 C CA . ILE A 1 341 ? -1.433 -20.891 -6.156 1 59.62 341 ILE A CA 1
ATOM 2661 C C . ILE A 1 341 ? -2.525 -20.672 -5.113 1 59.62 341 ILE A C 1
ATOM 2663 O O . ILE A 1 341 ? -3.639 -20.266 -5.449 1 59.62 341 ILE A O 1
ATOM 2667 N N . PRO A 1 342 ? -2.168 -21.172 -3.846 1 59.75 342 PRO A N 1
ATOM 2668 C CA . PRO A 1 342 ? -3.146 -20.812 -2.812 1 59.75 342 PRO A CA 1
ATOM 2669 C C . PRO A 1 342 ? -3.396 -19.312 -2.719 1 59.75 342 PRO A C 1
ATOM 2671 O O . PRO A 1 342 ? -2.459 -18.516 -2.832 1 59.75 342 PRO A O 1
ATOM 2674 N N . LEU A 1 343 ? -4.664 -18.938 -2.918 1 57.03 343 LEU A N 1
ATOM 2675 C CA . LEU A 1 343 ? -5.008 -17.531 -2.816 1 57.03 343 LEU A CA 1
ATOM 2676 C C . LEU A 1 343 ? -5.012 -17.062 -1.361 1 57.03 343 LEU A C 1
ATOM 2678 O O . LEU A 1 343 ? -5.668 -17.672 -0.516 1 57.03 343 LEU A O 1
ATOM 2682 N N . PRO A 1 344 ? -3.969 -16.344 -1.027 1 51.84 344 PRO A N 1
ATOM 2683 C CA . PRO A 1 344 ? -4.121 -15.781 0.317 1 51.84 344 PRO A CA 1
ATOM 2684 C C . PRO A 1 344 ? -5.305 -14.828 0.424 1 51.84 344 PRO A C 1
ATOM 2686 O O . PRO A 1 344 ? -5.164 -13.633 0.146 1 51.84 344 PRO A O 1
ATOM 2689 N N . TRP A 1 345 ? -6.457 -15.383 0.701 1 48.5 345 TRP A N 1
ATOM 2690 C CA . TRP A 1 345 ? -7.648 -14.547 0.806 1 48.5 345 TRP A CA 1
ATOM 2691 C C . TRP A 1 345 ? -7.391 -13.336 1.701 1 48.5 345 TRP A C 1
ATOM 2693 O O . TRP A 1 345 ? -7.977 -12.273 1.501 1 48.5 345 TRP A O 1
ATOM 2703 N N . ASN A 1 346 ? -6.516 -13.656 2.635 1 47.28 346 ASN A N 1
ATOM 2704 C CA . ASN A 1 346 ? -6.297 -12.562 3.576 1 47.28 346 ASN A CA 1
ATOM 2705 C C . ASN A 1 346 ? -5.508 -11.422 2.939 1 47.28 346 ASN A C 1
ATOM 2707 O O . ASN A 1 346 ? -5.371 -10.352 3.529 1 47.28 346 ASN A O 1
ATOM 2711 N N . MET A 1 347 ? -4.84 -11.867 1.938 1 48.34 347 MET A N 1
ATOM 2712 C CA . MET A 1 347 ? -4.027 -10.844 1.279 1 48.34 347 MET A CA 1
ATOM 2713 C C . MET A 1 347 ? -4.906 -9.766 0.663 1 48.34 347 MET A C 1
ATOM 2715 O O . MET A 1 347 ? -4.445 -8.641 0.428 1 48.34 347 MET A O 1
ATOM 2719 N N . PHE A 1 348 ? -6.215 -10.281 0.309 1 46.66 348 PHE A N 1
ATOM 2720 C CA . PHE A 1 348 ? -6.98 -9.43 -0.595 1 46.66 348 PHE A CA 1
ATOM 2721 C C . PHE A 1 348 ? -7.805 -8.414 0.186 1 46.66 348 PHE A C 1
ATOM 2723 O O . PHE A 1 348 ? -8.984 -8.211 -0.095 1 46.66 348 PHE A O 1
ATOM 2730 N N . GLY A 1 349 ? -7.359 -8.18 1.319 1 44.47 349 GLY A N 1
ATOM 2731 C CA . GLY A 1 349 ? -8.141 -7.168 2.004 1 44.47 349 GLY A CA 1
ATOM 2732 C C . GLY A 1 349 ? -8.25 -5.867 1.226 1 44.47 349 GLY A C 1
ATOM 2733 O O . GLY A 1 349 ? -8.836 -4.895 1.709 1 44.47 349 GLY A O 1
ATOM 2734 N N . TYR A 1 350 ? -7.684 -5.926 -0.015 1 48.19 350 TYR A N 1
ATOM 2735 C CA . TYR A 1 350 ? -7.773 -4.609 -0.636 1 48.19 350 TYR A CA 1
ATOM 2736 C C . TYR A 1 350 ? -9.039 -4.488 -1.48 1 48.19 350 TYR A C 1
ATOM 2738 O O . TYR A 1 350 ? -9.312 -5.352 -2.316 1 48.19 350 TYR A O 1
ATOM 2746 N N . VAL A 1 351 ? -10.047 -3.752 -1.079 1 45.47 351 VAL A N 1
ATOM 2747 C CA . VAL A 1 351 ? -11.328 -3.5 -1.728 1 45.47 351 VAL A CA 1
ATOM 2748 C C . VAL A 1 351 ? -11.125 -3.34 -3.232 1 45.47 351 VAL A C 1
ATOM 2750 O O . VAL A 1 351 ? -11.969 -3.773 -4.027 1 45.47 351 VAL A O 1
ATOM 2753 N N . ASN A 1 352 ? -9.969 -2.93 -3.584 1 55.5 352 ASN A N 1
ATOM 2754 C CA . ASN A 1 352 ? -9.906 -2.564 -4.992 1 55.5 352 ASN A CA 1
ATOM 2755 C C . ASN A 1 352 ? -9.023 -3.527 -5.781 1 55.5 352 ASN A C 1
ATOM 2757 O O . ASN A 1 352 ? -8.703 -3.275 -6.945 1 55.5 352 ASN A O 1
ATOM 2761 N N . LEU A 1 353 ? -8.969 -4.625 -5.211 1 62.75 353 LEU A N 1
ATOM 2762 C CA . LEU A 1 353 ? -8.086 -5.562 -5.895 1 62.75 353 LEU A CA 1
ATOM 2763 C C . LEU A 1 353 ? -8.891 -6.613 -6.652 1 62.75 353 LEU A C 1
ATOM 2765 O O . LEU A 1 353 ? -9.883 -7.137 -6.129 1 62.75 353 LEU A O 1
ATOM 2769 N N . VAL A 1 354 ? -8.68 -6.711 -7.938 1 69.25 354 VAL A N 1
ATOM 2770 C CA . VAL A 1 354 ? -9.219 -7.793 -8.758 1 69.25 354 VAL A CA 1
ATOM 2771 C C . VAL A 1 354 ? -8.094 -8.75 -9.141 1 69.25 354 VAL A C 1
ATOM 2773 O O . VAL A 1 354 ? -7.043 -8.328 -9.625 1 69.25 354 VAL A O 1
ATOM 2776 N N . LEU A 1 355 ? -8.273 -9.961 -8.812 1 70.75 355 LEU A N 1
ATOM 2777 C CA . LEU A 1 355 ? -7.32 -10.992 -9.211 1 70.75 355 LEU A CA 1
ATOM 2778 C C . LEU A 1 355 ? -7.941 -11.945 -10.227 1 70.75 355 LEU A C 1
ATOM 2780 O O . LEU A 1 355 ? -9.078 -12.398 -10.047 1 70.75 355 LEU A O 1
ATOM 2784 N N . VAL A 1 356 ? -7.277 -12.07 -11.344 1 72.88 356 VAL A N 1
ATOM 2785 C CA . VAL A 1 356 ? -7.641 -13.094 -12.32 1 72.88 356 VAL A CA 1
ATOM 2786 C C . VAL A 1 356 ? -6.629 -14.234 -12.273 1 72.88 356 VAL A C 1
ATOM 2788 O O . VAL A 1 356 ? -5.449 -14.039 -12.562 1 72.88 356 VAL A O 1
ATOM 2791 N N . LEU A 1 357 ? -7.043 -15.367 -11.844 1 70.69 357 LEU A N 1
ATOM 2792 C CA . LEU A 1 357 ? -6.176 -16.531 -11.664 1 70.69 357 LEU A CA 1
ATOM 2793 C C . LEU A 1 357 ? -6.52 -17.625 -12.656 1 70.69 357 LEU A C 1
ATOM 2795 O O . LEU A 1 357 ? -7.672 -17.75 -13.078 1 70.69 357 LEU A O 1
ATOM 2799 N N . PRO A 1 358 ? -5.461 -18.344 -13.086 1 67.69 358 PRO A N 1
ATOM 2800 C CA . PRO A 1 358 ? -5.758 -19.5 -13.938 1 67.69 358 PRO A CA 1
ATOM 2801 C C . PRO A 1 358 ? -6.582 -20.562 -13.219 1 67.69 358 PRO A C 1
ATOM 2803 O O . PRO A 1 358 ? -6.543 -20.656 -11.992 1 67.69 358 PRO A O 1
ATOM 2806 N N . PRO A 1 359 ? -7.336 -21.25 -14.078 1 64.75 359 PRO A N 1
ATOM 2807 C CA . PRO A 1 359 ? -8.102 -22.344 -13.469 1 64.75 359 PRO A CA 1
ATOM 2808 C C . PRO A 1 359 ? -7.207 -23.484 -12.953 1 64.75 359 PRO A C 1
ATOM 2810 O O . PRO A 1 359 ? -6.051 -23.594 -13.367 1 64.75 359 PRO A O 1
ATOM 2813 N N . CYS A 1 360 ? -7.754 -24.156 -11.969 1 63.25 360 CYS A N 1
ATOM 2814 C CA . CYS A 1 360 ? -7.07 -25.375 -11.539 1 63.25 360 CYS A CA 1
ATOM 2815 C C . CYS A 1 360 ? -7.02 -26.406 -12.672 1 63.25 360 CYS A C 1
ATOM 2817 O O . CYS A 1 360 ? -8.055 -26.906 -13.094 1 63.25 360 CYS A O 1
ATOM 2819 N N . LYS A 1 361 ? -5.867 -26.625 -13.188 1 63.88 361 LYS A N 1
ATOM 2820 C CA . LYS A 1 361 ? -5.711 -27.5 -14.336 1 63.88 361 LYS A CA 1
ATOM 2821 C C . LYS A 1 361 ? -6.066 -28.938 -13.977 1 63.88 361 LYS A C 1
ATOM 2823 O O . LYS A 1 361 ? -6.371 -29.75 -14.852 1 63.88 361 LYS A O 1
ATOM 2828 N N . LEU A 1 362 ? -6.004 -29.25 -12.766 1 63.75 362 LEU A N 1
ATOM 2829 C CA . LEU A 1 362 ? -6.301 -30.609 -12.344 1 63.75 362 LEU A CA 1
ATOM 2830 C C . LEU A 1 362 ? -7.805 -30.844 -12.289 1 63.75 362 LEU A C 1
ATOM 2832 O O . LEU A 1 362 ? -8.258 -32 -12.258 1 63.75 362 LEU A O 1
ATOM 2836 N N . ASP A 1 363 ? -8.516 -29.719 -12.203 1 63.88 363 ASP A N 1
ATOM 2837 C CA . ASP A 1 363 ? -9.977 -29.797 -12.227 1 63.88 363 ASP A CA 1
ATOM 2838 C C . ASP A 1 363 ? -10.508 -29.625 -13.648 1 63.88 363 ASP A C 1
ATOM 2840 O O . ASP A 1 363 ? -10.594 -28.516 -14.164 1 63.88 363 ASP A O 1
ATOM 2844 N N . LYS A 1 364 ? -10.852 -30.688 -14.203 1 66.81 364 LYS A N 1
ATOM 2845 C CA . LYS A 1 364 ? -11.305 -30.703 -15.594 1 66.81 364 LYS A CA 1
ATOM 2846 C C . LYS A 1 364 ? -12.508 -29.781 -15.781 1 66.81 364 LYS A C 1
ATOM 2848 O O . LYS A 1 364 ? -12.719 -29.25 -16.875 1 66.81 364 LYS A O 1
ATOM 2853 N N . SER A 1 365 ? -13.25 -29.578 -14.742 1 67.69 365 SER A N 1
ATOM 2854 C CA . SER A 1 365 ? -14.438 -28.734 -14.852 1 67.69 365 SER A CA 1
ATOM 2855 C C . SER A 1 365 ? -14.062 -27.266 -15.031 1 67.69 365 SER A C 1
ATOM 2857 O O . SER A 1 365 ? -14.891 -26.453 -15.461 1 67.69 365 SER A O 1
ATOM 2859 N N . MET A 1 366 ? -12.82 -27 -14.758 1 68.06 366 MET A N 1
ATOM 2860 C CA . MET A 1 366 ? -12.391 -25.609 -14.828 1 68.06 366 MET A CA 1
ATOM 2861 C C . MET A 1 366 ? -11.5 -25.375 -16.047 1 68.06 366 MET A C 1
ATOM 2863 O O . MET A 1 366 ? -10.977 -24.266 -16.234 1 68.06 366 MET A O 1
ATOM 2867 N N . GLU A 1 367 ? -11.375 -26.422 -16.766 1 67.25 367 GLU A N 1
ATOM 2868 C CA . GLU A 1 367 ? -10.438 -26.328 -17.891 1 67.25 367 GLU A CA 1
ATOM 2869 C C . GLU A 1 367 ? -10.789 -25.156 -18.797 1 67.25 367 GLU A C 1
ATOM 2871 O O . GLU A 1 367 ? -11.938 -25 -19.219 1 67.25 367 GLU A O 1
ATOM 2876 N N . GLY A 1 368 ? -9.82 -24.344 -19.109 1 64.25 368 GLY A N 1
ATOM 2877 C CA . GLY A 1 368 ? -9.969 -23.203 -20 1 64.25 368 GLY A CA 1
ATOM 2878 C C . GLY A 1 368 ? -10.656 -22.016 -19.344 1 64.25 368 GLY A C 1
ATOM 2879 O O . GLY A 1 368 ? -10.859 -20.984 -19.984 1 64.25 368 GLY A O 1
ATOM 2880 N N . GLY A 1 369 ? -10.945 -22.141 -18.078 1 70.56 369 GLY A N 1
ATOM 2881 C CA . GLY A 1 369 ? -11.664 -21.078 -17.391 1 70.56 369 GLY A CA 1
ATOM 2882 C C . GLY A 1 369 ? -10.742 -20.125 -16.656 1 70.56 369 GLY A C 1
ATOM 2883 O O . GLY A 1 369 ? -9.609 -19.891 -17.078 1 70.56 369 GLY A O 1
ATOM 2884 N N . ALA A 1 370 ? -11.367 -19.312 -15.836 1 74.19 370 ALA A N 1
ATOM 2885 C CA . ALA A 1 370 ? -10.641 -18.328 -15.031 1 74.19 370 ALA A CA 1
ATOM 2886 C C . ALA A 1 370 ? -11.305 -18.141 -13.672 1 74.19 370 ALA A C 1
ATOM 2888 O O . ALA A 1 370 ? -12.5 -18.391 -13.516 1 74.19 370 ALA A O 1
ATOM 2889 N N . ARG A 1 371 ? -10.492 -17.906 -12.781 1 75.19 371 ARG A N 1
ATOM 2890 C CA . ARG A 1 371 ? -10.977 -17.5 -11.461 1 75.19 371 ARG A CA 1
ATOM 2891 C C . ARG A 1 371 ? -10.789 -16 -11.242 1 75.19 371 ARG A C 1
ATOM 2893 O O . ARG A 1 371 ? -9.703 -15.469 -11.477 1 75.19 371 ARG A O 1
ATOM 2900 N N . VAL A 1 372 ? -11.906 -15.367 -10.867 1 76.31 372 VAL A N 1
ATOM 2901 C CA . VAL A 1 372 ? -11.875 -13.922 -10.664 1 76.31 372 VAL A CA 1
ATOM 2902 C C . VAL A 1 372 ? -12.195 -13.602 -9.203 1 76.31 372 VAL A C 1
ATOM 2904 O O . VAL A 1 372 ? -13.227 -14.023 -8.68 1 76.31 372 VAL A O 1
ATOM 2907 N N . LEU A 1 373 ? -11.281 -12.969 -8.578 1 76.31 373 LEU A N 1
ATOM 2908 C CA . LEU A 1 373 ? -11.492 -12.5 -7.215 1 76.31 373 LEU A CA 1
ATOM 2909 C C . LEU A 1 373 ? -11.625 -10.984 -7.176 1 76.31 373 LEU A C 1
ATOM 2911 O O . LEU A 1 373 ? -10.789 -10.266 -7.719 1 76.31 373 LEU A O 1
ATOM 2915 N N . VAL A 1 374 ? -12.781 -10.531 -6.57 1 76.25 374 VAL A N 1
ATOM 2916 C CA . VAL A 1 374 ? -13.039 -9.102 -6.461 1 76.25 374 VAL A CA 1
ATOM 2917 C C . VAL A 1 374 ? -13.5 -8.766 -5.043 1 76.25 374 VAL A C 1
ATOM 2919 O O . VAL A 1 374 ? -14.164 -9.578 -4.395 1 76.25 374 VAL A O 1
ATOM 2922 N N . SER A 1 375 ? -13.016 -7.703 -4.527 1 74.19 375 SER A N 1
ATOM 2923 C CA . SER A 1 375 ? -13.523 -7.191 -3.26 1 74.19 375 SER A CA 1
ATOM 2924 C C . SER A 1 375 ? -14.508 -6.051 -3.482 1 74.19 375 SER A C 1
ATOM 2926 O O . SER A 1 375 ? -14.234 -5.125 -4.254 1 74.19 375 SER A O 1
ATOM 2928 N N . LEU A 1 376 ? -15.703 -6.188 -2.918 1 75.75 376 LEU A N 1
ATOM 2929 C CA . LEU A 1 376 ? -16.766 -5.199 -3.078 1 75.75 376 LEU A CA 1
ATOM 2930 C C . LEU A 1 376 ? -17.484 -4.953 -1.756 1 75.75 376 LEU A C 1
ATOM 2932 O O . LEU A 1 376 ? -17.516 -5.836 -0.895 1 75.75 376 LEU A O 1
ATOM 2936 N N . PRO A 1 377 ? -17.922 -3.699 -1.674 1 72.75 377 PRO A N 1
ATOM 2937 C CA . PRO A 1 377 ? -18.859 -3.523 -0.56 1 72.75 377 PRO A CA 1
ATOM 2938 C C . PRO A 1 377 ? -20.047 -4.48 -0.629 1 72.75 377 PRO A C 1
ATOM 2940 O O . PRO A 1 377 ? -20.469 -4.863 -1.722 1 72.75 377 PRO A O 1
ATOM 2943 N N . ARG A 1 378 ? -20.562 -4.719 0.511 1 74.38 378 ARG A N 1
ATOM 2944 C CA . ARG A 1 378 ? -21.656 -5.68 0.623 1 74.38 378 ARG A CA 1
ATOM 2945 C C . ARG A 1 378 ? -22.812 -5.293 -0.284 1 74.38 378 ARG A C 1
ATOM 2947 O O . ARG A 1 378 ? -23.438 -6.156 -0.907 1 74.38 378 ARG A O 1
ATOM 2954 N N . ALA A 1 379 ? -23.047 -4.055 -0.356 1 76.88 379 ALA A N 1
ATOM 2955 C CA . ALA A 1 379 ? -24.188 -3.561 -1.108 1 76.88 379 ALA A CA 1
ATOM 2956 C C . ALA A 1 379 ? -24.016 -3.816 -2.604 1 76.88 379 ALA A C 1
ATOM 2958 O O . ALA A 1 379 ? -25 -3.869 -3.346 1 76.88 379 ALA A O 1
ATOM 2959 N N . ALA A 1 380 ? -22.844 -4 -3.053 1 82.38 380 ALA A N 1
ATOM 2960 C CA . ALA A 1 380 ? -22.562 -4.117 -4.484 1 82.38 380 ALA A CA 1
ATOM 2961 C C . ALA A 1 380 ? -22.469 -5.578 -4.906 1 82.38 380 ALA A C 1
ATOM 2963 O O . ALA A 1 380 ? -22.469 -5.891 -6.098 1 82.38 380 ALA A O 1
ATOM 2964 N N . LEU A 1 381 ? -22.469 -6.457 -3.973 1 82.88 381 LEU A N 1
ATOM 2965 C CA . LEU A 1 381 ? -22.172 -7.855 -4.246 1 82.88 381 LEU A CA 1
ATOM 2966 C C . LEU A 1 381 ? -23.234 -8.477 -5.148 1 82.88 381 LEU A C 1
ATOM 2968 O O . LEU A 1 381 ? -22.906 -9.156 -6.121 1 82.88 381 LEU A O 1
ATOM 2972 N N . ALA A 1 382 ? -24.391 -8.203 -4.801 1 87.62 382 ALA A N 1
ATOM 2973 C CA . ALA A 1 382 ? -25.5 -8.828 -5.527 1 87.62 382 ALA A CA 1
ATOM 2974 C C . ALA A 1 382 ? -25.5 -8.406 -6.996 1 87.62 382 ALA A C 1
ATOM 2976 O O . ALA A 1 382 ? -25.625 -9.242 -7.891 1 87.62 382 ALA A O 1
ATOM 2977 N N . LYS A 1 383 ? -25.344 -7.164 -7.215 1 89.06 383 LYS A N 1
ATOM 2978 C CA . LYS A 1 383 ? -25.359 -6.664 -8.586 1 89.06 383 LYS A CA 1
ATOM 2979 C C . LYS A 1 383 ? -24.141 -7.176 -9.367 1 89.06 383 LYS A C 1
ATOM 2981 O O . LYS A 1 383 ? -24.25 -7.48 -10.555 1 89.06 383 LYS A O 1
ATOM 2986 N N . PHE A 1 384 ? -23.062 -7.277 -8.766 1 89 384 PHE A N 1
ATOM 2987 C CA . PHE A 1 384 ? -21.875 -7.789 -9.43 1 89 384 PHE A CA 1
ATOM 2988 C C . PHE A 1 384 ? -22.062 -9.242 -9.844 1 89 384 PHE A C 1
ATOM 2990 O O . PHE A 1 384 ? -21.719 -9.625 -10.969 1 89 384 PHE A O 1
ATOM 2997 N N . ARG A 1 385 ? -22.641 -9.977 -9 1 87.75 385 ARG A N 1
ATOM 2998 C CA . ARG A 1 385 ? -22.891 -11.383 -9.312 1 87.75 385 ARG A CA 1
ATOM 2999 C C . ARG A 1 385 ? -23.859 -11.508 -10.492 1 87.75 385 ARG A C 1
ATOM 3001 O O . ARG A 1 385 ? -23.703 -12.391 -11.336 1 87.75 385 ARG A O 1
ATOM 3008 N N . GLU A 1 386 ? -24.75 -10.672 -10.422 1 88.62 386 GLU A N 1
ATOM 3009 C CA . GLU A 1 386 ? -25.703 -10.656 -11.531 1 88.62 386 GLU A CA 1
ATOM 3010 C C . GLU A 1 386 ? -25 -10.391 -12.859 1 88.62 386 GLU A C 1
ATOM 3012 O O . GLU A 1 386 ? -25.281 -11.055 -13.859 1 88.62 386 GLU A O 1
ATOM 3017 N N . GLU A 1 387 ? -24.141 -9.422 -12.875 1 86.75 387 GLU A N 1
ATOM 3018 C CA . GLU A 1 387 ? -23.391 -9.094 -14.086 1 86.75 387 GLU A CA 1
ATOM 3019 C C . GLU A 1 387 ? -22.516 -10.266 -14.523 1 86.75 387 GLU A C 1
ATOM 3021 O O . GLU A 1 387 ? -22.422 -10.57 -15.719 1 86.75 387 GLU A O 1
ATOM 3026 N N . MET A 1 388 ? -21.922 -10.875 -13.609 1 85.12 388 MET A N 1
ATOM 3027 C CA . MET A 1 388 ? -21.016 -11.984 -13.938 1 85.12 388 MET A CA 1
ATOM 3028 C C . MET A 1 388 ? -21.812 -13.188 -14.438 1 85.12 388 MET A C 1
ATOM 3030 O O . MET A 1 388 ? -21.344 -13.922 -15.312 1 85.12 388 MET A O 1
ATOM 3034 N N . ASP A 1 389 ? -22.938 -13.344 -13.844 1 83.94 389 ASP A N 1
ATOM 3035 C CA . ASP A 1 389 ? -23.812 -14.438 -14.289 1 83.94 389 ASP A CA 1
ATOM 3036 C C . ASP A 1 389 ? -24.25 -14.234 -15.734 1 83.94 389 ASP A C 1
ATOM 3038 O O . ASP A 1 389 ? -24.406 -15.203 -16.484 1 83.94 389 ASP A O 1
ATOM 3042 N N . ALA A 1 390 ? -24.484 -13.031 -16.016 1 79 390 ALA A N 1
ATOM 3043 C CA . ALA A 1 390 ? -24.844 -12.734 -17.391 1 79 390 ALA A CA 1
ATOM 3044 C C . ALA A 1 390 ? -23.734 -13.133 -18.359 1 79 390 ALA A C 1
ATOM 3046 O O . ALA A 1 390 ? -24 -13.594 -19.469 1 79 390 ALA A O 1
ATOM 3047 N N . LEU A 1 391 ? -22.578 -12.914 -18 1 75.19 391 LEU A N 1
ATOM 3048 C CA . LEU A 1 391 ? -21.438 -13.32 -18.797 1 75.19 391 LEU A CA 1
ATOM 3049 C C . LEU A 1 391 ? -21.375 -14.836 -18.938 1 75.19 391 LEU A C 1
ATOM 3051 O O . LEU A 1 391 ? -21.094 -15.359 -20.016 1 75.19 391 LEU A O 1
ATOM 3055 N N . LYS A 1 392 ? -21.609 -15.477 -17.859 1 75.38 392 LYS A N 1
ATOM 3056 C CA . LYS A 1 392 ? -21.547 -16.938 -17.828 1 75.38 392 LYS A CA 1
ATOM 3057 C C . LYS A 1 392 ? -22.594 -17.547 -18.766 1 75.38 392 LYS A C 1
ATOM 3059 O O . LYS A 1 392 ? -22.344 -18.578 -19.391 1 75.38 392 LYS A O 1
ATOM 3064 N N . HIS A 1 393 ? -23.703 -16.875 -18.828 1 72.75 393 HIS A N 1
ATOM 3065 C CA . HIS A 1 393 ? -24.812 -17.453 -19.578 1 72.75 393 HIS A CA 1
ATOM 3066 C C . HIS A 1 393 ? -24.906 -16.828 -20.969 1 72.75 393 HIS A C 1
ATOM 3068 O O . HIS A 1 393 ? -25.766 -17.219 -21.766 1 72.75 393 HIS A O 1
ATOM 3074 N N . GLY A 1 394 ? -23.938 -16.094 -21.344 1 63.72 394 GLY A N 1
ATOM 3075 C CA . GLY A 1 394 ? -23.938 -15.5 -22.672 1 63.72 394 GLY A CA 1
ATOM 3076 C C . GLY A 1 394 ? -25.062 -14.492 -22.875 1 63.72 394 GLY A C 1
ATOM 3077 O O . GLY A 1 394 ? -25.516 -14.281 -24 1 63.72 394 GLY A O 1
ATOM 3078 N N . ASN A 1 395 ? -25.75 -14.07 -21.844 1 55.75 395 ASN A N 1
ATOM 3079 C CA . ASN A 1 395 ? -26.859 -13.125 -21.984 1 55.75 395 ASN A CA 1
ATOM 3080 C C . ASN A 1 395 ? -26.359 -11.688 -22.094 1 55.75 395 ASN A C 1
ATOM 3082 O O . ASN A 1 395 ? -25.781 -11.156 -21.141 1 55.75 395 ASN A O 1
ATOM 3086 N N . THR A 1 396 ? -25.562 -11.453 -22.938 1 52.84 396 THR A N 1
ATOM 3087 C CA . THR A 1 396 ? -25.078 -10.078 -22.953 1 52.84 396 THR A CA 1
ATOM 3088 C C . THR A 1 396 ? -26.234 -9.094 -23.078 1 52.84 396 THR A C 1
ATOM 3090 O O . THR A 1 396 ? -27.203 -9.359 -23.781 1 52.84 396 THR A O 1
ATOM 3093 N N . VAL A 1 397 ? -26.625 -8.359 -22.125 1 44.69 397 VAL A N 1
ATOM 3094 C CA . VAL A 1 397 ? -27.594 -7.312 -22.422 1 44.69 397 VAL A CA 1
ATOM 3095 C C . VAL A 1 397 ? -27.188 -6.578 -23.703 1 44.69 397 VAL A C 1
ATOM 3097 O O . VAL A 1 397 ? -25.984 -6.375 -23.938 1 44.69 397 VAL A O 1
ATOM 3100 N N . ALA A 1 398 ? -28.281 -6.41 -24.703 1 37.97 398 ALA A N 1
ATOM 3101 C CA . ALA A 1 398 ? -28.297 -5.934 -26.078 1 37.97 398 ALA A CA 1
ATOM 3102 C C . ALA A 1 398 ? -27.328 -4.77 -26.281 1 37.97 398 ALA A C 1
ATOM 3104 O O . ALA A 1 398 ? -27.094 -4.336 -27.406 1 37.97 398 ALA A O 1
ATOM 3105 N N . GLY A 1 399 ? -27.125 -3.785 -25.359 1 36.59 399 GLY A N 1
ATOM 3106 C CA . GLY A 1 399 ? -26.516 -2.65 -26.047 1 36.59 399 GLY A CA 1
ATOM 3107 C C . GLY A 1 399 ? -25.125 -2.939 -26.547 1 36.59 399 GLY A C 1
ATOM 3108 O O . GLY A 1 399 ? -24.359 -2.016 -26.844 1 36.59 399 GLY A O 1
ATOM 3109 N N . ASP A 1 400 ? -24.562 -4.094 -26.375 1 35 400 ASP A N 1
ATOM 3110 C CA . ASP A 1 400 ? -23.266 -4.27 -27.031 1 35 400 ASP A CA 1
ATOM 3111 C C . ASP A 1 400 ? -23.453 -4.613 -28.5 1 35 400 ASP A C 1
ATOM 3113 O O . ASP A 1 400 ? -24.359 -5.371 -28.875 1 35 400 ASP A O 1
ATOM 3117 N N . MET B 1 1 ? -20.172 -18.547 0.169 1 26.44 1 MET B N 1
ATOM 3118 C CA . MET B 1 1 ? -19.062 -18.891 1.06 1 26.44 1 MET B CA 1
ATOM 3119 C C . MET B 1 1 ? -18.5 -20.266 0.72 1 26.44 1 MET B C 1
ATOM 3121 O O . MET B 1 1 ? -19.219 -21.266 0.809 1 26.44 1 MET B O 1
ATOM 3125 N N . ALA B 1 2 ? -17.688 -20.359 -0.216 1 35.69 2 ALA B N 1
ATOM 3126 C CA . ALA B 1 2 ? -17.359 -21.766 -0.431 1 35.69 2 ALA B CA 1
ATOM 3127 C C . ALA B 1 2 ? -17.094 -22.469 0.895 1 35.69 2 ALA B C 1
ATOM 3129 O O . ALA B 1 2 ? -16.406 -21.938 1.769 1 35.69 2 ALA B O 1
ATOM 3130 N N . THR B 1 3 ? -17.984 -23.188 1.379 1 36.03 3 THR B N 1
ATOM 3131 C CA . THR B 1 3 ? -17.859 -24.156 2.463 1 36.03 3 THR B CA 1
ATOM 3132 C C . THR B 1 3 ? -16.531 -24.891 2.379 1 36.03 3 THR B C 1
ATOM 3134 O O . THR B 1 3 ? -16.312 -25.688 1.458 1 36.03 3 THR B O 1
ATOM 3137 N N . HIS B 1 4 ? -15.492 -24.188 2.621 1 41.09 4 HIS B N 1
ATOM 3138 C CA . HIS B 1 4 ? -14.281 -25 2.701 1 41.09 4 HIS B CA 1
ATOM 3139 C C . HIS B 1 4 ? -14.523 -26.25 3.537 1 41.09 4 HIS B C 1
ATOM 3141 O O . HIS B 1 4 ? -14.789 -26.156 4.738 1 41.09 4 HIS B O 1
ATOM 3147 N N . SER B 1 5 ? -15.234 -27.109 3.049 1 43.34 5 SER B N 1
ATOM 3148 C CA . SER B 1 5 ? -15.344 -28.438 3.654 1 43.34 5 SER B CA 1
ATOM 3149 C C . SER B 1 5 ? -14.047 -28.844 4.344 1 43.34 5 SER B C 1
ATOM 3151 O O . SER B 1 5 ? -12.961 -28.484 3.895 1 43.34 5 SER B O 1
ATOM 3153 N N . ASN B 1 6 ? -14.203 -29.031 5.688 1 47.84 6 ASN B N 1
ATOM 3154 C CA . ASN B 1 6 ? -13.211 -29.625 6.578 1 47.84 6 ASN B CA 1
ATOM 3155 C C . ASN B 1 6 ? -12.43 -30.734 5.879 1 47.84 6 ASN B C 1
ATOM 3157 O O . ASN B 1 6 ? -12.953 -31.844 5.684 1 47.84 6 ASN B O 1
ATOM 3161 N N . ILE B 1 7 ? -11.789 -30.422 4.895 1 53.66 7 ILE B N 1
ATOM 3162 C CA . ILE B 1 7 ? -10.922 -31.453 4.316 1 53.66 7 ILE B CA 1
ATOM 3163 C C . ILE B 1 7 ? -10.062 -32.062 5.41 1 53.66 7 ILE B C 1
ATOM 3165 O O . ILE B 1 7 ? -9.273 -31.375 6.059 1 53.66 7 ILE B O 1
ATOM 3169 N N . MET B 1 8 ? -10.625 -33.156 5.984 1 55.72 8 MET B N 1
ATOM 3170 C CA . MET B 1 8 ? -9.867 -33.875 7 1 55.72 8 MET B CA 1
ATOM 3171 C C . MET B 1 8 ? -8.836 -34.812 6.355 1 55.72 8 MET B C 1
ATOM 3173 O O . MET B 1 8 ? -9.156 -35.562 5.441 1 55.72 8 MET B O 1
ATOM 3177 N N . PHE B 1 9 ? -7.656 -34.438 6.254 1 63.19 9 PHE B N 1
ATOM 3178 C CA . PHE B 1 9 ? -6.613 -35.375 5.852 1 63.19 9 PHE B CA 1
ATOM 3179 C C . PHE B 1 9 ? -5.496 -35.438 6.887 1 63.19 9 PHE B C 1
ATOM 3181 O O . PHE B 1 9 ? -5.402 -34.531 7.746 1 63.19 9 PHE B O 1
ATOM 3188 N N . THR B 1 10 ? -5.023 -36.719 6.992 1 64.88 10 THR B N 1
ATOM 3189 C CA . THR B 1 10 ? -3.91 -36.875 7.918 1 64.88 10 THR B CA 1
ATOM 3190 C C . THR B 1 10 ? -2.578 -36.594 7.227 1 64.88 10 THR B C 1
ATOM 3192 O O . THR B 1 10 ? -2.373 -37 6.078 1 64.88 10 THR B O 1
ATOM 3195 N N . VAL B 1 11 ? -1.846 -35.75 7.875 1 69.38 11 VAL B N 1
ATOM 3196 C CA . VAL B 1 11 ? -0.518 -35.469 7.352 1 69.38 11 VAL B CA 1
ATOM 3197 C C . VAL B 1 11 ? 0.543 -35.844 8.375 1 69.38 11 VAL B C 1
ATOM 3199 O O . VAL B 1 11 ? 0.421 -35.531 9.562 1 69.38 11 VAL B O 1
ATOM 3202 N N . ASP B 1 12 ? 1.435 -36.875 7.898 1 74.06 12 ASP B N 1
ATOM 3203 C CA . ASP B 1 12 ? 2.617 -37.188 8.695 1 74.06 12 ASP B CA 1
ATOM 3204 C C . ASP B 1 12 ? 3.768 -36.25 8.359 1 74.06 12 ASP B C 1
ATOM 3206 O O . ASP B 1 12 ? 4.305 -36.281 7.254 1 74.06 12 ASP B O 1
ATOM 3210 N N . ARG B 1 13 ? 4.109 -35.406 9.367 1 78.5 13 ARG B N 1
ATOM 3211 C CA . ARG B 1 13 ? 5.117 -34.375 9.133 1 78.5 13 ARG B CA 1
ATOM 3212 C C . ARG B 1 13 ? 6.457 -34.781 9.734 1 78.5 13 ARG B C 1
ATOM 3214 O O . ARG B 1 13 ? 6.523 -35.219 10.891 1 78.5 13 ARG B O 1
ATOM 3221 N N . ASN B 1 14 ? 7.461 -34.75 8.859 1 80.19 14 ASN B N 1
ATOM 3222 C CA . ASN B 1 14 ? 8.812 -34.844 9.391 1 80.19 14 ASN B CA 1
ATOM 3223 C C . ASN B 1 14 ? 9.266 -33.562 10.07 1 80.19 14 ASN B C 1
ATOM 3225 O O . ASN B 1 14 ? 8.539 -32.562 10.062 1 80.19 14 ASN B O 1
ATOM 3229 N N . ASP B 1 15 ? 10.43 -33.656 10.758 1 82.88 15 ASP B N 1
ATOM 3230 C CA . ASP B 1 15 ? 11 -32.438 11.336 1 82.88 15 ASP B CA 1
ATOM 3231 C C . ASP B 1 15 ? 11.438 -31.469 10.242 1 82.88 15 ASP B C 1
ATOM 3233 O O . ASP B 1 15 ? 11.93 -31.891 9.188 1 82.88 15 ASP B O 1
ATOM 3237 N N . VAL B 1 16 ? 11.203 -30.281 10.562 1 84.19 16 VAL B N 1
ATOM 3238 C CA . VAL B 1 16 ? 11.672 -29.25 9.648 1 84.19 16 VAL B CA 1
ATOM 3239 C C . VAL B 1 16 ? 13.203 -29.203 9.664 1 84.19 16 VAL B C 1
ATOM 3241 O O . VAL B 1 16 ? 13.82 -29.219 10.734 1 84.19 16 VAL B O 1
ATOM 3244 N N . VAL B 1 17 ? 13.758 -29.312 8.508 1 87.12 17 VAL B N 1
ATOM 3245 C CA . VAL B 1 17 ? 15.203 -29.141 8.375 1 87.12 17 VAL B CA 1
ATOM 3246 C C . VAL B 1 17 ? 15.508 -27.797 7.703 1 87.12 17 VAL B C 1
ATOM 3248 O O . VAL B 1 17 ? 14.711 -27.297 6.91 1 87.12 17 VAL B O 1
ATOM 3251 N N . PHE B 1 18 ? 16.672 -27.203 8.016 1 89 18 PHE B N 1
ATOM 3252 C CA . PHE B 1 18 ? 17.078 -25.953 7.387 1 89 18 PHE B CA 1
ATOM 3253 C C . PHE B 1 18 ? 18.156 -26.203 6.336 1 89 18 PHE B C 1
ATOM 3255 O O . PHE B 1 18 ? 19.25 -26.672 6.656 1 89 18 PHE B O 1
ATOM 3262 N N . VAL B 1 19 ? 17.781 -25.984 5.145 1 91.44 19 VAL B N 1
ATOM 3263 C CA . VAL B 1 19 ? 18.688 -26.188 4.023 1 91.44 19 VAL B CA 1
ATOM 3264 C C . VAL B 1 19 ? 19.578 -24.969 3.846 1 91.44 19 VAL B C 1
ATOM 3266 O O . VAL B 1 19 ? 19.078 -23.859 3.619 1 91.44 19 VAL B O 1
ATOM 3269 N N . LYS B 1 20 ? 20.875 -25.141 3.857 1 92.56 20 LYS B N 1
ATOM 3270 C CA . LYS B 1 20 ? 21.844 -24.078 3.689 1 92.56 20 LYS B CA 1
ATOM 3271 C C . LYS B 1 20 ? 22.516 -24.156 2.316 1 92.56 20 LYS B C 1
ATOM 3273 O O . LYS B 1 20 ? 22.484 -25.203 1.666 1 92.56 20 LYS B O 1
ATOM 3278 N N . PRO B 1 21 ? 23.031 -23 1.888 1 93.31 21 PRO B N 1
ATOM 3279 C CA . PRO B 1 21 ? 23.812 -23.078 0.655 1 93.31 21 PRO B CA 1
ATOM 3280 C C . PRO B 1 21 ? 24.953 -24.094 0.741 1 93.31 21 PRO B C 1
ATOM 3282 O O . PRO B 1 21 ? 25.594 -24.219 1.783 1 93.31 21 PRO B O 1
ATOM 3285 N N . PHE B 1 22 ? 25.172 -24.75 -0.33 1 93.69 22 PHE B N 1
ATOM 3286 C CA . PHE B 1 22 ? 26.156 -25.828 -0.406 1 93.69 22 PHE B CA 1
ATOM 3287 C C . PHE B 1 22 ? 27.547 -25.297 -0.134 1 93.69 22 PHE B C 1
ATOM 3289 O O . PHE B 1 22 ? 28.391 -26 0.436 1 93.69 22 PHE B O 1
ATOM 3296 N N . LYS B 1 23 ? 27.781 -24.047 -0.583 1 92.19 23 LYS B N 1
ATOM 3297 C CA . LYS B 1 23 ? 29.047 -23.359 -0.378 1 92.19 23 LYS B CA 1
ATOM 3298 C C . LYS B 1 23 ? 28.859 -22.062 0.401 1 92.19 23 LYS B C 1
ATOM 3300 O O . LYS B 1 23 ? 27.75 -21.5 0.414 1 92.19 23 LYS B O 1
ATOM 3305 N N . PRO B 1 24 ? 29.969 -21.609 1.073 1 91.06 24 PRO B N 1
ATOM 3306 C CA . PRO B 1 24 ? 29.844 -20.328 1.771 1 91.06 24 PRO B CA 1
ATOM 3307 C C . PRO B 1 24 ? 29.453 -19.188 0.841 1 91.06 24 PRO B C 1
ATOM 3309 O O . PRO B 1 24 ? 29.922 -19.125 -0.302 1 91.06 24 PRO B O 1
ATOM 3312 N N . THR B 1 25 ? 28.609 -18.422 1.356 1 92.69 25 THR B N 1
ATOM 3313 C CA . THR B 1 25 ? 28.141 -17.281 0.596 1 92.69 25 THR B CA 1
ATOM 3314 C C . THR B 1 25 ? 28.594 -15.977 1.254 1 92.69 25 THR B C 1
ATOM 3316 O O . THR B 1 25 ? 29.031 -15.977 2.408 1 92.69 25 THR B O 1
ATOM 3319 N N . PRO B 1 26 ? 28.641 -14.852 0.554 1 91.5 26 PRO B N 1
ATOM 3320 C CA . PRO B 1 26 ? 29.094 -13.57 1.096 1 91.5 26 PRO B CA 1
ATOM 3321 C C . PRO B 1 26 ? 28.359 -13.164 2.369 1 91.5 26 PRO B C 1
ATOM 3323 O O . PRO B 1 26 ? 27.156 -13.422 2.496 1 91.5 26 PRO B O 1
ATOM 3326 N N . THR B 1 27 ? 29.094 -12.586 3.301 1 92.44 27 THR B N 1
ATOM 3327 C CA . THR B 1 27 ? 28.5 -11.945 4.473 1 92.44 27 THR B CA 1
ATOM 3328 C C . THR B 1 27 ? 28.312 -10.453 4.23 1 92.44 27 THR B C 1
ATOM 3330 O O . THR B 1 27 ? 29.281 -9.703 4.105 1 92.44 27 THR B O 1
ATOM 3333 N N . GLN B 1 28 ? 27.078 -10.062 4.133 1 93.88 28 GLN B N 1
ATOM 3334 C CA . GLN B 1 28 ? 26.797 -8.664 3.842 1 93.88 28 GLN B CA 1
ATOM 3335 C C . GLN B 1 28 ? 25.344 -8.32 4.164 1 93.88 28 GLN B C 1
ATOM 3337 O O . GLN B 1 28 ? 24.531 -9.211 4.422 1 93.88 28 GLN B O 1
ATOM 3342 N N . ILE B 1 29 ? 25.078 -7.07 4.23 1 94.56 29 ILE B N 1
ATOM 3343 C CA . ILE B 1 29 ? 23.734 -6.547 4.352 1 94.56 29 ILE B CA 1
ATOM 3344 C C . ILE B 1 29 ? 23.266 -5.988 3.01 1 94.56 29 ILE B C 1
ATOM 3346 O O . ILE B 1 29 ? 23.922 -5.125 2.43 1 94.56 29 ILE B O 1
ATOM 3350 N N . LEU B 1 30 ? 22.203 -6.543 2.545 1 95.94 30 LEU B N 1
ATOM 3351 C CA . LEU B 1 30 ? 21.688 -6.145 1.241 1 95.94 30 LEU B CA 1
ATOM 3352 C C . LEU B 1 30 ? 20.484 -5.227 1.395 1 95.94 30 LEU B C 1
ATOM 3354 O O . LEU B 1 30 ? 19.609 -5.477 2.227 1 95.94 30 LEU B O 1
ATOM 3358 N N . SER B 1 31 ? 20.5 -4.121 0.604 1 94.25 31 SER B N 1
ATOM 3359 C CA . SER B 1 31 ? 19.359 -3.232 0.525 1 94.25 31 SER B CA 1
ATOM 3360 C C . SER B 1 31 ? 18.406 -3.658 -0.586 1 94.25 31 SER B C 1
ATOM 3362 O O . SER B 1 31 ? 18.797 -4.379 -1.505 1 94.25 31 SER B O 1
ATOM 3364 N N . LEU B 1 32 ? 17.203 -3.316 -0.418 1 93.31 32 LEU B N 1
ATOM 3365 C CA . LEU B 1 32 ? 16.172 -3.611 -1.409 1 93.31 32 LEU B CA 1
ATOM 3366 C C . LEU B 1 32 ? 15.75 -2.346 -2.152 1 93.31 32 LEU B C 1
ATOM 3368 O O . LEU B 1 32 ? 16.125 -1.238 -1.76 1 93.31 32 LEU B O 1
ATOM 3372 N N . SER B 1 33 ? 15.102 -2.561 -3.217 1 88.06 33 SER B N 1
ATOM 3373 C CA . SER B 1 33 ? 14.672 -1.422 -4.023 1 88.06 33 SER B CA 1
ATOM 3374 C C . SER B 1 33 ? 13.508 -0.687 -3.363 1 88.06 33 SER B C 1
ATOM 3376 O O . SER B 1 33 ? 12.961 -1.153 -2.363 1 88.06 33 SER B O 1
ATOM 3378 N N . THR B 1 34 ? 13.125 0.435 -3.973 1 81 34 THR B N 1
ATOM 3379 C CA . THR B 1 34 ? 11.992 1.211 -3.479 1 81 34 THR B CA 1
ATOM 3380 C C . THR B 1 34 ? 10.703 0.402 -3.57 1 81 34 THR B C 1
ATOM 3382 O O . THR B 1 34 ? 9.883 0.423 -2.648 1 81 34 THR B O 1
ATOM 3385 N N . ILE B 1 35 ? 10.555 -0.334 -4.656 1 80.31 35 ILE B N 1
ATOM 3386 C CA . ILE B 1 35 ? 9.352 -1.142 -4.836 1 80.31 35 ILE B CA 1
ATOM 3387 C C . ILE B 1 35 ? 9.344 -2.289 -3.83 1 80.31 35 ILE B C 1
ATOM 3389 O O . ILE B 1 35 ? 8.305 -2.605 -3.248 1 80.31 35 ILE B O 1
ATOM 3393 N N . ASP B 1 36 ? 10.516 -2.84 -3.605 1 88.25 36 ASP B N 1
ATOM 3394 C CA . ASP B 1 36 ? 10.641 -3.949 -2.666 1 88.25 36 ASP B CA 1
ATOM 3395 C C . ASP B 1 36 ? 10.219 -3.529 -1.26 1 88.25 36 ASP B C 1
ATOM 3397 O O . ASP B 1 36 ? 9.703 -4.344 -0.49 1 88.25 36 ASP B O 1
ATOM 3401 N N . ASN B 1 37 ? 10.414 -2.328 -0.976 1 84.81 37 ASN B N 1
ATOM 3402 C CA . ASN B 1 37 ? 10.211 -1.823 0.378 1 84.81 37 ASN B CA 1
ATOM 3403 C C . ASN B 1 37 ? 8.742 -1.528 0.651 1 84.81 37 ASN B C 1
ATOM 3405 O O . ASN B 1 37 ? 8.375 -1.17 1.771 1 84.81 37 ASN B O 1
ATOM 3409 N N . ASP B 1 38 ? 7.898 -1.698 -0.328 1 78.94 38 ASP B N 1
ATOM 3410 C CA . ASP B 1 38 ? 6.469 -1.468 -0.127 1 78.94 38 ASP B CA 1
ATOM 3411 C C . ASP B 1 38 ? 5.895 -2.441 0.9 1 78.94 38 ASP B C 1
ATOM 3413 O O . ASP B 1 38 ? 5.941 -3.658 0.705 1 78.94 38 ASP B O 1
ATOM 3417 N N . PRO B 1 39 ? 5.273 -1.97 1.973 1 78.69 39 PRO B N 1
ATOM 3418 C CA . PRO B 1 39 ? 4.723 -2.861 2.996 1 78.69 39 PRO B CA 1
ATOM 3419 C C . PRO B 1 39 ? 3.641 -3.791 2.449 1 78.69 39 PRO B C 1
ATOM 3421 O O . PRO B 1 39 ? 3.449 -4.895 2.969 1 78.69 39 PRO B O 1
ATOM 3424 N N . ASN B 1 40 ? 2.988 -3.373 1.45 1 74.5 40 ASN B N 1
ATOM 3425 C CA . ASN B 1 40 ? 1.952 -4.215 0.861 1 74.5 40 ASN B CA 1
ATOM 3426 C C . ASN B 1 40 ? 2.547 -5.461 0.208 1 74.5 40 ASN B C 1
ATOM 3428 O O . ASN B 1 40 ? 1.825 -6.414 -0.089 1 74.5 40 ASN B O 1
ATOM 3432 N N . LEU B 1 41 ? 3.822 -5.352 -0.049 1 78.81 41 LEU B N 1
ATOM 3433 C CA . LEU B 1 41 ? 4.484 -6.496 -0.667 1 78.81 41 LEU B CA 1
ATOM 3434 C C . LEU B 1 41 ? 5.148 -7.375 0.388 1 78.81 41 LEU B C 1
ATOM 3436 O O . LEU B 1 41 ? 5.719 -8.422 0.063 1 78.81 41 LEU B O 1
ATOM 3440 N N . GLU B 1 42 ? 5.082 -6.898 1.59 1 81.06 42 GLU B N 1
ATOM 3441 C CA . GLU B 1 42 ? 5.691 -7.691 2.652 1 81.06 42 GLU B CA 1
ATOM 3442 C C . GLU B 1 42 ? 4.812 -8.875 3.031 1 81.06 42 GLU B C 1
ATOM 3444 O O . GLU B 1 42 ? 4.254 -8.914 4.129 1 81.06 42 GLU B O 1
ATOM 3449 N N . LEU B 1 43 ? 4.754 -9.836 2.152 1 77.19 43 LEU B N 1
ATOM 3450 C CA . LEU B 1 43 ? 3.961 -11.047 2.324 1 77.19 43 LEU B CA 1
ATOM 3451 C C . LEU B 1 43 ? 4.672 -12.25 1.712 1 77.19 43 LEU B C 1
ATOM 3453 O O . LEU B 1 43 ? 5.562 -12.094 0.875 1 77.19 43 LEU B O 1
ATOM 3457 N N . MET B 1 44 ? 4.254 -13.406 2.195 1 77.56 44 MET B N 1
ATOM 3458 C CA . MET B 1 44 ? 4.77 -14.664 1.659 1 77.56 44 MET B CA 1
ATOM 3459 C C . MET B 1 44 ? 3.844 -15.219 0.58 1 77.56 44 MET B C 1
ATOM 3461 O O . MET B 1 44 ? 2.639 -15.352 0.8 1 77.56 44 MET B O 1
ATOM 3465 N N . CYS B 1 45 ? 4.383 -15.391 -0.599 1 76.81 45 CYS B N 1
ATOM 3466 C CA . CYS B 1 45 ? 3.627 -16 -1.684 1 76.81 45 CYS B CA 1
ATOM 3467 C C . CYS B 1 45 ? 3.859 -17.516 -1.723 1 76.81 45 CYS B C 1
ATOM 3469 O O . CYS B 1 45 ? 5 -17.969 -1.836 1 76.81 45 CYS B O 1
ATOM 3471 N N . HIS B 1 46 ? 2.74 -18.203 -1.685 1 75.62 46 HIS B N 1
ATOM 3472 C CA . HIS B 1 46 ? 2.812 -19.656 -1.682 1 75.62 46 HIS B CA 1
ATOM 3473 C C . HIS B 1 46 ? 2.428 -20.234 -3.041 1 75.62 46 HIS B C 1
ATOM 3475 O O . HIS B 1 46 ? 1.491 -19.75 -3.68 1 75.62 46 HIS B O 1
ATOM 3481 N N . THR B 1 47 ? 3.24 -21.078 -3.502 1 74.38 47 THR B N 1
ATOM 3482 C CA . THR B 1 47 ? 2.969 -21.797 -4.738 1 74.38 47 THR B CA 1
ATOM 3483 C C . THR B 1 47 ? 3.08 -23.312 -4.52 1 74.38 47 THR B C 1
ATOM 3485 O O . THR B 1 47 ? 4.047 -23.781 -3.922 1 74.38 47 THR B O 1
ATOM 3488 N N . VAL B 1 48 ? 2.045 -23.984 -4.992 1 74.5 48 VAL B N 1
ATOM 3489 C CA . VAL B 1 48 ? 2.061 -25.438 -4.855 1 74.5 48 VAL B CA 1
ATOM 3490 C C . VAL B 1 48 ? 2.133 -26.078 -6.238 1 74.5 48 VAL B C 1
ATOM 3492 O O . VAL B 1 48 ? 1.309 -25.797 -7.109 1 74.5 48 VAL B O 1
ATOM 3495 N N . PHE B 1 49 ? 3.17 -26.875 -6.375 1 73.5 49 PHE B N 1
ATOM 3496 C CA . PHE B 1 49 ? 3.307 -27.703 -7.57 1 73.5 49 PHE B CA 1
ATOM 3497 C C . PHE B 1 49 ? 2.863 -29.125 -7.297 1 73.5 49 PHE B C 1
ATOM 3499 O O . PHE B 1 49 ? 3.246 -29.719 -6.281 1 73.5 49 PHE B O 1
ATOM 3506 N N . VAL B 1 50 ? 2.035 -29.547 -8.18 1 72 50 VAL B N 1
ATOM 3507 C CA . VAL B 1 50 ? 1.56 -30.922 -8.047 1 72 50 VAL B CA 1
ATOM 3508 C C . VAL B 1 50 ? 2.121 -31.766 -9.188 1 72 50 VAL B C 1
ATOM 3510 O O . VAL B 1 50 ? 2.008 -31.406 -10.359 1 72 50 VAL B O 1
ATOM 3513 N N . TYR B 1 51 ? 2.816 -32.75 -8.805 1 68.94 51 TYR B N 1
ATOM 3514 C CA . TYR B 1 51 ? 3.398 -33.688 -9.773 1 68.94 51 TYR B CA 1
ATOM 3515 C C . TYR B 1 51 ? 2.723 -35.031 -9.703 1 68.94 51 TYR B C 1
ATOM 3517 O O . TYR B 1 51 ? 2.541 -35.594 -8.617 1 68.94 51 TYR B O 1
ATOM 3525 N N . GLN B 1 52 ? 2.217 -35.344 -10.938 1 60.97 52 GLN B N 1
ATOM 3526 C CA . GLN B 1 52 ? 1.632 -36.688 -11.023 1 60.97 52 GLN B CA 1
ATOM 3527 C C . GLN B 1 52 ? 2.658 -37.719 -11.5 1 60.97 52 GLN B C 1
ATOM 3529 O O . GLN B 1 52 ? 3.494 -37.406 -12.359 1 60.97 52 GLN B O 1
ATOM 3534 N N . THR B 1 53 ? 3.076 -38.562 -10.68 1 53.16 53 THR B N 1
ATOM 3535 C CA . THR B 1 53 ? 4.008 -39.594 -11.109 1 53.16 53 THR B CA 1
ATOM 3536 C C . THR B 1 53 ? 3.391 -40.469 -12.211 1 53.16 53 THR B C 1
ATOM 3538 O O . THR B 1 53 ? 2.24 -40.906 -12.094 1 53.16 53 THR B O 1
ATOM 3541 N N . ASN B 1 54 ? 3.701 -40.156 -13.461 1 47.38 54 ASN B N 1
ATOM 3542 C CA . ASN B 1 54 ? 3.299 -41.188 -14.438 1 47.38 54 ASN B CA 1
ATOM 3543 C C . ASN B 1 54 ? 3.818 -42.562 -14.062 1 47.38 54 ASN B C 1
ATOM 3545 O O . ASN B 1 54 ? 4.824 -42.688 -13.359 1 47.38 54 ASN B O 1
ATOM 3549 N N . GLY B 1 55 ? 3.043 -43.562 -14.023 1 42.78 55 GLY B N 1
ATOM 3550 C CA . GLY B 1 55 ? 3.303 -45 -13.852 1 42.78 55 GLY B CA 1
ATOM 3551 C C . GLY B 1 55 ? 4.66 -45.406 -14.383 1 42.78 55 GLY B C 1
ATOM 3552 O O . GLY B 1 55 ? 5.094 -46.531 -14.156 1 42.78 55 GLY B O 1
ATOM 3553 N N . ASP B 1 56 ? 5.137 -44.875 -15.375 1 39.81 56 ASP B N 1
ATOM 3554 C CA . ASP B 1 56 ? 6.195 -45.594 -16.062 1 39.81 56 ASP B CA 1
ATOM 3555 C C . ASP B 1 56 ? 7.527 -45.469 -15.328 1 39.81 56 ASP B C 1
ATOM 3557 O O . ASP B 1 56 ? 8.477 -44.875 -15.859 1 39.81 56 ASP B O 1
ATOM 3561 N N . PHE B 1 57 ? 7.488 -45.281 -14.078 1 39.59 57 PHE B N 1
ATOM 3562 C CA . PHE B 1 57 ? 8.836 -45.156 -13.539 1 39.59 57 PHE B CA 1
ATOM 3563 C C . PHE B 1 57 ? 9.594 -46.5 -13.68 1 39.59 57 PHE B C 1
ATOM 3565 O O . PHE B 1 57 ? 9.281 -47.469 -12.977 1 39.59 57 PHE B O 1
ATOM 3572 N N . ASP B 1 58 ? 10.023 -46.844 -14.75 1 43.47 58 ASP B N 1
ATOM 3573 C CA . ASP B 1 58 ? 10.883 -48.031 -14.859 1 43.47 58 ASP B CA 1
ATOM 3574 C C . ASP B 1 58 ? 11.984 -48 -13.805 1 43.47 58 ASP B C 1
ATOM 3576 O O . ASP B 1 58 ? 12.531 -49.031 -13.445 1 43.47 58 ASP B O 1
ATOM 3580 N N . VAL B 1 59 ? 12.648 -47 -13.555 1 42.91 59 VAL B N 1
ATOM 3581 C CA . VAL B 1 59 ? 13.766 -46.906 -12.617 1 42.91 59 VAL B CA 1
ATOM 3582 C C . VAL B 1 59 ? 13.297 -46.312 -11.297 1 42.91 59 VAL B C 1
ATOM 3584 O O . VAL B 1 59 ? 12.43 -45.438 -11.289 1 42.91 59 VAL B O 1
ATOM 3587 N N . LYS B 1 60 ? 13.453 -47.062 -10.195 1 49.28 60 LYS B N 1
ATOM 3588 C CA . LYS B 1 60 ? 13.125 -46.594 -8.852 1 49.28 60 LYS B CA 1
ATOM 3589 C C . LYS B 1 60 ? 13.312 -45.062 -8.75 1 49.28 60 LYS B C 1
ATOM 3591 O O . LYS B 1 60 ? 14.43 -44.562 -8.891 1 49.28 60 LYS B O 1
ATOM 3596 N N . PRO B 1 61 ? 12.344 -44.156 -8.82 1 55.09 61 PRO B N 1
ATOM 3597 C CA . PRO B 1 61 ? 12.5 -42.719 -8.844 1 55.09 61 PRO B CA 1
ATOM 3598 C C . PRO B 1 61 ? 13.219 -42.188 -7.605 1 55.09 61 PRO B C 1
ATOM 3600 O O . PRO B 1 61 ? 13.102 -42.75 -6.52 1 55.09 61 PRO B O 1
ATOM 3603 N N . LYS B 1 62 ? 14.586 -41.656 -7.828 1 64.44 62 LYS B N 1
ATOM 3604 C CA . LYS B 1 62 ? 15.219 -40.969 -6.719 1 64.44 62 LYS B CA 1
ATOM 3605 C C . LYS B 1 62 ? 14.172 -40.219 -5.879 1 64.44 62 LYS B C 1
ATOM 3607 O O . LYS B 1 62 ? 13.156 -39.75 -6.402 1 64.44 62 LYS B O 1
ATOM 3612 N N . ASP B 1 63 ? 14.336 -40.375 -4.531 1 75.5 63 ASP B N 1
ATOM 3613 C CA . ASP B 1 63 ? 13.477 -39.656 -3.605 1 75.5 63 ASP B CA 1
ATOM 3614 C C . ASP B 1 63 ? 13.391 -38.188 -3.975 1 75.5 63 ASP B C 1
ATOM 3616 O O . ASP B 1 63 ? 14.398 -37.469 -3.934 1 75.5 63 ASP B O 1
ATOM 3620 N N . PRO B 1 64 ? 12.273 -37.812 -4.438 1 77.88 64 PRO B N 1
ATOM 3621 C CA . PRO B 1 64 ? 12.141 -36.406 -4.844 1 77.88 64 PRO B CA 1
ATOM 3622 C C . PRO B 1 64 ? 12.57 -35.438 -3.75 1 77.88 64 PRO B C 1
ATOM 3624 O O . PRO B 1 64 ? 13.117 -34.375 -4.047 1 77.88 64 PRO B O 1
ATOM 3627 N N . ALA B 1 65 ? 12.281 -35.75 -2.518 1 81.25 65 ALA B N 1
ATOM 3628 C CA . ALA B 1 65 ? 12.656 -34.875 -1.408 1 81.25 65 ALA B CA 1
ATOM 3629 C C . ALA B 1 65 ? 14.164 -34.656 -1.362 1 81.25 65 ALA B C 1
ATOM 3631 O O . ALA B 1 65 ? 14.625 -33.531 -1.194 1 81.25 65 ALA B O 1
ATOM 3632 N N . SER B 1 66 ? 14.867 -35.75 -1.504 1 84.88 66 SER B N 1
ATOM 3633 C CA . SER B 1 66 ? 16.312 -35.656 -1.467 1 84.88 66 SER B CA 1
ATOM 3634 C C . SER B 1 66 ? 16.859 -34.875 -2.662 1 84.88 66 SER B C 1
ATOM 3636 O O . SER B 1 66 ? 17.781 -34.062 -2.521 1 84.88 66 SER B O 1
ATOM 3638 N N . VAL B 1 67 ? 16.297 -35.188 -3.807 1 85.12 67 VAL B N 1
ATOM 3639 C CA . VAL B 1 67 ? 16.734 -34.5 -5.027 1 85.12 67 VAL B CA 1
ATOM 3640 C C . VAL B 1 67 ? 16.5 -33 -4.906 1 85.12 67 VAL B C 1
ATOM 3642 O O . VAL B 1 67 ? 17.391 -32.188 -5.207 1 85.12 67 VAL B O 1
ATOM 3645 N N . ILE B 1 68 ? 15.352 -32.625 -4.469 1 86.5 68 ILE B N 1
ATOM 3646 C CA . ILE B 1 68 ? 14.969 -31.203 -4.383 1 86.5 68 ILE B CA 1
ATOM 3647 C C . ILE B 1 68 ? 15.781 -30.516 -3.293 1 86.5 68 ILE B C 1
ATOM 3649 O O . ILE B 1 68 ? 16.188 -29.375 -3.451 1 86.5 68 ILE B O 1
ATOM 3653 N N . GLN B 1 69 ? 15.969 -31.203 -2.248 1 89.94 69 GLN B N 1
ATOM 3654 C CA . GLN B 1 69 ? 16.766 -30.641 -1.16 1 89.94 69 GLN B CA 1
ATOM 3655 C C . GLN B 1 69 ? 18.188 -30.312 -1.62 1 89.94 69 GLN B C 1
ATOM 3657 O O . GLN B 1 69 ? 18.719 -29.25 -1.312 1 89.94 69 GLN B O 1
ATOM 3662 N N . GLU B 1 70 ? 18.75 -31.281 -2.279 1 92.5 70 GLU B N 1
ATOM 3663 C CA . GLU B 1 70 ? 20.094 -31.078 -2.793 1 92.5 70 GLU B CA 1
ATOM 3664 C C . GLU B 1 70 ? 20.141 -29.953 -3.816 1 92.5 70 GLU B C 1
ATOM 3666 O O . GLU B 1 70 ? 21.031 -29.109 -3.781 1 92.5 70 GLU B O 1
ATOM 3671 N N . ALA B 1 71 ? 19.234 -30 -4.727 1 92.5 71 ALA B N 1
ATOM 3672 C CA . ALA B 1 71 ? 19.141 -28.938 -5.738 1 92.5 71 ALA B CA 1
ATOM 3673 C C . ALA B 1 71 ? 18.969 -27.578 -5.086 1 92.5 71 ALA B C 1
ATOM 3675 O O . ALA B 1 71 ? 19.578 -26.594 -5.523 1 92.5 71 ALA B O 1
ATOM 3676 N N . LEU B 1 72 ? 18.156 -27.516 -4.031 1 93.31 72 LEU B N 1
ATOM 3677 C CA . LEU B 1 72 ? 17.922 -26.266 -3.32 1 93.31 72 LEU B CA 1
ATOM 3678 C C . LEU B 1 72 ? 19.188 -25.75 -2.664 1 93.31 72 LEU B C 1
ATOM 3680 O O . LEU B 1 72 ? 19.516 -24.562 -2.75 1 93.31 72 LEU B O 1
ATOM 3684 N N . SER B 1 73 ? 19.906 -26.625 -2.064 1 94.75 73 SER B N 1
ATOM 3685 C CA . SER B 1 73 ? 21.156 -26.234 -1.42 1 94.75 73 SER B CA 1
ATOM 3686 C C . SER B 1 73 ? 22.141 -25.641 -2.424 1 94.75 73 SER B C 1
ATOM 3688 O O . SER B 1 73 ? 22.781 -24.641 -2.146 1 94.75 73 SER B O 1
ATOM 3690 N N . ASN B 1 74 ? 22.25 -26.297 -3.527 1 96.19 74 ASN B N 1
ATOM 3691 C CA . ASN B 1 74 ? 23.125 -25.797 -4.578 1 96.19 74 ASN B CA 1
ATOM 3692 C C . ASN B 1 74 ? 22.641 -24.469 -5.137 1 96.19 74 ASN B C 1
ATOM 3694 O O . ASN B 1 74 ? 23.438 -23.562 -5.406 1 96.19 74 ASN B O 1
ATOM 3698 N N . LEU B 1 75 ? 21.359 -24.359 -5.305 1 95.94 75 LEU B N 1
ATOM 3699 C CA . LEU B 1 75 ? 20.766 -23.156 -5.891 1 95.94 75 LEU B CA 1
ATOM 3700 C C . LEU B 1 75 ? 20.938 -21.969 -4.957 1 95.94 75 LEU B C 1
ATOM 3702 O O . LEU B 1 75 ? 21.125 -20.828 -5.414 1 95.94 75 LEU B O 1
ATOM 3706 N N . LEU B 1 76 ? 20.906 -22.188 -3.648 1 94.75 76 LEU B N 1
ATOM 3707 C CA . LEU B 1 76 ? 20.984 -21.125 -2.654 1 94.75 76 LEU B CA 1
ATOM 3708 C C . LEU B 1 76 ? 22.359 -20.469 -2.66 1 94.75 76 LEU B C 1
ATOM 3710 O O . LEU B 1 76 ? 22.531 -19.359 -2.131 1 94.75 76 LEU B O 1
ATOM 3714 N N . VAL B 1 77 ? 23.312 -21.094 -3.268 1 94.94 77 VAL B N 1
ATOM 3715 C CA . VAL B 1 77 ? 24.594 -20.453 -3.436 1 94.94 77 VAL B CA 1
ATOM 3716 C C . VAL B 1 77 ? 24.453 -19.219 -4.316 1 94.94 77 VAL B C 1
ATOM 3718 O O . VAL B 1 77 ? 25.031 -18.172 -4.035 1 94.94 77 VAL B O 1
ATOM 3721 N N . TYR B 1 78 ? 23.703 -19.344 -5.355 1 95.75 78 TYR B N 1
ATOM 3722 C CA . TYR B 1 78 ? 23.453 -18.25 -6.277 1 95.75 78 TYR B CA 1
ATOM 3723 C C . TYR B 1 78 ? 22.406 -17.297 -5.723 1 95.75 78 TYR B C 1
ATOM 3725 O O . TYR B 1 78 ? 22.516 -16.078 -5.887 1 95.75 78 TYR B O 1
ATOM 3733 N N . TYR B 1 79 ? 21.375 -17.828 -5.086 1 95.69 79 TYR B N 1
ATOM 3734 C CA . TYR B 1 79 ? 20.266 -17.078 -4.504 1 95.69 79 TYR B CA 1
ATOM 3735 C C . TYR B 1 79 ? 20.438 -16.938 -2.996 1 95.69 79 TYR B C 1
ATOM 3737 O O . TYR B 1 79 ? 19.453 -17.062 -2.244 1 95.69 79 TYR B O 1
ATOM 3745 N N . TYR B 1 80 ? 21.625 -16.672 -2.539 1 93.88 80 TYR B N 1
ATOM 3746 C CA . TYR B 1 80 ? 21.953 -16.703 -1.118 1 93.88 80 TYR B CA 1
ATOM 3747 C C . TYR B 1 80 ? 21.141 -15.68 -0.344 1 93.88 80 TYR B C 1
ATOM 3749 O O . TYR B 1 80 ? 20.859 -15.867 0.84 1 93.88 80 TYR B O 1
ATOM 3757 N N . PRO B 1 81 ? 20.703 -14.523 -0.932 1 93.81 81 PRO B N 1
ATOM 3758 C CA . PRO B 1 81 ? 19.875 -13.602 -0.151 1 93.81 81 PRO B CA 1
ATOM 3759 C C . PRO B 1 81 ? 18.578 -14.258 0.35 1 93.81 81 PRO B C 1
ATOM 3761 O O . PRO B 1 81 ? 18.031 -13.844 1.372 1 93.81 81 PRO B O 1
ATOM 3764 N N . LEU B 1 82 ? 18.078 -15.289 -0.328 1 93 82 LEU B N 1
ATOM 3765 C CA . LEU B 1 82 ? 16.859 -15.961 0.072 1 93 82 LEU B CA 1
ATOM 3766 C C . LEU B 1 82 ? 17.078 -16.781 1.341 1 93 82 LEU B C 1
ATOM 3768 O O . LEU B 1 82 ? 16.109 -17.203 1.988 1 93 82 LEU B O 1
ATOM 3772 N N . ALA B 1 83 ? 18.297 -17.062 1.652 1 91.5 83 ALA B N 1
ATOM 3773 C CA . ALA B 1 83 ? 18.641 -17.781 2.883 1 91.5 83 ALA B CA 1
ATOM 3774 C C . ALA B 1 83 ? 19 -16.797 3.998 1 91.5 83 ALA B C 1
ATOM 3776 O O . ALA B 1 83 ? 19.391 -17.219 5.09 1 91.5 83 ALA B O 1
ATOM 3777 N N . GLY B 1 84 ? 18.953 -15.555 3.713 1 91 84 GLY B N 1
ATOM 3778 C CA . GLY B 1 84 ? 19.266 -14.547 4.707 1 91 84 GLY B CA 1
ATOM 3779 C C . GLY B 1 84 ? 18.109 -14.195 5.609 1 91 84 GLY B C 1
ATOM 3780 O O . GLY B 1 84 ? 17.047 -14.836 5.547 1 91 84 GLY B O 1
ATOM 3781 N N . LYS B 1 85 ? 18.375 -13.25 6.48 1 90.56 85 LYS B N 1
ATOM 3782 C CA . LYS B 1 85 ? 17.344 -12.758 7.395 1 90.56 85 LYS B CA 1
ATOM 3783 C C . LYS B 1 85 ? 16.906 -11.344 7.02 1 90.56 85 LYS B C 1
ATOM 3785 O O . LYS B 1 85 ? 17.719 -10.422 6.977 1 90.56 85 LYS B O 1
ATOM 3790 N N . MET B 1 86 ? 15.641 -11.266 6.723 1 90.88 86 MET B N 1
ATOM 3791 C CA . MET B 1 86 ? 15.086 -9.977 6.332 1 90.88 86 MET B CA 1
ATOM 3792 C C . MET B 1 86 ? 14.422 -9.289 7.52 1 90.88 86 MET B C 1
ATOM 3794 O O . MET B 1 86 ? 13.703 -9.93 8.289 1 90.88 86 MET B O 1
ATOM 3798 N N . LYS B 1 87 ? 14.711 -8.031 7.641 1 88.25 87 LYS B N 1
ATOM 3799 C CA . LYS B 1 87 ? 14.117 -7.238 8.711 1 88.25 87 LYS B CA 1
ATOM 3800 C C . LYS B 1 87 ? 13.883 -5.797 8.273 1 88.25 87 LYS B C 1
ATOM 3802 O O . LYS B 1 87 ? 14.688 -5.238 7.52 1 88.25 87 LYS B O 1
ATOM 3807 N N . ARG B 1 88 ? 12.758 -5.309 8.633 1 85.81 88 ARG B N 1
ATOM 3808 C CA . ARG B 1 88 ? 12.539 -3.879 8.445 1 85.81 88 ARG B CA 1
ATOM 3809 C C . ARG B 1 88 ? 13.219 -3.07 9.547 1 85.81 88 ARG B C 1
ATOM 3811 O O . ARG B 1 88 ? 12.961 -3.281 10.734 1 85.81 88 ARG B O 1
ATOM 3818 N N . GLU B 1 89 ? 13.992 -2.193 9.133 1 80.5 89 GLU B N 1
ATOM 3819 C CA . GLU B 1 89 ? 14.789 -1.402 10.07 1 80.5 89 GLU B CA 1
ATOM 3820 C C . GLU B 1 89 ? 14.031 -0.158 10.523 1 80.5 89 GLU B C 1
ATOM 3822 O O . GLU B 1 89 ? 12.914 0.097 10.062 1 80.5 89 GLU B O 1
ATOM 3827 N N . THR B 1 90 ? 14.633 0.595 11.367 1 69.19 90 THR B N 1
ATOM 3828 C CA . THR B 1 90 ? 13.992 1.747 11.992 1 69.19 90 THR B CA 1
ATOM 3829 C C . THR B 1 90 ? 13.727 2.844 10.961 1 69.19 90 THR B C 1
ATOM 3831 O O . THR B 1 90 ? 12.812 3.65 11.125 1 69.19 90 THR B O 1
ATOM 3834 N N . ASP B 1 91 ? 14.508 2.768 9.93 1 70.25 91 ASP B N 1
ATOM 3835 C CA . ASP B 1 91 ? 14.305 3.771 8.891 1 70.25 91 ASP B CA 1
ATOM 3836 C C . ASP B 1 91 ? 13.164 3.377 7.957 1 70.25 91 ASP B C 1
ATOM 3838 O O . ASP B 1 91 ? 12.883 4.074 6.977 1 70.25 91 ASP B O 1
ATOM 3842 N N . GLY B 1 92 ? 12.602 2.209 8.32 1 74.88 92 GLY B N 1
ATOM 3843 C CA . GLY B 1 92 ? 11.445 1.761 7.555 1 74.88 92 GLY B CA 1
ATOM 3844 C C . GLY B 1 92 ? 11.812 0.924 6.344 1 74.88 92 GLY B C 1
ATOM 3845 O O . GLY B 1 92 ? 10.938 0.43 5.633 1 74.88 92 GLY B O 1
ATOM 3846 N N . LYS B 1 93 ? 13.109 0.783 6.168 1 83 93 LYS B N 1
ATOM 3847 C CA . LYS B 1 93 ? 13.555 0.036 4.996 1 83 93 LYS B CA 1
ATOM 3848 C C . LYS B 1 93 ? 13.867 -1.413 5.355 1 83 93 LYS B C 1
ATOM 3850 O O . LYS B 1 93 ? 14.32 -1.699 6.465 1 83 93 LYS B O 1
ATOM 3855 N N . LEU B 1 94 ? 13.609 -2.227 4.379 1 89.75 94 LEU B N 1
ATOM 3856 C CA . LEU B 1 94 ? 13.953 -3.637 4.531 1 89.75 94 LEU B CA 1
ATOM 3857 C C . LEU B 1 94 ? 15.422 -3.875 4.188 1 89.75 94 LEU B C 1
ATOM 3859 O O . LEU B 1 94 ? 15.945 -3.273 3.25 1 89.75 94 LEU B O 1
ATOM 3863 N N . ARG B 1 95 ? 16.031 -4.68 5 1 93.69 95 ARG B N 1
ATOM 3864 C CA . ARG B 1 95 ? 17.391 -5.172 4.738 1 93.69 95 ARG B CA 1
ATOM 3865 C C . ARG B 1 95 ? 17.469 -6.684 4.949 1 93.69 95 ARG B C 1
ATOM 3867 O O . ARG B 1 95 ? 16.703 -7.246 5.73 1 93.69 95 ARG B O 1
ATOM 3874 N N . ILE B 1 96 ? 18.297 -7.266 4.168 1 94.12 96 ILE B N 1
ATOM 3875 C CA . ILE B 1 96 ? 18.547 -8.688 4.328 1 94.12 96 ILE B CA 1
ATOM 3876 C C . ILE B 1 96 ? 19.969 -8.906 4.836 1 94.12 96 ILE B C 1
ATOM 3878 O O . ILE B 1 96 ? 20.938 -8.547 4.156 1 94.12 96 ILE B O 1
ATOM 3882 N N . ALA B 1 97 ? 20.062 -9.453 5.996 1 93.38 97 ALA B N 1
ATOM 3883 C CA . ALA B 1 97 ? 21.375 -9.844 6.52 1 93.38 97 ALA B CA 1
ATOM 3884 C C . ALA B 1 97 ? 21.781 -11.227 6.012 1 93.38 97 ALA B C 1
ATOM 3886 O O . ALA B 1 97 ? 21.125 -12.219 6.32 1 93.38 97 ALA B O 1
ATOM 3887 N N . CYS B 1 98 ? 22.781 -11.195 5.191 1 92 98 CYS B N 1
ATOM 3888 C CA . CYS B 1 98 ? 23.312 -12.453 4.672 1 92 98 CYS B CA 1
ATOM 3889 C C . CYS B 1 98 ? 24.562 -12.867 5.438 1 92 98 CYS B C 1
ATOM 3891 O O . CYS B 1 98 ? 25.406 -12.031 5.758 1 92 98 CYS B O 1
ATOM 3893 N N . ASN B 1 99 ? 24.531 -13.977 5.961 1 81.5 99 ASN B N 1
ATOM 3894 C CA . ASN B 1 99 ? 25.703 -14.469 6.684 1 81.5 99 ASN B CA 1
ATOM 3895 C C . ASN B 1 99 ? 26.25 -15.742 6.043 1 81.5 99 ASN B C 1
ATOM 3897 O O . ASN B 1 99 ? 25.516 -16.531 5.457 1 81.5 99 ASN B O 1
ATOM 3901 N N . ALA B 1 100 ? 27.641 -15.805 6.152 1 66.75 100 ALA B N 1
ATOM 3902 C CA . ALA B 1 100 ? 28.328 -16.984 5.609 1 66.75 100 ALA B CA 1
ATOM 3903 C C . ALA B 1 100 ? 27.781 -18.266 6.227 1 66.75 100 ALA B C 1
ATOM 3905 O O . ALA B 1 100 ? 27.75 -19.312 5.574 1 66.75 100 ALA B O 1
ATOM 3906 N N . ALA B 1 101 ? 27.438 -18.062 7.434 1 65.75 101 ALA B N 1
ATOM 3907 C CA . ALA B 1 101 ? 26.797 -19.219 8.07 1 65.75 101 ALA B CA 1
ATOM 3908 C C . ALA B 1 101 ? 25.281 -19.125 7.996 1 65.75 101 ALA B C 1
ATOM 3910 O O . ALA B 1 101 ? 24.609 -19.078 9.031 1 65.75 101 ALA B O 1
ATOM 3911 N N . ALA B 1 102 ? 24.734 -18.984 6.93 1 64.31 102 ALA B N 1
ATOM 3912 C CA . ALA B 1 102 ? 23.328 -18.719 6.652 1 64.31 102 ALA B CA 1
ATOM 3913 C C . ALA B 1 102 ? 22.406 -19.594 7.496 1 64.31 102 ALA B C 1
ATOM 3915 O O . ALA B 1 102 ? 22.781 -20.734 7.832 1 64.31 102 ALA B O 1
ATOM 3916 N N . ASP B 1 103 ? 21.328 -19.094 7.98 1 75.5 103 ASP B N 1
ATOM 3917 C CA . ASP B 1 103 ? 20.344 -19.828 8.773 1 75.5 103 ASP B CA 1
ATOM 3918 C C . ASP B 1 103 ? 19.672 -20.922 7.945 1 75.5 103 ASP B C 1
ATOM 3920 O O . ASP B 1 103 ? 19.234 -21.938 8.484 1 75.5 103 ASP B O 1
ATOM 3924 N N . GLY B 1 104 ? 19.797 -20.797 6.645 1 86.19 104 GLY B N 1
ATOM 3925 C CA . GLY B 1 104 ? 19.156 -21.734 5.742 1 86.19 104 GLY B CA 1
ATOM 3926 C C . GLY B 1 104 ? 17.672 -21.484 5.566 1 86.19 104 GLY B C 1
ATOM 3927 O O . GLY B 1 104 ? 17.141 -20.5 6.094 1 86.19 104 GLY B O 1
ATOM 3928 N N . VAL B 1 105 ? 17.047 -22.172 4.715 1 89.75 105 VAL B N 1
ATOM 3929 C CA . VAL B 1 105 ? 15.625 -22.078 4.43 1 89.75 105 VAL B CA 1
ATOM 3930 C C . VAL B 1 105 ? 14.906 -23.312 4.965 1 89.75 105 VAL B C 1
ATOM 3932 O O . VAL B 1 105 ? 15.406 -24.438 4.84 1 89.75 105 VAL B O 1
ATOM 3935 N N . PRO B 1 106 ? 13.805 -23.125 5.676 1 87.12 106 PRO B N 1
ATOM 3936 C CA . PRO B 1 106 ? 13.07 -24.281 6.184 1 87.12 106 PRO B CA 1
ATOM 3937 C C . PRO B 1 106 ? 12.594 -25.219 5.074 1 87.12 106 PRO B C 1
ATOM 3939 O O . PRO B 1 106 ? 12.133 -24.75 4.027 1 87.12 106 PRO B O 1
ATOM 3942 N N . PHE B 1 107 ? 12.812 -26.469 5.293 1 86.5 107 PHE B N 1
ATOM 3943 C CA . PHE B 1 107 ? 12.445 -27.531 4.379 1 86.5 107 PHE B CA 1
ATOM 3944 C C . PHE B 1 107 ? 11.727 -28.656 5.117 1 86.5 107 PHE B C 1
ATOM 3946 O O . PHE B 1 107 ? 12.281 -29.25 6.043 1 86.5 107 PHE B O 1
ATOM 3953 N N . LEU B 1 108 ? 10.469 -28.828 4.695 1 83.44 108 LEU B N 1
ATOM 3954 C CA . LEU B 1 108 ? 9.633 -29.828 5.367 1 83.44 108 LEU B CA 1
ATOM 3955 C C . LEU B 1 108 ? 9.18 -30.906 4.391 1 83.44 108 LEU B C 1
ATOM 3957 O O . LEU B 1 108 ? 8.758 -30.594 3.271 1 83.44 108 LEU B O 1
ATOM 3961 N N . VAL B 1 109 ? 9.406 -32.125 4.805 1 80.31 109 VAL B N 1
ATOM 3962 C CA . VAL B 1 109 ? 8.875 -33.25 4.07 1 80.31 109 VAL B CA 1
ATOM 3963 C C . VAL B 1 109 ? 7.695 -33.844 4.828 1 80.31 109 VAL B C 1
ATOM 3965 O O . VAL B 1 109 ? 7.77 -34.062 6.043 1 80.31 109 VAL B O 1
ATOM 3968 N N . ALA B 1 110 ? 6.645 -33.906 4.137 1 77.06 110 ALA B N 1
ATOM 3969 C CA . ALA B 1 110 ? 5.453 -34.5 4.746 1 77.06 110 ALA B CA 1
ATOM 3970 C C . ALA B 1 110 ? 4.793 -35.5 3.799 1 77.06 110 ALA B C 1
ATOM 3972 O O . ALA B 1 110 ? 5.023 -35.469 2.588 1 77.06 110 ALA B O 1
ATOM 3973 N N . THR B 1 111 ? 4.102 -36.469 4.441 1 72.44 111 THR B N 1
ATOM 3974 C CA . THR B 1 111 ? 3.35 -37.469 3.686 1 72.44 111 THR B CA 1
ATOM 3975 C C . THR B 1 111 ? 1.857 -37.375 3.988 1 72.44 111 THR B C 1
ATOM 3977 O O . THR B 1 111 ? 1.457 -37.344 5.156 1 72.44 111 THR B O 1
ATOM 3980 N N . ALA B 1 112 ? 1.168 -37 2.932 1 69.5 112 ALA B N 1
ATOM 3981 C CA . ALA B 1 112 ? -0.286 -36.969 3.068 1 69.5 112 ALA B CA 1
ATOM 3982 C C . ALA B 1 112 ? -0.912 -38.219 2.428 1 69.5 112 ALA B C 1
ATOM 3984 O O . ALA B 1 112 ? -0.467 -38.656 1.371 1 69.5 112 ALA B O 1
ATOM 3985 N N . TYR B 1 113 ? -1.857 -38.75 3.213 1 66.56 113 TYR B N 1
ATOM 3986 C CA . TYR B 1 113 ? -2.582 -39.906 2.709 1 66.56 113 TYR B CA 1
ATOM 3987 C C . TYR B 1 113 ? -3.969 -39.531 2.215 1 66.56 113 TYR B C 1
ATOM 3989 O O . TYR B 1 113 ? -4.953 -39.656 2.947 1 66.56 113 TYR B O 1
ATOM 3997 N N . CYS B 1 114 ? -3.91 -38.875 1.07 1 67.06 114 CYS B N 1
ATOM 3998 C CA . CYS B 1 114 ? -5.195 -38.469 0.511 1 67.06 114 CYS B CA 1
ATOM 3999 C C . CYS B 1 114 ? -5.109 -38.312 -1.005 1 67.06 114 CYS B C 1
ATOM 4001 O O . CYS B 1 114 ? -4.016 -38.312 -1.571 1 67.06 114 CYS B O 1
ATOM 4003 N N . LYS B 1 115 ? -6.32 -38.375 -1.575 1 66.06 115 LYS B N 1
ATOM 4004 C CA . LYS B 1 115 ? -6.418 -38.062 -2.992 1 66.06 115 LYS B CA 1
ATOM 4005 C C . LYS B 1 115 ? -6.57 -36.531 -3.186 1 66.06 115 LYS B C 1
ATOM 4007 O O . LYS B 1 115 ? -7.281 -35.875 -2.426 1 66.06 115 LYS B O 1
ATOM 4012 N N . LEU B 1 116 ? -5.824 -36 -4.117 1 66.88 116 LEU B N 1
ATOM 4013 C CA . LEU B 1 116 ? -5.891 -34.562 -4.391 1 66.88 116 LEU B CA 1
ATOM 4014 C C . LEU B 1 116 ? -7.316 -34.125 -4.719 1 66.88 116 LEU B C 1
ATOM 4016 O O . LEU B 1 116 ? -7.723 -33.031 -4.395 1 66.88 116 LEU B O 1
ATOM 4020 N N . SER B 1 117 ? -7.953 -35.094 -5.406 1 65.62 117 SER B N 1
ATOM 4021 C CA . SER B 1 117 ? -9.336 -34.781 -5.758 1 65.62 117 SER B CA 1
ATOM 4022 C C . SER B 1 117 ? -10.188 -34.562 -4.512 1 65.62 117 SER B C 1
ATOM 4024 O O . SER B 1 117 ? -11.133 -33.781 -4.527 1 65.62 117 SER B O 1
ATOM 4026 N N . SER B 1 118 ? -9.836 -35.312 -3.482 1 65.94 118 SER B N 1
ATOM 4027 C CA . SER B 1 118 ? -10.586 -35.156 -2.236 1 65.94 118 SER B CA 1
ATOM 4028 C C . SER B 1 118 ? -10.32 -33.812 -1.569 1 65.94 118 SER B C 1
ATOM 4030 O O . SER B 1 118 ? -11.094 -33.375 -0.715 1 65.94 118 SER B O 1
ATOM 4032 N N . LEU B 1 119 ? -9.32 -33.25 -1.983 1 65.81 119 LEU B N 1
ATOM 4033 C CA . LEU B 1 119 ? -8.969 -31.938 -1.457 1 65.81 119 LEU B CA 1
ATOM 4034 C C . LEU B 1 119 ? -9.305 -30.844 -2.463 1 65.81 119 LEU B C 1
ATOM 4036 O O . LEU B 1 119 ? -8.727 -29.75 -2.416 1 65.81 119 LEU B O 1
ATOM 4040 N N . ASN B 1 120 ? -10.109 -31.172 -3.334 1 66.44 120 ASN B N 1
ATOM 4041 C CA . ASN B 1 120 ? -10.508 -30.25 -4.391 1 66.44 120 ASN B CA 1
ATOM 4042 C C . ASN B 1 120 ? -9.305 -29.734 -5.172 1 66.44 120 ASN B C 1
ATOM 4044 O O . ASN B 1 120 ? -9.227 -28.547 -5.488 1 66.44 120 ASN B O 1
ATOM 4048 N N . HIS B 1 121 ? -8.406 -30.688 -5.277 1 62.94 121 HIS B N 1
ATOM 4049 C CA . HIS B 1 121 ? -7.191 -30.406 -6.035 1 62.94 121 HIS B CA 1
ATOM 4050 C C . HIS B 1 121 ? -6.473 -29.172 -5.492 1 62.94 121 HIS B C 1
ATOM 4052 O O . HIS B 1 121 ? -5.855 -28.422 -6.254 1 62.94 121 HIS B O 1
ATOM 4058 N N . LEU B 1 122 ? -6.773 -28.906 -4.203 1 64.44 122 LEU B N 1
ATOM 4059 C CA . LEU B 1 122 ? -6.176 -27.812 -3.438 1 64.44 122 LEU B CA 1
ATOM 4060 C C . LEU B 1 122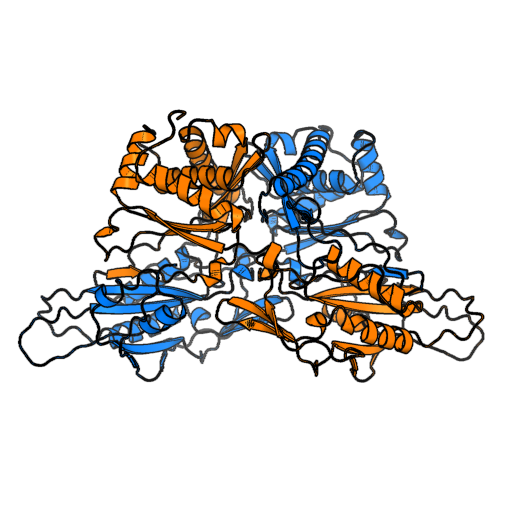 ? -6.664 -26.469 -3.943 1 64.44 122 LEU B C 1
ATOM 4062 O O . LEU B 1 122 ? -6 -25.438 -3.746 1 64.44 122 LEU B O 1
ATOM 4066 N N . ASP B 1 123 ? -7.68 -26.516 -4.715 1 62.25 123 ASP B N 1
ATOM 4067 C CA . ASP B 1 123 ? -8.281 -25.266 -5.176 1 62.25 123 ASP B CA 1
ATOM 4068 C C . ASP B 1 123 ? -8.961 -24.531 -4.027 1 62.25 123 ASP B C 1
ATOM 4070 O O . ASP B 1 123 ? -9.672 -25.125 -3.225 1 62.25 123 ASP B O 1
ATOM 4074 N N . GLY B 1 124 ? -8.641 -23.328 -3.949 1 59.25 124 GLY B N 1
ATOM 4075 C CA . GLY B 1 124 ? -9.305 -22.484 -2.969 1 59.25 124 GLY B CA 1
ATOM 4076 C C . GLY B 1 124 ? -8.836 -22.734 -1.548 1 59.25 124 GLY B C 1
ATOM 4077 O O . GLY B 1 124 ? -9.531 -22.391 -0.589 1 59.25 124 GLY B O 1
ATOM 4078 N N . ILE B 1 125 ? -7.832 -23.453 -1.447 1 62.41 125 ILE B N 1
ATOM 4079 C CA . ILE B 1 125 ? -7.387 -23.734 -0.086 1 62.41 125 ILE B CA 1
ATOM 4080 C C . ILE B 1 125 ? -6.879 -22.438 0.561 1 62.41 125 ILE B C 1
ATOM 4082 O O . ILE B 1 125 ? -6.398 -21.547 -0.13 1 62.41 125 ILE B O 1
ATOM 4086 N N . ASP B 1 126 ? -7.281 -22.344 1.87 1 61.88 126 ASP B N 1
ATOM 4087 C CA . ASP B 1 126 ? -6.801 -21.188 2.609 1 61.88 126 ASP B CA 1
ATOM 4088 C C . ASP B 1 126 ? -5.297 -21.281 2.863 1 61.88 126 ASP B C 1
ATOM 4090 O O . ASP B 1 126 ? -4.695 -22.344 2.682 1 61.88 126 ASP B O 1
ATOM 4094 N N . VAL B 1 127 ? -4.723 -20.172 3.191 1 60.5 127 VAL B N 1
ATOM 4095 C CA . VAL B 1 127 ? -3.279 -20.031 3.357 1 60.5 127 VAL B CA 1
ATOM 4096 C C . VAL B 1 127 ? -2.779 -21.062 4.375 1 60.5 127 VAL B C 1
ATOM 4098 O O . VAL B 1 127 ? -1.729 -21.672 4.18 1 60.5 127 VAL B O 1
ATOM 4101 N N . GLN B 1 128 ? -3.576 -21.203 5.395 1 61.62 128 GLN B N 1
ATOM 4102 C CA . GLN B 1 128 ? -3.146 -22.125 6.434 1 61.62 128 GLN B CA 1
ATOM 4103 C C . GLN B 1 128 ? -3.08 -23.547 5.902 1 61.62 128 GLN B C 1
ATOM 4105 O O . GLN B 1 128 ? -2.109 -24.266 6.156 1 61.62 128 GLN B O 1
ATOM 4110 N N . THR B 1 129 ? -4.105 -23.938 5.184 1 61.78 129 THR B N 1
ATOM 4111 C CA . THR B 1 129 ? -4.125 -25.266 4.59 1 61.78 129 THR B CA 1
ATOM 4112 C C . THR B 1 129 ? -3.016 -25.422 3.553 1 61.78 129 THR B C 1
ATOM 4114 O O . THR B 1 129 ? -2.373 -26.469 3.469 1 61.78 129 THR B O 1
ATOM 4117 N N . GLY B 1 130 ? -2.855 -24.359 2.799 1 61.06 130 GLY B N 1
ATOM 4118 C CA . GLY B 1 130 ? -1.785 -24.375 1.813 1 61.06 130 GLY B CA 1
ATOM 4119 C C . GLY B 1 130 ? -0.413 -24.594 2.426 1 61.06 130 GLY B C 1
ATOM 4120 O O . GLY B 1 130 ? 0.407 -25.328 1.878 1 61.06 130 GLY B O 1
ATOM 4121 N N . LYS B 1 131 ? -0.28 -23.922 3.516 1 59.69 131 LYS B N 1
ATOM 4122 C CA . LYS B 1 131 ? 0.983 -24.078 4.234 1 59.69 131 LYS B CA 1
ATOM 4123 C C . LYS B 1 131 ? 1.207 -25.531 4.652 1 59.69 131 LYS B C 1
ATOM 4125 O O . LYS B 1 131 ? 2.35 -25.984 4.73 1 59.69 131 LYS B O 1
ATOM 4130 N N . GLU B 1 132 ? 0.083 -26.172 4.824 1 59.53 132 GLU B N 1
ATOM 4131 C CA . GLU B 1 132 ? 0.18 -27.562 5.258 1 59.53 132 GLU B CA 1
ATOM 4132 C C . GLU B 1 132 ? 0.597 -28.469 4.109 1 59.53 132 GLU B C 1
ATOM 4134 O O . GLU B 1 132 ? 1.188 -29.531 4.328 1 59.53 132 GLU B O 1
ATOM 4139 N N . PHE B 1 133 ? 0.173 -28.188 2.91 1 54.97 133 PHE B N 1
ATOM 4140 C CA . PHE B 1 133 ? 0.497 -28.984 1.741 1 54.97 133 PHE B CA 1
ATOM 4141 C C . PHE B 1 133 ? 1.855 -28.594 1.171 1 54.97 133 PHE B C 1
ATOM 4143 O O . PHE B 1 133 ? 2.457 -29.359 0.407 1 54.97 133 PHE B O 1
ATOM 4150 N N . ALA B 1 134 ? 2.145 -27.344 1.187 1 48.47 134 ALA B N 1
ATOM 4151 C CA . ALA B 1 134 ? 3.432 -26.984 0.598 1 48.47 134 ALA B CA 1
ATOM 4152 C C . ALA B 1 134 ? 4.449 -28.109 0.766 1 48.47 134 ALA B C 1
ATOM 4154 O O . ALA B 1 134 ? 5.324 -28.297 -0.083 1 48.47 134 ALA B O 1
ATOM 4155 N N . LEU B 1 135 ? 4.461 -28.938 1.87 1 42.06 135 LEU B N 1
ATOM 4156 C CA . LEU B 1 135 ? 5.586 -29.828 2.113 1 42.06 135 LEU B CA 1
ATOM 4157 C C . LEU B 1 135 ? 5.215 -31.266 1.794 1 42.06 135 LEU B C 1
ATOM 4159 O O . LEU B 1 135 ? 6.027 -32.188 1.962 1 42.06 135 LEU B O 1
ATOM 4163 N N . ASP B 1 136 ? 3.99 -31.75 1.468 1 38.38 136 ASP B N 1
ATOM 4164 C CA . ASP B 1 136 ? 3.725 -33.125 1.843 1 38.38 136 ASP B CA 1
ATOM 4165 C C . ASP B 1 136 ? 3.961 -34.094 0.664 1 38.38 136 ASP B C 1
ATOM 4167 O O . ASP B 1 136 ? 3.408 -33.875 -0.419 1 38.38 136 ASP B O 1
ATOM 4171 N N . PHE B 1 137 ? 5.137 -34.719 0.561 1 36.19 137 PHE B N 1
ATOM 4172 C CA . PHE B 1 137 ? 5.379 -35.875 -0.311 1 36.19 137 PHE B CA 1
ATOM 4173 C C . PHE B 1 137 ? 4.641 -37.094 0.197 1 36.19 137 PHE B C 1
ATOM 4175 O O . PHE B 1 137 ? 4.715 -37.438 1.382 1 36.19 137 PHE B O 1
ATOM 4182 N N . THR B 1 138 ? 3.447 -37.375 -0.254 1 34.53 138 THR B N 1
ATOM 4183 C CA . THR B 1 138 ? 2.852 -38.594 0.239 1 34.53 138 THR B CA 1
ATOM 4184 C C . THR B 1 138 ? 3.43 -39.812 -0.492 1 34.53 138 THR B C 1
ATOM 4186 O O . THR B 1 138 ? 3.477 -39.844 -1.724 1 34.53 138 THR B O 1
ATOM 4189 N N . SER B 1 139 ? 4.465 -40.531 -0.038 1 32.31 139 SER B N 1
ATOM 4190 C CA . SER B 1 139 ? 4.871 -41.812 -0.566 1 32.31 139 SER B CA 1
ATOM 4191 C C . SER B 1 139 ? 3.928 -42.938 -0.101 1 32.31 139 SER B C 1
ATOM 4193 O O . SER B 1 139 ? 3.934 -43.312 1.072 1 32.31 139 SER B O 1
ATOM 4195 N N . GLU B 1 140 ? 2.584 -42.938 -0.25 1 33.69 140 GLU B N 1
ATOM 4196 C CA . GLU B 1 140 ? 2.002 -44.156 0.309 1 33.69 140 GLU B CA 1
ATOM 4197 C C . GLU B 1 140 ? 2.359 -45.375 -0.535 1 33.69 140 GLU B C 1
ATOM 4199 O O . GLU B 1 140 ? 2.104 -45.375 -1.741 1 33.69 140 GLU B O 1
ATOM 4204 N N . SER B 1 141 ? 3.502 -46.031 -0.367 1 32.62 141 SER B N 1
ATOM 4205 C CA . SER B 1 141 ? 3.723 -47.406 -0.873 1 32.62 141 SER B CA 1
ATOM 4206 C C . SER B 1 141 ? 2.725 -48.375 -0.271 1 32.62 141 SER B C 1
ATOM 4208 O O . SER B 1 141 ? 2.887 -48.812 0.87 1 32.62 141 SER B O 1
ATOM 4210 N N . ASP B 1 142 ? 1.416 -48.312 -0.222 1 33.16 142 ASP B N 1
ATOM 4211 C CA . ASP B 1 142 ? 0.832 -49.562 0.262 1 33.16 142 ASP B CA 1
ATOM 4212 C C . ASP B 1 142 ? 1.291 -50.75 -0.582 1 33.16 142 ASP B C 1
ATOM 4214 O O . ASP B 1 142 ? 1.741 -50.562 -1.716 1 33.16 142 ASP B O 1
ATOM 4218 N N . ASP B 1 143 ? 0.94 -52.094 -0.115 1 33.28 143 ASP B N 1
ATOM 4219 C CA . ASP B 1 143 ? 1.183 -53.438 -0.562 1 33.28 143 ASP B CA 1
ATOM 4220 C C . ASP B 1 143 ? 0.924 -53.594 -2.059 1 33.28 143 ASP B C 1
ATOM 4222 O O . ASP B 1 143 ? 1.732 -54.188 -2.781 1 33.28 143 ASP B O 1
ATOM 4226 N N . GLY B 1 144 ? -0.452 -54.094 -2.361 1 32.41 144 GLY B N 1
ATOM 4227 C CA . GLY B 1 144 ? -0.749 -54.75 -3.635 1 32.41 144 GLY B CA 1
ATOM 4228 C C . GLY B 1 144 ? -0.397 -53.875 -4.828 1 32.41 144 GLY B C 1
ATOM 4229 O O . GLY B 1 144 ? -0.089 -52.688 -4.676 1 32.41 144 GLY B O 1
ATOM 4230 N N . ASP B 1 145 ? -0.541 -54.531 -6.137 1 30.94 145 ASP B N 1
ATOM 4231 C CA . ASP B 1 145 ? -0.225 -54.188 -7.52 1 30.94 145 ASP B CA 1
ATOM 4232 C C . ASP B 1 145 ? -0.733 -52.781 -7.863 1 30.94 145 ASP B C 1
ATOM 4234 O O . ASP B 1 145 ? -0.736 -52.406 -9.031 1 30.94 145 ASP B O 1
ATOM 4238 N N . GLU B 1 146 ? -1.841 -52.406 -7.246 1 32.28 146 GLU B N 1
ATOM 4239 C CA . GLU B 1 146 ? -2.459 -51.25 -7.906 1 32.28 146 GLU B CA 1
ATOM 4240 C C . GLU B 1 146 ? -1.508 -50.062 -7.945 1 32.28 146 GLU B C 1
ATOM 4242 O O . GLU B 1 146 ? -0.951 -49.656 -6.922 1 32.28 146 GLU B O 1
ATOM 4247 N N . VAL B 1 147 ? -1.045 -49.812 -9.125 1 32.66 147 VAL B N 1
ATOM 4248 C CA . VAL B 1 147 ? -0.223 -48.719 -9.609 1 32.66 147 VAL B CA 1
ATOM 4249 C C . VAL B 1 147 ? -0.666 -47.406 -8.945 1 32.66 147 VAL B C 1
ATOM 4251 O O . VAL B 1 147 ? -1.771 -46.938 -9.195 1 32.66 147 VAL B O 1
ATOM 4254 N N .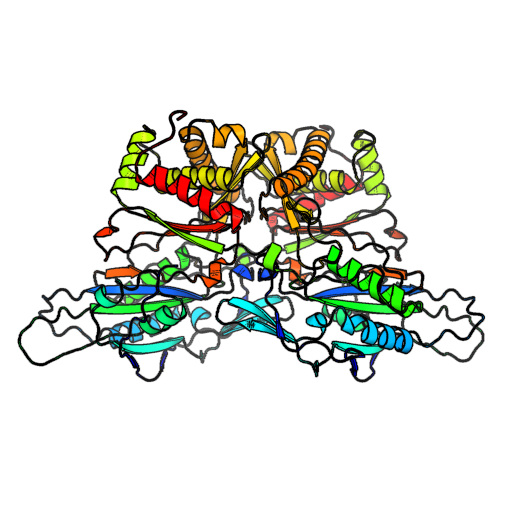 ARG B 1 148 ? -0.618 -47.375 -7.625 1 36.84 148 ARG B N 1
ATOM 4255 C CA . ARG B 1 148 ? -0.844 -46.125 -6.914 1 36.84 148 ARG B CA 1
ATOM 4256 C C . ARG B 1 148 ? -0.108 -44.969 -7.586 1 36.84 148 ARG B C 1
ATOM 4258 O O . ARG B 1 148 ? 1.109 -45.031 -7.773 1 36.84 148 ARG B O 1
ATOM 4265 N N . MET B 1 149 ? -0.666 -44.438 -8.625 1 40.75 149 MET B N 1
ATOM 4266 C CA . MET B 1 149 ? -0.161 -43.188 -9.234 1 40.75 149 MET B CA 1
ATOM 4267 C C . MET B 1 149 ? 0.346 -42.25 -8.164 1 40.75 149 MET B C 1
ATOM 4269 O O . MET B 1 149 ? -0.401 -41.844 -7.266 1 40.75 149 MET B O 1
ATOM 4273 N N . TRP B 1 150 ? 1.575 -42.469 -7.691 1 47.97 150 TRP B N 1
ATOM 4274 C CA . TRP B 1 150 ? 2.354 -41.688 -6.75 1 47.97 150 TRP B CA 1
ATOM 4275 C C . TRP B 1 150 ? 2.561 -40.25 -7.277 1 47.97 150 TRP B C 1
ATOM 4277 O O . TRP B 1 150 ? 2.705 -40.062 -8.484 1 47.97 150 TRP B O 1
ATOM 4287 N N . GLY B 1 151 ? 1.712 -39.156 -6.762 1 62.78 151 GLY B N 1
ATOM 4288 C CA . GLY B 1 151 ? 2.062 -37.781 -7.055 1 62.78 151 GLY B CA 1
ATOM 4289 C C . GLY B 1 151 ? 2.588 -37.031 -5.844 1 62.78 151 GLY B C 1
ATOM 4290 O O . GLY B 1 151 ? 2.592 -37.562 -4.73 1 62.78 151 GLY B O 1
ATOM 4291 N N . PHE B 1 152 ? 3.578 -36.188 -5.961 1 70.56 152 PHE B N 1
ATOM 4292 C CA . PHE B 1 152 ? 4.035 -35.312 -4.867 1 70.56 152 PHE B CA 1
ATOM 4293 C C . PHE B 1 152 ? 3.785 -33.844 -5.184 1 70.56 152 PHE B C 1
ATOM 4295 O O . PHE B 1 152 ? 3.506 -33.5 -6.332 1 70.56 152 PHE B O 1
ATOM 4302 N N . THR B 1 153 ? 3.697 -33.125 -4.098 1 72.88 153 THR B N 1
ATOM 4303 C CA . THR B 1 153 ? 3.514 -31.703 -4.207 1 72.88 153 THR B CA 1
ATOM 4304 C C . THR B 1 153 ? 4.727 -30.953 -3.656 1 72.88 153 THR B C 1
ATOM 4306 O O . THR B 1 153 ? 5.391 -31.438 -2.738 1 72.88 153 THR B O 1
ATOM 4309 N N . VAL B 1 154 ? 5.102 -29.922 -4.32 1 71 154 VAL B N 1
ATOM 4310 C CA . VAL B 1 154 ? 6.129 -29 -3.844 1 71 154 VAL B CA 1
ATOM 4311 C C . VAL B 1 154 ? 5.516 -27.625 -3.6 1 71 154 VAL B C 1
ATOM 4313 O O . VAL B 1 154 ? 4.945 -27.016 -4.512 1 71 154 VAL B O 1
ATOM 4316 N N . ALA B 1 155 ? 5.547 -27.297 -2.352 1 74 155 ALA B N 1
ATOM 4317 C CA . ALA B 1 155 ? 5.086 -25.953 -1.997 1 74 155 ALA B CA 1
ATOM 4318 C C . ALA B 1 155 ? 6.266 -25.031 -1.72 1 74 155 ALA B C 1
ATOM 4320 O O . ALA B 1 155 ? 7.18 -25.391 -0.975 1 74 155 ALA B O 1
ATOM 4321 N N . LEU B 1 156 ? 6.27 -24 -2.422 1 74.31 156 LEU B N 1
ATOM 4322 C CA . LEU B 1 156 ? 7.32 -23 -2.242 1 74.31 156 LEU B CA 1
ATOM 4323 C C . LEU B 1 156 ? 6.734 -21.672 -1.785 1 74.31 156 LEU B C 1
ATOM 4325 O O . LEU B 1 156 ? 5.699 -21.234 -2.293 1 74.31 156 LEU B O 1
ATOM 4329 N N . SER B 1 157 ? 7.344 -21.188 -0.724 1 78.75 157 SER B N 1
ATOM 4330 C CA . SER B 1 157 ? 6.961 -19.875 -0.216 1 78.75 157 SER B CA 1
ATOM 4331 C C . SER B 1 157 ? 8.086 -18.859 -0.393 1 78.75 157 SER B C 1
ATOM 4333 O O . SER B 1 157 ? 9.203 -19.078 0.085 1 78.75 157 SER B O 1
ATOM 4335 N N . LEU B 1 158 ? 7.836 -17.891 -1.152 1 83.75 158 LEU B N 1
ATOM 4336 C CA . LEU B 1 158 ? 8.805 -16.828 -1.395 1 83.75 158 LEU B CA 1
ATOM 4337 C C . LEU B 1 158 ? 8.242 -15.477 -0.954 1 83.75 158 LEU B C 1
ATOM 4339 O O . LEU B 1 158 ? 7.051 -15.211 -1.118 1 83.75 158 LEU B O 1
ATOM 4343 N N . SER B 1 159 ? 9.141 -14.664 -0.397 1 86.75 159 SER B N 1
ATOM 4344 C CA . SER B 1 159 ? 8.719 -13.328 -0.01 1 86.75 159 SER B CA 1
ATOM 4345 C C . SER B 1 159 ? 8.5 -12.438 -1.232 1 86.75 159 SER B C 1
ATOM 4347 O O . SER B 1 159 ? 9.398 -12.289 -2.066 1 86.75 159 SER B O 1
ATOM 4349 N N . HIS B 1 160 ? 7.367 -11.805 -1.234 1 86.81 160 HIS B N 1
ATOM 4350 C CA . HIS B 1 160 ? 7.07 -10.898 -2.334 1 86.81 160 HIS B CA 1
ATOM 4351 C C . HIS B 1 160 ? 7.938 -9.648 -2.266 1 86.81 160 HIS B C 1
ATOM 4353 O O . HIS B 1 160 ? 8.156 -8.977 -3.279 1 86.81 160 HIS B O 1
ATOM 4359 N N . SER B 1 161 ? 8.492 -9.305 -1.127 1 89.19 161 SER B N 1
ATOM 4360 C CA . SER B 1 161 ? 9.406 -8.18 -0.998 1 89.19 161 SER B CA 1
ATOM 4361 C C . SER B 1 161 ? 10.719 -8.445 -1.733 1 89.19 161 SER B C 1
ATOM 4363 O O . SER B 1 161 ? 11.43 -7.508 -2.098 1 89.19 161 SER B O 1
ATOM 4365 N N . VAL B 1 162 ? 10.93 -9.711 -1.984 1 93.88 162 VAL B N 1
ATOM 4366 C CA . VAL B 1 162 ? 12.227 -10.055 -2.57 1 93.88 162 VAL B CA 1
ATOM 4367 C C . VAL B 1 162 ? 12.047 -10.383 -4.051 1 93.88 162 VAL B C 1
ATOM 4369 O O . VAL B 1 162 ? 12.93 -10.102 -4.863 1 93.88 162 VAL B O 1
ATOM 4372 N N . CYS B 1 163 ? 10.906 -11.008 -4.332 1 91.44 163 CYS B N 1
ATOM 4373 C CA . CYS B 1 163 ? 10.719 -11.438 -5.715 1 91.44 163 CYS B CA 1
ATOM 4374 C C . CYS B 1 163 ? 9.281 -11.188 -6.168 1 91.44 163 CYS B C 1
ATOM 4376 O O . CYS B 1 163 ? 8.344 -11.359 -5.391 1 91.44 163 CYS B O 1
ATOM 4378 N N . ASP B 1 164 ? 9.195 -10.758 -7.395 1 87 164 ASP B N 1
ATOM 4379 C CA . ASP B 1 164 ? 7.875 -10.734 -8.016 1 87 164 ASP B CA 1
ATOM 4380 C C . ASP B 1 164 ? 7.598 -12.031 -8.773 1 87 164 ASP B C 1
ATOM 4382 O O . ASP B 1 164 ? 8.328 -13.008 -8.625 1 87 164 ASP B O 1
ATOM 4386 N N . GLY B 1 165 ? 6.496 -12.148 -9.469 1 82.5 165 GLY B N 1
ATOM 4387 C CA . GLY B 1 165 ? 6.148 -13.367 -10.188 1 82.5 165 GLY B CA 1
ATOM 4388 C C . GLY B 1 165 ? 7.238 -13.844 -11.133 1 82.5 165 GLY B C 1
ATOM 4389 O O . GLY B 1 165 ? 7.527 -15.039 -11.203 1 82.5 165 GLY B O 1
ATOM 4390 N N . PHE B 1 166 ? 7.805 -12.875 -11.859 1 83.56 166 PHE B N 1
ATOM 4391 C CA . PHE B 1 166 ? 8.883 -13.203 -12.781 1 83.56 166 PHE B CA 1
ATOM 4392 C C . PHE B 1 166 ? 10.086 -13.75 -12.023 1 83.56 166 PHE B C 1
ATOM 4394 O O . PHE B 1 166 ? 10.688 -14.75 -12.438 1 83.56 166 PHE B O 1
ATOM 4401 N N . GLY B 1 167 ? 10.43 -13.039 -10.992 1 89.44 167 GLY B N 1
ATOM 4402 C CA . GLY B 1 167 ? 11.555 -13.5 -10.18 1 89.44 167 GLY B CA 1
ATOM 4403 C C . GLY B 1 167 ? 11.344 -14.875 -9.594 1 89.44 167 GLY B C 1
ATOM 4404 O O . GLY B 1 167 ? 12.266 -15.688 -9.562 1 89.44 167 GLY B O 1
ATOM 4405 N N . ALA B 1 168 ? 10.148 -15.125 -9.148 1 86.5 168 ALA B N 1
ATOM 4406 C CA . ALA B 1 168 ? 9.82 -16.453 -8.617 1 86.5 168 ALA B CA 1
ATOM 4407 C C . ALA B 1 168 ? 9.93 -17.516 -9.695 1 86.5 168 ALA B C 1
ATOM 4409 O O . ALA B 1 168 ? 10.492 -18.594 -9.461 1 86.5 168 ALA B O 1
ATOM 4410 N N . ALA B 1 169 ? 9.383 -17.219 -10.836 1 83.88 169 ALA B N 1
ATOM 4411 C CA . ALA B 1 169 ? 9.477 -18.156 -11.953 1 83.88 169 ALA B CA 1
ATOM 4412 C C . ALA B 1 169 ? 10.93 -18.453 -12.305 1 83.88 169 ALA B C 1
ATOM 4414 O O . ALA B 1 169 ? 11.281 -19.594 -12.625 1 83.88 169 ALA B O 1
ATOM 4415 N N . GLN B 1 170 ? 11.719 -17.438 -12.273 1 90 170 GLN B N 1
ATOM 4416 C CA . GLN B 1 170 ? 13.148 -17.594 -12.539 1 90 170 GLN B CA 1
ATOM 4417 C C . GLN B 1 170 ? 13.789 -18.531 -11.523 1 90 170 GLN B C 1
ATOM 4419 O O . GLN B 1 170 ? 14.586 -19.406 -11.891 1 90 170 GLN B O 1
ATOM 4424 N N . PHE B 1 171 ? 13.453 -18.375 -10.305 1 92.31 171 PHE B N 1
ATOM 4425 C CA . PHE B 1 171 ? 13.961 -19.234 -9.234 1 92.31 171 PHE B CA 1
ATOM 4426 C C . PHE B 1 171 ? 13.508 -20.672 -9.438 1 92.31 171 PHE B C 1
ATOM 4428 O O . PHE B 1 171 ? 14.305 -21.594 -9.32 1 92.31 171 PHE B O 1
ATOM 4435 N N . PHE B 1 172 ? 12.242 -20.859 -9.703 1 84.5 172 PHE B N 1
ATOM 4436 C CA . PHE B 1 172 ? 11.695 -22.203 -9.898 1 84.5 172 PHE B CA 1
ATOM 4437 C C . PHE B 1 172 ? 12.375 -22.891 -11.078 1 84.5 172 PHE B C 1
ATOM 4439 O O . PHE B 1 172 ? 12.664 -24.094 -11.016 1 84.5 172 PHE B O 1
ATOM 4446 N N . GLN B 1 173 ? 12.523 -22.156 -12.094 1 86.75 173 GLN B N 1
ATOM 4447 C CA . GLN B 1 173 ? 13.203 -22.719 -13.258 1 86.75 173 GLN B CA 1
ATOM 4448 C C . GLN B 1 173 ? 14.625 -23.141 -12.914 1 86.75 173 GLN B C 1
ATOM 4450 O O . GLN B 1 173 ? 15.078 -24.219 -13.32 1 86.75 173 GLN B O 1
ATOM 4455 N N . ALA B 1 174 ? 15.266 -22.328 -12.25 1 92.62 174 ALA B N 1
ATOM 4456 C CA . ALA B 1 174 ? 16.625 -22.656 -11.836 1 92.62 174 ALA B CA 1
ATOM 4457 C C . ALA B 1 174 ? 16.656 -23.906 -10.961 1 92.62 174 ALA B C 1
ATOM 4459 O O . ALA B 1 174 ? 17.531 -24.766 -11.109 1 92.62 174 ALA B O 1
ATOM 4460 N N . LEU B 1 175 ? 15.734 -23.984 -10.023 1 90.31 175 LEU B N 1
ATOM 4461 C CA . LEU B 1 175 ? 15.641 -25.156 -9.164 1 90.31 175 LEU B CA 1
ATOM 4462 C C . LEU B 1 175 ? 15.398 -26.422 -9.984 1 90.31 175 LEU B C 1
ATOM 4464 O O . LEU B 1 175 ? 15.992 -27.469 -9.719 1 90.31 175 LEU B O 1
ATOM 4468 N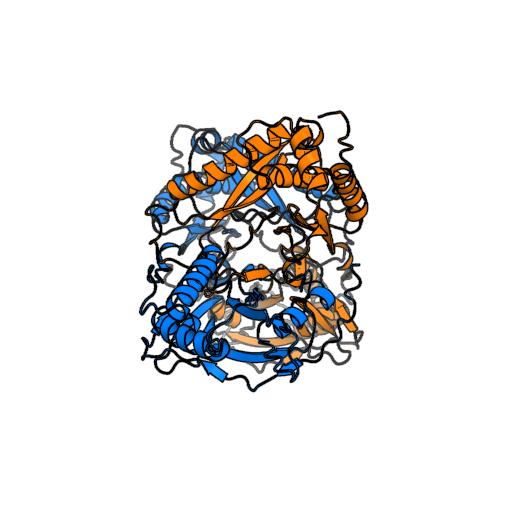 N . THR B 1 176 ? 14.523 -26.25 -10.898 1 84.56 176 THR B N 1
ATOM 4469 C CA . THR B 1 176 ? 14.227 -27.375 -11.789 1 84.56 176 THR B CA 1
ATOM 4470 C C . THR B 1 176 ? 15.484 -27.797 -12.547 1 84.56 176 THR B C 1
ATOM 4472 O O . THR B 1 176 ? 15.742 -29 -12.695 1 84.56 176 THR B O 1
ATOM 4475 N N . GLU B 1 177 ? 16.203 -26.891 -13.023 1 89.88 177 GLU B N 1
ATOM 4476 C CA . GLU B 1 177 ? 17.438 -27.172 -13.758 1 89.88 177 GLU B CA 1
ATOM 4477 C C . GLU B 1 177 ? 18.438 -27.938 -12.891 1 89.88 177 GLU B C 1
ATOM 4479 O O . GLU B 1 177 ? 19 -28.953 -13.32 1 89.88 177 GLU B O 1
ATOM 4484 N N . LEU B 1 178 ? 18.609 -27.531 -11.727 1 92.19 178 LEU B N 1
ATOM 4485 C CA . LEU B 1 178 ? 19.578 -28.188 -10.844 1 92.19 178 LEU B CA 1
ATOM 4486 C C . LEU B 1 178 ? 19.062 -29.562 -10.414 1 92.19 178 LEU B C 1
ATOM 4488 O O . LEU B 1 178 ? 19.844 -30.516 -10.297 1 92.19 178 LEU B O 1
ATOM 4492 N N . ALA B 1 179 ? 17.781 -29.656 -10.141 1 87 179 ALA B N 1
ATOM 4493 C CA . ALA B 1 179 ? 17.188 -30.938 -9.758 1 87 179 ALA B CA 1
ATOM 4494 C C . ALA B 1 179 ? 17.266 -31.938 -10.906 1 87 179 ALA B C 1
ATOM 4496 O O . ALA B 1 179 ? 17.266 -33.156 -10.68 1 87 179 ALA B O 1
ATOM 4497 N N . SER B 1 180 ? 17.312 -31.391 -12.094 1 84.44 180 SER B N 1
ATOM 4498 C CA . SER B 1 180 ? 17.375 -32.25 -13.281 1 84.44 180 SER B CA 1
ATOM 4499 C C . SER B 1 180 ? 18.812 -32.625 -13.609 1 84.44 180 SER B C 1
ATOM 4501 O O . SER B 1 180 ? 19.062 -33.312 -14.594 1 84.44 180 SER B O 1
ATOM 4503 N N . GLY B 1 181 ? 19.75 -32.125 -12.828 1 87.12 181 GLY B N 1
ATOM 4504 C CA . GLY B 1 181 ? 21.109 -32.625 -12.984 1 87.12 181 GLY B CA 1
ATOM 4505 C C . GLY B 1 181 ? 22.062 -31.547 -13.477 1 87.12 181 GLY B C 1
ATOM 4506 O O . GLY B 1 181 ? 23.281 -31.781 -13.555 1 87.12 181 GLY B O 1
ATOM 4507 N N . LYS B 1 182 ? 21.562 -30.344 -13.852 1 91.94 182 LYS B N 1
ATOM 4508 C CA . LYS B 1 182 ? 22.469 -29.266 -14.219 1 91.94 182 LYS B CA 1
ATOM 4509 C C . LYS B 1 182 ? 23.281 -28.797 -13.016 1 91.94 182 LYS B C 1
ATOM 4511 O O . LYS B 1 182 ? 22.797 -28.812 -11.883 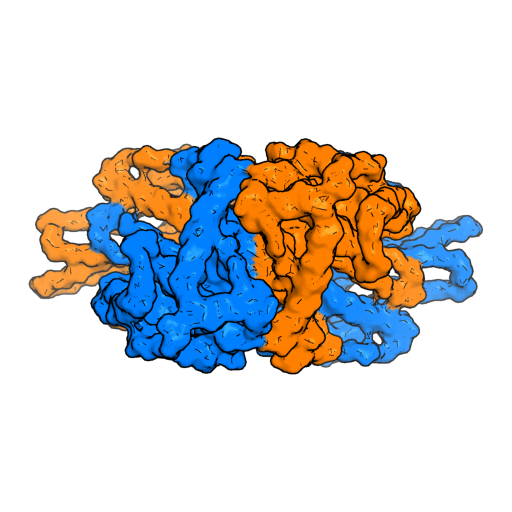1 91.94 182 LYS B O 1
ATOM 4516 N N . ASN B 1 183 ? 24.453 -28.281 -13.297 1 92.38 183 ASN B N 1
ATOM 4517 C CA . ASN B 1 183 ? 25.344 -27.891 -12.211 1 92.38 183 ASN B CA 1
ATOM 4518 C C . ASN B 1 183 ? 25.078 -26.453 -11.773 1 92.38 183 ASN B C 1
ATOM 4520 O O . ASN B 1 183 ? 25.406 -26.078 -10.641 1 92.38 183 ASN B O 1
ATOM 4524 N N . GLU B 1 184 ? 24.641 -25.672 -12.758 1 95.19 184 GLU B N 1
ATOM 4525 C CA . GLU B 1 184 ? 24.359 -24.281 -12.469 1 95.19 184 GLU B CA 1
ATOM 4526 C C . GLU B 1 184 ? 23.125 -23.797 -13.234 1 95.19 184 GLU B C 1
ATOM 4528 O O . GLU B 1 184 ? 22.75 -24.391 -14.242 1 95.19 184 GLU B O 1
ATOM 4533 N N . PRO B 1 185 ? 22.469 -22.75 -12.648 1 95.69 185 PRO B N 1
ATOM 4534 C CA . PRO B 1 185 ? 21.312 -22.219 -13.391 1 95.69 185 PRO B CA 1
ATOM 4535 C C . PRO B 1 185 ? 21.719 -21.562 -14.711 1 95.69 185 PRO B C 1
ATOM 4537 O O . PRO B 1 185 ? 22.766 -20.922 -14.789 1 95.69 185 PRO B O 1
ATOM 4540 N N . SER B 1 186 ? 20.922 -21.703 -15.695 1 94.62 186 SER B N 1
ATOM 4541 C CA . SER B 1 186 ? 21.172 -21.094 -17 1 94.62 186 SER B CA 1
ATOM 4542 C C . SER B 1 186 ? 21.172 -19.578 -16.906 1 94.62 186 SER B C 1
ATOM 4544 O O . SER B 1 186 ? 21.953 -18.906 -17.578 1 94.62 186 SER B O 1
ATOM 4546 N N . VAL B 1 187 ? 20.344 -18.984 -16.125 1 95.56 187 VAL B N 1
ATOM 4547 C CA . VAL B 1 187 ? 20.312 -17.562 -15.836 1 95.56 187 VAL B CA 1
ATOM 4548 C C . VAL B 1 187 ? 20.781 -17.312 -14.406 1 95.56 187 VAL B C 1
ATOM 4550 O O . VAL B 1 187 ? 20.141 -17.781 -13.453 1 95.56 187 VAL B O 1
ATOM 4553 N N . LYS B 1 188 ? 21.906 -16.672 -14.297 1 97.19 188 LYS B N 1
ATOM 4554 C CA . LYS B 1 188 ? 22.391 -16.359 -12.961 1 97.19 188 LYS B CA 1
ATOM 4555 C C . LYS B 1 188 ? 21.641 -15.164 -12.367 1 97.19 188 LYS B C 1
ATOM 4557 O O . LYS B 1 188 ? 21.422 -14.156 -13.039 1 97.19 188 LYS B O 1
ATOM 4562 N N . PRO B 1 189 ? 21.172 -15.336 -11.109 1 97.31 189 PRO B N 1
ATOM 4563 C CA . PRO B 1 189 ? 20.422 -14.242 -10.492 1 97.31 189 PRO B CA 1
ATOM 4564 C C . PRO B 1 189 ? 21.281 -12.992 -10.273 1 97.31 189 PRO B C 1
ATOM 4566 O O . PRO B 1 189 ? 22.484 -13.102 -10.008 1 97.31 189 PRO B O 1
ATOM 4569 N N . VAL B 1 190 ? 20.641 -11.859 -10.375 1 96.75 190 VAL B N 1
ATOM 4570 C CA . VAL B 1 190 ? 21.266 -10.555 -10.172 1 96.75 190 VAL B CA 1
ATOM 4571 C C . VAL B 1 190 ? 20.469 -9.766 -9.117 1 96.75 190 VAL B C 1
ATOM 4573 O O . VAL B 1 190 ? 19.25 -9.625 -9.227 1 96.75 190 VAL B O 1
ATOM 4576 N N . TRP B 1 191 ? 21.125 -9.312 -8.07 1 96.19 191 TRP B N 1
ATOM 4577 C CA . TRP B 1 191 ? 20.484 -8.531 -7.016 1 96.19 191 TRP B CA 1
ATOM 4578 C C . TRP B 1 191 ? 20.266 -7.09 -7.453 1 96.19 191 TRP B C 1
ATOM 4580 O O . TRP B 1 191 ? 19.125 -6.641 -7.582 1 96.19 191 TRP B O 1
ATOM 4590 N N . GLU B 1 192 ? 21.047 -6.281 -7.953 1 94.12 192 GLU B N 1
ATOM 4591 C CA . GLU B 1 192 ? 21.172 -4.898 -8.398 1 94.12 192 GLU B CA 1
ATOM 4592 C C . GLU B 1 192 ? 19.891 -4.113 -8.164 1 94.12 192 GLU B C 1
ATOM 4594 O O . GLU B 1 192 ? 19.359 -3.492 -9.086 1 94.12 192 GLU B O 1
ATOM 4599 N N . ARG B 1 193 ? 19.484 -4.098 -6.801 1 93.25 193 ARG B N 1
ATOM 4600 C CA . ARG B 1 193 ? 18.25 -3.43 -6.414 1 93.25 193 ARG B CA 1
ATOM 4601 C C . ARG B 1 193 ? 18.391 -1.915 -6.516 1 93.25 193 ARG B C 1
ATOM 4603 O O . ARG B 1 193 ? 17.391 -1.194 -6.562 1 93.25 193 ARG B O 1
ATOM 4610 N N . GLN B 1 194 ? 19.672 -1.431 -6.551 1 87.19 194 GLN B N 1
ATOM 4611 C CA . GLN B 1 194 ? 19.938 0.004 -6.625 1 87.19 194 GLN B CA 1
ATOM 4612 C C . GLN B 1 194 ? 19.391 0.592 -7.926 1 87.19 194 GLN B C 1
ATOM 4614 O O . GLN B 1 194 ? 19.156 1.8 -8.016 1 87.19 194 GLN B O 1
ATOM 4619 N N . LEU B 1 195 ? 19.109 -0.27 -8.906 1 85.5 195 LEU B N 1
ATOM 4620 C CA . LEU B 1 195 ? 18.625 0.18 -10.203 1 85.5 195 LEU B CA 1
ATOM 4621 C C . LEU B 1 195 ? 17.203 0.716 -10.102 1 85.5 195 LEU B C 1
ATOM 4623 O O . LEU B 1 195 ? 16.75 1.451 -10.977 1 85.5 195 LEU B O 1
ATOM 4627 N N . LEU B 1 196 ? 16.484 0.328 -9.062 1 82.94 196 LEU B N 1
ATOM 4628 C CA . LEU B 1 196 ? 15.094 0.751 -8.922 1 82.94 196 LEU B CA 1
ATOM 4629 C C . LEU B 1 196 ? 14.891 1.501 -7.609 1 82.94 196 LEU B C 1
ATOM 4631 O O . LEU B 1 196 ? 13.828 1.398 -6.992 1 82.94 196 LEU B O 1
ATOM 4635 N N . VAL B 1 197 ? 15.914 2.195 -7.18 1 81 197 VAL B N 1
ATOM 4636 C CA . VAL B 1 197 ? 15.812 3 -5.965 1 81 197 VAL B CA 1
ATOM 4637 C C . VAL B 1 197 ? 15.484 4.445 -6.332 1 81 197 VAL B C 1
ATOM 4639 O O . VAL B 1 197 ? 16.109 5.023 -7.223 1 81 197 VAL B O 1
ATOM 4642 N N . ALA B 1 198 ? 14.422 4.938 -5.711 1 76.38 198 ALA B N 1
ATOM 4643 C CA . ALA B 1 198 ? 14.062 6.348 -5.812 1 76.38 198 ALA B CA 1
ATOM 4644 C C . ALA B 1 198 ? 14.539 7.125 -4.586 1 76.38 198 ALA B C 1
ATOM 4646 O O . ALA B 1 198 ? 14.602 6.578 -3.484 1 76.38 198 ALA B O 1
ATOM 4647 N N . LYS B 1 199 ? 14.867 8.328 -4.777 1 74.5 199 LYS B N 1
ATOM 4648 C CA . LYS B 1 199 ? 15.328 9.18 -3.684 1 74.5 199 LYS B CA 1
ATOM 4649 C C . LYS B 1 199 ? 14.344 10.312 -3.416 1 74.5 199 LYS B C 1
ATOM 4651 O O . LYS B 1 199 ? 13.797 10.906 -4.352 1 74.5 199 LYS B O 1
ATOM 4656 N N . PRO B 1 200 ? 14.125 10.492 -2.156 1 71.44 200 PRO B N 1
ATOM 4657 C CA . PRO B 1 200 ? 13.266 11.625 -1.812 1 71.44 200 PRO B CA 1
ATOM 4658 C C . PRO B 1 200 ? 13.992 12.969 -1.911 1 71.44 200 PRO B C 1
ATOM 4660 O O . PRO B 1 200 ? 15.18 13.055 -1.605 1 71.44 200 PRO B O 1
ATOM 4663 N N . ILE B 1 201 ? 13.289 13.938 -2.4 1 74.81 201 ILE B N 1
ATOM 4664 C CA . ILE B 1 201 ? 13.789 15.305 -2.412 1 74.81 201 ILE B CA 1
ATOM 4665 C C . ILE B 1 201 ? 12.742 16.234 -1.804 1 74.81 201 ILE B C 1
ATOM 4667 O O . ILE B 1 201 ? 11.539 16.016 -1.947 1 74.81 201 ILE B O 1
ATOM 4671 N N . GLU B 1 202 ? 13.18 17.172 -1.025 1 75.44 202 GLU B N 1
ATOM 4672 C CA . GLU B 1 202 ? 12.312 18.188 -0.45 1 75.44 202 GLU B CA 1
ATOM 4673 C C . GLU B 1 202 ? 12.578 19.562 -1.083 1 75.44 202 GLU B C 1
ATOM 4675 O O . GLU B 1 202 ? 13.734 19.953 -1.261 1 75.44 202 GLU B O 1
ATOM 4680 N N . GLU B 1 203 ? 11.562 20.156 -1.533 1 75 203 GLU B N 1
ATOM 4681 C CA . GLU B 1 203 ? 11.602 21.531 -2.039 1 75 203 GLU B CA 1
ATOM 4682 C C . GLU B 1 203 ? 10.789 22.469 -1.155 1 75 203 GLU B C 1
ATOM 4684 O O . GLU B 1 203 ? 9.656 22.172 -0.795 1 75 203 GLU B O 1
ATOM 4689 N N . ILE B 1 204 ? 11.453 23.516 -0.715 1 74.44 204 ILE B N 1
ATOM 4690 C CA . ILE B 1 204 ? 10.789 24.5 0.12 1 74.44 204 ILE B CA 1
ATOM 4691 C C . ILE B 1 204 ? 10.43 25.734 -0.72 1 74.44 204 ILE B C 1
ATOM 4693 O O . ILE B 1 204 ? 11.297 26.297 -1.388 1 74.44 204 ILE B O 1
ATOM 4697 N N . LEU B 1 205 ? 9.219 25.984 -0.741 1 74.75 205 LEU B N 1
ATOM 4698 C CA . LEU B 1 205 ? 8.719 27.172 -1.442 1 74.75 205 LEU B CA 1
ATOM 4699 C C . LEU B 1 205 ? 8.367 28.266 -0.457 1 74.75 205 LEU B C 1
ATOM 4701 O O . LEU B 1 205 ? 7.746 28.016 0.577 1 74.75 205 LEU B O 1
ATOM 4705 N N . ASP B 1 206 ? 8.875 29.453 -0.762 1 74.69 206 ASP B N 1
ATOM 4706 C CA . ASP B 1 206 ? 8.516 30.594 0.071 1 74.69 206 ASP B CA 1
ATOM 4707 C C . ASP B 1 206 ? 7.266 31.281 -0.457 1 74.69 206 ASP B C 1
ATOM 4709 O O . ASP B 1 206 ? 6.758 30.938 -1.524 1 74.69 206 ASP B O 1
ATOM 4713 N N . ARG B 1 207 ? 6.797 32.219 0.361 1 70.38 207 ARG B N 1
ATOM 4714 C CA . ARG B 1 207 ? 5.59 32.969 0.019 1 70.38 207 ARG B CA 1
ATOM 4715 C C . ARG B 1 207 ? 5.738 33.656 -1.329 1 70.38 207 ARG B C 1
ATOM 4717 O O . ARG B 1 207 ? 4.797 33.688 -2.127 1 70.38 207 ARG B O 1
ATOM 4724 N N . SER B 1 208 ? 6.836 34.219 -1.539 1 72.56 208 SER B N 1
ATOM 4725 C CA . SER B 1 208 ? 7.07 34.969 -2.771 1 72.56 208 SER B CA 1
ATOM 4726 C C . SER B 1 208 ? 6.984 34.062 -3.992 1 72.56 208 SER B C 1
ATOM 4728 O O . SER B 1 208 ? 6.457 34.438 -5.035 1 72.56 208 SER B O 1
ATOM 4730 N N . SER B 1 209 ? 7.48 32.844 -3.811 1 71.62 209 SER B N 1
ATOM 4731 C CA . SER B 1 209 ? 7.449 31.891 -4.902 1 71.62 209 SER B CA 1
ATOM 4732 C C . SER B 1 209 ? 6.02 31.547 -5.293 1 71.62 209 SER B C 1
ATOM 4734 O O . SER B 1 209 ? 5.691 31.469 -6.48 1 71.62 209 SER B O 1
ATOM 4736 N N . ILE B 1 210 ? 5.242 31.359 -4.332 1 67.25 210 ILE B N 1
ATOM 4737 C CA . ILE B 1 210 ? 3.857 30.969 -4.574 1 67.25 210 ILE B CA 1
ATOM 4738 C C . ILE B 1 210 ? 3.072 32.156 -5.133 1 67.25 210 ILE B C 1
ATOM 4740 O O . ILE B 1 210 ? 2.242 31.984 -6.027 1 67.25 210 ILE B O 1
ATOM 4744 N N . ARG B 1 211 ? 3.314 33.312 -4.562 1 68.19 211 ARG B N 1
ATOM 4745 C CA . ARG B 1 211 ? 2.648 34.531 -5.043 1 68.19 211 ARG B CA 1
ATOM 4746 C C . ARG B 1 211 ? 2.98 34.781 -6.508 1 68.19 211 ARG B C 1
ATOM 4748 O O . ARG B 1 211 ? 2.105 35.156 -7.293 1 68.19 211 ARG B O 1
ATOM 4755 N N . ASN B 1 212 ? 4.219 34.656 -6.797 1 66.69 212 ASN B N 1
ATOM 4756 C CA . ASN B 1 212 ? 4.637 34.875 -8.18 1 66.69 212 ASN B CA 1
ATOM 4757 C C . ASN B 1 212 ? 3.938 33.906 -9.125 1 66.69 212 ASN B C 1
ATOM 4759 O O . ASN B 1 212 ? 3.527 34.281 -10.227 1 66.69 212 ASN B O 1
ATOM 4763 N N . TYR B 1 213 ? 3.828 32.75 -8.633 1 64.44 213 TYR B N 1
ATOM 4764 C CA . TYR B 1 213 ? 3.205 31.734 -9.469 1 64.44 213 TYR B CA 1
ATOM 4765 C C . TYR B 1 213 ? 1.711 31.984 -9.617 1 64.44 213 TYR B C 1
ATOM 4767 O O . TYR B 1 213 ? 1.147 31.797 -10.695 1 64.44 213 TYR B O 1
ATOM 4775 N N . ARG B 1 214 ? 1.14 32.344 -8.531 1 62.22 214 ARG B N 1
ATOM 4776 C CA . ARG B 1 214 ? -0.276 32.688 -8.609 1 62.22 214 ARG B CA 1
ATOM 4777 C C . ARG B 1 214 ? -0.511 33.812 -9.617 1 62.22 214 ARG B C 1
ATOM 4779 O O . ARG B 1 214 ? -1.522 33.812 -10.32 1 62.22 214 ARG B O 1
ATOM 4786 N N . ARG B 1 215 ? 0.335 34.719 -9.586 1 61.03 215 ARG B N 1
ATOM 4787 C CA . ARG B 1 215 ? 0.228 35.812 -10.547 1 61.03 215 ARG B CA 1
ATOM 4788 C C . ARG B 1 215 ? 0.298 35.281 -11.977 1 61.03 215 ARG B C 1
ATOM 4790 O O . ARG B 1 215 ? -0.375 35.812 -12.867 1 61.03 215 ARG B O 1
ATOM 4797 N N . LEU B 1 216 ? 1.131 34.375 -12.055 1 56.44 216 LEU B N 1
ATOM 4798 C CA . LEU B 1 216 ? 1.326 33.812 -13.391 1 56.44 216 LEU B CA 1
ATOM 4799 C C . LEU B 1 216 ? 0.077 33.094 -13.859 1 56.44 216 LEU B C 1
ATOM 4801 O O . LEU B 1 216 ? -0.205 33.031 -15.055 1 56.44 216 LEU B O 1
ATOM 4805 N N . LEU B 1 217 ? -0.434 32.406 -12.938 1 56.38 217 LEU B N 1
ATOM 4806 C CA . LEU B 1 217 ? -1.565 31.594 -13.391 1 56.38 217 LEU B CA 1
ATOM 4807 C C . LEU B 1 217 ? -2.793 32.469 -13.625 1 56.38 217 LEU B C 1
ATOM 4809 O O . LEU B 1 217 ? -3.803 32 -14.156 1 56.38 217 LEU B O 1
ATOM 4813 N N . LEU B 1 218 ? -2.518 33.812 -13.695 1 53.84 218 LEU B N 1
ATOM 4814 C CA . LEU B 1 218 ? -3.699 34.625 -13.922 1 53.84 218 LEU B CA 1
ATOM 4815 C C . LEU B 1 218 ? -4.965 33.906 -13.484 1 53.84 218 LEU B C 1
ATOM 4817 O O . LEU B 1 218 ? -6.016 34.031 -14.117 1 53.84 218 LEU B O 1
ATOM 4821 N N . ILE B 1 219 ? -4.793 32.812 -12.93 1 50.31 219 ILE B N 1
ATOM 4822 C CA . ILE B 1 219 ? -5.855 31.812 -12.789 1 50.31 219 ILE B CA 1
ATOM 4823 C C . ILE B 1 219 ? -6.977 32.375 -11.922 1 50.31 219 ILE B C 1
ATOM 4825 O O . ILE B 1 219 ? -6.719 33.125 -10.977 1 50.31 219 ILE B O 1
ATOM 4829 N N . CYS B 1 220 ? -8.18 32.219 -12.32 1 48.38 220 CYS B N 1
ATOM 4830 C CA . CYS B 1 220 ? -9.461 32.656 -11.789 1 48.38 220 CYS B CA 1
ATOM 4831 C C . CYS B 1 220 ? -9.539 32.438 -10.289 1 48.38 220 CYS B C 1
ATOM 4833 O O . CYS B 1 220 ? -8.852 31.547 -9.758 1 48.38 220 CYS B O 1
ATOM 4835 N N . ARG B 1 221 ? -10.109 33.375 -9.531 1 54.19 221 ARG B N 1
ATOM 4836 C CA . ARG B 1 221 ? -10.414 33.75 -8.156 1 54.19 221 ARG B CA 1
ATOM 4837 C C . ARG B 1 221 ? -10.734 32.531 -7.309 1 54.19 221 ARG B C 1
ATOM 4839 O O . ARG B 1 221 ? -10.562 32.531 -6.09 1 54.19 221 ARG B O 1
ATOM 4846 N N . ARG B 1 222 ? -11 31.25 -7.973 1 61.81 222 ARG B N 1
ATOM 4847 C CA . ARG B 1 222 ? -11.641 30.266 -7.102 1 61.81 222 ARG B CA 1
ATOM 4848 C C . ARG B 1 222 ? -10.766 29.047 -6.91 1 61.81 222 ARG B C 1
ATOM 4850 O O . ARG B 1 222 ? -11.211 28.031 -6.367 1 61.81 222 ARG B O 1
ATOM 4857 N N . GLN B 1 223 ? -9.398 29.203 -7.215 1 69.75 223 GLN B N 1
ATOM 4858 C CA . GLN B 1 223 ? -8.562 28.016 -7.062 1 69.75 223 GLN B CA 1
ATOM 4859 C C . GLN B 1 223 ? -7.668 28.125 -5.828 1 69.75 223 GLN B C 1
ATOM 4861 O O . GLN B 1 223 ? -7.207 29.219 -5.48 1 69.75 223 GLN B O 1
ATOM 4866 N N . THR B 1 224 ? -7.547 26.984 -5.152 1 72.25 224 THR B N 1
ATOM 4867 C CA . THR B 1 224 ? -6.723 26.969 -3.949 1 72.25 224 THR B CA 1
ATOM 4868 C C . THR B 1 224 ? -5.242 26.859 -4.309 1 72.25 224 THR B C 1
ATOM 4870 O O . THR B 1 224 ? -4.895 26.406 -5.402 1 72.25 224 THR B O 1
ATOM 4873 N N . TYR B 1 225 ? -4.371 27.328 -3.402 1 69.31 225 TYR B N 1
ATOM 4874 C CA . TYR B 1 225 ? -2.926 27.219 -3.549 1 69.31 225 TYR B CA 1
ATOM 4875 C C . TYR B 1 225 ? -2.516 25.766 -3.764 1 69.31 225 TYR B C 1
ATOM 4877 O O . TYR B 1 225 ? -1.608 25.469 -4.547 1 69.31 225 TYR B O 1
ATOM 4885 N N . PHE B 1 226 ? -3.164 24.922 -3.174 1 75.44 226 PHE B N 1
ATOM 4886 C CA . PHE B 1 226 ? -2.842 23.5 -3.244 1 75.44 226 PHE B CA 1
ATOM 4887 C C . PHE B 1 226 ? -3.07 22.953 -4.652 1 75.44 226 PHE B C 1
ATOM 4889 O O . PHE B 1 226 ? -2.27 22.172 -5.16 1 75.44 226 PHE B O 1
ATOM 4896 N N . GLU B 1 227 ? -4.148 23.375 -5.215 1 76.56 227 GLU B N 1
ATOM 4897 C CA . GLU B 1 227 ? -4.469 22.922 -6.562 1 76.56 227 GLU B CA 1
ATOM 4898 C C . GLU B 1 227 ? -3.441 23.406 -7.574 1 76.56 227 GLU B C 1
ATOM 4900 O O . GLU B 1 227 ? -3.018 22.656 -8.453 1 76.56 227 GLU B O 1
ATOM 4905 N N . VAL B 1 228 ? -3.086 24.578 -7.422 1 77.69 228 VAL B N 1
ATOM 4906 C CA . VAL B 1 228 ? -2.121 25.172 -8.336 1 77.69 228 VAL B CA 1
ATOM 4907 C C . VAL B 1 228 ? -0.759 24.516 -8.164 1 77.69 228 VAL B C 1
ATOM 4909 O O . VAL B 1 228 ? -0.11 24.141 -9.148 1 77.69 228 VAL B O 1
ATOM 4912 N N . LEU B 1 229 ? -0.298 24.406 -6.973 1 78.5 229 LEU B N 1
ATOM 4913 C CA . LEU B 1 229 ? 0.989 23.781 -6.691 1 78.5 229 LEU B CA 1
ATOM 4914 C C . LEU B 1 229 ? 1.007 22.328 -7.172 1 78.5 229 LEU B C 1
ATOM 4916 O O . LEU B 1 229 ? 2.016 21.859 -7.703 1 78.5 229 LEU B O 1
ATOM 4920 N N . SER B 1 230 ? -0.098 21.656 -6.93 1 80.31 230 SER B N 1
ATOM 4921 C CA . SER B 1 230 ? -0.195 20.281 -7.375 1 80.31 230 SER B CA 1
ATOM 4922 C C . SER B 1 230 ? -0.048 20.172 -8.891 1 80.31 230 SER B C 1
ATOM 4924 O O . SER B 1 230 ? 0.614 19.266 -9.391 1 80.31 230 SER B O 1
ATOM 4926 N N . ALA B 1 231 ? -0.682 21.078 -9.539 1 82.88 231 ALA B N 1
ATOM 4927 C CA . ALA B 1 231 ? -0.579 21.078 -11 1 82.88 231 ALA B CA 1
ATOM 4928 C C . ALA B 1 231 ? 0.861 21.328 -11.445 1 82.88 231 ALA B C 1
ATOM 4930 O O . ALA B 1 231 ? 1.341 20.688 -12.383 1 82.88 231 ALA B O 1
ATOM 4931 N N . TYR B 1 232 ? 1.464 22.188 -10.859 1 83.12 232 TYR B N 1
ATOM 4932 C CA . TYR B 1 232 ? 2.84 22.516 -11.227 1 83.12 232 TYR B CA 1
ATOM 4933 C C . TYR B 1 232 ? 3.762 21.328 -10.945 1 83.12 232 TYR B C 1
ATOM 4935 O O . TYR B 1 232 ? 4.625 21 -11.766 1 83.12 232 TYR B O 1
ATOM 4943 N N . ILE B 1 233 ? 3.656 20.812 -9.781 1 83 233 ILE B N 1
ATOM 4944 C CA . ILE B 1 233 ? 4.488 19.672 -9.406 1 83 233 ILE B CA 1
ATOM 4945 C C . ILE B 1 233 ? 4.246 18.516 -10.375 1 83 233 ILE B C 1
ATOM 4947 O O . ILE B 1 233 ? 5.18 17.812 -10.75 1 83 233 ILE B O 1
ATOM 4951 N N . TRP B 1 234 ? 2.963 18.359 -10.68 1 84.62 234 TRP B N 1
ATOM 4952 C CA . TRP B 1 234 ? 2.596 17.328 -11.656 1 84.62 234 TRP B CA 1
ATOM 4953 C C . TRP B 1 234 ? 3.35 17.531 -12.961 1 84.62 234 TRP B C 1
ATOM 4955 O O . TRP B 1 234 ? 3.957 16.594 -13.484 1 84.62 234 TRP B O 1
ATOM 4965 N N . ARG B 1 235 ? 3.387 18.688 -13.461 1 86.31 235 ARG B N 1
ATOM 4966 C CA . ARG B 1 235 ? 4.094 19 -14.695 1 86.31 235 ARG B CA 1
ATOM 4967 C C . ARG B 1 235 ? 5.602 18.844 -14.523 1 86.31 235 ARG B C 1
ATOM 4969 O O . ARG B 1 235 ? 6.27 18.266 -15.383 1 86.31 235 ARG B O 1
ATOM 4976 N N . ALA B 1 236 ? 6.145 19.391 -13.484 1 85.62 236 ALA B N 1
ATOM 4977 C CA . ALA B 1 236 ? 7.578 19.297 -13.219 1 85.62 236 ALA B CA 1
ATOM 4978 C C . ALA B 1 236 ? 8.039 17.844 -13.172 1 85.62 236 ALA B C 1
ATOM 4980 O O . ALA B 1 236 ? 9.094 17.5 -13.703 1 85.62 236 ALA B O 1
ATOM 4981 N N . ARG B 1 237 ? 7.281 17.078 -12.461 1 83.94 237 ARG B N 1
ATOM 4982 C CA . ARG B 1 237 ? 7.617 15.656 -12.367 1 83.94 237 ARG B CA 1
ATOM 4983 C C . ARG B 1 237 ? 7.543 14.984 -13.734 1 83.94 237 ARG B C 1
ATOM 4985 O O . ARG B 1 237 ? 8.391 14.148 -14.062 1 83.94 237 ARG B O 1
ATOM 4992 N N . PHE B 1 238 ? 6.477 15.297 -14.438 1 82.62 238 PHE B N 1
ATOM 4993 C CA . PHE B 1 238 ? 6.305 14.758 -15.781 1 82.62 238 PHE B CA 1
ATOM 4994 C C . PHE B 1 238 ? 7.527 15.047 -16.641 1 82.62 238 PHE B C 1
ATOM 4996 O O . PHE B 1 238 ? 8.047 14.156 -17.328 1 82.62 238 PHE B O 1
ATOM 5003 N N . ARG B 1 239 ? 7.965 16.203 -16.609 1 85 239 ARG B N 1
ATOM 5004 C CA . ARG B 1 239 ? 9.125 16.625 -17.375 1 85 239 ARG B CA 1
ATOM 5005 C C . ARG B 1 239 ? 10.398 15.969 -16.875 1 85 239 ARG B C 1
ATOM 5007 O O . ARG B 1 239 ? 11.242 15.531 -17.656 1 85 239 ARG B O 1
ATOM 5014 N N . ALA B 1 240 ? 10.516 15.953 -15.602 1 83 240 ALA B N 1
ATOM 5015 C CA . ALA B 1 240 ? 11.711 15.375 -14.992 1 83 240 ALA B CA 1
ATOM 5016 C C . ALA B 1 240 ? 11.844 13.898 -15.344 1 83 240 ALA B C 1
ATOM 5018 O O . ALA B 1 240 ? 12.953 13.398 -15.539 1 83 240 ALA B O 1
ATOM 5019 N N . LEU B 1 241 ? 10.727 13.281 -15.453 1 76.81 241 LEU B N 1
ATOM 5020 C CA . LEU B 1 241 ? 10.734 11.844 -15.711 1 76.81 241 LEU B CA 1
ATOM 5021 C C . LEU B 1 241 ? 10.766 11.57 -17.219 1 76.81 241 LEU B C 1
ATOM 5023 O O . LEU B 1 241 ? 10.883 10.414 -17.625 1 76.81 241 LEU B O 1
ATOM 5027 N N . LYS B 1 242 ? 10.633 12.633 -17.984 1 78.75 242 LYS B N 1
ATOM 5028 C CA . LYS B 1 242 ? 10.641 12.516 -19.438 1 78.75 242 LYS B CA 1
ATOM 5029 C C . LYS B 1 242 ? 9.617 11.5 -19.922 1 78.75 242 LYS B C 1
ATOM 5031 O O . LYS B 1 242 ? 9.945 10.586 -20.688 1 78.75 242 LYS B O 1
ATOM 5036 N N . LEU B 1 243 ? 8.438 11.664 -19.422 1 74.44 243 LEU B N 1
ATOM 5037 C CA . LEU B 1 243 ? 7.371 10.727 -19.766 1 74.44 243 LEU B CA 1
ATOM 5038 C C . LEU B 1 243 ? 6.867 10.969 -21.188 1 74.44 243 LEU B C 1
ATOM 5040 O O . LEU B 1 243 ? 7.113 12.023 -21.766 1 74.44 243 LEU B O 1
ATOM 5044 N N . ASN B 1 244 ? 6.148 9.961 -21.766 1 70.06 244 ASN B N 1
ATOM 5045 C CA . ASN B 1 244 ? 5.625 10.031 -23.125 1 70.06 244 ASN B CA 1
ATOM 5046 C C . ASN B 1 244 ? 4.531 11.086 -23.25 1 70.06 244 ASN B C 1
ATOM 5048 O O . ASN B 1 244 ? 3.473 10.969 -22.625 1 70.06 244 ASN B O 1
ATOM 5052 N N . PRO B 1 245 ? 4.754 12.039 -24 1 75.81 245 PRO B N 1
ATOM 5053 C CA . PRO B 1 245 ? 3.764 13.109 -24.125 1 75.81 245 PRO B CA 1
ATOM 5054 C C . PRO B 1 245 ? 2.484 12.641 -24.828 1 75.81 245 PRO B C 1
ATOM 5056 O O . PRO B 1 245 ? 1.437 13.273 -24.688 1 75.81 245 PRO B O 1
ATOM 5059 N N . HIS B 1 246 ? 2.523 11.594 -25.562 1 73 246 HIS B N 1
ATOM 5060 C CA . HIS B 1 246 ? 1.367 11.133 -26.328 1 73 246 HIS B CA 1
ATOM 5061 C C . HIS B 1 246 ? 0.48 10.219 -25.484 1 73 246 HIS B C 1
ATOM 5063 O O . HIS B 1 246 ? -0.642 9.898 -25.891 1 73 246 HIS B O 1
ATOM 5069 N N . GLY B 1 247 ? 0.957 9.914 -24.344 1 69 247 GLY B N 1
ATOM 5070 C CA . GLY B 1 247 ? 0.152 9.109 -23.438 1 69 247 GLY B CA 1
ATOM 5071 C C . GLY B 1 247 ? -0.564 9.93 -22.375 1 69 247 GLY B C 1
ATOM 5072 O O . GLY B 1 247 ? -0.413 11.148 -22.328 1 69 247 GLY B O 1
ATOM 5073 N N . ASN B 1 248 ? -1.412 9.25 -21.656 1 70.56 248 ASN B N 1
ATOM 5074 C CA . ASN B 1 248 ? -2.094 9.891 -20.547 1 70.56 248 ASN B CA 1
ATOM 5075 C C . ASN B 1 248 ? -1.254 9.844 -19.266 1 70.56 248 ASN B C 1
ATOM 5077 O O . ASN B 1 248 ? -0.428 8.945 -19.109 1 70.56 248 ASN B O 1
ATOM 5081 N N . THR B 1 249 ? -1.353 10.891 -18.562 1 74 249 THR B N 1
ATOM 5082 C CA . THR B 1 249 ? -0.757 10.961 -17.234 1 74 249 THR B CA 1
ATOM 5083 C C . THR B 1 249 ? -1.823 11.242 -16.172 1 74 249 THR B C 1
ATOM 5085 O O . THR B 1 249 ? -2.857 11.844 -16.469 1 74 249 THR B O 1
ATOM 5088 N N . THR B 1 250 ? -1.573 10.719 -14.953 1 72.19 250 THR B N 1
ATOM 5089 C CA . THR B 1 250 ? -2.588 10.805 -13.906 1 72.19 250 THR B CA 1
ATOM 5090 C C . THR B 1 250 ? -2.004 11.406 -12.633 1 72.19 250 THR B C 1
ATOM 5092 O O . THR B 1 250 ? -0.872 11.086 -12.25 1 72.19 250 THR B O 1
ATOM 5095 N N . LEU B 1 251 ? -2.711 12.32 -12.055 1 77.38 251 LEU B N 1
ATOM 5096 C CA . LEU B 1 251 ? -2.461 12.805 -10.703 1 77.38 251 LEU B CA 1
ATOM 5097 C C . LEU B 1 251 ? -3.521 12.297 -9.734 1 77.38 251 LEU B C 1
ATOM 5099 O O . LEU B 1 251 ? -4.715 12.531 -9.93 1 77.38 251 LEU B O 1
ATOM 5103 N N . ALA B 1 252 ? -3.059 11.508 -8.758 1 71.44 252 ALA B N 1
ATOM 5104 C CA . ALA B 1 252 ? -3.967 10.984 -7.738 1 71.44 252 ALA B CA 1
ATOM 5105 C C . ALA B 1 252 ? -3.838 11.766 -6.434 1 71.44 252 ALA B C 1
ATOM 5107 O O . ALA B 1 252 ? -2.727 12 -5.949 1 71.44 252 ALA B O 1
ATOM 5108 N N . MET B 1 253 ? -4.996 12.219 -5.914 1 73.75 253 MET B N 1
ATOM 5109 C CA . MET B 1 253 ? -5.016 12.953 -4.652 1 73.75 253 MET B CA 1
ATOM 5110 C C . MET B 1 253 ? -5.93 12.266 -3.639 1 73.75 253 MET B C 1
ATOM 5112 O O . MET B 1 253 ? -7.012 11.797 -3.992 1 73.75 253 MET B O 1
ATOM 5116 N N . ALA B 1 254 ? -5.441 12.148 -2.402 1 72.38 254 ALA B N 1
ATOM 5117 C CA . ALA B 1 254 ? -6.281 11.602 -1.342 1 72.38 254 ALA B CA 1
ATOM 5118 C C . ALA B 1 254 ? -7.414 12.555 -0.985 1 72.38 254 ALA B C 1
ATOM 5120 O O . ALA B 1 254 ? -7.18 13.742 -0.744 1 72.38 254 ALA B O 1
ATOM 5121 N N . VAL B 1 255 ? -8.617 12.055 -1.019 1 72.31 255 VAL B N 1
ATOM 5122 C CA . VAL B 1 255 ? -9.781 12.859 -0.654 1 72.31 255 VAL B CA 1
ATOM 5123 C C . VAL B 1 255 ? -10.609 12.117 0.387 1 72.31 255 VAL B C 1
ATOM 5125 O O . VAL B 1 255 ? -10.734 10.891 0.335 1 72.31 255 VAL B O 1
ATOM 5128 N N . GLY B 1 256 ? -11.109 12.906 1.366 1 76.62 256 GLY B N 1
ATOM 5129 C CA . GLY B 1 256 ? -11.977 12.312 2.375 1 76.62 256 GLY B CA 1
ATOM 5130 C C . GLY B 1 256 ? -13.312 11.852 1.823 1 76.62 256 GLY B C 1
ATOM 5131 O O . GLY B 1 256 ? -13.891 12.516 0.962 1 76.62 256 GLY B O 1
ATOM 5132 N N . ILE B 1 257 ? -13.883 10.727 2.361 1 77.19 257 ILE B N 1
ATOM 5133 C CA . ILE B 1 257 ? -15.133 10.195 1.841 1 77.19 257 ILE B CA 1
ATOM 5134 C C . ILE B 1 257 ? -16.219 10.266 2.92 1 77.19 257 ILE B C 1
ATOM 5136 O O . ILE B 1 257 ? -17.312 9.727 2.75 1 77.19 257 ILE B O 1
ATOM 5140 N N . ARG B 1 258 ? -15.922 10.875 4.02 1 83.81 258 ARG B N 1
ATOM 5141 C CA . ARG B 1 258 ? -16.828 10.875 5.168 1 83.81 258 ARG B CA 1
ATOM 5142 C C . ARG B 1 258 ? -18.203 11.414 4.781 1 83.81 258 ARG B C 1
ATOM 5144 O O . ARG B 1 258 ? -19.234 10.875 5.203 1 83.81 258 ARG B O 1
ATOM 5151 N N . ARG B 1 259 ? -18.203 12.398 4.023 1 77.75 259 ARG B N 1
ATOM 5152 C CA . ARG B 1 259 ? -19.469 13.055 3.67 1 77.75 259 ARG B CA 1
ATOM 5153 C C . ARG B 1 259 ? -20.031 12.492 2.371 1 77.75 259 ARG B C 1
ATOM 5155 O O . ARG B 1 259 ? -21.219 12.648 2.084 1 77.75 259 ARG B O 1
ATOM 5162 N N . THR B 1 260 ? -19.219 11.742 1.657 1 71.62 260 THR B N 1
ATOM 5163 C CA . THR B 1 260 ? -19.609 11.359 0.306 1 71.62 260 THR B CA 1
ATOM 5164 C C . THR B 1 260 ? -20.188 9.945 0.292 1 71.62 260 THR B C 1
ATOM 5166 O O . THR B 1 260 ? -20.969 9.594 -0.584 1 71.62 260 THR B O 1
ATOM 5169 N N . VAL B 1 261 ? -19.719 9.141 1.25 1 73.31 261 VAL B N 1
ATOM 5170 C CA . VAL B 1 261 ? -20.297 7.797 1.334 1 73.31 261 VAL B CA 1
ATOM 5171 C C . VAL B 1 261 ? -21.766 7.883 1.701 1 73.31 261 VAL B C 1
ATOM 5173 O O . VAL B 1 261 ? -22.188 8.797 2.42 1 73.31 261 VAL B O 1
ATOM 5176 N N . LYS B 1 262 ? -22.531 6.996 1.019 1 69.25 262 LYS B N 1
ATOM 5177 C CA . LYS B 1 262 ? -23.969 6.98 1.325 1 69.25 262 LYS B CA 1
ATOM 5178 C C . LYS B 1 262 ? -24.344 5.719 2.092 1 69.25 262 LYS B C 1
ATOM 5180 O O . LYS B 1 262 ? -24.188 4.605 1.583 1 69.25 262 LYS B O 1
ATOM 5185 N N . PRO B 1 263 ? -24.938 5.977 3.232 1 79.5 263 PRO B N 1
ATOM 5186 C CA . PRO B 1 263 ? -25.078 7.23 3.973 1 79.5 263 PRO B CA 1
ATOM 5187 C C . PRO B 1 263 ? -23.734 7.777 4.469 1 79.5 263 PRO B C 1
ATOM 5189 O O . PRO B 1 263 ? -22.75 7.039 4.539 1 79.5 263 PRO B O 1
ATOM 5192 N N . PRO B 1 264 ? -23.75 9.094 4.695 1 84.06 264 PRO B N 1
ATOM 5193 C CA . PRO B 1 264 ? -22.5 9.641 5.23 1 84.06 264 PRO B CA 1
ATOM 5194 C C . PRO B 1 264 ? -22.078 8.961 6.531 1 84.06 264 PRO B C 1
ATOM 5196 O O . PRO B 1 264 ? -22.906 8.422 7.258 1 84.06 264 PRO B O 1
ATOM 5199 N N . LEU B 1 265 ? -20.828 8.984 6.746 1 89.12 265 LEU B N 1
ATOM 5200 C CA . LEU B 1 265 ? -20.328 8.438 8.008 1 89.12 265 LEU B CA 1
ATOM 5201 C C . LEU B 1 265 ? -20.781 9.289 9.188 1 89.12 265 LEU B C 1
ATOM 5203 O O . LEU B 1 265 ? -21 10.492 9.039 1 89.12 265 LEU B O 1
ATOM 5207 N N . PRO B 1 266 ? -20.969 8.688 10.258 1 93.69 266 PRO B N 1
ATOM 5208 C CA . PRO B 1 266 ? -21.344 9.461 11.438 1 93.69 266 PRO B CA 1
ATOM 5209 C C . PRO B 1 266 ? -20.297 10.5 11.828 1 93.69 266 PRO B C 1
ATOM 5211 O O . PRO B 1 266 ? -19.109 10.312 11.555 1 93.69 266 PRO B O 1
ATOM 5214 N N . GLU B 1 267 ? -20.688 11.562 12.438 1 91.75 267 GLU B N 1
ATOM 5215 C CA . GLU B 1 267 ? -19.844 12.688 12.797 1 91.75 267 GLU B CA 1
ATOM 5216 C C . GLU B 1 267 ? -18.672 12.234 13.68 1 91.75 267 GLU B C 1
ATOM 5218 O O . GLU B 1 267 ? -17.578 12.773 13.586 1 91.75 267 GLU B O 1
ATOM 5223 N N . GLY B 1 268 ? -18.859 11.227 14.469 1 95.5 268 GLY B N 1
ATOM 5224 C CA . GLY B 1 268 ? -17.844 10.781 15.414 1 95.5 268 GLY B CA 1
ATOM 5225 C C . GLY B 1 268 ? -16.906 9.742 14.836 1 95.5 268 GLY B C 1
ATOM 5226 O O . GLY B 1 268 ? -15.969 9.297 15.5 1 95.5 268 GLY B O 1
ATOM 5227 N N . TYR B 1 269 ? -17.109 9.453 13.484 1 95.88 269 TYR B N 1
ATOM 5228 C CA . TYR B 1 269 ? -16.234 8.469 12.859 1 95.88 269 TYR B CA 1
ATOM 5229 C C . TYR B 1 269 ? -14.812 9.008 12.719 1 95.88 269 TYR B C 1
ATOM 5231 O O . TYR B 1 269 ? -14.594 10.062 12.117 1 95.88 269 TYR B O 1
ATOM 5239 N N . TYR B 1 270 ? -13.828 8.281 13.258 1 95.19 270 TYR B N 1
ATOM 5240 C CA . TYR B 1 270 ? -12.469 8.82 13.266 1 95.19 270 TYR B CA 1
ATOM 5241 C C . TYR B 1 270 ? -11.492 7.848 12.625 1 95.19 270 TYR B C 1
ATOM 5243 O O . TYR B 1 270 ? -10.273 7.977 12.797 1 95.19 270 TYR B O 1
ATOM 5251 N N . GLY B 1 271 ? -11.992 6.828 11.922 1 94.06 271 GLY B N 1
ATOM 5252 C CA . GLY B 1 271 ? -11.148 5.906 11.18 1 94.06 271 GLY B CA 1
ATOM 5253 C C . GLY B 1 271 ? -10.703 6.449 9.836 1 94.06 271 GLY B C 1
ATOM 5254 O O . GLY B 1 271 ? -10.945 7.617 9.523 1 94.06 271 GLY B O 1
ATOM 5255 N N . ASN B 1 272 ? -9.961 5.66 9.195 1 88 272 ASN B N 1
ATOM 5256 C CA . ASN B 1 272 ? -9.547 6.023 7.84 1 88 272 ASN B CA 1
ATOM 5257 C C . ASN B 1 272 ? -10.727 6.043 6.879 1 88 272 ASN B C 1
ATOM 5259 O O . ASN B 1 272 ? -11.43 5.039 6.73 1 88 272 ASN B O 1
ATOM 5263 N N . ALA B 1 273 ? -10.961 7.199 6.332 1 86.62 273 ALA B N 1
ATOM 5264 C CA . ALA B 1 273 ? -12.07 7.375 5.402 1 86.62 273 ALA B CA 1
ATOM 5265 C C . ALA B 1 273 ? -11.672 8.258 4.227 1 86.62 273 ALA B C 1
ATOM 5267 O O . ALA B 1 273 ? -12.094 9.414 4.141 1 86.62 273 ALA B O 1
ATOM 5268 N N . PHE B 1 274 ? -10.883 7.703 3.404 1 78.38 274 PHE B N 1
ATOM 5269 C CA . PHE B 1 274 ? -10.438 8.461 2.244 1 78.38 274 PHE B CA 1
ATOM 5270 C C . PHE B 1 274 ? -10.336 7.57 1.015 1 78.38 274 PHE B C 1
ATOM 5272 O O . PHE B 1 274 ? -10.352 6.344 1.13 1 78.38 274 PHE B O 1
ATOM 5279 N N . THR B 1 275 ? -10.383 8.203 -0.09 1 71.56 275 THR B N 1
ATOM 5280 C CA . THR B 1 275 ? -10.164 7.566 -1.384 1 71.56 275 THR B CA 1
ATOM 5281 C C . THR B 1 275 ? -9.273 8.438 -2.271 1 71.56 275 THR B C 1
ATOM 5283 O O . THR B 1 275 ? -8.672 9.398 -1.8 1 71.56 275 THR B O 1
ATOM 5286 N N . SER B 1 276 ? -9.039 8.023 -3.492 1 67.75 276 SER B N 1
ATOM 5287 C CA . SER B 1 276 ? -8.203 8.773 -4.422 1 67.75 276 SER B CA 1
ATOM 5288 C C . SER B 1 276 ? -9.055 9.477 -5.477 1 67.75 276 SER B C 1
ATOM 5290 O O . SER B 1 276 ? -9.961 8.875 -6.059 1 67.75 276 SER B O 1
ATOM 5292 N N . ALA B 1 277 ? -8.836 10.836 -5.566 1 71.06 277 ALA B N 1
ATOM 5293 C CA . ALA B 1 277 ? -9.32 11.586 -6.727 1 71.06 277 ALA B CA 1
ATOM 5294 C C . ALA B 1 277 ? -8.266 11.609 -7.832 1 71.06 277 ALA B C 1
ATOM 5296 O O . ALA B 1 277 ? -7.156 12.109 -7.629 1 71.06 277 ALA B O 1
ATOM 5297 N N . ASN B 1 278 ? -8.617 11.039 -8.984 1 69.19 278 ASN B N 1
ATOM 5298 C CA . ASN B 1 278 ? -7.645 10.938 -10.07 1 69.19 278 ASN B CA 1
ATOM 5299 C C . ASN B 1 278 ? -7.918 11.969 -11.156 1 69.19 278 ASN B C 1
ATOM 5301 O O . ASN B 1 278 ? -9.047 12.094 -11.633 1 69.19 278 ASN B O 1
ATOM 5305 N N . THR B 1 279 ? -6.996 12.75 -11.445 1 77.88 279 THR B N 1
ATOM 5306 C CA . THR B 1 279 ? -7.02 13.68 -12.57 1 77.88 279 THR B CA 1
ATOM 5307 C C . THR B 1 279 ? -6.184 13.148 -13.727 1 77.88 279 THR B C 1
ATOM 5309 O O . THR B 1 279 ? -5.027 12.766 -13.539 1 77.88 279 THR B O 1
ATOM 5312 N N . VAL B 1 280 ? -6.832 13.031 -14.898 1 73.94 280 VAL B N 1
ATOM 5313 C CA . VAL B 1 280 ? -6.129 12.461 -16.047 1 73.94 280 VAL B CA 1
ATOM 5314 C C . VAL B 1 280 ? -6.059 13.484 -17.172 1 73.94 280 VAL B C 1
ATOM 5316 O O . VAL B 1 280 ? -7.02 14.219 -17.422 1 73.94 280 VAL B O 1
ATOM 5319 N N . MET B 1 281 ? -4.957 13.586 -17.797 1 81 281 MET B N 1
ATOM 5320 C CA . MET B 1 281 ? -4.805 14.383 -19 1 81 281 MET B CA 1
ATOM 5321 C C . MET B 1 281 ? -3.686 13.828 -19.875 1 81 281 MET B C 1
ATOM 5323 O O . MET B 1 281 ? -2.924 12.961 -19.453 1 81 281 MET B O 1
ATOM 5327 N N . THR B 1 282 ? -3.623 14.242 -21.125 1 79.62 282 THR B N 1
ATOM 5328 C CA . THR B 1 282 ? -2.533 13.812 -22 1 79.62 282 THR B CA 1
ATOM 5329 C C . THR B 1 282 ? -1.222 14.484 -21.594 1 79.62 282 THR B C 1
ATOM 5331 O O . THR B 1 282 ? -1.221 15.609 -21.094 1 79.62 282 THR B O 1
ATOM 5334 N N . GLY B 1 283 ? -0.179 13.742 -21.844 1 83.06 283 GLY B N 1
ATOM 5335 C CA . GLY B 1 283 ? 1.125 14.328 -21.578 1 83.06 283 GLY B CA 1
ATOM 5336 C C . GLY B 1 283 ? 1.353 15.633 -22.312 1 83.06 283 GLY B C 1
ATOM 5337 O O . GLY B 1 283 ? 1.916 16.578 -21.75 1 83.06 283 GLY B O 1
ATOM 5338 N N . GLN B 1 284 ? 0.929 15.664 -23.516 1 89.38 284 GLN B N 1
ATOM 5339 C CA . GLN B 1 284 ? 1.082 16.859 -24.328 1 89.38 284 GLN B CA 1
ATOM 5340 C C . GLN B 1 284 ? 0.36 18.047 -23.688 1 89.38 284 GLN B C 1
ATOM 5342 O O . GLN B 1 284 ? 0.905 19.156 -23.625 1 89.38 284 GLN B O 1
ATOM 5347 N N . ASP B 1 285 ? -0.833 17.781 -23.25 1 89.81 285 ASP B N 1
ATOM 5348 C CA . ASP B 1 285 ? -1.612 18.844 -22.625 1 89.81 285 ASP B CA 1
ATOM 5349 C C . ASP B 1 285 ? -0.946 19.328 -21.328 1 89.81 285 ASP B C 1
ATOM 5351 O O . ASP B 1 285 ? -0.946 20.516 -21.031 1 89.81 285 ASP B O 1
ATOM 5355 N N . LEU B 1 286 ? -0.447 18.422 -20.562 1 88.56 286 LEU B N 1
ATOM 5356 C CA . LEU B 1 286 ? 0.188 18.781 -19.297 1 88.56 286 LEU B CA 1
ATOM 5357 C C . LEU B 1 286 ? 1.49 19.547 -19.547 1 88.56 286 LEU B C 1
ATOM 5359 O O . LEU B 1 286 ? 1.778 20.531 -18.859 1 88.56 286 LEU B O 1
ATOM 5363 N N . ASP B 1 287 ? 2.199 19.094 -20.484 1 89.38 287 ASP B N 1
ATOM 5364 C CA . ASP B 1 287 ? 3.539 19.625 -20.734 1 89.38 287 ASP B CA 1
ATOM 5365 C C . ASP B 1 287 ? 3.479 20.969 -21.438 1 89.38 287 ASP B C 1
ATOM 5367 O O . ASP B 1 287 ? 4.188 21.906 -21.062 1 89.38 287 ASP B O 1
ATOM 5371 N N . GLN B 1 288 ? 2.623 21.031 -22.469 1 90.44 288 GLN B N 1
ATOM 5372 C CA . GLN B 1 288 ? 2.658 22.188 -23.359 1 90.44 288 GLN B CA 1
ATOM 5373 C C . GLN B 1 288 ? 1.432 23.078 -23.156 1 90.44 288 GLN B C 1
ATOM 5375 O O . GLN B 1 288 ? 1.429 24.234 -23.547 1 90.44 288 GLN B O 1
ATOM 5380 N N . GLY B 1 289 ? 0.446 22.531 -22.562 1 87.5 289 GLY B N 1
ATOM 5381 C CA . GLY B 1 289 ? -0.762 23.328 -22.359 1 87.5 289 GLY B CA 1
ATOM 5382 C C . GLY B 1 289 ? -0.651 24.281 -21.188 1 87.5 289 GLY B C 1
ATOM 5383 O O . GLY B 1 289 ? 0.309 24.234 -20.422 1 87.5 289 GLY B O 1
ATOM 5384 N N . PRO B 1 290 ? -1.646 25.234 -21.203 1 85.81 290 PRO B N 1
ATOM 5385 C CA . PRO B 1 290 ? -1.674 26.109 -20.031 1 85.81 290 PRO B CA 1
ATOM 5386 C C . PRO B 1 290 ? -1.915 25.344 -18.734 1 85.81 290 PRO B C 1
ATOM 5388 O O . PRO B 1 290 ? -2.746 24.438 -18.688 1 85.81 290 PRO B O 1
ATOM 5391 N N . LEU B 1 291 ? -1.238 25.734 -17.688 1 85.31 291 LEU B N 1
ATOM 5392 C CA . LEU B 1 291 ? -1.341 25.062 -16.391 1 85.31 291 LEU B CA 1
ATOM 5393 C C . LEU B 1 291 ? -2.756 25.172 -15.836 1 85.31 291 LEU B C 1
ATOM 5395 O O . LEU B 1 291 ? -3.178 24.344 -15.031 1 85.31 291 LEU B O 1
ATOM 5399 N N . SER B 1 292 ? -3.49 26.25 -16.25 1 83.69 292 SER B N 1
ATOM 5400 C CA . SER B 1 292 ? -4.855 26.484 -15.781 1 83.69 292 SER B CA 1
ATOM 5401 C C . SER B 1 292 ? -5.762 25.312 -16.141 1 83.69 292 SER B C 1
ATOM 5403 O O . SER B 1 292 ? -6.699 24.984 -15.398 1 83.69 292 SER B O 1
ATOM 5405 N N . LYS B 1 293 ? -5.449 24.719 -17.219 1 87.31 293 LYS B N 1
ATOM 5406 C CA . LYS B 1 293 ? -6.23 23.547 -17.594 1 87.31 293 LYS B CA 1
ATOM 5407 C C . LYS B 1 293 ? -6.055 22.406 -16.594 1 87.31 293 LYS B C 1
ATOM 5409 O O . LYS B 1 293 ? -7.023 21.75 -16.219 1 87.31 293 LYS B O 1
ATOM 5414 N N . ALA B 1 294 ? -4.82 22.172 -16.219 1 87.19 294 ALA B N 1
ATOM 5415 C CA . ALA B 1 294 ? -4.539 21.141 -15.227 1 87.19 294 ALA B CA 1
ATOM 5416 C C . ALA B 1 294 ? -5.203 21.469 -13.891 1 87.19 294 ALA B C 1
ATOM 5418 O O . ALA B 1 294 ? -5.777 20.594 -13.242 1 87.19 294 ALA B O 1
ATOM 5419 N N . VAL B 1 295 ? -5.148 22.703 -13.508 1 84.56 295 VAL B N 1
ATOM 5420 C CA . VAL B 1 295 ? -5.73 23.141 -12.242 1 84.56 295 VAL B CA 1
ATOM 5421 C C . VAL B 1 295 ? -7.238 22.906 -12.266 1 84.56 295 VAL B C 1
ATOM 5423 O O . VAL B 1 295 ? -7.812 22.422 -11.281 1 84.56 295 VAL B O 1
ATOM 5426 N N . LYS B 1 296 ? -7.844 23.25 -13.344 1 84.69 296 LYS B N 1
ATOM 5427 C CA . LYS B 1 296 ? -9.281 23.062 -13.484 1 84.69 296 LYS B CA 1
ATOM 5428 C C . LYS B 1 296 ? -9.656 21.594 -13.375 1 84.69 296 LYS B C 1
ATOM 5430 O O . LYS B 1 296 ? -10.648 21.25 -12.719 1 84.69 296 LYS B O 1
ATOM 5435 N N . LEU B 1 297 ? -8.93 20.781 -14.008 1 84.5 297 LEU B N 1
ATOM 5436 C CA . LEU B 1 297 ? -9.203 19.359 -13.977 1 84.5 297 LEU B CA 1
ATOM 5437 C C . LEU B 1 297 ? -9.016 18.797 -12.578 1 84.5 297 LEU B C 1
ATOM 5439 O O . LEU B 1 297 ? -9.758 17.906 -12.148 1 84.5 297 LEU B O 1
ATOM 5443 N N . ILE B 1 298 ? -7.988 19.266 -11.891 1 82.19 298 ILE B N 1
ATOM 5444 C CA . ILE B 1 298 ? -7.746 18.844 -10.516 1 82.19 298 ILE B CA 1
ATOM 5445 C C . ILE B 1 298 ? -8.938 19.219 -9.641 1 82.19 298 ILE B C 1
ATOM 5447 O O . ILE B 1 298 ? -9.414 18.406 -8.852 1 82.19 298 ILE B O 1
ATOM 5451 N N . LYS B 1 299 ? -9.414 20.406 -9.797 1 78.56 299 LYS B N 1
ATOM 5452 C CA . LYS B 1 299 ? -10.57 20.875 -9.039 1 78.56 299 LYS B CA 1
ATOM 5453 C C . LYS B 1 299 ? -11.797 20.016 -9.305 1 78.56 299 LYS B C 1
ATOM 5455 O O . LYS B 1 299 ? -12.516 19.641 -8.375 1 78.56 299 LYS B O 1
ATOM 5460 N N . GLU B 1 300 ? -11.992 19.703 -10.492 1 77.5 300 GLU B N 1
ATOM 5461 C CA . GLU B 1 300 ? -13.148 18.906 -10.898 1 77.5 300 GLU B CA 1
ATOM 5462 C C . GLU B 1 300 ? -13.047 17.484 -10.352 1 77.5 300 GLU B C 1
ATOM 5464 O O . GLU B 1 300 ? -14.055 16.906 -9.945 1 77.5 300 GLU B O 1
ATOM 5469 N N . SER B 1 301 ? -11.883 16.938 -10.375 1 75.19 301 SER B N 1
ATOM 5470 C CA . SER B 1 301 ? -11.695 15.578 -9.906 1 75.19 301 SER B CA 1
ATOM 5471 C C . SER B 1 301 ? -11.977 15.461 -8.406 1 75.19 301 SER B C 1
ATOM 5473 O O . SER B 1 301 ? -12.484 14.438 -7.945 1 75.19 301 SER B O 1
ATOM 5475 N N . LYS B 1 302 ? -11.594 16.391 -7.676 1 70 302 LYS B N 1
ATOM 5476 C CA . LYS B 1 302 ? -11.852 16.391 -6.242 1 70 302 LYS B CA 1
ATOM 5477 C C . LYS B 1 302 ? -13.344 16.391 -5.949 1 70 302 LYS B C 1
ATOM 5479 O O . LYS B 1 302 ? -13.797 15.734 -5.008 1 70 302 LYS B O 1
ATOM 5484 N N . LYS B 1 303 ? -14.039 17.141 -6.777 1 65 303 LYS B N 1
ATOM 5485 C CA . LYS B 1 303 ? -15.492 17.203 -6.621 1 65 303 LYS B CA 1
ATOM 5486 C C . LYS B 1 303 ? -16.141 15.859 -6.973 1 65 303 LYS B C 1
ATOM 5488 O O . LYS B 1 303 ? -17.078 15.422 -6.301 1 65 303 LYS B O 1
ATOM 5493 N N . LEU B 1 304 ? -15.547 15.242 -8.023 1 55 304 LEU B N 1
ATOM 5494 C CA . LEU B 1 304 ? -16.094 13.984 -8.5 1 55 304 LEU B CA 1
ATOM 5495 C C . LEU B 1 304 ? -15.836 12.859 -7.504 1 55 304 LEU B C 1
ATOM 5497 O O . LEU B 1 304 ? -16.703 12 -7.297 1 55 304 LEU B O 1
ATOM 5501 N N . ALA B 1 305 ? -14.664 12.812 -7.051 1 53.03 305 ALA B N 1
ATOM 5502 C CA . ALA B 1 305 ? -14.383 11.797 -6.039 1 53.03 305 ALA B CA 1
ATOM 5503 C C . ALA B 1 305 ? -15.391 11.859 -4.898 1 53.03 305 ALA B C 1
ATOM 5505 O O . ALA B 1 305 ? -15.812 10.82 -4.379 1 53.03 305 ALA B O 1
ATOM 5506 N N . SER B 1 306 ? -15.758 13.078 -4.641 1 44.38 306 SER B N 1
ATOM 5507 C CA . SER B 1 306 ? -16.781 13.266 -3.611 1 44.38 306 SER B CA 1
ATOM 5508 C C . SER B 1 306 ? -18.125 12.688 -4.043 1 44.38 306 SER B C 1
ATOM 5510 O O . SER B 1 306 ? -18.844 12.109 -3.229 1 44.38 306 SER B O 1
ATOM 5512 N N . ILE B 1 307 ? -18.312 12.805 -5.34 1 39.34 307 ILE B N 1
ATOM 5513 C CA . ILE B 1 307 ? -19.578 12.312 -5.879 1 39.34 307 ILE B CA 1
ATOM 5514 C C . ILE B 1 307 ? -19.531 10.789 -5.988 1 39.34 307 ILE B C 1
ATOM 5516 O O . ILE B 1 307 ? -20.531 10.117 -5.707 1 39.34 307 ILE B O 1
ATOM 5520 N N . MET B 1 308 ? -18.406 10.383 -6.418 1 39.75 308 MET B N 1
ATOM 5521 C CA . MET B 1 308 ? -18.266 8.945 -6.633 1 39.75 308 MET B CA 1
ATOM 5522 C C . MET B 1 308 ? -18.484 8.18 -5.336 1 39.75 308 MET B C 1
ATOM 5524 O O . MET B 1 308 ? -19.078 7.098 -5.344 1 39.75 308 MET B O 1
ATOM 5528 N N . VAL B 1 309 ? -17.922 8.844 -4.285 1 39.38 309 VAL B N 1
ATOM 5529 C CA . VAL B 1 309 ? -18.172 8.211 -2.994 1 39.38 309 VAL B CA 1
ATOM 5530 C C . VAL B 1 309 ? -19.656 8.234 -2.689 1 39.38 309 VAL B C 1
ATOM 5532 O O . VAL B 1 309 ? -20.203 7.285 -2.113 1 39.38 309 VAL B O 1
ATOM 5535 N N . ARG B 1 310 ? -20.297 9.438 -3.074 1 35.78 310 ARG B N 1
ATOM 5536 C CA . ARG B 1 310 ? -21.719 9.562 -2.826 1 35.78 310 ARG B CA 1
ATOM 5537 C C . ARG B 1 310 ? -22.484 8.406 -3.467 1 35.78 310 ARG B C 1
ATOM 5539 O O . ARG B 1 310 ? -23.531 7.996 -2.963 1 35.78 310 ARG B O 1
ATOM 5546 N N . SER B 1 311 ? -22.109 8.352 -4.676 1 30.84 311 SER B N 1
ATOM 5547 C CA . SER B 1 311 ? -22.891 7.332 -5.371 1 30.84 311 SER B CA 1
ATOM 5548 C C . SER B 1 311 ? -22.453 5.93 -4.965 1 30.84 311 SER B C 1
ATOM 5550 O O . SER B 1 311 ? -22.859 4.941 -5.578 1 30.84 311 SER B O 1
ATOM 5552 N N . GLY B 1 312 ? -21.891 5.812 -3.814 1 31.23 312 GLY B N 1
ATOM 5553 C CA . GLY B 1 312 ? -21.5 4.512 -3.289 1 31.23 312 GLY B CA 1
ATOM 5554 C C . GLY B 1 312 ? -20.172 4.02 -3.834 1 31.23 312 GLY B C 1
ATOM 5555 O O . GLY B 1 312 ? -19.844 2.834 -3.736 1 31.23 312 GLY B O 1
ATOM 5556 N N . GLY B 1 313 ? -19.531 4.859 -4.688 1 31.14 313 GLY B N 1
ATOM 5557 C CA . GLY B 1 313 ? -18.328 4.391 -5.363 1 31.14 313 GLY B CA 1
ATOM 5558 C C . GLY B 1 313 ? -17.078 4.473 -4.5 1 31.14 313 GLY B C 1
ATOM 5559 O O . GLY B 1 313 ? -16.969 5.359 -3.652 1 31.14 313 GLY B O 1
ATOM 5560 N N . ARG B 1 314 ? -16.484 3.412 -4.246 1 32.75 314 ARG B N 1
ATOM 5561 C CA . ARG B 1 314 ? -15.391 2.9 -3.424 1 32.75 314 ARG B CA 1
ATOM 5562 C C . ARG B 1 314 ? -14.078 3.592 -3.77 1 32.75 314 ARG B C 1
ATOM 5564 O O . ARG B 1 314 ? -13.93 4.145 -4.863 1 32.75 314 ARG B O 1
ATOM 5571 N N . TRP B 1 315 ? -13.188 3.527 -2.932 1 30.95 315 TRP B N 1
ATOM 5572 C CA . TRP B 1 315 ? -11.891 4.027 -2.477 1 30.95 315 TRP B CA 1
ATOM 5573 C C . TRP B 1 315 ? -10.836 3.863 -3.561 1 30.95 315 TRP B C 1
ATOM 5575 O O . TRP B 1 315 ? -10.625 2.76 -4.07 1 30.95 315 TRP B O 1
ATOM 5585 N N . ASN B 1 316 ? -10.742 4.781 -4.457 1 30.14 316 ASN B N 1
ATOM 5586 C CA . ASN B 1 316 ? -9.742 4.684 -5.516 1 30.14 316 ASN B CA 1
ATOM 5587 C C . ASN B 1 316 ? -8.352 5.062 -5.012 1 30.14 316 ASN B C 1
ATOM 5589 O O . ASN B 1 316 ? -8.156 6.16 -4.488 1 30.14 316 ASN B O 1
ATOM 5593 N N . HIS B 1 317 ? -7.637 4.379 -4.336 1 29.33 317 HIS B N 1
ATOM 5594 C CA . HIS B 1 317 ? -6.289 4.801 -3.977 1 29.33 317 HIS B CA 1
ATOM 5595 C C . HIS B 1 317 ? -5.352 4.734 -5.18 1 29.33 317 HIS B C 1
ATOM 5597 O O . HIS B 1 317 ? -5.188 3.672 -5.785 1 29.33 317 HIS B O 1
ATOM 5603 N N . SER B 1 318 ? -5.215 5.637 -6.043 1 29.56 318 SER B N 1
ATOM 5604 C CA . SER B 1 318 ? -4.391 5.68 -7.246 1 29.56 318 SER B CA 1
ATOM 5605 C C . SER B 1 318 ? -2.916 5.852 -6.902 1 29.56 318 SER B C 1
ATOM 5607 O O . SER B 1 318 ? -2.574 6.547 -5.941 1 29.56 318 SER B O 1
ATOM 5609 N N . ASP B 1 319 ? -2.086 4.996 -7.391 1 30.28 319 ASP B N 1
ATOM 5610 C CA . ASP B 1 319 ? -0.659 4.898 -7.098 1 30.28 319 ASP B CA 1
ATOM 5611 C C . ASP B 1 319 ? 0.061 6.199 -7.441 1 30.28 319 ASP B C 1
ATOM 5613 O O . ASP B 1 319 ? 0.908 6.668 -6.676 1 30.28 319 ASP B O 1
ATOM 5617 N N . ASN B 1 320 ? 0.143 6.539 -8.836 1 28.59 320 ASN B N 1
ATOM 5618 C CA . ASN B 1 320 ? 1.008 7.691 -9.055 1 28.59 320 ASN B CA 1
ATOM 5619 C C . ASN B 1 320 ? 0.467 8.938 -8.359 1 28.59 320 ASN B C 1
ATOM 5621 O O . ASN B 1 320 ? -0.211 9.758 -8.984 1 28.59 320 ASN B O 1
ATOM 5625 N N . ARG B 1 321 ? 0.085 8.5 -7.32 1 33.53 321 ARG B N 1
ATOM 5626 C CA . ARG B 1 321 ? -0.703 9.469 -6.562 1 33.53 321 ARG B CA 1
ATOM 5627 C C . ARG B 1 321 ? 0.198 10.461 -5.832 1 33.53 321 ARG B C 1
ATOM 5629 O O . ARG B 1 321 ? 1.173 10.062 -5.191 1 33.53 321 ARG B O 1
ATOM 5636 N N . LEU B 1 322 ? 0.35 11.508 -6.586 1 32.09 322 LEU B N 1
ATOM 5637 C CA . LEU B 1 322 ? 0.768 12.586 -5.699 1 32.09 322 LEU B CA 1
ATOM 5638 C C . LEU B 1 322 ? -0.216 12.75 -4.543 1 32.09 322 LEU B C 1
ATOM 5640 O O . LEU B 1 322 ? -1.411 12.961 -4.766 1 32.09 322 LEU B O 1
ATOM 5644 N N . GLU B 1 323 ? -0.051 11.961 -3.555 1 37.59 323 GLU B N 1
ATOM 5645 C CA . GLU B 1 323 ? -0.909 12.211 -2.4 1 37.59 323 GLU B CA 1
ATOM 5646 C C . GLU B 1 323 ? -0.458 13.445 -1.633 1 37.59 323 GLU B C 1
ATOM 5648 O O . GLU B 1 323 ? 0.717 13.578 -1.282 1 37.59 323 GLU B O 1
ATOM 5653 N N . ALA B 1 324 ? -1.137 14.547 -1.882 1 34.94 324 ALA B N 1
ATOM 5654 C CA . ALA B 1 324 ? -0.898 15.711 -1.039 1 34.94 324 ALA B CA 1
ATOM 5655 C C . ALA B 1 324 ? -1.61 15.578 0.303 1 34.94 324 ALA B C 1
ATOM 5657 O O . ALA B 1 324 ? -2.783 15.203 0.355 1 34.94 324 ALA B O 1
ATOM 5658 N N . VAL B 1 325 ? -0.94 15.297 1.349 1 39.72 325 VAL B N 1
ATOM 5659 C CA . VAL B 1 325 ? -1.5 15.25 2.695 1 39.72 325 VAL B CA 1
ATOM 5660 C C . VAL B 1 325 ? -1.495 16.656 3.305 1 39.72 325 VAL B C 1
ATOM 5662 O O . VAL B 1 325 ? -0.464 17.328 3.311 1 39.72 325 VAL B O 1
ATOM 5665 N N . GLY B 1 326 ? -2.637 17.281 3.381 1 39.12 326 GLY B N 1
ATOM 5666 C CA . GLY B 1 326 ? -2.799 18.562 4.043 1 39.12 326 GLY B CA 1
ATOM 5667 C C . GLY B 1 326 ? -2.691 18.484 5.551 1 39.12 326 GLY B C 1
ATOM 5668 O O . GLY B 1 326 ? -2.842 17.406 6.129 1 39.12 326 GLY B O 1
ATOM 5669 N N . THR B 1 327 ? -2.051 19.516 6.043 1 40.88 327 THR B N 1
ATOM 5670 C CA . THR B 1 327 ? -1.716 19.766 7.441 1 40.88 327 THR B CA 1
ATOM 5671 C C . THR B 1 327 ? -2.979 19.828 8.297 1 40.88 327 THR B C 1
ATOM 5673 O O . THR B 1 327 ? -4.062 20.141 7.789 1 40.88 327 THR B O 1
ATOM 5676 N N . PHE B 1 328 ? -2.918 19.172 9.445 1 40.38 328 PHE B N 1
ATOM 5677 C CA . 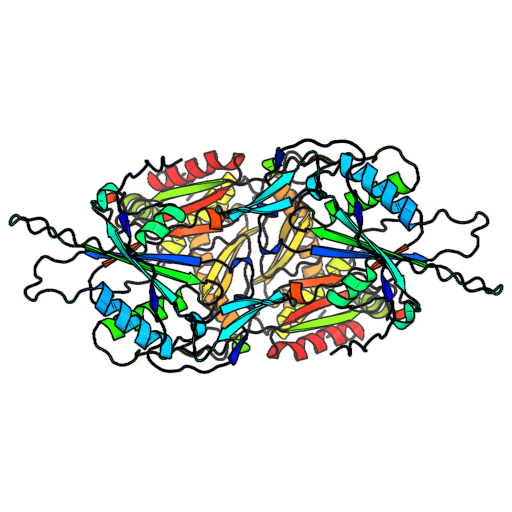PHE B 1 328 ? -3.879 19.219 10.539 1 40.38 328 PHE B CA 1
ATOM 5678 C C . PHE B 1 328 ? -4.133 20.656 10.984 1 40.38 328 PHE B C 1
ATOM 5680 O O . PHE B 1 328 ? -3.24 21.5 10.898 1 40.38 328 PHE B O 1
ATOM 5687 N N . GLY B 1 329 ? -5.391 21.078 10.906 1 40.84 329 GLY B N 1
ATOM 5688 C CA . GLY B 1 329 ? -5.762 22.344 11.508 1 40.84 329 GLY B CA 1
ATOM 5689 C C . GLY B 1 329 ? -5.215 22.531 12.906 1 40.84 329 GLY B C 1
ATOM 5690 O O . GLY B 1 329 ? -4.621 21.609 13.469 1 40.84 329 GLY B O 1
ATOM 5691 N N . ARG B 1 330 ? -5.305 23.781 13.57 1 41.5 330 ARG B N 1
ATOM 5692 C CA . ARG B 1 330 ? -4.836 24.312 14.852 1 41.5 330 ARG B CA 1
ATOM 5693 C C . ARG B 1 330 ? -5.5 23.578 16.016 1 41.5 330 ARG B C 1
ATOM 5695 O O . ARG B 1 330 ? -6.73 23.547 16.109 1 41.5 330 ARG B O 1
ATOM 5702 N N . CYS B 1 331 ? -5.02 22.469 16.5 1 42.03 331 CYS B N 1
ATOM 5703 C CA . CYS B 1 331 ? -5.535 21.891 17.734 1 42.03 331 CYS B CA 1
ATOM 5704 C C . CYS B 1 331 ? -4.969 22.609 18.953 1 42.03 331 CYS B C 1
ATOM 5706 O O . CYS B 1 331 ? -3.756 22.625 19.172 1 42.03 331 CYS B O 1
ATOM 5708 N N . GLY B 1 332 ? -5.457 23.781 19.375 1 42.22 332 GLY B N 1
ATOM 5709 C CA . GLY B 1 332 ? -4.938 24.5 20.531 1 42.22 332 GLY B CA 1
ATOM 5710 C C . GLY B 1 332 ? -5.367 23.891 21.859 1 42.22 332 GLY B C 1
ATOM 5711 O O . GLY B 1 332 ? -6.551 23.609 22.062 1 42.22 332 GLY B O 1
ATOM 5712 N N . PHE B 1 333 ? -4.5 23.078 22.531 1 44.19 333 PHE B N 1
ATOM 5713 C CA . PHE B 1 333 ? -4.727 22.625 23.906 1 44.19 333 PHE B CA 1
ATOM 5714 C C . PHE B 1 333 ? -4.957 23.812 24.828 1 44.19 333 PHE B C 1
ATOM 5716 O O . PHE B 1 333 ? -4.387 23.875 25.922 1 44.19 333 PHE B O 1
ATOM 5723 N N . GLY B 1 334 ? -5.77 24.797 24.391 1 44.47 334 GLY B N 1
ATOM 5724 C CA . GLY B 1 334 ? -5.969 26.016 25.156 1 44.47 334 GLY B CA 1
ATOM 5725 C C . GLY B 1 334 ? -4.82 27 25.016 1 44.47 334 GLY B C 1
ATOM 5726 O O . GLY B 1 334 ? -4.91 28.141 25.484 1 44.47 334 GLY B O 1
ATOM 5727 N N . TRP B 1 335 ? -3.719 26.531 24.641 1 47.75 335 TRP B N 1
ATOM 5728 C CA . TRP B 1 335 ? -2.58 27.406 24.359 1 47.75 335 TRP B CA 1
ATOM 5729 C C . TRP B 1 335 ? -2.432 27.656 22.875 1 47.75 335 TRP B C 1
ATOM 5731 O O . TRP B 1 335 ? -2.879 26.844 22.047 1 47.75 335 TRP B O 1
ATOM 5741 N N . LYS B 1 336 ? -2.275 28.875 22.5 1 50.62 336 LYS B N 1
ATOM 5742 C CA . LYS B 1 336 ? -2.02 29.219 21.094 1 50.62 336 LYS B CA 1
ATOM 5743 C C . LYS B 1 336 ? -0.75 28.547 20.594 1 50.62 336 LYS B C 1
ATOM 5745 O O . LYS B 1 336 ? 0.282 28.562 21.266 1 50.62 336 LYS B O 1
ATOM 5750 N N . GLY B 1 337 ? -0.841 27.438 19.875 1 56.78 337 GLY B N 1
ATOM 5751 C CA . GLY B 1 337 ? 0.365 26.734 19.469 1 56.78 337 GLY B CA 1
ATOM 5752 C C . GLY B 1 337 ? 0.418 26.438 17.984 1 56.78 337 GLY B C 1
ATOM 5753 O O . GLY B 1 337 ? -0.465 26.859 17.234 1 56.78 337 GLY B O 1
ATOM 5754 N N . SER B 1 338 ? 1.697 26.234 17.562 1 59.47 338 SER B N 1
ATOM 5755 C CA . SER B 1 338 ? 1.97 25.812 16.188 1 59.47 338 SER B CA 1
ATOM 5756 C C . SER B 1 338 ? 2.08 24.297 16.094 1 59.47 338 SER B C 1
ATOM 5758 O O . SER B 1 338 ? 2.408 23.625 17.062 1 59.47 338 SER B O 1
ATOM 5760 N N . VAL B 1 339 ? 1.591 23.75 14.969 1 61.53 339 VAL B N 1
ATOM 5761 C CA . VAL B 1 339 ? 1.639 22.328 14.711 1 61.53 339 VAL B CA 1
ATOM 5762 C C . VAL B 1 339 ? 2.779 22 13.75 1 61.53 339 VAL B C 1
ATOM 5764 O O . VAL B 1 339 ? 2.953 22.688 12.742 1 61.53 339 VAL B O 1
ATOM 5767 N N . ASN B 1 340 ? 3.756 21.156 14.258 1 60.84 340 ASN B N 1
ATOM 5768 C CA . ASN B 1 340 ? 4.789 20.609 13.383 1 60.84 340 ASN B CA 1
ATOM 5769 C C . ASN B 1 340 ? 4.637 19.094 13.203 1 60.84 340 ASN B C 1
ATOM 5771 O O . ASN B 1 340 ? 4.285 18.391 14.141 1 60.84 340 ASN B O 1
ATOM 5775 N N . ILE B 1 341 ? 4.633 18.719 12.016 1 59.56 341 ILE B N 1
ATOM 5776 C CA . ILE B 1 341 ? 4.52 17.297 11.727 1 59.56 341 ILE B CA 1
ATOM 5777 C C . ILE B 1 341 ? 5.879 16.734 11.289 1 59.56 341 ILE B C 1
ATOM 5779 O O . ILE B 1 341 ? 6.398 17.109 10.234 1 59.56 341 ILE B O 1
ATOM 5783 N N . PRO B 1 342 ? 6.504 16 12.312 1 59.88 342 PRO B N 1
ATOM 5784 C CA . PRO B 1 342 ? 7.723 15.352 11.836 1 59.88 342 PRO B CA 1
ATOM 5785 C C . PRO B 1 342 ? 7.48 14.453 10.633 1 59.88 342 PRO B C 1
ATOM 5787 O O . PRO B 1 342 ? 6.473 13.742 10.578 1 59.88 342 PRO B O 1
ATOM 5790 N N . LEU B 1 343 ? 8.133 14.781 9.539 1 57 343 LEU B N 1
ATOM 5791 C CA . LEU B 1 343 ? 7.973 13.977 8.328 1 57 343 LEU B CA 1
ATOM 5792 C C . LEU B 1 343 ? 8.727 12.656 8.453 1 57 343 LEU B C 1
ATOM 5794 O O . LEU B 1 343 ? 9.922 12.648 8.766 1 57 343 LEU B O 1
ATOM 5798 N N . PRO B 1 344 ? 7.949 11.602 8.672 1 51.69 344 PRO B N 1
ATOM 5799 C CA . PRO B 1 344 ? 8.695 10.352 8.578 1 51.69 344 PRO B CA 1
ATOM 5800 C C . PRO B 1 344 ? 9.258 10.102 7.184 1 51.69 344 PRO B C 1
ATOM 5802 O O . PRO B 1 344 ? 8.562 9.57 6.316 1 51.69 344 PRO B O 1
ATOM 5805 N N . TRP B 1 345 ? 10.438 10.641 6.945 1 48.66 345 TRP B N 1
ATOM 5806 C CA . TRP B 1 345 ? 11.055 10.461 5.637 1 48.66 345 TRP B CA 1
ATOM 5807 C C . TRP B 1 345 ? 10.984 9 5.199 1 48.66 345 TRP B C 1
ATOM 5809 O O . TRP B 1 345 ? 10.883 8.703 4.008 1 48.66 345 TRP B O 1
ATOM 5819 N N . ASN B 1 346 ? 11.102 8.211 6.254 1 46.97 346 ASN B N 1
ATOM 5820 C CA . ASN B 1 346 ? 11.164 6.805 5.887 1 46.97 346 ASN B CA 1
ATOM 5821 C C . ASN B 1 346 ? 9.828 6.297 5.363 1 46.97 346 ASN B C 1
ATOM 5823 O O . ASN B 1 346 ? 9.734 5.176 4.863 1 46.97 346 ASN B O 1
ATOM 5827 N N . MET B 1 347 ? 8.883 7.039 5.848 1 48 347 MET B N 1
ATOM 5828 C CA . MET B 1 347 ? 7.559 6.613 5.41 1 48 347 MET B CA 1
ATOM 5829 C C . MET B 1 347 ? 7.43 6.707 3.893 1 48 347 MET B C 1
ATOM 5831 O O . MET B 1 347 ? 6.609 6.012 3.291 1 48 347 MET B O 1
ATOM 5835 N N . PHE B 1 348 ? 8.289 7.781 3.365 1 46.34 348 PHE B N 1
ATOM 5836 C CA . PHE B 1 348 ? 8.016 8.141 1.98 1 46.34 348 PHE B CA 1
ATOM 5837 C C . PHE B 1 348 ? 8.773 7.234 1.021 1 46.34 348 PHE B C 1
ATOM 5839 O O . PHE B 1 348 ? 9.609 7.699 0.247 1 46.34 348 PHE B O 1
ATOM 5846 N N . GLY B 1 349 ? 9.125 6.18 1.532 1 43.59 349 GLY B N 1
ATOM 5847 C CA . GLY B 1 349 ? 9.773 5.293 0.578 1 43.59 349 GLY B CA 1
ATOM 5848 C C . GLY B 1 349 ? 8.961 5.086 -0.687 1 43.59 349 GLY B C 1
ATOM 5849 O O . GLY B 1 349 ? 9.375 4.34 -1.579 1 43.59 349 GLY B O 1
ATOM 5850 N N . TYR B 1 350 ? 7.801 5.797 -0.712 1 47.53 350 TYR B N 1
ATOM 5851 C CA . TYR B 1 350 ? 7.055 5.461 -1.92 1 47.53 350 TYR B CA 1
ATOM 5852 C C . TYR B 1 350 ? 7.414 6.402 -3.062 1 47.53 350 TYR B C 1
ATOM 5854 O O . TYR B 1 350 ? 7.387 7.625 -2.898 1 47.53 350 TYR B O 1
ATOM 5862 N N . VAL B 1 351 ? 8.164 6 -4.023 1 44.59 351 VAL B N 1
ATOM 5863 C CA . VAL B 1 351 ? 8.609 6.734 -5.203 1 44.59 351 VAL B CA 1
ATOM 5864 C C . VAL B 1 351 ? 7.488 7.656 -5.691 1 44.59 351 VAL B C 1
ATOM 5866 O O . VAL B 1 351 ? 7.75 8.773 -6.148 1 44.59 351 VAL B O 1
ATOM 5869 N N . ASN B 1 352 ? 6.305 7.246 -5.43 1 54.22 352 ASN B N 1
ATOM 5870 C CA . ASN B 1 352 ? 5.281 8.008 -6.141 1 54.22 352 ASN B CA 1
ATOM 5871 C C . ASN B 1 352 ? 4.488 8.906 -5.191 1 54.22 352 ASN B C 1
ATOM 5873 O O . ASN B 1 352 ? 3.475 9.484 -5.582 1 54.22 352 ASN B O 1
ATOM 5877 N N . LEU B 1 353 ? 5.164 9.172 -4.164 1 62.06 353 LEU B N 1
ATOM 5878 C CA . LEU B 1 353 ? 4.414 9.969 -3.199 1 62.06 353 LEU B CA 1
ATOM 5879 C C . LEU B 1 353 ? 4.879 11.422 -3.219 1 62.06 353 LEU B C 1
ATOM 5881 O O . LEU B 1 353 ? 6.082 11.695 -3.27 1 62.06 353 LEU B O 1
ATOM 5885 N N . VAL B 1 354 ? 3.975 12.328 -3.49 1 68.44 354 VAL B N 1
ATOM 5886 C CA . VAL B 1 354 ? 4.207 13.758 -3.34 1 68.44 354 VAL B CA 1
ATOM 5887 C C . VAL B 1 354 ? 3.48 14.273 -2.098 1 68.44 354 VAL B C 1
ATOM 5889 O O . VAL B 1 354 ? 2.285 14.023 -1.921 1 68.44 354 VAL B O 1
ATOM 5892 N N . LEU B 1 355 ? 4.223 14.836 -1.217 1 69.88 355 LEU B N 1
ATOM 5893 C CA . LEU B 1 355 ? 3.631 15.445 -0.035 1 69.88 355 LEU B CA 1
ATOM 5894 C C . LEU B 1 355 ? 3.777 16.969 -0.08 1 69.88 355 LEU B C 1
ATOM 5896 O O . LEU B 1 355 ? 4.852 17.484 -0.393 1 69.88 355 LEU B O 1
ATOM 5900 N N . VAL B 1 356 ? 2.654 17.625 0.026 1 72.25 356 VAL B N 1
ATOM 5901 C CA . VAL B 1 356 ? 2.662 19.062 0.207 1 72.25 356 VAL B CA 1
ATOM 5902 C C . VAL B 1 356 ? 2.332 19.406 1.658 1 72.25 356 VAL B C 1
ATOM 5904 O O . VAL B 1 356 ? 1.236 19.109 2.139 1 72.25 356 VAL B O 1
ATOM 5907 N N . LEU B 1 357 ? 3.271 19.938 2.367 1 70.06 357 LEU B N 1
ATOM 5908 C CA . LEU B 1 357 ? 3.139 20.234 3.791 1 70.06 357 LEU B CA 1
ATOM 5909 C C . LEU B 1 357 ? 3.143 21.734 4.035 1 70.06 357 LEU B C 1
ATOM 5911 O O . LEU B 1 357 ? 3.762 22.5 3.283 1 70.06 357 LEU B O 1
ATOM 5915 N N . PRO B 1 358 ? 2.354 22.141 5.039 1 67.38 358 PRO B N 1
ATOM 5916 C CA . PRO B 1 358 ? 2.432 23.547 5.398 1 67.38 358 PRO B CA 1
ATOM 5917 C C . PRO B 1 358 ? 3.814 23.953 5.902 1 67.38 358 PRO B C 1
ATOM 5919 O O . PRO B 1 358 ? 4.562 23.109 6.406 1 67.38 358 PRO B O 1
ATOM 5922 N N . PRO B 1 359 ? 4.066 25.234 5.664 1 64 359 PRO B N 1
ATOM 5923 C CA . PRO B 1 359 ? 5.348 25.703 6.195 1 64 359 PRO B CA 1
ATOM 5924 C C . PRO B 1 359 ? 5.387 25.719 7.719 1 64 359 PRO B C 1
ATOM 5926 O O . PRO B 1 359 ? 4.336 25.703 8.367 1 64 359 PRO B O 1
ATOM 5929 N N . CYS B 1 360 ? 6.598 25.594 8.211 1 63.16 360 CYS B N 1
ATOM 5930 C CA . CYS B 1 360 ? 6.758 25.797 9.648 1 63.16 360 CYS B CA 1
ATOM 5931 C C . CYS B 1 360 ? 6.371 27.203 10.062 1 63.16 360 CYS B C 1
ATOM 5933 O O . CYS B 1 360 ? 7.031 28.172 9.664 1 63.16 360 CYS B O 1
ATOM 5935 N N . LYS B 1 361 ? 5.293 27.328 10.734 1 63.62 361 LYS B N 1
ATOM 5936 C CA . LYS B 1 361 ? 4.773 28.641 11.109 1 63.62 361 LYS B CA 1
ATOM 5937 C C . LYS B 1 361 ? 5.727 29.359 12.055 1 63.62 361 LYS B C 1
ATOM 5939 O O . LYS B 1 361 ? 5.68 30.594 12.164 1 63.62 361 LYS B O 1
ATOM 5944 N N . LEU B 1 362 ? 6.512 28.641 12.703 1 63.91 362 LEU B N 1
ATOM 5945 C CA . LEU B 1 362 ? 7.434 29.25 13.648 1 63.91 362 LEU B CA 1
ATOM 5946 C C . LEU B 1 362 ? 8.641 29.859 12.93 1 63.91 362 LEU B C 1
ATOM 5948 O O . LEU B 1 362 ? 9.359 30.672 13.492 1 63.91 362 LEU B O 1
ATOM 5952 N N . ASP B 1 363 ? 8.836 29.344 11.703 1 64.38 363 ASP B N 1
ATOM 5953 C CA . ASP B 1 363 ? 9.906 29.891 10.867 1 64.38 363 ASP B CA 1
ATOM 5954 C C . ASP B 1 363 ? 9.391 30.984 9.953 1 64.38 363 ASP B C 1
ATOM 5956 O O . ASP B 1 363 ? 8.766 30.719 8.93 1 64.38 363 ASP B O 1
ATOM 5960 N N . LYS B 1 364 ? 9.656 32.156 10.328 1 66.88 364 LYS B N 1
ATOM 5961 C CA . LYS B 1 364 ? 9.156 33.312 9.594 1 66.88 364 LYS B CA 1
ATOM 5962 C C . LYS B 1 364 ? 9.625 33.281 8.141 1 66.88 364 LYS B C 1
ATOM 5964 O O . LYS B 1 364 ? 8.953 33.844 7.258 1 66.88 364 LYS B O 1
ATOM 5969 N N . SER B 1 365 ? 10.727 32.656 7.891 1 68 365 SER B N 1
ATOM 5970 C CA . SER B 1 365 ? 11.258 32.594 6.527 1 68 365 SER B CA 1
ATOM 5971 C C . SER B 1 365 ? 10.383 31.734 5.629 1 68 365 SER B C 1
ATOM 5973 O O . SER B 1 365 ? 10.461 31.828 4.402 1 68 365 SER B O 1
ATOM 5975 N N . MET B 1 366 ? 9.547 30.969 6.266 1 67.94 366 MET B N 1
ATOM 5976 C CA . MET B 1 366 ? 8.727 30.047 5.484 1 67.94 366 MET B CA 1
ATOM 5977 C C . MET B 1 366 ? 7.277 30.516 5.438 1 67.94 366 MET B C 1
ATOM 5979 O O . MET B 1 366 ? 6.414 29.812 4.898 1 67.94 366 MET B O 1
ATOM 5983 N N . GLU B 1 367 ? 7.102 31.641 6.027 1 66.62 367 GLU B N 1
ATOM 5984 C CA . GLU B 1 367 ? 5.723 32.094 6.148 1 66.62 367 GLU B CA 1
ATOM 5985 C C . GLU B 1 367 ? 5.039 32.156 4.785 1 66.62 367 GLU B C 1
ATOM 5987 O O . GLU B 1 367 ? 5.578 32.719 3.838 1 66.62 367 GLU B O 1
ATOM 5992 N N . GLY B 1 368 ? 3.893 31.578 4.688 1 63.84 368 GLY B N 1
ATOM 5993 C CA . GLY B 1 368 ? 3.084 31.594 3.479 1 63.84 368 GLY B CA 1
ATOM 5994 C C . GLY B 1 368 ? 3.576 30.609 2.43 1 63.84 368 GLY B C 1
ATOM 5995 O O . GLY B 1 368 ? 2.988 30.5 1.351 1 63.84 368 GLY B O 1
ATOM 5996 N N . GLY B 1 369 ? 4.578 29.859 2.766 1 70.19 369 GLY B N 1
ATOM 5997 C CA . GLY B 1 369 ? 5.156 28.938 1.8 1 70.19 369 GLY B CA 1
ATOM 5998 C C . GLY B 1 369 ? 4.609 27.531 1.921 1 70.19 369 GLY B C 1
ATOM 5999 O O . GLY B 1 369 ? 3.451 27.328 2.291 1 70.19 369 GLY B O 1
ATOM 6000 N N . ALA B 1 370 ? 5.289 26.641 1.229 1 74 370 ALA B N 1
ATOM 6001 C CA . ALA B 1 370 ? 4.926 25.219 1.247 1 74 370 ALA B CA 1
ATOM 6002 C C . ALA B 1 370 ? 6.16 24.328 1.162 1 74 370 ALA B C 1
ATOM 6004 O O . ALA B 1 370 ? 7.211 24.766 0.675 1 74 370 ALA B O 1
ATOM 6005 N N . ARG B 1 371 ? 6.039 23.281 1.773 1 75.06 371 ARG B N 1
ATOM 6006 C CA . ARG B 1 371 ? 7.055 22.234 1.636 1 75.06 371 ARG B CA 1
ATOM 6007 C C . ARG B 1 371 ? 6.559 21.109 0.751 1 75.06 371 ARG B C 1
ATOM 6009 O O . ARG B 1 371 ? 5.449 20.594 0.947 1 75.06 371 ARG B O 1
ATOM 6016 N N . VAL B 1 372 ? 7.383 20.797 -0.25 1 76.12 372 VAL B N 1
ATOM 6017 C CA . VAL B 1 372 ? 7.008 19.75 -1.2 1 76.12 372 VAL B CA 1
ATOM 6018 C C . VAL B 1 372 ? 8.016 18.609 -1.129 1 76.12 372 VAL B C 1
ATOM 6020 O O . VAL B 1 372 ? 9.219 18.812 -1.273 1 76.12 372 VAL B O 1
ATOM 6023 N N . LEU B 1 373 ? 7.523 17.469 -0.816 1 76.06 373 LEU B N 1
ATOM 6024 C CA . LEU B 1 373 ? 8.344 16.266 -0.811 1 76.06 373 LEU B CA 1
ATOM 6025 C C . LEU B 1 373 ? 7.973 15.344 -1.969 1 76.06 373 LEU B C 1
ATOM 6027 O O . LEU B 1 373 ? 6.797 15.016 -2.15 1 76.06 373 LEU B O 1
ATOM 6031 N N . VAL B 1 374 ? 9.016 15.016 -2.783 1 76 374 VAL B N 1
ATOM 6032 C CA . VAL B 1 374 ? 8.805 14.133 -3.928 1 76 374 VAL B CA 1
ATOM 6033 C C . VAL B 1 374 ? 9.891 13.062 -3.969 1 76 374 VAL B C 1
ATOM 6035 O O . VAL B 1 374 ? 11.016 13.297 -3.533 1 76 374 VAL B O 1
ATOM 6038 N N . SER B 1 375 ? 9.516 11.883 -4.289 1 73.62 375 SER B N 1
ATOM 6039 C CA . SER B 1 375 ? 10.492 10.82 -4.539 1 73.62 375 SER B CA 1
ATOM 6040 C C . SER B 1 375 ? 10.688 10.602 -6.035 1 73.62 375 SER B C 1
ATOM 6042 O O . SER B 1 375 ? 9.719 10.484 -6.789 1 73.62 375 SER B O 1
ATOM 6044 N N . LEU B 1 376 ? 11.938 10.672 -6.465 1 75.44 376 LEU B N 1
ATOM 6045 C CA . LEU B 1 376 ? 12.281 10.516 -7.875 1 75.44 376 LEU B CA 1
ATOM 6046 C C . LEU B 1 376 ? 13.523 9.656 -8.047 1 75.44 376 LEU B C 1
ATOM 6048 O O . LEU B 1 376 ? 14.367 9.586 -7.148 1 75.44 376 LEU B O 1
ATOM 6052 N N . PRO B 1 377 ? 13.477 8.961 -9.188 1 72.44 377 PRO B N 1
ATOM 6053 C CA . PRO B 1 377 ? 14.773 8.352 -9.508 1 72.44 377 PRO B CA 1
ATOM 6054 C C . PRO B 1 377 ? 15.906 9.375 -9.562 1 72.44 377 PRO B C 1
ATOM 6056 O O . PRO B 1 377 ? 15.672 10.531 -9.922 1 72.44 377 PRO B O 1
ATOM 6059 N N . ARG B 1 378 ? 17.047 8.859 -9.32 1 74.38 378 ARG B N 1
ATOM 6060 C CA . ARG B 1 378 ? 18.219 9.719 -9.266 1 74.38 378 ARG B CA 1
ATOM 6061 C C . ARG B 1 378 ? 18.375 10.516 -10.555 1 74.38 378 ARG B C 1
ATOM 6063 O O . ARG B 1 378 ? 18.734 11.695 -10.523 1 74.38 378 ARG B O 1
ATOM 6070 N N . ALA B 1 379 ? 18.094 9.883 -11.602 1 76.75 379 ALA B N 1
ATOM 6071 C CA . ALA B 1 379 ? 18.312 10.492 -12.914 1 76.75 379 ALA B CA 1
ATOM 6072 C C . ALA B 1 379 ? 17.359 11.664 -13.133 1 76.75 379 ALA B C 1
ATOM 6074 O O . ALA B 1 379 ? 17.641 12.555 -13.938 1 76.75 379 ALA B O 1
ATOM 6075 N N . ALA B 1 380 ? 16.297 11.719 -12.43 1 82 380 ALA B N 1
ATOM 6076 C CA . ALA B 1 380 ? 15.266 12.734 -12.664 1 82 380 ALA B CA 1
ATOM 6077 C C . ALA B 1 380 ? 15.422 13.898 -11.688 1 82 380 ALA B C 1
ATOM 6079 O O . ALA B 1 380 ? 14.805 14.953 -11.875 1 82 380 ALA B O 1
ATOM 6080 N N . LEU B 1 381 ? 16.281 13.773 -10.758 1 82.75 381 LEU B N 1
ATOM 6081 C CA . LEU B 1 381 ? 16.359 14.734 -9.656 1 82.75 381 LEU B CA 1
ATOM 6082 C C . LEU B 1 381 ? 16.781 16.109 -10.172 1 82.75 381 LEU B C 1
ATOM 6084 O O . LEU B 1 381 ? 16.188 17.125 -9.812 1 82.75 381 LEU B O 1
ATOM 6088 N N . ALA B 1 382 ? 17.75 16.062 -10.953 1 87.5 382 ALA B N 1
ATOM 6089 C CA . ALA B 1 382 ? 18.312 17.328 -11.422 1 87.5 382 ALA B CA 1
ATOM 6090 C C . ALA B 1 382 ? 17.281 18.125 -12.219 1 87.5 382 ALA B C 1
ATOM 6092 O O . ALA B 1 382 ? 17.109 19.328 -11.992 1 87.5 382 ALA B O 1
ATOM 6093 N N . LYS B 1 383 ? 16.641 17.469 -13.086 1 88.62 383 LYS B N 1
ATOM 6094 C CA . LYS B 1 383 ? 15.641 18.156 -13.914 1 88.62 383 LYS B CA 1
ATOM 6095 C C . LYS B 1 383 ? 14.469 18.641 -13.07 1 88.62 383 LYS B C 1
ATOM 6097 O O . LYS B 1 383 ? 13.922 19.719 -13.312 1 88.62 383 LYS B O 1
ATOM 6102 N N . PHE B 1 384 ? 14.07 17.922 -12.141 1 88.75 384 PHE B N 1
ATOM 6103 C CA . PHE B 1 384 ? 12.977 18.328 -11.273 1 88.75 384 PHE B CA 1
ATOM 6104 C C . PHE B 1 384 ? 13.344 19.594 -10.484 1 88.75 384 PHE B C 1
ATOM 6106 O O . PHE B 1 384 ? 12.539 20.516 -10.375 1 88.75 384 PHE B O 1
ATOM 6113 N N . ARG B 1 385 ? 14.508 19.609 -10.008 1 87.5 385 ARG B N 1
ATOM 6114 C CA . ARG B 1 385 ? 14.969 20.781 -9.266 1 87.5 385 ARG B CA 1
ATOM 6115 C C . ARG B 1 385 ? 14.992 22.016 -10.156 1 87.5 385 ARG B C 1
ATOM 6117 O O . ARG B 1 385 ? 14.664 23.125 -9.711 1 87.5 385 ARG B O 1
ATOM 6124 N N . GLU B 1 386 ? 15.398 21.75 -11.281 1 88.44 386 GLU B N 1
ATOM 6125 C CA . GLU B 1 386 ? 15.422 22.844 -12.25 1 88.44 386 GLU B CA 1
ATOM 6126 C C . GLU B 1 386 ? 14.023 23.422 -12.461 1 88.44 386 GLU B C 1
ATOM 6128 O O . GLU B 1 386 ? 13.844 24.641 -12.492 1 88.44 386 GLU B O 1
ATOM 6133 N N . GLU B 1 387 ? 13.07 22.562 -12.633 1 86.44 387 GLU B N 1
ATOM 6134 C CA . GLU B 1 387 ? 11.688 22.984 -12.828 1 86.44 387 GLU B CA 1
ATOM 6135 C C . GLU B 1 387 ? 11.172 23.75 -11.602 1 86.44 387 GLU B C 1
ATOM 6137 O O . GLU B 1 387 ? 10.484 24.766 -11.734 1 86.44 387 GLU B O 1
ATOM 6142 N N . MET B 1 388 ? 11.484 23.266 -10.484 1 84.81 388 MET B N 1
ATOM 6143 C CA . MET B 1 388 ? 11 23.891 -9.258 1 84.81 388 MET B CA 1
ATOM 6144 C C . MET B 1 388 ? 11.672 25.25 -9.047 1 84.81 388 MET B C 1
ATOM 6146 O O . MET B 1 388 ? 11.039 26.188 -8.539 1 84.81 388 MET B O 1
ATOM 6150 N N . ASP B 1 389 ? 12.891 25.281 -9.422 1 83.75 389 ASP B N 1
ATOM 6151 C CA . ASP B 1 389 ? 13.609 26.547 -9.32 1 83.75 389 ASP B CA 1
ATOM 6152 C C . ASP B 1 389 ? 12.984 27.609 -10.227 1 83.75 389 ASP B C 1
ATOM 6154 O O . ASP B 1 389 ? 12.961 28.781 -9.883 1 83.75 389 ASP B O 1
ATOM 6158 N N . ALA B 1 390 ? 12.602 27.125 -11.32 1 78.56 390 ALA B N 1
ATOM 6159 C CA . ALA B 1 390 ? 11.938 28.062 -12.227 1 78.56 390 ALA B CA 1
ATOM 6160 C C . ALA B 1 390 ? 10.672 28.641 -11.594 1 78.56 390 ALA B C 1
ATOM 6162 O O . ALA B 1 390 ? 10.344 29.812 -11.805 1 78.56 390 ALA B O 1
ATOM 6163 N N . LEU B 1 391 ? 9.992 27.891 -10.938 1 74.81 391 LEU B N 1
ATOM 6164 C CA . LEU B 1 391 ? 8.805 28.328 -10.219 1 74.81 391 LEU B CA 1
ATOM 6165 C C . LEU B 1 391 ? 9.172 29.344 -9.133 1 74.81 391 LEU B C 1
ATOM 6167 O O . LEU B 1 391 ? 8.492 30.344 -8.961 1 74.81 391 LEU B O 1
ATOM 6171 N N . LYS B 1 392 ? 10.203 29.031 -8.438 1 74.88 392 LYS B N 1
ATOM 6172 C CA . LYS B 1 392 ? 10.641 29.891 -7.34 1 74.88 392 LYS B CA 1
ATOM 6173 C C . LYS B 1 392 ? 11.031 31.266 -7.852 1 74.88 392 LYS B C 1
ATOM 6175 O O . LYS B 1 392 ? 10.805 32.281 -7.172 1 74.88 392 LYS B O 1
ATOM 6180 N N . HIS B 1 393 ? 11.594 31.266 -9.023 1 72.38 393 HIS B N 1
ATOM 6181 C CA . HIS B 1 393 ? 12.125 32.531 -9.539 1 72.38 393 HIS B CA 1
ATOM 6182 C C . HIS B 1 393 ? 11.156 33.188 -10.516 1 72.38 393 HIS B C 1
ATOM 6184 O O . HIS B 1 393 ? 11.422 34.281 -11.023 1 72.38 393 HIS B O 1
ATOM 6190 N N . GLY B 1 394 ? 9.984 32.656 -10.594 1 62.94 394 GLY B N 1
ATOM 6191 C CA . GLY B 1 394 ? 8.984 33.25 -11.477 1 62.94 394 GLY B CA 1
ATOM 6192 C C . GLY B 1 394 ? 9.352 33.125 -12.945 1 62.94 394 GLY B C 1
ATOM 6193 O O . GLY B 1 394 ? 8.93 33.969 -13.758 1 62.94 394 GLY B O 1
ATOM 6194 N N . ASN B 1 395 ? 10.375 32.375 -13.312 1 56.28 395 ASN B N 1
ATOM 6195 C CA . ASN B 1 395 ? 10.773 32.219 -14.711 1 56.28 395 ASN B CA 1
ATOM 6196 C C . ASN B 1 395 ? 9.859 31.266 -15.461 1 56.28 395 ASN B C 1
ATOM 6198 O O . ASN B 1 395 ? 9.875 30.062 -15.203 1 56.28 395 ASN B O 1
ATOM 6202 N N . THR B 1 396 ? 8.672 31.438 -15.391 1 52.59 396 THR B N 1
ATOM 6203 C CA . THR B 1 396 ? 7.852 30.438 -16.062 1 52.59 396 THR B CA 1
ATOM 6204 C C . THR B 1 396 ? 8.234 30.328 -17.547 1 52.59 396 THR B C 1
ATOM 6206 O O . THR B 1 396 ? 8.609 31.312 -18.172 1 52.59 396 THR B O 1
ATOM 6209 N N . VAL B 1 397 ? 8.844 29.312 -18 1 43.72 397 VAL B N 1
ATOM 6210 C CA . VAL B 1 397 ? 8.953 29.25 -19.453 1 43.72 397 VAL B CA 1
ATOM 6211 C C . VAL B 1 397 ? 7.641 29.703 -20.094 1 43.72 397 VAL B C 1
ATOM 6213 O O . VAL B 1 397 ? 6.562 29.422 -19.562 1 43.72 397 VAL B O 1
ATOM 6216 N N . ALA B 1 398 ? 7.734 30.719 -21.016 1 38.19 398 ALA B N 1
ATOM 6217 C CA . ALA B 1 398 ? 6.762 31.469 -21.812 1 38.19 398 ALA B CA 1
ATOM 6218 C C . ALA B 1 398 ? 5.578 30.594 -22.203 1 38.19 398 ALA B C 1
ATOM 6220 O O . ALA B 1 398 ? 4.59 31.078 -22.766 1 38.19 398 ALA B O 1
ATOM 6221 N N . GLY B 1 399 ? 5.684 29.281 -22.469 1 36.34 399 GLY B N 1
ATOM 6222 C CA . GLY B 1 399 ? 4.492 28.859 -23.188 1 36.34 399 GLY B CA 1
ATOM 6223 C C . GLY B 1 399 ? 3.24 28.906 -22.328 1 36.34 399 GLY B C 1
ATOM 6224 O O . GLY B 1 399 ? 2.211 28.328 -22.688 1 36.34 399 GLY B O 1
ATOM 6225 N N . ASP B 1 400 ? 3.258 29.25 -21.172 1 35.84 400 ASP B N 1
ATOM 6226 C CA . ASP B 1 400 ? 1.963 29.391 -20.516 1 35.84 400 ASP B CA 1
ATOM 6227 C C . ASP B 1 400 ? 1.288 30.703 -20.891 1 35.84 400 ASP B C 1
ATOM 6229 O O . ASP B 1 400 ? 1.95 31.75 -20.984 1 35.84 400 ASP B O 1
#

Radius of gyration: 28.62 Å; Cα contacts (8 Å, |Δi|>4): 1684; chains: 2; bounding box: 58×93×73 Å